Protein AF-A0A1Q6DVB9-F1 (afdb_monomer_lite)

Radius of gyration: 34.38 Å; chains: 1; bounding box: 120×58×90 Å

Foldseek 3Di:
DDDADPLLVLVVVQQQQLLLLLLLLLCQQLLLLALLVLQCLAPVNVPPPPRDDPSLCNLVVCLVPNDPLSVVLSVLLLVLQQVDWHFFPNDTERSSCQRRNPLDDDDDDDDDDDDDDPDNDDDDDPDDDQRYSSVLLNLQLCQFVVLLVLLFSAAHHSVFFWAAALQFATDGAPSVCSSVLSSVLSVLSSCSNPPPDDSVVSSVSNLVSCVVRQVRAAPDRHPLRSNFTSNLSSNSSSQLSSQQSSLCSLDVPDDPVPDDSQQFKKKKKKFWDQLLCQLLFQWLLLLVLSVVLVVVLVVQVQCCDCNSSVFGHWLFDFSGITMTMGTPNDDPVSCVVVSLVSCCVSPLPLMGMDIDMFRTDDAPVVNVLVVVVVSVVPPPDPVVDDPVSCVVRSQVVQVVVQVPPQKDQASRSSRHIDGHPDLRSHDCCSAVRRNQDDDPDLAALGLLLQQFDPPPPGDGFWKKKKKKFFPVSVLVLVSLVQRWFCCLVCLQLLVLLVCCLVPNQDCPLVVCVLVVVPRDLVVNVVSLVVSLVSCVSNVVNVLSVLSVVCSPPSVSNVVSVVVDDSNVVSVVVSLVVCCNGRNDPPVVVLSCLSNPDALQRSCQVGIGRHCGSSSSSSLLVLLLVLVVVLVVVVQVVFDKAKKWKKFKDFPDPVQVVVDDDRASDWFWKWFDADPDIDIATWGDDPGIIIGNSRVCVVVVVVGFGQKIWTPGVSVVDITIIGIDTPDMRMHGSKAWSDGGSGMTIIMHGLLCVLVSLLSSVVSCCSSNLLVALSGAIAMEMEIEGSSPGSSLSSLLSVLSVCLVVVPPPLFQFKWFFADWDDPPPDQWIKTFIFGPVCPPPDDPLQTPTFIRIHGQAHPVRHGNPTGRKFWWDLVQQPDSSQWHWHDGPNDTTTIHHSNSDDGRTMTTGSFHWYAYWYPPDSCRSVCRPDQRAALQFSPFDNDRDGSSCSVLLLVLLQLLLLLQDLVLLVVLLVVLSVVQNVQADNRSHNVPCLVVSLVVSLVSVVVSDDPSSCVSQVVDDPDDHGVSSSSSSCSSRVVSVSSSCSCCPRSVHRSNVSNPSVD

Sequence (1063 aa):
MSEKSPQIKKLKQKKEDILLSEIGALIHDIGKLSEVFVESHSKEEKDSENSWVPHTAIFDFDIKNGEDDISKLAKDAKNALKNKTVEINNKENNLFIECVYGHHEKKLDGEEKSYEKPTPCTLTFPNKDYSNLHEYVGRADNFDSRMDKGNTNECQTKSSTFMASAFGKEESLDIKKLKKFRKTIYEEIIKLSSNSMDLSEVRSNLLDETRNKFSQTLGETKRAANDVSLWEHSYMTMTIVKALINETILNENHSLEKNSLVEDLKILSIGWNYFNFLSMSEKISDITGREIIIDKIKEKIIKKIETESLLGNKIYEDERGVHFLIPASLDEDEIKKDLFEIFNETIEGVILPKIVFSENGSSINQMLHENINNIKNEPKTVCELPSWYIDNLNLINKYKDKDDQNILVCNNCGKSLYKEGNNLEICSICGEKIREVKIDSKETKITDEIAWKDDGKGDYEGIGLFLLNFELEKSREYIKSLFLNKLFSQIDQINQLYKIEDEGLNLGAIKGWLNDKGVPRNKAKEEISEAQDRLEKAGLEKYSKRLSKKRDNKNEMKKFLKENDFKKLAKKQAKSLLEENTGSKGLSKKKEIIKNKSKSKALKELSSKRLSPSRQMRIWKNADSFFKKIKNVLQNDIGTLNRHKFNYKPYSEEESDQENIPFNQAIEVRFISKNQSEKGEVLFSEDSISTITPHVNEFIENNEVRKIKVIDDNLKNEREFSVEKRGTEIFKQFRIISRSPNQFLFLAPAEKTIKIMNSIKEKYEEELGKAYGKIPLNVGIVFGKRKTPMFSLIDSARRFRNVHENKNQNEVKSYEVVEVDGGENGDRVELGIIPESKKDVFDEREVFERSIQIPFTLGNGEVDSYHPYLRVKPETVENEENVLKVEVGGETFSQLHVMDINEGDVVKLDEANFDFEFLDSNIKRFNINKDRDHEVGKKQNSGPYSFEEWQKFVELGEIFGAIGRWKPLRDIGSLAAEKRIEWSDKEGDLGSNRDNYRKLVGSILENKFSKSDKKELKWDRKNNFTHREFLIQSILDGTFFDALKLFNSILDIKIEELKNISR

Structure (mmCIF, N/CA/C/O backbone):
data_AF-A0A1Q6DVB9-F1
#
_entry.id   AF-A0A1Q6DVB9-F1
#
loop_
_atom_site.group_PDB
_atom_site.id
_atom_site.type_symbol
_atom_site.label_atom_id
_atom_site.label_alt_id
_atom_site.label_comp_id
_atom_site.label_asym_id
_atom_site.label_entity_id
_atom_site.label_seq_id
_atom_site.pdbx_PDB_ins_code
_atom_site.Cartn_x
_atom_site.Cartn_y
_atom_site.Cartn_z
_atom_site.occupancy
_atom_site.B_iso_or_equiv
_atom_site.auth_seq_id
_atom_site.auth_comp_id
_atom_site.auth_asym_id
_atom_site.auth_atom_id
_atom_site.pdbx_PDB_model_num
ATOM 1 N N . MET A 1 1 ? -24.070 -14.889 31.676 1.00 31.05 1 MET A N 1
ATOM 2 C CA . MET A 1 1 ? -22.910 -14.258 32.346 1.00 31.05 1 MET A CA 1
ATOM 3 C C . MET A 1 1 ? -21.817 -15.312 32.459 1.00 31.05 1 MET A C 1
ATOM 5 O O . MET A 1 1 ? -21.895 -16.135 33.357 1.00 31.05 1 MET A O 1
ATOM 9 N N . SER A 1 2 ? -20.894 -15.389 31.494 1.00 37.19 2 SER A N 1
ATOM 10 C CA . SER A 1 2 ? -19.804 -16.377 31.528 1.00 37.19 2 SER A CA 1
ATOM 11 C C . SER A 1 2 ? -18.697 -15.918 32.471 1.00 37.19 2 SER A C 1
ATOM 13 O O . SER A 1 2 ? -18.344 -14.738 32.490 1.00 37.19 2 SER A O 1
ATOM 15 N N . GLU A 1 3 ? -18.181 -16.855 33.260 1.00 39.44 3 GLU A N 1
ATOM 16 C CA . GLU A 1 3 ? -16.981 -16.699 34.077 1.00 39.44 3 GLU A CA 1
ATOM 17 C C . GLU A 1 3 ? -15.869 -16.040 33.246 1.00 39.44 3 GLU A C 1
ATOM 19 O O . GLU A 1 3 ? -15.596 -16.441 32.117 1.00 39.44 3 GLU A O 1
ATOM 24 N N . LYS A 1 4 ? -15.283 -14.956 33.768 1.00 52.22 4 LYS A N 1
ATOM 25 C CA . LYS A 1 4 ? -14.198 -14.222 33.098 1.00 52.22 4 LYS A CA 1
ATOM 26 C C . LYS A 1 4 ? -13.041 -15.189 32.827 1.00 52.22 4 LYS A C 1
ATOM 28 O O . LYS A 1 4 ? -12.600 -15.843 33.771 1.00 52.22 4 LYS A O 1
ATOM 33 N N . SER A 1 5 ? -12.552 -15.243 31.587 1.00 67.94 5 SER A N 1
ATOM 34 C CA . SER A 1 5 ? -11.536 -16.221 31.198 1.00 67.94 5 SER A CA 1
ATOM 35 C C . SER A 1 5 ? -10.242 -16.072 32.030 1.00 67.94 5 SER A C 1
ATOM 37 O O . SER A 1 5 ? -9.811 -14.939 32.306 1.00 67.94 5 SER A O 1
ATOM 39 N N . PRO A 1 6 ? -9.651 -17.179 32.521 1.00 83.25 6 PRO A N 1
ATOM 40 C CA . PRO A 1 6 ? -8.521 -17.129 33.446 1.00 83.25 6 PRO A CA 1
ATOM 41 C C . PRO A 1 6 ? -7.280 -16.426 32.883 1.00 83.25 6 PRO A C 1
ATOM 43 O O . PRO A 1 6 ? -6.669 -15.641 33.615 1.00 83.25 6 PRO A O 1
ATOM 46 N N . GLN A 1 7 ? -6.910 -16.653 31.614 1.00 90.25 7 GLN A N 1
ATOM 47 C CA . GLN A 1 7 ? -5.686 -16.079 31.039 1.00 90.25 7 GLN A CA 1
ATOM 48 C C . GLN A 1 7 ? -5.837 -14.579 30.753 1.00 90.25 7 GLN A C 1
ATOM 50 O O . GLN A 1 7 ? -5.009 -13.785 31.206 1.00 90.25 7 GLN A O 1
ATOM 55 N N . ILE A 1 8 ? -6.931 -14.143 30.113 1.00 90.44 8 ILE A N 1
ATOM 56 C CA . ILE A 1 8 ? -7.196 -12.702 29.908 1.00 90.44 8 ILE A CA 1
ATOM 57 C C . ILE A 1 8 ? -7.284 -11.960 31.252 1.00 90.44 8 ILE A C 1
ATOM 59 O O . ILE A 1 8 ? -6.851 -10.809 31.365 1.00 90.44 8 ILE A O 1
ATOM 63 N N . LYS A 1 9 ? -7.814 -12.596 32.306 1.00 91.31 9 LYS A N 1
ATOM 64 C CA . LYS A 1 9 ? -7.824 -12.006 33.652 1.00 91.31 9 LYS A CA 1
ATOM 65 C C . LYS A 1 9 ? -6.406 -11.817 34.208 1.00 91.31 9 LYS A C 1
ATOM 67 O O . LYS A 1 9 ? -6.158 -10.756 34.780 1.00 91.31 9 LYS A O 1
ATOM 72 N N . LYS A 1 10 ? -5.494 -12.784 34.019 1.00 91.81 10 LYS A N 1
ATOM 73 C CA . LYS A 1 10 ? -4.071 -12.649 34.395 1.00 91.81 10 LYS A CA 1
ATOM 74 C C . LYS A 1 10 ? -3.422 -11.458 33.676 1.00 91.81 10 LYS A C 1
ATOM 76 O O . LYS A 1 10 ? -2.822 -10.611 34.331 1.00 91.81 10 LYS A O 1
ATOM 81 N N . LEU A 1 11 ? -3.627 -11.319 32.363 1.00 93.62 11 LEU A N 1
ATOM 82 C CA . LEU A 1 11 ? -3.088 -10.186 31.594 1.00 93.62 11 LEU A CA 1
ATOM 83 C C . LEU A 1 11 ? -3.637 -8.840 32.084 1.00 93.62 11 LEU A C 1
ATOM 85 O O . LEU A 1 11 ? -2.885 -7.892 32.292 1.00 93.62 11 LEU A O 1
ATOM 89 N N . LYS A 1 12 ? -4.945 -8.757 32.354 1.00 93.25 12 LYS A N 1
ATOM 90 C CA . LYS A 1 12 ? -5.579 -7.538 32.886 1.00 93.25 12 LYS A CA 1
ATOM 91 C C . LYS A 1 12 ? -5.036 -7.119 34.253 1.00 93.25 12 LYS A C 1
ATOM 93 O O . LYS A 1 12 ? -4.977 -5.924 34.527 1.00 93.25 12 LYS A O 1
ATOM 98 N N . GLN A 1 13 ? -4.641 -8.069 35.103 1.00 93.50 13 GLN A N 1
ATOM 99 C CA . GLN A 1 13 ? -3.997 -7.769 36.389 1.00 93.50 13 GLN A CA 1
ATOM 100 C C . GLN A 1 13 ? -2.610 -7.136 36.213 1.00 93.50 13 GLN A C 1
ATOM 102 O O . GLN A 1 13 ? -2.168 -6.404 37.090 1.00 93.50 13 GLN A O 1
ATOM 107 N N . LYS A 1 14 ? -1.968 -7.371 35.065 1.00 93.19 14 LYS A N 1
ATOM 108 C CA . LYS A 1 14 ? -0.664 -6.828 34.670 1.00 93.19 14 LYS A CA 1
ATOM 109 C C . LYS A 1 14 ? -0.776 -5.715 33.617 1.00 93.19 14 LYS A C 1
ATOM 111 O O . LYS A 1 14 ? 0.179 -5.439 32.898 1.00 93.19 14 LYS A O 1
ATOM 116 N N . LYS A 1 15 ? -1.940 -5.047 33.522 1.00 93.12 15 LYS A N 1
ATOM 117 C CA . LYS A 1 15 ? -2.215 -4.014 32.502 1.00 93.12 15 LYS A CA 1
ATOM 118 C C . LYS A 1 15 ? -1.154 -2.915 32.461 1.00 93.12 15 LYS A C 1
ATOM 120 O O . LYS A 1 15 ? -0.700 -2.563 31.377 1.00 93.12 15 LYS A O 1
ATOM 125 N N . GLU A 1 16 ? -0.805 -2.354 33.616 1.00 92.38 16 GLU A N 1
ATOM 126 C CA . GLU A 1 16 ? 0.160 -1.253 33.690 1.00 92.38 16 GLU A CA 1
ATOM 127 C C . GLU A 1 16 ? 1.554 -1.706 33.238 1.00 92.38 16 GLU A C 1
ATOM 129 O O . GLU A 1 16 ? 2.133 -1.069 32.360 1.00 92.38 16 GLU A O 1
ATOM 134 N N . ASP A 1 17 ? 2.023 -2.859 33.727 1.00 93.25 17 ASP A N 1
ATOM 135 C CA . ASP A 1 17 ? 3.314 -3.449 33.351 1.00 93.25 17 ASP A CA 1
ATOM 136 C C . ASP A 1 17 ? 3.419 -3.696 31.837 1.00 93.25 17 ASP A C 1
ATOM 138 O O . ASP A 1 17 ? 4.409 -3.316 31.204 1.00 93.25 17 ASP A O 1
ATOM 142 N N . ILE A 1 18 ? 2.380 -4.286 31.233 1.00 95.12 18 ILE A N 1
ATOM 143 C CA . ILE A 1 18 ? 2.340 -4.598 29.795 1.00 95.12 18 ILE A CA 1
ATOM 144 C C . ILE A 1 18 ? 2.370 -3.312 28.961 1.00 95.12 18 ILE A C 1
ATOM 146 O O . ILE A 1 18 ? 3.172 -3.197 28.033 1.00 95.12 18 ILE A O 1
ATOM 150 N N . LEU A 1 19 ? 1.515 -2.334 29.282 1.00 94.62 19 LEU A N 1
ATOM 151 C CA . LEU A 1 19 ? 1.407 -1.094 28.507 1.00 94.62 19 LEU A CA 1
ATOM 152 C C . LEU A 1 19 ? 2.650 -0.207 28.651 1.00 94.62 19 LEU A C 1
ATOM 154 O O . LEU A 1 19 ? 3.087 0.385 27.665 1.00 94.62 19 LEU A O 1
ATOM 158 N N . LEU A 1 20 ? 3.242 -0.121 29.845 1.00 94.19 20 LEU A N 1
ATOM 159 C CA . LEU A 1 20 ? 4.490 0.618 30.046 1.00 94.19 20 LEU A CA 1
ATOM 160 C C . LEU A 1 20 ? 5.650 -0.045 29.302 1.00 94.19 20 LEU A C 1
ATOM 162 O O . LEU A 1 20 ? 6.398 0.657 28.625 1.00 94.19 20 LEU A O 1
ATOM 166 N N . SER A 1 21 ? 5.764 -1.375 29.351 1.00 93.94 21 SER A N 1
ATOM 167 C CA . SER A 1 21 ? 6.793 -2.112 28.602 1.00 93.94 21 SER A CA 1
ATOM 168 C C . SER A 1 21 ? 6.647 -1.925 27.091 1.00 93.94 21 SER A C 1
ATOM 170 O O . SER A 1 21 ? 7.631 -1.712 26.383 1.00 93.94 21 SER A O 1
ATOM 172 N N . GLU A 1 22 ? 5.407 -1.942 26.598 1.00 95.50 22 GLU A N 1
ATOM 173 C CA . GLU A 1 22 ? 5.069 -1.647 25.207 1.00 95.50 22 GLU A CA 1
ATOM 174 C C . GLU A 1 22 ? 5.488 -0.214 24.811 1.00 95.50 22 GLU A C 1
ATOM 176 O O . GLU A 1 22 ? 6.132 -0.024 23.777 1.00 95.50 22 GLU A O 1
ATOM 181 N N . ILE A 1 23 ? 5.179 0.790 25.641 1.00 95.06 23 ILE A N 1
ATOM 182 C CA . ILE A 1 23 ? 5.586 2.188 25.421 1.00 95.06 23 ILE A CA 1
ATOM 183 C C . ILE A 1 23 ? 7.112 2.329 25.427 1.00 95.06 23 ILE A C 1
ATOM 185 O O . ILE A 1 23 ? 7.666 2.979 24.541 1.00 95.06 23 ILE A O 1
ATOM 189 N N . GLY A 1 24 ? 7.799 1.713 26.392 1.00 93.12 24 GLY A N 1
ATOM 190 C CA . GLY A 1 24 ? 9.258 1.730 26.478 1.00 93.12 24 GLY A CA 1
ATOM 191 C C . GLY A 1 24 ? 9.910 1.146 25.228 1.00 93.12 24 GLY A C 1
ATOM 192 O O . GLY A 1 24 ? 10.803 1.763 24.648 1.00 93.12 24 GLY A O 1
ATOM 193 N N . ALA A 1 25 ? 9.406 0.005 24.753 1.00 94.19 25 ALA A N 1
ATOM 194 C CA . ALA A 1 25 ? 9.877 -0.626 23.526 1.00 94.19 25 ALA A CA 1
ATOM 195 C C . ALA A 1 25 ? 9.587 0.211 22.266 1.00 94.19 25 ALA A C 1
ATOM 197 O O . ALA A 1 25 ? 10.396 0.214 21.343 1.00 94.19 25 ALA A O 1
ATOM 198 N N . LEU A 1 26 ? 8.487 0.971 22.209 1.00 95.88 26 LEU A N 1
ATOM 199 C CA . LEU A 1 26 ? 8.206 1.877 21.084 1.00 95.88 26 LEU A CA 1
ATOM 200 C C . LEU A 1 26 ? 9.275 2.978 20.971 1.00 95.88 26 LEU A C 1
ATOM 202 O O . LEU A 1 26 ? 9.731 3.302 19.872 1.00 95.88 26 LEU A O 1
ATOM 206 N N . ILE A 1 27 ? 9.703 3.538 22.104 1.00 93.81 27 ILE A N 1
ATOM 207 C CA . ILE A 1 27 ? 10.634 4.676 22.146 1.00 93.81 27 ILE A CA 1
ATOM 208 C C . ILE A 1 27 ? 12.107 4.280 22.331 1.00 93.81 27 ILE A C 1
ATOM 210 O O . ILE A 1 27 ? 12.946 5.175 22.424 1.00 93.81 27 ILE A O 1
ATOM 214 N N . HIS A 1 28 ? 12.435 2.983 22.373 1.00 90.81 28 HIS A N 1
ATOM 215 C CA . HIS A 1 28 ? 13.784 2.481 22.686 1.00 90.81 28 HIS A CA 1
ATOM 216 C C . HIS A 1 28 ? 14.891 3.146 21.846 1.00 90.81 28 HIS A C 1
ATOM 218 O O . HIS A 1 28 ? 15.942 3.527 22.357 1.00 90.81 28 HIS A O 1
ATOM 224 N N . ASP A 1 29 ? 14.605 3.390 20.566 1.00 90.44 29 ASP A N 1
ATOM 225 C CA . ASP A 1 29 ? 15.534 3.961 19.591 1.00 90.44 29 ASP A CA 1
ATOM 226 C C . ASP A 1 29 ? 15.263 5.444 19.266 1.00 90.44 29 ASP A C 1
ATOM 228 O O . ASP A 1 29 ? 15.703 5.962 18.236 1.00 90.44 29 ASP A O 1
ATOM 232 N N . ILE A 1 30 ? 14.594 6.179 20.164 1.00 91.06 30 ILE A N 1
ATOM 233 C CA . ILE A 1 30 ? 14.303 7.619 20.005 1.00 91.06 30 ILE A CA 1
ATOM 234 C C . ILE A 1 30 ? 15.552 8.461 19.691 1.00 91.06 30 ILE A C 1
ATOM 236 O O . ILE A 1 30 ? 15.457 9.479 19.004 1.00 91.06 30 ILE A O 1
ATOM 240 N N . GLY A 1 31 ? 16.742 8.029 20.119 1.00 87.50 31 GLY A N 1
ATOM 241 C CA . GLY A 1 31 ? 17.999 8.708 19.803 1.00 87.50 31 GLY A CA 1
ATOM 242 C C . GLY A 1 31 ? 18.372 8.736 18.323 1.00 87.50 31 GLY A C 1
ATOM 243 O O . GLY A 1 31 ? 19.150 9.602 17.921 1.00 87.50 31 GLY A O 1
ATOM 244 N N . LYS A 1 32 ? 17.775 7.867 17.497 1.00 89.00 32 LYS A N 1
ATOM 245 C CA . LYS A 1 32 ? 17.916 7.912 16.034 1.00 89.00 32 LYS A CA 1
ATOM 246 C C . LYS A 1 32 ? 17.233 9.134 15.412 1.00 89.00 32 LYS A C 1
ATOM 248 O O . LYS A 1 32 ? 17.593 9.532 14.307 1.00 89.00 32 LYS A O 1
ATOM 253 N N . LEU A 1 33 ? 16.315 9.801 16.123 1.00 89.75 33 LEU A N 1
ATOM 254 C CA . LEU A 1 33 ? 15.787 11.116 15.738 1.00 89.75 33 LEU A CA 1
ATOM 255 C C . LEU A 1 33 ? 16.806 12.241 15.967 1.00 89.75 33 LEU A C 1
ATOM 257 O O . LEU A 1 33 ? 16.442 13.286 16.493 1.00 89.75 33 LEU A O 1
ATOM 261 N N . SER A 1 34 ? 18.075 12.073 15.606 1.00 86.88 34 SER A N 1
ATOM 262 C CA . SER A 1 34 ? 19.117 13.076 15.836 1.00 86.88 34 SER A CA 1
ATOM 263 C C . SER A 1 34 ? 19.994 13.265 14.609 1.00 86.88 34 SER A C 1
ATOM 265 O O . SER A 1 34 ? 20.400 12.298 13.971 1.00 86.88 34 SER A O 1
ATOM 267 N N . GLU A 1 35 ? 20.338 14.519 14.322 1.00 86.38 35 GLU A N 1
ATOM 268 C CA . GLU A 1 35 ? 21.301 14.870 13.273 1.00 86.38 35 GLU A CA 1
ATOM 269 C C . GLU A 1 35 ? 22.652 14.208 13.556 1.00 86.38 35 GLU A C 1
ATOM 271 O O . GLU A 1 35 ? 23.216 13.556 12.686 1.00 86.38 35 GLU A O 1
ATOM 276 N N . VAL A 1 36 ? 23.077 14.228 14.824 1.00 82.75 36 VAL A N 1
ATOM 277 C CA . VAL A 1 36 ? 24.315 13.594 15.300 1.00 82.75 36 VAL A CA 1
ATOM 278 C C . VAL A 1 36 ? 24.329 12.087 15.024 1.00 82.75 36 VAL A C 1
ATOM 280 O O . VAL A 1 36 ? 25.375 11.519 14.711 1.00 82.75 36 VAL A O 1
ATOM 283 N N . PHE A 1 37 ? 23.176 11.413 15.104 1.00 84.50 37 PHE A N 1
ATOM 284 C CA . PHE A 1 37 ? 23.093 9.987 14.783 1.00 84.50 37 PHE A CA 1
ATOM 285 C C . PHE A 1 37 ? 23.349 9.742 13.291 1.00 84.50 37 PHE A C 1
ATOM 287 O O . PHE A 1 37 ? 24.148 8.874 12.942 1.00 84.50 37 PHE A O 1
ATOM 294 N N . VAL A 1 38 ? 22.721 10.528 12.413 1.00 86.06 38 VAL A N 1
ATOM 295 C CA . VAL A 1 38 ? 22.921 10.424 10.960 1.00 86.06 38 VAL A CA 1
ATOM 296 C C . VAL A 1 38 ? 24.363 10.774 10.584 1.00 86.06 38 VAL A C 1
ATOM 298 O O . VAL A 1 38 ? 25.009 10.026 9.850 1.00 86.06 38 VAL A O 1
ATOM 301 N N . GLU A 1 39 ? 24.896 11.863 11.139 1.00 83.50 39 GLU A N 1
ATOM 302 C CA . GLU A 1 39 ? 26.255 12.338 10.880 1.00 83.50 39 GLU A CA 1
ATOM 303 C C . GLU A 1 39 ? 27.319 11.344 11.355 1.00 83.50 39 GLU A C 1
ATOM 305 O O . GLU A 1 39 ? 28.218 11.019 10.586 1.00 83.50 39 GLU A O 1
ATOM 310 N N . SER A 1 40 ? 27.197 10.787 12.563 1.00 80.44 40 SER A N 1
ATOM 311 C CA . SER A 1 40 ? 28.169 9.815 13.101 1.00 80.44 40 SER A CA 1
ATOM 312 C C . SER A 1 40 ? 28.219 8.490 12.329 1.00 80.44 40 SER A C 1
ATOM 314 O O . SER A 1 40 ? 29.210 7.766 12.408 1.00 80.44 40 SER A O 1
ATOM 316 N N . HIS A 1 41 ? 27.180 8.170 11.551 1.00 80.44 41 HIS A N 1
ATOM 317 C CA . HIS A 1 41 ? 27.142 6.988 10.683 1.00 80.44 41 HIS A CA 1
ATOM 318 C C . HIS A 1 41 ? 27.453 7.309 9.212 1.00 80.44 41 HIS A C 1
ATOM 320 O O . HIS A 1 41 ? 27.356 6.423 8.353 1.00 80.44 41 HIS A O 1
ATOM 326 N N . SER A 1 42 ? 27.834 8.555 8.918 1.00 85.06 42 SER A N 1
ATOM 327 C CA . SER A 1 42 ? 28.176 9.011 7.572 1.00 85.06 42 SER A CA 1
ATOM 328 C C . SER A 1 42 ? 29.557 8.534 7.110 1.00 85.06 42 SER A C 1
ATOM 330 O O . SER A 1 42 ? 30.396 8.131 7.917 1.00 85.06 42 SER A O 1
ATOM 332 N N . LYS A 1 43 ? 29.820 8.586 5.798 1.00 82.62 43 LYS A N 1
ATOM 333 C CA . LYS A 1 43 ? 31.138 8.252 5.221 1.00 82.62 43 LYS A CA 1
ATOM 334 C C . LYS A 1 43 ? 32.260 9.115 5.812 1.00 82.62 43 LYS A C 1
ATOM 336 O O . LYS A 1 43 ? 33.380 8.633 5.944 1.00 82.62 43 LYS A O 1
ATOM 341 N N . GLU A 1 44 ? 31.964 10.371 6.135 1.00 82.25 44 GLU A N 1
ATOM 342 C CA . GLU A 1 44 ? 32.931 11.367 6.594 1.00 82.25 44 GLU A CA 1
ATOM 343 C C . GLU A 1 44 ? 33.386 11.144 8.042 1.00 82.25 44 GLU A C 1
ATOM 345 O O . GLU A 1 44 ? 34.536 11.423 8.369 1.00 82.25 44 GLU A O 1
ATOM 350 N N . GLU A 1 45 ? 32.503 10.627 8.897 1.00 75.75 45 GLU A N 1
ATOM 351 C CA . GLU A 1 45 ? 32.726 10.546 10.348 1.00 75.75 45 GLU A CA 1
ATOM 352 C C . GLU A 1 45 ? 32.894 9.111 10.868 1.00 75.75 45 GLU A C 1
ATOM 354 O O . GLU A 1 45 ? 33.241 8.919 12.029 1.00 75.75 45 GLU A O 1
ATOM 359 N N . LYS A 1 46 ? 32.705 8.088 10.022 1.00 63.59 46 LYS A N 1
ATOM 360 C CA . LYS A 1 46 ? 32.767 6.665 10.415 1.00 63.59 46 LYS A CA 1
ATOM 361 C C . LYS A 1 46 ? 34.071 6.260 11.119 1.00 63.59 46 LYS A C 1
ATOM 363 O O . LYS A 1 46 ? 34.056 5.337 11.931 1.00 63.59 46 LYS A O 1
ATOM 368 N N . ASP A 1 47 ? 35.172 6.942 10.801 1.00 57.97 47 ASP A N 1
ATOM 369 C CA . ASP A 1 47 ? 36.512 6.689 11.345 1.00 57.97 47 ASP A CA 1
ATOM 370 C C . ASP A 1 47 ? 36.975 7.774 12.343 1.00 57.97 47 ASP A C 1
ATOM 372 O O . ASP A 1 47 ? 38.123 7.750 12.793 1.00 57.97 47 ASP A O 1
ATOM 376 N N . SER A 1 48 ? 36.118 8.742 12.693 1.00 57.31 48 SER A N 1
ATOM 377 C CA . SER A 1 48 ? 36.475 9.796 13.645 1.00 57.31 48 SER A CA 1
ATOM 378 C C . SER A 1 48 ? 36.234 9.327 15.088 1.00 57.31 48 SER A C 1
ATOM 380 O O . SER A 1 48 ? 35.123 9.010 15.502 1.00 57.31 48 SER A O 1
ATOM 382 N N . GLU A 1 49 ? 37.282 9.315 15.921 1.00 49.38 49 GLU A N 1
ATOM 383 C CA . GLU A 1 49 ? 37.176 8.980 17.358 1.00 49.38 49 GLU A CA 1
ATOM 384 C C . GLU A 1 49 ? 36.379 10.027 18.178 1.00 49.38 49 GLU A C 1
ATOM 386 O O . GLU A 1 49 ? 36.286 9.929 19.408 1.00 49.38 49 GLU A O 1
ATOM 391 N N . ASN A 1 50 ? 35.830 11.061 17.528 1.00 44.81 50 ASN A N 1
ATOM 392 C CA . ASN A 1 50 ? 35.382 12.301 18.163 1.00 44.81 50 ASN A CA 1
ATOM 393 C C . ASN A 1 50 ? 33.890 12.651 17.984 1.00 44.81 50 ASN A C 1
ATOM 395 O O . ASN A 1 50 ? 33.483 13.652 18.567 1.00 44.81 50 ASN A O 1
ATOM 399 N N . SER A 1 51 ? 33.064 11.874 17.265 1.00 45.38 51 SER A N 1
ATOM 400 C CA . SER A 1 51 ? 31.649 12.253 17.023 1.00 45.38 51 SER A CA 1
ATOM 401 C C . SER A 1 51 ? 30.579 11.266 17.518 1.00 45.38 51 SER A C 1
ATOM 403 O O . SER A 1 51 ? 29.385 11.535 17.382 1.00 45.38 51 SER A O 1
ATOM 405 N N . TRP A 1 52 ? 30.955 10.130 18.118 1.00 53.62 52 TRP A N 1
ATOM 406 C CA . TRP A 1 52 ? 29.970 9.097 18.450 1.00 53.62 52 TRP A CA 1
ATOM 407 C C . TRP A 1 52 ? 29.196 9.409 19.738 1.00 53.62 52 TRP A C 1
ATOM 409 O O . TRP A 1 52 ? 29.695 9.218 20.848 1.00 53.62 52 TRP A O 1
ATOM 419 N N . VAL A 1 53 ? 27.946 9.850 19.584 1.00 59.31 53 VAL A N 1
ATOM 420 C CA . VAL A 1 53 ? 26.943 9.815 20.653 1.00 59.31 53 VAL A CA 1
ATOM 421 C C . VAL A 1 53 ? 26.132 8.531 20.470 1.00 59.31 53 VAL A C 1
ATOM 423 O O . VAL A 1 53 ? 25.400 8.432 19.481 1.00 59.31 53 VAL A O 1
ATOM 426 N N . PRO A 1 54 ? 26.232 7.542 21.382 1.00 68.12 54 PRO A N 1
ATOM 427 C CA . PRO A 1 54 ? 25.324 6.405 21.355 1.00 68.12 54 PRO A CA 1
ATOM 428 C C . PRO A 1 54 ? 23.885 6.917 21.375 1.00 68.12 54 PRO A C 1
ATOM 430 O O . PRO A 1 54 ? 23.542 7.767 22.199 1.00 68.12 54 PRO A O 1
ATOM 433 N N . HIS A 1 55 ? 23.020 6.403 20.501 1.00 75.88 55 HIS A N 1
ATOM 434 C CA . HIS A 1 55 ? 21.620 6.838 20.466 1.00 75.88 55 HIS A CA 1
ATOM 435 C C . HIS A 1 55 ? 20.886 6.530 21.782 1.00 75.88 55 HIS A C 1
ATOM 437 O O . HIS A 1 55 ? 19.966 7.255 22.148 1.00 75.88 55 HIS A O 1
ATOM 443 N N . THR A 1 56 ? 21.364 5.554 22.558 1.00 78.38 56 THR A N 1
ATOM 444 C CA . THR A 1 56 ? 20.898 5.263 23.927 1.00 78.38 56 THR A CA 1
ATOM 445 C C . THR A 1 56 ? 21.166 6.400 24.927 1.00 78.38 56 THR A C 1
ATOM 447 O O . THR A 1 56 ? 20.515 6.495 25.965 1.00 78.38 56 THR A O 1
ATOM 450 N N . ALA A 1 57 ? 22.094 7.312 24.616 1.00 80.94 57 ALA A N 1
ATOM 451 C CA . ALA A 1 57 ? 22.496 8.432 25.468 1.00 80.94 57 ALA A CA 1
ATOM 452 C C . ALA A 1 57 ? 21.880 9.784 25.049 1.00 80.94 57 ALA A C 1
ATOM 454 O O . ALA A 1 57 ? 22.280 10.827 25.574 1.00 80.94 57 ALA A O 1
ATOM 455 N N . ILE A 1 58 ? 20.908 9.800 24.124 1.00 86.06 58 ILE A N 1
ATOM 456 C CA . ILE A 1 58 ? 20.377 11.049 23.546 1.00 86.06 58 ILE A CA 1
ATOM 457 C C . ILE A 1 58 ? 19.796 12.013 24.590 1.00 86.06 58 ILE A C 1
ATOM 459 O O . ILE A 1 58 ? 19.987 13.221 24.482 1.00 86.06 58 ILE A O 1
ATOM 463 N N . PHE A 1 59 ? 19.148 11.494 25.638 1.00 86.75 59 PHE A N 1
ATOM 464 C CA . PHE A 1 59 ? 18.597 12.325 26.708 1.00 86.75 59 PHE A CA 1
ATOM 465 C C . PHE A 1 59 ? 19.705 13.083 27.445 1.00 86.75 59 PHE A C 1
ATOM 467 O O . PHE A 1 59 ? 19.582 14.278 27.688 1.00 86.75 59 PHE A O 1
ATOM 474 N N . ASP A 1 60 ? 20.811 12.410 27.773 1.00 85.88 60 ASP A N 1
ATOM 475 C CA . ASP A 1 60 ? 21.949 13.046 28.444 1.00 85.88 60 ASP A CA 1
ATOM 476 C C . ASP A 1 60 ? 22.672 14.036 27.533 1.00 85.88 60 ASP A C 1
ATOM 478 O O . ASP A 1 60 ? 23.151 15.071 28.002 1.00 85.88 60 ASP A O 1
ATOM 482 N N . PHE A 1 61 ? 22.722 13.740 26.234 1.00 84.56 61 PHE A N 1
ATOM 483 C CA . PHE A 1 61 ? 23.245 14.661 25.237 1.00 84.56 61 PHE A CA 1
ATOM 484 C C . PHE A 1 61 ? 22.416 15.950 25.167 1.00 84.56 61 PHE A C 1
ATOM 486 O O . PHE A 1 61 ? 22.995 17.032 25.257 1.00 84.56 61 PHE A O 1
ATOM 493 N N . ASP A 1 62 ? 21.088 15.847 25.065 1.00 88.88 62 ASP A N 1
ATOM 494 C CA . ASP A 1 62 ? 20.189 17.006 24.992 1.00 88.88 62 ASP A CA 1
ATOM 495 C C . ASP A 1 62 ? 20.178 17.816 26.295 1.00 88.88 62 ASP A C 1
ATOM 497 O O . ASP A 1 62 ? 20.136 19.042 26.249 1.00 88.88 62 ASP A O 1
ATOM 501 N N . ILE A 1 63 ? 20.276 17.161 27.457 1.00 88.25 63 ILE A N 1
ATOM 502 C CA . ILE A 1 63 ? 20.364 17.852 28.753 1.00 88.25 63 ILE A CA 1
ATOM 503 C C . ILE A 1 63 ? 21.641 18.700 28.835 1.00 88.25 63 ILE A C 1
ATOM 505 O O . ILE A 1 63 ? 21.599 19.824 29.334 1.00 88.25 63 ILE A O 1
ATOM 509 N N . LYS A 1 64 ? 22.777 18.170 28.362 1.00 85.88 64 LYS A N 1
ATOM 510 C CA . LYS A 1 64 ? 24.087 18.834 28.476 1.00 85.88 64 LYS A CA 1
ATOM 511 C C . LYS A 1 64 ? 24.353 19.869 27.385 1.00 85.88 64 LYS A C 1
ATOM 513 O O . LYS A 1 64 ? 24.974 20.884 27.674 1.00 85.88 64 LYS A O 1
ATOM 518 N N . ASN A 1 65 ? 23.943 19.586 26.149 1.00 80.12 65 ASN A N 1
ATOM 519 C CA . ASN A 1 65 ? 24.321 20.365 24.963 1.00 80.12 65 ASN A CA 1
ATOM 520 C C . ASN A 1 65 ? 23.131 21.053 24.279 1.00 80.12 65 ASN A C 1
ATOM 522 O O . ASN A 1 65 ? 23.318 21.782 23.306 1.00 80.12 65 ASN A O 1
ATOM 526 N N . GLY A 1 66 ? 21.904 20.781 24.723 1.00 73.75 66 GLY A N 1
ATOM 527 C CA . GLY A 1 66 ? 20.707 21.395 24.171 1.00 73.75 66 GLY A CA 1
ATOM 528 C C . GLY A 1 66 ? 20.536 22.852 24.594 1.00 73.75 66 GLY A C 1
ATOM 529 O O . GLY A 1 66 ? 20.997 23.270 25.649 1.00 73.75 66 GLY A O 1
ATOM 530 N N . GLU A 1 67 ? 19.806 23.611 23.775 1.00 79.62 67 GLU A N 1
ATOM 531 C CA . GLU A 1 67 ? 19.212 24.891 24.187 1.00 79.62 67 GLU A CA 1
ATOM 532 C C . GLU A 1 67 ? 18.261 24.684 25.378 1.00 79.62 67 GLU A C 1
ATOM 534 O O . GLU A 1 67 ? 17.714 23.586 25.542 1.00 79.62 67 GLU A O 1
ATOM 539 N N . ASP A 1 68 ? 17.993 25.751 26.137 1.00 75.69 68 ASP A N 1
ATOM 540 C CA . ASP A 1 68 ? 17.180 25.717 27.363 1.00 75.69 68 ASP A CA 1
ATOM 541 C C . ASP A 1 68 ? 15.869 24.923 27.202 1.00 75.69 68 ASP A C 1
ATOM 543 O O . ASP A 1 68 ? 15.550 24.075 28.037 1.00 75.69 68 ASP A O 1
ATOM 547 N N . ASP A 1 69 ? 15.154 25.102 26.085 1.00 87.44 69 ASP A N 1
ATOM 548 C CA . ASP A 1 69 ? 13.882 24.416 25.833 1.00 87.44 69 ASP A CA 1
ATOM 549 C C . ASP A 1 69 ? 14.022 22.892 25.661 1.00 87.44 69 ASP A C 1
ATOM 551 O O . ASP A 1 69 ? 13.272 22.130 26.271 1.00 87.44 69 ASP A O 1
ATOM 555 N N . ILE A 1 70 ? 14.957 22.410 24.823 1.00 89.88 70 ILE A N 1
ATOM 556 C CA . ILE A 1 70 ? 15.107 20.955 24.605 1.00 89.88 70 ILE A CA 1
ATOM 557 C C . ILE A 1 70 ? 15.772 20.281 25.802 1.00 89.88 70 ILE A C 1
ATOM 559 O O . ILE A 1 70 ? 15.404 19.157 26.134 1.00 89.88 70 ILE A O 1
ATOM 563 N N . SER A 1 71 ? 16.709 20.969 26.460 1.00 90.69 71 SER A N 1
ATOM 564 C CA . SER A 1 71 ? 17.373 20.473 27.664 1.00 90.69 71 SER A CA 1
ATOM 565 C C . SER A 1 71 ? 16.354 20.243 28.782 1.00 90.69 71 SER A C 1
ATOM 567 O O . SER A 1 71 ? 16.325 19.168 29.390 1.00 90.69 71 SER A O 1
ATOM 569 N N . LYS A 1 72 ? 15.438 21.203 28.983 1.00 93.44 72 LYS A N 1
ATOM 570 C CA . LYS A 1 72 ? 14.332 21.073 29.937 1.00 93.44 72 LYS A CA 1
ATOM 571 C C . LYS A 1 72 ? 13.403 19.910 29.586 1.00 93.44 72 LYS A C 1
ATOM 573 O O . LYS A 1 72 ? 13.182 19.049 30.434 1.00 93.44 72 LYS A O 1
ATOM 578 N N . LEU A 1 73 ? 12.924 19.833 28.340 1.00 95.06 73 LEU A N 1
ATOM 579 C CA . LEU A 1 73 ? 12.048 18.740 27.895 1.00 95.06 73 LEU A CA 1
ATOM 580 C C . LEU A 1 73 ? 12.707 17.364 28.054 1.00 95.06 73 LEU A C 1
ATOM 582 O O . LEU A 1 73 ? 12.077 16.435 28.550 1.00 95.06 73 LEU A O 1
ATOM 586 N N . ALA A 1 74 ? 13.983 17.230 27.684 1.00 92.38 74 ALA A N 1
ATOM 587 C CA . ALA A 1 74 ? 14.731 15.985 27.837 1.00 92.38 74 ALA A CA 1
ATOM 588 C C . ALA A 1 74 ? 14.870 15.587 29.314 1.00 92.38 74 ALA A C 1
ATOM 590 O O . ALA A 1 74 ? 14.705 14.416 29.656 1.00 92.38 74 ALA A O 1
ATOM 591 N N . LYS A 1 75 ? 15.132 16.550 30.207 1.00 93.19 75 LYS A N 1
ATOM 592 C CA . LYS A 1 75 ? 15.200 16.311 31.654 1.00 93.19 75 LYS A CA 1
ATOM 593 C C . LYS A 1 75 ? 13.859 15.834 32.210 1.00 93.19 75 LYS A C 1
ATOM 595 O O . LYS A 1 75 ? 13.826 14.840 32.936 1.00 93.19 75 LYS A O 1
ATOM 600 N N . ASP A 1 76 ? 12.774 16.508 31.849 1.00 94.62 76 ASP A N 1
ATOM 601 C CA . ASP A 1 76 ? 11.430 16.192 32.331 1.00 94.62 76 ASP A CA 1
ATOM 602 C C . ASP A 1 76 ? 10.957 14.829 31.797 1.00 94.62 76 ASP A C 1
ATOM 604 O O . ASP A 1 76 ? 10.486 13.993 32.568 1.00 94.62 76 ASP A O 1
ATOM 608 N N . ALA A 1 77 ? 11.187 14.540 30.512 1.00 93.81 77 ALA A N 1
ATOM 609 C CA . ALA A 1 77 ? 10.878 13.247 29.903 1.00 93.81 77 ALA A CA 1
ATOM 610 C C . ALA A 1 77 ? 11.720 12.104 30.501 1.00 93.81 77 ALA A C 1
ATOM 612 O O . ALA A 1 77 ? 11.196 11.032 30.807 1.00 93.81 77 ALA A O 1
ATOM 613 N N . LYS A 1 78 ? 13.020 12.333 30.742 1.00 92.50 78 LYS A N 1
ATOM 614 C CA . LYS A 1 78 ? 13.893 11.360 31.420 1.00 92.50 78 LYS A CA 1
ATOM 615 C C . LYS A 1 78 ? 13.403 11.058 32.836 1.00 92.50 78 LYS A C 1
ATOM 617 O O . LYS A 1 78 ? 13.409 9.898 33.242 1.00 92.50 78 LYS A O 1
ATOM 622 N N . ASN A 1 79 ? 12.973 12.075 33.583 1.00 91.50 79 ASN A N 1
ATOM 623 C CA . ASN A 1 79 ? 12.409 11.894 34.921 1.00 91.50 79 ASN A CA 1
ATOM 624 C C . ASN A 1 79 ? 11.084 11.122 34.876 1.00 91.50 79 ASN A C 1
ATOM 626 O O . ASN A 1 79 ? 10.894 10.219 35.688 1.00 91.50 79 ASN A O 1
ATOM 630 N N . ALA A 1 80 ? 10.214 11.419 33.905 1.00 92.06 80 ALA A N 1
ATOM 631 C CA . ALA A 1 80 ? 8.959 10.698 33.702 1.00 92.06 80 ALA A CA 1
ATOM 632 C C . ALA A 1 80 ? 9.190 9.190 33.527 1.00 92.06 80 ALA A C 1
ATOM 634 O O . ALA A 1 80 ? 8.548 8.386 34.196 1.00 92.06 80 ALA A O 1
ATOM 635 N N . LEU A 1 81 ? 10.162 8.807 32.692 1.00 89.31 81 LEU A N 1
ATOM 636 C CA . LEU A 1 81 ? 10.520 7.403 32.468 1.00 89.31 81 LEU A CA 1
ATOM 637 C C . LEU A 1 81 ? 11.198 6.765 33.687 1.00 89.31 81 LEU A C 1
ATOM 639 O O . LEU A 1 81 ? 10.889 5.632 34.039 1.00 89.31 81 LEU A O 1
ATOM 643 N N . LYS A 1 82 ? 12.107 7.484 34.359 1.00 87.75 82 LYS A N 1
ATOM 644 C CA . LYS A 1 82 ? 12.800 6.975 35.554 1.00 87.75 82 LYS A CA 1
ATOM 645 C C . LYS A 1 82 ? 11.866 6.716 36.730 1.00 87.75 82 LYS A C 1
ATOM 647 O O . LYS A 1 82 ? 12.160 5.837 37.529 1.00 87.75 82 LYS A O 1
ATOM 652 N N . ASN A 1 83 ? 10.774 7.463 36.841 1.00 87.69 83 ASN A N 1
ATOM 653 C CA . ASN A 1 83 ? 9.798 7.298 37.915 1.00 87.69 83 ASN A CA 1
ATOM 654 C C . ASN A 1 83 ? 8.792 6.166 37.642 1.00 87.69 83 ASN A C 1
ATOM 656 O O . ASN A 1 83 ? 7.898 5.950 38.458 1.00 87.69 83 ASN A O 1
ATOM 660 N N . LYS A 1 84 ? 8.910 5.460 36.509 1.00 90.25 84 LYS A N 1
ATOM 661 C CA . LYS A 1 84 ? 8.069 4.315 36.159 1.00 90.25 84 LYS A CA 1
ATOM 662 C C . LYS A 1 84 ? 8.867 3.019 36.246 1.00 90.25 84 LYS A C 1
ATOM 664 O O . LYS A 1 84 ? 9.923 2.876 35.622 1.00 90.25 84 LYS A O 1
ATOM 669 N N . THR A 1 85 ? 8.336 2.074 37.010 1.00 87.75 85 THR A N 1
ATOM 670 C CA . THR A 1 85 ? 8.845 0.710 37.112 1.00 87.75 85 THR A CA 1
ATOM 671 C C . THR A 1 85 ? 7.783 -0.275 36.640 1.00 87.75 85 THR A C 1
ATOM 673 O O . THR A 1 85 ? 6.590 0.021 36.701 1.00 87.75 85 THR A O 1
ATOM 676 N N . VAL A 1 86 ? 8.225 -1.410 36.102 1.00 88.62 86 VAL A N 1
ATOM 677 C CA . VAL A 1 86 ? 7.355 -2.512 35.677 1.00 88.62 86 VAL A CA 1
ATOM 678 C C . VAL A 1 86 ? 7.823 -3.813 36.306 1.00 88.62 86 VAL A C 1
ATOM 680 O O . VAL A 1 86 ? 9.024 -4.035 36.461 1.00 88.62 86 VAL A O 1
ATOM 683 N N . GLU A 1 87 ? 6.892 -4.686 36.664 1.00 88.00 87 GLU A N 1
ATOM 684 C CA . GLU A 1 87 ? 7.211 -5.995 37.227 1.00 88.00 87 GLU A CA 1
ATOM 685 C C . GLU A 1 87 ? 7.086 -7.097 36.168 1.00 88.00 87 GLU A C 1
ATOM 687 O O . GLU A 1 87 ? 5.985 -7.453 35.742 1.00 88.00 87 GLU A O 1
ATOM 692 N N . ILE A 1 88 ? 8.217 -7.692 35.785 1.00 81.81 88 ILE A N 1
ATOM 693 C CA . ILE A 1 88 ? 8.277 -8.826 34.855 1.00 81.81 88 ILE A CA 1
ATOM 694 C C . ILE A 1 88 ? 8.981 -9.980 35.558 1.00 81.81 88 ILE A C 1
ATOM 696 O O . ILE A 1 88 ? 10.065 -9.810 36.106 1.00 81.81 88 ILE A O 1
ATOM 700 N N . ASN A 1 89 ? 8.349 -11.157 35.561 1.00 78.06 89 ASN A N 1
ATOM 701 C CA . ASN A 1 89 ? 8.883 -12.375 36.179 1.00 78.06 89 ASN A CA 1
ATOM 702 C C . ASN A 1 89 ? 9.376 -12.167 37.633 1.00 78.06 89 ASN A C 1
ATOM 704 O O . ASN A 1 89 ? 10.463 -12.604 38.010 1.00 78.06 89 ASN A O 1
ATOM 708 N N . ASN A 1 90 ? 8.573 -11.458 38.438 1.00 78.44 90 ASN A N 1
ATOM 709 C CA . ASN A 1 90 ? 8.862 -11.081 39.830 1.00 78.44 90 ASN A CA 1
ATOM 710 C C . ASN A 1 90 ? 10.115 -10.200 40.018 1.00 78.44 90 ASN A C 1
ATOM 712 O O . ASN A 1 90 ? 10.718 -10.201 41.095 1.00 78.44 90 ASN A O 1
ATOM 716 N N . LYS A 1 91 ? 10.526 -9.456 38.983 1.00 80.81 91 LYS A N 1
ATOM 717 C CA . LYS A 1 91 ? 11.580 -8.440 39.066 1.00 80.81 91 LYS A CA 1
ATOM 718 C C . LYS A 1 91 ? 11.075 -7.072 38.661 1.00 80.81 91 LYS A C 1
ATOM 720 O O . LYS A 1 91 ? 10.399 -6.910 37.647 1.00 80.81 91 LYS A O 1
ATOM 725 N N . GLU A 1 92 ? 11.461 -6.083 39.454 1.00 85.12 92 GLU A N 1
ATOM 726 C CA . GLU A 1 92 ? 11.176 -4.684 39.187 1.00 85.12 92 GLU A CA 1
ATOM 727 C C . GLU A 1 92 ? 12.195 -4.116 38.190 1.00 85.12 92 GLU A C 1
ATOM 729 O O . GLU A 1 92 ? 13.406 -4.212 38.382 1.00 85.12 92 GLU A O 1
ATOM 734 N N . ASN A 1 93 ? 11.686 -3.527 37.113 1.00 83.12 93 ASN A N 1
ATOM 735 C CA . ASN A 1 93 ? 12.438 -3.062 35.956 1.00 83.12 93 ASN A CA 1
ATOM 736 C C . ASN A 1 93 ? 12.198 -1.561 35.765 1.00 83.12 93 ASN A C 1
ATOM 738 O O . ASN A 1 93 ? 11.054 -1.126 35.641 1.00 83.12 93 ASN A O 1
ATOM 742 N N . ASN A 1 94 ? 13.257 -0.749 35.723 1.00 86.94 94 ASN A N 1
ATOM 743 C CA . ASN A 1 94 ? 13.126 0.693 35.504 1.00 86.94 94 ASN A CA 1
ATOM 744 C C . ASN A 1 94 ? 12.987 1.015 34.013 1.00 86.94 94 ASN A C 1
ATOM 746 O O . ASN A 1 94 ? 13.900 0.741 33.239 1.00 86.94 94 ASN A O 1
ATOM 750 N N . LEU A 1 95 ? 11.902 1.678 33.612 1.00 83.69 95 LEU A N 1
ATOM 751 C CA . LEU A 1 95 ? 11.574 1.847 32.195 1.00 83.69 95 LEU A CA 1
ATOM 752 C C . LEU A 1 95 ? 12.662 2.588 31.393 1.00 83.69 95 LEU A C 1
ATOM 754 O O . LEU A 1 95 ? 12.977 2.204 30.267 1.00 83.69 95 LEU A O 1
ATOM 758 N N . PHE A 1 96 ? 13.272 3.631 31.970 1.00 80.12 96 PHE A N 1
ATOM 759 C CA . PHE A 1 96 ? 14.352 4.372 31.308 1.00 80.12 96 PHE A CA 1
ATOM 760 C C . PHE A 1 96 ? 15.610 3.514 31.129 1.00 80.12 96 PHE A C 1
ATOM 762 O O . PHE A 1 96 ? 16.202 3.491 30.048 1.00 80.12 96 PHE A O 1
ATOM 769 N N . ILE A 1 97 ? 16.032 2.834 32.198 1.00 74.94 97 ILE A N 1
ATOM 770 C CA . ILE A 1 97 ? 17.250 2.017 32.187 1.00 74.94 97 ILE A CA 1
ATOM 771 C C . ILE A 1 97 ? 17.076 0.851 31.218 1.00 74.94 97 ILE A C 1
ATOM 773 O O . ILE A 1 97 ? 17.932 0.631 30.369 1.00 74.94 97 ILE A O 1
ATOM 777 N N . GLU A 1 98 ? 15.947 0.161 31.301 1.00 76.31 98 GLU A N 1
ATOM 778 C CA . GLU A 1 98 ? 15.732 -1.109 30.620 1.00 76.31 98 GLU A CA 1
ATOM 779 C C . GLU A 1 98 ? 15.411 -0.950 29.129 1.00 76.31 98 GLU A C 1
ATOM 781 O O . GLU A 1 98 ? 15.873 -1.741 28.310 1.00 76.31 98 GLU A O 1
ATOM 786 N N . CYS A 1 99 ? 14.643 0.074 28.743 1.00 77.88 99 CYS A N 1
ATOM 787 C CA . CYS A 1 99 ? 14.226 0.232 27.347 1.00 77.88 99 CYS A CA 1
ATOM 788 C C . CYS A 1 99 ? 15.084 1.203 26.541 1.00 77.88 99 CYS A C 1
ATOM 790 O O . CYS A 1 99 ? 15.183 1.029 25.336 1.00 77.88 99 CYS A O 1
ATOM 792 N N . VAL A 1 100 ? 15.650 2.244 27.158 1.00 76.31 100 VAL A N 1
ATOM 793 C CA . VAL A 1 100 ? 16.330 3.325 26.417 1.00 76.31 100 VAL A CA 1
ATOM 794 C C . VAL A 1 100 ? 17.844 3.269 26.596 1.00 76.31 100 VAL A C 1
ATOM 796 O O . VAL A 1 100 ? 18.587 3.513 25.647 1.00 76.31 100 VAL A O 1
ATOM 799 N N . TYR A 1 101 ? 18.316 2.982 27.812 1.00 73.38 101 TYR A N 1
ATOM 800 C CA . TYR A 1 101 ? 19.744 3.042 28.128 1.00 73.38 101 TYR A CA 1
ATOM 801 C C . TYR A 1 101 ? 20.472 1.701 27.926 1.00 73.38 101 TYR A C 1
ATOM 803 O O . TYR A 1 101 ? 21.561 1.674 27.350 1.00 73.38 101 TYR A O 1
ATOM 811 N N . GLY A 1 102 ? 19.885 0.598 28.401 1.00 62.09 102 GLY A N 1
ATOM 812 C CA . GLY A 1 102 ? 20.527 -0.715 28.546 1.00 62.09 102 GLY A CA 1
ATOM 813 C C . GLY A 1 102 ? 20.345 -1.692 27.379 1.00 62.09 102 GLY A C 1
ATOM 814 O O . GLY A 1 102 ? 20.985 -2.739 27.358 1.00 62.09 102 GLY A O 1
ATOM 815 N N . HIS A 1 103 ? 19.537 -1.388 26.357 1.00 67.50 103 HIS A N 1
ATOM 816 C CA . HIS A 1 103 ? 19.170 -2.382 25.328 1.00 67.50 103 HIS A CA 1
ATOM 817 C C . HIS A 1 103 ? 20.290 -2.763 24.334 1.00 67.50 103 HIS A C 1
ATOM 819 O O . HIS A 1 103 ? 20.100 -3.644 23.493 1.00 67.50 103 HIS A O 1
ATOM 825 N N . HIS A 1 104 ? 21.474 -2.144 24.412 1.00 57.19 104 HIS A N 1
ATOM 826 C CA . HIS A 1 104 ? 22.611 -2.392 23.508 1.00 57.19 104 HIS A CA 1
ATOM 827 C C . HIS A 1 104 ? 23.887 -2.923 24.170 1.00 57.19 104 HIS A C 1
ATOM 829 O O . HIS A 1 104 ? 24.955 -2.871 23.550 1.00 57.19 104 HIS A O 1
ATOM 835 N N . GLU A 1 105 ? 23.810 -3.454 25.391 1.00 53.41 105 GLU A N 1
ATOM 836 C CA . GLU A 1 105 ? 24.994 -3.893 26.133 1.00 53.41 105 GLU A CA 1
ATOM 837 C C . GLU A 1 105 ? 25.990 -4.727 25.306 1.00 53.41 105 GLU A C 1
ATOM 839 O O . GLU A 1 105 ? 25.727 -5.837 24.831 1.00 53.41 105 GLU A O 1
ATOM 844 N N . LYS A 1 106 ? 27.200 -4.178 25.168 1.00 37.69 106 LYS A N 1
ATOM 845 C CA . LYS A 1 106 ? 28.414 -4.939 24.889 1.00 37.69 106 LYS A CA 1
ATOM 846 C C . LYS A 1 106 ? 29.273 -4.886 26.142 1.00 37.69 106 LYS A C 1
ATOM 848 O O . LYS A 1 106 ? 29.622 -3.800 26.592 1.00 37.69 106 LYS A O 1
ATOM 853 N N . LYS A 1 107 ? 29.651 -6.064 26.646 1.00 32.97 107 LYS A N 1
ATOM 854 C CA . LYS A 1 107 ? 30.713 -6.231 27.644 1.00 32.97 107 LYS A CA 1
ATOM 855 C C . LYS A 1 107 ? 31.917 -5.347 27.314 1.00 32.97 107 LYS A C 1
ATOM 857 O O . LYS A 1 107 ? 32.391 -5.381 26.177 1.00 32.97 107 LYS A O 1
ATOM 862 N N . LEU A 1 108 ? 32.472 -4.692 28.326 1.00 27.81 108 LEU A N 1
ATOM 863 C CA . LEU A 1 108 ? 33.881 -4.323 28.360 1.00 27.81 108 LEU A CA 1
ATOM 864 C C . LEU A 1 108 ? 34.425 -4.711 29.737 1.00 27.81 108 LEU A C 1
ATOM 866 O O . LEU A 1 108 ? 33.910 -4.266 30.760 1.00 27.81 108 LEU A O 1
ATOM 870 N N . ASP A 1 109 ? 35.416 -5.604 29.732 1.00 27.59 109 ASP A N 1
ATOM 871 C CA . ASP A 1 109 ? 36.205 -5.954 30.910 1.00 27.59 109 ASP A CA 1
ATOM 872 C C . ASP A 1 109 ? 37.001 -4.730 31.397 1.00 27.59 109 ASP A C 1
ATOM 874 O O . ASP A 1 109 ? 37.324 -3.835 30.615 1.00 27.59 109 ASP A O 1
ATOM 878 N N . GLY A 1 110 ? 37.269 -4.720 32.704 1.00 32.72 110 GLY A N 1
ATOM 879 C CA . GLY A 1 110 ? 37.821 -3.632 33.513 1.00 32.72 110 GLY A CA 1
ATOM 880 C C . GLY A 1 110 ? 38.870 -2.715 32.878 1.00 32.72 110 GLY A C 1
ATOM 881 O O . GLY A 1 110 ? 39.816 -3.162 32.245 1.00 32.72 110 GLY A O 1
ATOM 882 N N . GLU A 1 111 ? 38.725 -1.418 33.140 1.00 29.36 111 GLU A N 1
ATOM 883 C CA . GLU A 1 111 ? 39.669 -0.603 33.921 1.00 29.36 111 GLU A CA 1
ATOM 884 C C . GLU A 1 111 ? 39.125 0.833 34.007 1.00 29.36 111 GLU A C 1
ATOM 886 O O . GLU A 1 111 ? 38.734 1.438 33.007 1.00 29.36 111 GLU A O 1
ATOM 891 N N . GLU A 1 112 ? 39.083 1.381 35.222 1.00 31.94 112 GLU A N 1
ATOM 892 C CA . GLU A 1 112 ? 38.764 2.784 35.485 1.00 31.94 112 GLU A CA 1
ATOM 893 C C . GLU A 1 112 ? 39.754 3.705 34.758 1.00 31.94 112 GLU A C 1
ATOM 895 O O . GLU A 1 112 ? 40.942 3.708 35.085 1.00 31.94 112 GLU A O 1
ATOM 900 N N . LYS A 1 113 ? 39.279 4.556 33.837 1.00 26.14 113 LYS A N 1
ATOM 901 C CA . LYS A 1 113 ? 39.993 5.791 33.475 1.00 26.14 113 LYS A CA 1
ATOM 902 C C . LYS A 1 113 ? 39.064 6.997 33.364 1.00 26.14 113 LYS A C 1
ATOM 904 O O . LYS A 1 113 ? 37.950 6.937 32.853 1.00 26.14 113 LYS A O 1
ATOM 909 N N . SER A 1 114 ? 39.594 8.085 33.906 1.00 26.59 114 SER A N 1
ATOM 910 C CA . SER A 1 114 ? 39.038 9.407 34.169 1.00 26.59 114 SER A CA 1
ATOM 911 C C . SER A 1 114 ? 38.582 10.201 32.936 1.00 26.59 114 SER A C 1
ATOM 913 O O . SER A 1 114 ? 39.280 10.245 31.930 1.00 26.59 114 SER A O 1
ATOM 915 N N . TYR A 1 115 ? 37.439 10.872 33.112 1.00 30.95 115 TYR A N 1
ATOM 916 C CA . TYR A 1 115 ? 36.947 12.138 32.541 1.00 30.95 115 TYR A CA 1
ATOM 917 C C . TYR A 1 115 ? 37.671 12.771 31.335 1.00 30.95 115 TYR A C 1
ATOM 919 O O . TYR A 1 115 ? 38.746 13.332 31.491 1.00 30.95 115 TYR A O 1
ATOM 927 N N . GLU A 1 116 ? 36.988 12.762 30.179 1.00 29.36 116 GLU A N 1
ATOM 928 C CA . GLU A 1 116 ? 36.745 13.883 29.230 1.00 29.36 116 GLU A CA 1
ATOM 929 C C . GLU A 1 116 ? 36.215 13.323 27.892 1.00 29.36 116 GLU A C 1
ATOM 931 O O . GLU A 1 116 ? 36.872 13.330 26.859 1.00 29.36 116 GLU A O 1
ATOM 936 N N . LYS A 1 117 ? 35.024 12.728 27.956 1.00 27.95 117 LYS A N 1
ATOM 937 C CA . LYS A 1 117 ? 34.096 12.303 26.886 1.00 27.95 117 LYS A CA 1
ATOM 938 C C . LYS A 1 117 ? 32.923 11.659 27.647 1.00 27.95 117 LYS A C 1
ATOM 940 O O . LYS A 1 117 ? 33.156 11.171 28.755 1.00 27.95 117 LYS A O 1
ATOM 945 N N . PRO A 1 118 ? 31.668 11.664 27.168 1.00 29.80 118 PRO A N 1
ATOM 946 C CA . PRO A 1 118 ? 30.643 10.834 27.787 1.00 29.80 118 PRO A CA 1
ATOM 947 C C . PRO A 1 118 ? 31.020 9.368 27.527 1.00 29.80 118 PRO A C 1
ATOM 949 O O . PRO A 1 118 ? 30.633 8.784 26.521 1.00 29.80 118 PRO A O 1
ATOM 952 N N . THR A 1 119 ? 31.856 8.790 28.391 1.00 32.25 119 THR A N 1
ATOM 953 C CA . THR A 1 119 ? 32.088 7.349 28.447 1.00 32.25 119 THR A CA 1
ATOM 954 C C . THR A 1 119 ? 30.745 6.667 28.729 1.00 32.25 119 THR A C 1
ATOM 956 O O . THR A 1 119 ? 29.933 7.235 29.469 1.00 32.25 119 THR A O 1
ATOM 959 N N . PRO A 1 120 ? 30.481 5.476 28.156 1.00 34.88 120 PRO A N 1
ATOM 960 C CA . PRO A 1 120 ? 29.333 4.659 28.544 1.00 34.88 120 PRO A CA 1
ATOM 961 C C . PRO A 1 120 ? 29.336 4.550 30.070 1.00 34.88 120 PRO A C 1
ATOM 963 O O . PRO A 1 120 ? 30.362 4.176 30.642 1.00 34.88 120 PRO A O 1
ATOM 966 N N . CYS A 1 121 ? 28.259 4.965 30.743 1.00 34.62 121 CYS A N 1
ATOM 967 C CA . CYS A 1 121 ? 28.235 4.887 32.196 1.00 34.62 121 CYS A CA 1
ATOM 968 C C . CYS A 1 121 ? 28.371 3.422 32.603 1.00 34.62 121 CYS A C 1
ATOM 970 O O . CYS A 1 121 ? 27.707 2.536 32.070 1.00 34.62 121 CYS A O 1
ATOM 972 N N . THR A 1 122 ? 29.252 3.202 33.566 1.00 28.72 122 THR A N 1
ATOM 973 C CA . THR A 1 122 ? 29.501 1.945 34.251 1.00 28.72 122 THR A CA 1
ATOM 974 C C . THR A 1 122 ? 28.276 1.539 35.071 1.00 28.72 122 THR A C 1
ATOM 976 O O . THR A 1 122 ? 28.180 1.821 36.262 1.00 28.72 122 THR A O 1
ATOM 979 N N . LEU A 1 123 ? 27.332 0.853 34.432 1.00 34.25 123 LEU A N 1
ATOM 980 C CA . LEU A 1 123 ? 26.504 -0.152 35.091 1.00 34.25 123 LEU A CA 1
ATOM 981 C C . LEU A 1 123 ? 26.951 -1.508 34.550 1.00 34.25 123 LEU A C 1
ATOM 983 O O . LEU A 1 123 ? 26.780 -1.815 33.376 1.00 34.25 123 LEU A O 1
ATOM 987 N N . THR A 1 124 ? 27.602 -2.297 35.397 1.00 30.72 124 THR A N 1
ATOM 988 C CA . THR A 1 124 ? 27.881 -3.707 35.127 1.00 30.72 124 THR A CA 1
ATOM 989 C C . THR A 1 124 ? 26.681 -4.520 35.583 1.00 30.72 124 THR A C 1
ATOM 991 O O . THR A 1 124 ? 26.502 -4.705 36.788 1.00 30.72 124 THR A O 1
ATOM 994 N N . PHE A 1 125 ? 25.876 -5.018 34.644 1.00 38.25 125 PHE A N 1
ATOM 995 C CA . PHE A 1 125 ? 24.871 -6.033 34.944 1.00 38.25 125 PHE A CA 1
ATOM 996 C C . PHE A 1 125 ? 25.536 -7.422 34.934 1.00 38.25 125 PHE A C 1
ATOM 998 O O . PHE A 1 125 ? 26.207 -7.794 33.964 1.00 38.25 125 PHE A O 1
ATOM 1005 N N . PRO A 1 126 ? 25.456 -8.189 36.034 1.00 33.44 126 PRO A N 1
ATOM 1006 C CA . PRO A 1 126 ? 26.073 -9.503 36.112 1.00 33.44 126 PRO A CA 1
ATOM 1007 C C . PRO A 1 126 ? 25.217 -10.532 35.359 1.00 33.44 126 PRO A C 1
ATOM 1009 O O . PRO A 1 126 ? 24.111 -10.835 35.782 1.00 33.44 126 PRO A O 1
ATOM 1012 N N . ASN A 1 127 ? 25.786 -11.134 34.307 1.00 41.34 127 ASN A N 1
ATOM 1013 C CA . ASN A 1 127 ? 25.200 -12.205 33.481 1.00 41.34 127 ASN A CA 1
ATOM 1014 C C . ASN A 1 127 ? 23.914 -11.836 32.712 1.00 41.34 127 ASN A C 1
ATOM 1016 O O . ASN A 1 127 ? 23.165 -10.949 33.094 1.00 41.34 127 ASN A O 1
ATOM 1020 N N . LYS A 1 128 ? 23.658 -12.549 31.603 1.00 50.06 128 LYS A N 1
ATOM 1021 C CA . LYS A 1 128 ? 22.364 -12.486 30.911 1.00 50.06 128 LYS A CA 1
ATOM 1022 C C . LYS A 1 128 ? 21.279 -12.953 31.868 1.00 50.06 128 LYS A C 1
ATOM 1024 O O . LYS A 1 128 ? 21.199 -14.141 32.181 1.00 50.06 128 LYS A O 1
ATOM 1029 N N . ASP A 1 129 ? 20.480 -12.017 32.337 1.00 58.38 129 ASP A N 1
ATOM 1030 C CA . ASP A 1 129 ? 19.398 -12.271 33.263 1.00 58.38 129 ASP A CA 1
ATOM 1031 C C . ASP A 1 129 ? 18.078 -12.106 32.515 1.00 58.38 129 ASP A C 1
ATOM 1033 O O . ASP A 1 129 ? 17.507 -11.021 32.429 1.00 58.38 129 ASP A O 1
ATOM 1037 N N . TYR A 1 130 ? 17.600 -13.220 31.958 1.00 58.62 130 TYR A N 1
ATOM 1038 C CA . TYR A 1 130 ? 16.401 -13.324 31.118 1.00 58.62 130 TYR A CA 1
ATOM 1039 C C . TYR A 1 130 ? 15.075 -13.016 31.843 1.00 58.62 130 TYR A C 1
ATOM 1041 O O . TYR A 1 130 ? 14.001 -13.383 31.374 1.00 58.62 130 TYR A O 1
ATOM 1049 N N . SER A 1 131 ? 15.132 -12.377 33.006 1.00 64.69 131 SER A N 1
ATOM 1050 C CA . SER A 1 131 ? 13.966 -11.852 33.719 1.00 64.69 131 SER A CA 1
ATOM 1051 C C . SER A 1 131 ? 13.860 -10.324 33.655 1.00 64.69 131 SER A C 1
ATOM 1053 O O . SER A 1 131 ? 12.837 -9.783 34.063 1.00 64.69 131 SER A O 1
ATOM 1055 N N . ASN A 1 132 ? 14.858 -9.640 33.083 1.00 79.56 132 ASN A N 1
ATOM 1056 C CA . ASN A 1 132 ? 14.849 -8.188 32.917 1.00 79.56 132 ASN A CA 1
ATOM 1057 C C . ASN A 1 132 ? 14.243 -7.759 31.573 1.00 79.56 132 ASN A C 1
ATOM 1059 O O . ASN A 1 132 ? 14.354 -8.461 30.565 1.00 79.56 132 ASN A O 1
ATOM 1063 N N . LEU A 1 133 ? 13.627 -6.578 31.541 1.00 82.56 133 LEU A N 1
ATOM 1064 C CA . LEU A 1 133 ? 12.928 -6.042 30.371 1.00 82.56 133 LEU A CA 1
ATOM 1065 C C . LEU A 1 133 ? 13.876 -5.758 29.192 1.00 82.56 133 LEU A C 1
ATOM 1067 O O . LEU A 1 133 ? 13.492 -5.993 28.041 1.00 82.56 133 LEU A O 1
ATOM 1071 N N . HIS A 1 134 ? 15.115 -5.318 29.443 1.00 81.50 134 HIS A N 1
ATOM 1072 C CA . HIS A 1 134 ? 16.085 -5.064 28.370 1.00 81.50 134 HIS A CA 1
ATOM 1073 C C . HIS A 1 134 ? 16.402 -6.313 27.534 1.00 81.50 134 HIS A C 1
ATOM 1075 O O . HIS A 1 134 ? 16.719 -6.180 26.353 1.00 81.50 134 HIS A O 1
ATOM 1081 N N . GLU A 1 135 ? 16.274 -7.525 28.088 1.00 81.06 135 GLU A N 1
ATOM 1082 C CA . GLU A 1 135 ? 16.458 -8.770 27.329 1.00 81.06 135 GLU A CA 1
ATOM 1083 C C . GLU A 1 135 ? 15.301 -9.011 26.348 1.00 81.06 135 GLU A C 1
ATOM 1085 O O . GLU A 1 135 ? 15.540 -9.442 25.220 1.00 81.06 135 GLU A O 1
ATOM 1090 N N . TYR A 1 136 ? 14.056 -8.674 26.709 1.00 87.94 136 TYR A N 1
ATOM 1091 C CA . TYR A 1 136 ? 12.913 -8.749 25.785 1.00 87.94 136 TYR A CA 1
ATOM 1092 C C . TYR A 1 136 ? 13.078 -7.745 24.642 1.00 87.94 136 TYR A C 1
ATOM 1094 O O . TYR A 1 136 ? 12.974 -8.121 23.470 1.00 87.94 136 TYR A O 1
ATOM 1102 N N . VAL A 1 137 ? 13.386 -6.485 24.979 1.00 87.19 137 VAL A N 1
ATOM 1103 C CA . VAL A 1 137 ? 13.625 -5.410 23.999 1.00 87.19 137 VAL A CA 1
ATOM 1104 C C . VAL A 1 137 ? 14.808 -5.766 23.107 1.00 87.19 137 VAL A C 1
ATOM 1106 O O . VAL A 1 137 ? 14.685 -5.762 21.885 1.00 87.19 137 VAL A O 1
ATOM 1109 N N . GLY A 1 138 ? 15.932 -6.159 23.704 1.00 82.69 138 GLY A N 1
ATOM 1110 C CA . GLY A 1 138 ? 17.142 -6.546 22.995 1.00 82.69 138 GLY A CA 1
ATOM 1111 C C . GLY A 1 138 ? 16.922 -7.759 22.097 1.00 82.69 138 GLY A C 1
ATOM 1112 O O . GLY A 1 138 ? 17.443 -7.792 20.984 1.00 82.69 138 GLY A O 1
ATOM 1113 N N . ARG A 1 139 ? 16.138 -8.758 22.514 1.00 84.00 139 ARG A N 1
ATOM 1114 C CA . ARG A 1 139 ? 15.817 -9.927 21.683 1.00 84.00 139 ARG A CA 1
ATOM 1115 C C . ARG A 1 139 ? 14.923 -9.554 20.500 1.00 84.00 139 ARG A C 1
ATOM 1117 O O . ARG A 1 139 ? 15.203 -10.017 19.394 1.00 84.00 139 ARG A O 1
ATOM 1124 N N . ALA A 1 140 ? 13.910 -8.716 20.715 1.00 87.69 140 ALA A N 1
ATOM 1125 C CA . ALA A 1 140 ? 13.027 -8.215 19.664 1.00 87.69 140 ALA A CA 1
ATOM 1126 C C . ALA A 1 140 ? 13.782 -7.340 18.645 1.00 87.69 140 ALA A C 1
ATOM 1128 O O . ALA A 1 140 ? 13.761 -7.650 17.453 1.00 87.69 140 ALA A O 1
ATOM 1129 N N . ASP A 1 141 ? 14.538 -6.338 19.111 1.00 84.75 141 ASP A N 1
ATOM 1130 C CA . ASP A 1 141 ? 15.386 -5.482 18.268 1.00 84.75 141 ASP A CA 1
ATOM 1131 C C . ASP A 1 141 ? 16.421 -6.313 17.495 1.00 84.75 141 ASP A C 1
ATOM 1133 O O . ASP A 1 141 ? 16.582 -6.172 16.283 1.00 84.75 141 ASP A O 1
ATOM 1137 N N . ASN A 1 142 ? 17.107 -7.252 18.157 1.00 79.94 142 ASN A N 1
ATOM 1138 C CA . ASN A 1 142 ? 18.065 -8.119 17.473 1.00 79.94 142 ASN A CA 1
ATOM 1139 C C . ASN A 1 142 ? 17.395 -9.017 16.431 1.00 79.94 142 ASN A C 1
ATOM 1141 O O . ASN A 1 142 ? 18.010 -9.291 15.401 1.00 79.94 142 ASN A O 1
ATOM 1145 N N . PHE A 1 143 ? 16.196 -9.532 16.698 1.00 81.38 143 PHE A N 1
ATOM 1146 C CA . PHE A 1 143 ? 15.475 -10.372 15.748 1.00 81.38 143 PHE A CA 1
ATOM 1147 C C . PHE A 1 143 ? 15.140 -9.588 14.476 1.00 81.38 143 PHE A C 1
ATOM 1149 O O . PHE A 1 143 ? 15.469 -10.044 13.379 1.00 81.38 143 PHE A O 1
ATOM 1156 N N . ASP A 1 144 ? 14.586 -8.387 14.632 1.00 76.62 144 ASP A N 1
ATOM 1157 C CA . ASP A 1 144 ? 14.189 -7.523 13.523 1.00 76.62 144 ASP A CA 1
ATOM 1158 C C . ASP A 1 144 ? 15.411 -6.948 12.778 1.00 76.62 144 ASP A C 1
ATOM 1160 O O . ASP A 1 144 ? 15.621 -7.199 11.586 1.00 76.62 144 ASP A O 1
ATOM 1164 N N . SER A 1 145 ? 16.331 -6.306 13.505 1.00 73.44 145 SER A N 1
ATOM 1165 C CA . SER A 1 145 ? 17.478 -5.609 12.914 1.00 73.44 145 SER A CA 1
ATOM 1166 C C . SER A 1 145 ? 18.510 -6.541 12.268 1.00 73.44 145 SER A C 1
ATOM 1168 O O . SER A 1 145 ? 19.163 -6.158 11.292 1.00 73.44 145 SER A O 1
ATOM 1170 N N . ARG A 1 146 ? 18.680 -7.784 12.754 1.00 68.69 146 ARG A N 1
ATOM 1171 C CA . ARG A 1 146 ? 19.550 -8.778 12.085 1.00 68.69 146 ARG A CA 1
ATOM 1172 C C . ARG A 1 146 ? 19.011 -9.169 10.715 1.00 68.69 146 ARG A C 1
ATOM 1174 O O . ARG A 1 146 ? 19.809 -9.476 9.829 1.00 68.69 146 ARG A O 1
ATOM 1181 N N . MET A 1 147 ? 17.691 -9.193 10.550 1.00 62.75 147 MET A N 1
ATOM 1182 C CA . MET A 1 147 ? 17.059 -9.465 9.262 1.00 62.75 147 MET A CA 1
ATOM 1183 C C . MET A 1 147 ? 17.118 -8.231 8.348 1.00 62.75 147 MET A C 1
ATOM 1185 O O . MET A 1 147 ? 17.367 -8.384 7.149 1.00 62.75 147 MET A O 1
ATOM 1189 N N . ASP A 1 148 ? 16.993 -7.026 8.913 1.00 56.25 148 ASP A N 1
ATOM 1190 C CA . ASP A 1 148 ? 17.023 -5.763 8.165 1.00 56.25 148 ASP A CA 1
ATOM 1191 C C . ASP A 1 148 ? 18.386 -5.384 7.605 1.00 56.25 148 ASP A C 1
ATOM 1193 O O . ASP A 1 148 ? 18.481 -5.025 6.430 1.00 56.25 148 ASP A O 1
ATOM 1197 N N . LYS A 1 149 ? 19.443 -5.505 8.417 1.00 63.72 149 LYS A N 1
ATOM 1198 C CA . LYS A 1 149 ? 20.785 -4.995 8.093 1.00 63.72 149 LYS A CA 1
ATOM 1199 C C . LYS A 1 149 ? 21.457 -5.693 6.909 1.00 63.72 149 LYS A C 1
ATOM 1201 O O . LYS A 1 149 ? 22.449 -5.179 6.406 1.00 63.72 149 LYS A O 1
ATOM 1206 N N . GLY A 1 150 ? 20.969 -6.858 6.467 1.00 55.19 150 GLY A N 1
ATOM 1207 C CA . GLY A 1 150 ? 21.346 -7.466 5.180 1.00 55.19 150 GLY A CA 1
ATOM 1208 C C . GLY A 1 150 ? 22.853 -7.609 4.911 1.00 55.19 150 GLY A C 1
ATOM 1209 O O . GLY A 1 150 ? 23.269 -7.583 3.758 1.00 55.19 150 GLY A O 1
ATOM 1210 N N . ASN A 1 151 ? 23.676 -7.714 5.962 1.00 58.50 151 ASN A N 1
ATOM 1211 C CA . ASN A 1 151 ? 25.142 -7.680 5.915 1.00 58.50 151 ASN A CA 1
ATOM 1212 C C . ASN A 1 151 ? 25.777 -6.420 5.263 1.00 58.50 151 ASN A C 1
ATOM 1214 O O . ASN A 1 151 ? 26.996 -6.340 5.225 1.00 58.50 151 ASN A O 1
ATOM 1218 N N . THR A 1 152 ? 25.034 -5.410 4.806 1.00 63.50 152 THR A N 1
ATOM 1219 C CA . THR A 1 152 ? 25.616 -4.218 4.151 1.00 63.50 152 THR A CA 1
ATOM 1220 C C . THR A 1 152 ? 26.206 -3.227 5.164 1.00 63.50 152 THR A C 1
ATOM 1222 O O . THR A 1 152 ? 25.736 -3.091 6.297 1.00 63.50 152 THR A O 1
ATOM 1225 N N . ASN A 1 153 ? 27.268 -2.531 4.762 1.00 70.00 153 ASN A N 1
ATOM 1226 C CA . ASN A 1 153 ? 27.989 -1.534 5.552 1.00 70.00 153 ASN A CA 1
ATOM 1227 C C . ASN A 1 153 ? 28.221 -0.218 4.786 1.00 70.00 153 ASN A C 1
ATOM 1229 O O . ASN A 1 153 ? 29.048 0.599 5.216 1.00 70.00 153 ASN A O 1
ATOM 1233 N N . GLU A 1 154 ? 27.496 -0.019 3.683 1.00 78.00 154 GLU A N 1
ATOM 1234 C CA . GLU A 1 154 ? 27.603 1.151 2.815 1.00 78.00 154 GLU A CA 1
ATOM 1235 C C . GLU A 1 154 ? 26.950 2.383 3.449 1.00 78.00 154 GLU A C 1
ATOM 1237 O O . GLU A 1 154 ? 25.733 2.566 3.434 1.00 78.00 154 GLU A O 1
ATOM 1242 N N . CYS A 1 155 ? 27.790 3.225 4.044 1.00 81.31 155 CYS A N 1
ATOM 1243 C CA . CYS A 1 155 ? 27.377 4.476 4.665 1.00 81.31 155 CYS A CA 1
ATOM 1244 C C . CYS A 1 155 ? 26.990 5.518 3.610 1.00 81.31 155 CYS A C 1
ATOM 1246 O O . CYS A 1 155 ? 27.546 5.537 2.513 1.00 81.31 155 CYS A O 1
ATOM 1248 N N . GLN A 1 156 ? 26.080 6.419 3.969 1.00 87.81 156 GLN A N 1
ATOM 1249 C CA . GLN A 1 156 ? 25.716 7.585 3.161 1.00 87.81 156 GLN A CA 1
ATOM 1250 C C . GLN A 1 156 ? 26.565 8.802 3.553 1.00 87.81 156 GLN A C 1
ATOM 1252 O O . GLN A 1 156 ? 27.215 8.799 4.596 1.00 87.81 156 GLN A O 1
ATOM 1257 N N . THR A 1 157 ? 26.615 9.831 2.713 1.00 85.00 157 THR A N 1
ATOM 1258 C CA . THR A 1 157 ? 27.289 11.097 3.055 1.00 85.00 157 THR A CA 1
ATOM 1259 C C . THR A 1 157 ? 26.393 11.967 3.925 1.00 85.00 157 THR A C 1
ATOM 1261 O O . THR A 1 157 ? 25.178 12.000 3.709 1.00 85.00 157 THR A O 1
ATOM 1264 N N . LYS A 1 158 ? 26.968 12.749 4.843 1.00 79.62 158 LYS A N 1
ATOM 1265 C CA . LYS A 1 158 ? 26.171 13.628 5.724 1.00 79.62 158 LYS A CA 1
ATOM 1266 C C . LYS A 1 158 ? 25.362 14.695 4.975 1.00 79.62 158 LYS A C 1
ATOM 1268 O O . LYS A 1 158 ? 24.270 15.051 5.398 1.00 79.62 158 LYS A O 1
ATOM 1273 N N . SER A 1 159 ? 25.872 15.188 3.843 1.00 78.69 159 SER A N 1
ATOM 1274 C CA . SER A 1 159 ? 25.208 16.204 3.010 1.00 78.69 159 SER A CA 1
ATOM 1275 C C . SER A 1 159 ? 24.150 15.634 2.059 1.00 78.69 159 SER A C 1
ATOM 1277 O O . SER A 1 159 ? 23.419 16.397 1.430 1.00 78.69 159 SER A O 1
ATOM 1279 N N . SER A 1 160 ? 24.081 14.307 1.927 1.00 84.00 160 SER A N 1
ATOM 1280 C CA . SER A 1 160 ? 23.218 13.616 0.969 1.00 84.00 160 SER A CA 1
ATOM 1281 C C . SER A 1 160 ? 22.818 12.256 1.546 1.00 84.00 160 SER A C 1
ATOM 1283 O O . SER A 1 160 ? 23.437 11.228 1.266 1.00 84.00 160 SER A O 1
ATOM 1285 N N . THR A 1 161 ? 21.840 12.284 2.454 1.00 90.12 161 THR A N 1
ATOM 1286 C CA . THR A 1 161 ? 21.265 11.097 3.099 1.00 90.12 161 THR A CA 1
ATOM 1287 C C . THR A 1 161 ? 19.861 10.865 2.558 1.00 90.12 161 THR A C 1
ATOM 1289 O O . THR A 1 161 ? 19.032 11.773 2.577 1.00 90.12 161 THR A O 1
ATOM 1292 N N . PHE A 1 162 ? 19.590 9.643 2.112 1.00 92.44 162 PHE A N 1
ATOM 1293 C CA . PHE A 1 162 ? 18.333 9.254 1.490 1.00 92.44 162 PHE A CA 1
ATOM 1294 C C . PHE A 1 162 ? 17.633 8.141 2.263 1.00 92.44 162 PHE A C 1
ATOM 1296 O O . PHE A 1 162 ? 18.266 7.245 2.840 1.00 92.44 162 PHE A O 1
ATOM 1303 N N . MET A 1 163 ? 16.306 8.189 2.215 1.00 91.75 163 MET A N 1
ATOM 1304 C CA . MET A 1 163 ? 15.407 7.126 2.637 1.00 91.75 163 MET A CA 1
ATOM 1305 C C . MET A 1 163 ? 14.831 6.441 1.408 1.00 91.75 163 MET A C 1
ATOM 1307 O O . MET A 1 163 ? 14.243 7.094 0.549 1.00 91.75 163 MET A O 1
ATOM 1311 N N . ALA A 1 164 ? 14.983 5.122 1.345 1.00 91.12 164 ALA A N 1
ATOM 1312 C CA . ALA A 1 164 ? 14.396 4.320 0.290 1.00 91.12 164 ALA A CA 1
ATOM 1313 C C . ALA A 1 164 ? 12.960 3.902 0.657 1.00 91.12 164 ALA A C 1
ATOM 1315 O O . ALA A 1 164 ? 12.581 3.737 1.824 1.00 91.12 164 ALA A O 1
ATOM 1316 N N . SER A 1 165 ? 12.133 3.723 -0.363 1.00 91.50 165 SER A N 1
ATOM 1317 C CA . SER A 1 165 ? 10.958 2.859 -0.286 1.00 91.50 165 SER A CA 1
ATOM 1318 C C . SER A 1 165 ? 11.389 1.393 -0.384 1.00 91.50 165 SER A C 1
ATOM 1320 O O . SER A 1 165 ? 12.484 1.085 -0.856 1.00 91.50 165 SER A O 1
ATOM 1322 N N . ALA A 1 166 ? 10.499 0.472 -0.019 1.00 87.56 166 ALA A N 1
ATOM 1323 C CA . ALA A 1 166 ? 10.718 -0.958 -0.228 1.00 87.56 166 ALA A CA 1
ATOM 1324 C C . ALA A 1 166 ? 10.832 -1.350 -1.719 1.00 87.56 166 ALA A C 1
ATOM 1326 O O . ALA A 1 166 ? 11.249 -2.464 -2.025 1.00 87.56 166 ALA A O 1
ATOM 1327 N N . PHE A 1 167 ? 10.475 -0.443 -2.636 1.00 88.50 167 PHE A N 1
ATOM 1328 C CA . PHE A 1 167 ? 10.559 -0.622 -4.088 1.00 88.50 167 PHE A CA 1
ATOM 1329 C C . PHE A 1 167 ? 11.724 0.160 -4.721 1.00 88.50 167 PHE A C 1
ATOM 1331 O O . PHE A 1 167 ? 11.846 0.196 -5.939 1.00 88.50 167 PHE A O 1
ATOM 1338 N N . GLY A 1 168 ? 12.594 0.780 -3.913 1.00 88.56 168 GLY A N 1
ATOM 1339 C CA . GLY A 1 168 ? 13.863 1.364 -4.360 1.00 88.56 168 GLY A CA 1
ATOM 1340 C C . GLY A 1 168 ? 13.846 2.840 -4.756 1.00 88.56 168 GLY A C 1
ATOM 1341 O O . GLY A 1 168 ? 14.908 3.413 -5.013 1.00 88.56 168 GLY A O 1
ATOM 1342 N N . LYS A 1 169 ? 12.683 3.501 -4.784 1.00 91.50 169 LYS A N 1
ATOM 1343 C CA . LYS A 1 169 ? 12.632 4.967 -4.901 1.00 91.50 169 LYS A CA 1
ATOM 1344 C C . LYS A 1 169 ? 13.266 5.611 -3.665 1.00 91.50 169 LYS A C 1
ATOM 1346 O O . LYS A 1 169 ? 12.848 5.290 -2.555 1.00 91.50 169 LYS A O 1
ATOM 1351 N N . GLU A 1 170 ? 14.234 6.506 -3.860 1.00 92.56 170 GLU A N 1
ATOM 1352 C CA . GLU A 1 170 ? 14.906 7.249 -2.787 1.00 92.56 170 GLU A CA 1
ATOM 1353 C C . GLU A 1 170 ? 14.379 8.688 -2.689 1.00 92.56 170 GLU A C 1
ATOM 1355 O O . GLU A 1 170 ? 14.246 9.385 -3.693 1.00 92.56 170 GLU A O 1
ATOM 1360 N N . GLU A 1 171 ? 14.118 9.147 -1.466 1.00 91.44 171 GLU A N 1
ATOM 1361 C CA . GLU A 1 171 ? 13.776 10.534 -1.143 1.00 91.44 171 GLU A CA 1
ATOM 1362 C C . GLU A 1 171 ? 14.821 11.105 -0.169 1.00 91.44 171 GLU A C 1
ATOM 1364 O O . GLU A 1 171 ? 15.296 10.410 0.733 1.00 91.44 171 GLU A O 1
ATOM 1369 N N . SER A 1 172 ? 15.210 12.369 -0.355 1.00 91.88 172 SER A N 1
ATOM 1370 C CA . SER A 1 172 ? 16.199 13.029 0.510 1.00 91.88 172 SER A CA 1
ATOM 1371 C C . SER A 1 172 ? 15.636 13.268 1.914 1.00 91.88 172 SER A C 1
ATOM 1373 O O . SER A 1 172 ? 14.511 13.748 2.072 1.00 91.88 172 SER A O 1
ATOM 1375 N N . LEU A 1 173 ? 16.425 12.947 2.942 1.00 90.38 173 LEU A N 1
ATOM 1376 C CA . LEU A 1 173 ? 16.051 13.128 4.340 1.00 90.38 173 LEU A CA 1
ATOM 1377 C C . LEU A 1 173 ? 16.331 14.564 4.802 1.00 90.38 173 LEU A C 1
ATOM 1379 O O . LEU A 1 173 ? 17.472 15.026 4.807 1.00 90.38 173 LEU A O 1
ATOM 1383 N N . ASP A 1 174 ? 15.299 15.250 5.293 1.00 89.38 174 ASP A N 1
ATOM 1384 C CA . ASP A 1 174 ? 15.443 16.567 5.920 1.00 89.38 174 ASP A CA 1
ATOM 1385 C C . ASP A 1 174 ? 15.898 16.438 7.384 1.00 89.38 174 ASP A C 1
ATOM 1387 O O . ASP A 1 174 ? 15.097 16.452 8.325 1.00 89.38 174 ASP A O 1
ATOM 1391 N N . ILE A 1 175 ? 17.215 16.305 7.563 1.00 87.94 175 ILE A N 1
ATOM 1392 C CA . ILE A 1 175 ? 17.879 16.092 8.859 1.00 87.94 175 ILE A CA 1
ATOM 1393 C C . ILE A 1 175 ? 17.514 17.189 9.883 1.00 87.94 175 ILE A C 1
ATOM 1395 O O . ILE A 1 175 ? 17.321 16.890 11.062 1.00 87.94 175 ILE A O 1
ATOM 1399 N N . LYS A 1 176 ? 17.285 18.432 9.434 1.00 87.50 176 LYS A N 1
ATOM 1400 C CA . LYS A 1 176 ? 16.975 19.587 10.303 1.00 87.50 176 LYS A CA 1
ATOM 1401 C C . LYS A 1 176 ? 15.663 19.443 11.076 1.00 87.50 176 LYS A C 1
ATOM 1403 O O . LYS A 1 176 ? 15.451 20.095 12.102 1.00 87.50 176 LYS A O 1
ATOM 1408 N N . LYS A 1 177 ? 14.743 18.601 10.595 1.00 91.19 177 LYS A N 1
ATOM 1409 C CA . LYS A 1 177 ? 13.456 18.355 11.264 1.00 91.19 177 LYS A CA 1
ATOM 1410 C C . LYS A 1 177 ? 13.572 17.397 12.450 1.00 91.19 177 LYS A C 1
ATOM 1412 O O . LYS A 1 177 ? 12.704 17.430 13.325 1.00 91.19 177 LYS A O 1
ATOM 1417 N N . LEU A 1 178 ? 14.632 16.588 12.530 1.00 91.50 178 LEU A N 1
ATOM 1418 C CA . LEU A 1 178 ? 14.745 15.501 13.510 1.00 91.50 178 LEU A CA 1
ATOM 1419 C C . LEU A 1 178 ? 14.731 16.003 14.963 1.00 91.50 178 LEU A C 1
ATOM 1421 O O . LEU A 1 178 ? 14.017 15.448 15.798 1.00 91.50 178 LEU A O 1
ATOM 1425 N N . LYS A 1 179 ? 15.421 17.115 15.262 1.00 90.56 179 LYS A N 1
ATOM 1426 C CA . LYS A 1 179 ? 15.388 17.749 16.598 1.00 90.56 179 LYS A CA 1
ATOM 1427 C C . LYS A 1 179 ? 13.972 18.190 16.986 1.00 90.56 179 LYS A C 1
ATOM 1429 O O . LYS A 1 179 ? 13.552 17.978 18.122 1.00 90.56 179 LYS A O 1
ATOM 1434 N N . LYS A 1 180 ? 13.216 18.776 16.048 1.00 92.56 180 LYS A N 1
ATOM 1435 C CA . LYS A 1 180 ? 11.821 19.195 16.278 1.00 92.56 180 LYS A CA 1
ATOM 1436 C C . LYS A 1 180 ? 10.921 17.990 16.539 1.00 92.56 180 LYS A C 1
ATOM 1438 O O . LYS A 1 180 ? 10.111 18.030 17.456 1.00 92.56 180 LYS A O 1
ATOM 1443 N N . PHE A 1 181 ? 11.083 16.924 15.762 1.00 94.44 181 PHE A N 1
ATOM 1444 C CA . PHE A 1 181 ? 10.348 15.678 15.966 1.00 94.44 181 PHE A CA 1
ATOM 1445 C C . PHE A 1 181 ? 10.607 15.098 17.353 1.00 94.44 181 PHE A C 1
ATOM 1447 O O . PHE A 1 181 ? 9.659 14.759 18.054 1.00 94.44 181 PHE A O 1
ATOM 1454 N N . ARG A 1 182 ? 11.872 15.064 17.782 1.00 93.44 182 ARG A N 1
ATOM 1455 C CA . ARG A 1 182 ? 12.256 14.570 19.106 1.00 93.44 182 ARG A CA 1
ATOM 1456 C C . ARG A 1 182 ? 11.644 15.390 20.247 1.00 93.44 182 ARG A C 1
ATOM 1458 O O . ARG A 1 182 ? 11.149 14.789 21.193 1.00 93.44 182 ARG A O 1
ATOM 1465 N N . LYS A 1 183 ? 11.595 16.728 20.131 1.00 94.25 183 LYS A N 1
ATOM 1466 C CA . LYS A 1 183 ? 10.904 17.602 21.106 1.00 94.25 183 LYS A CA 1
ATOM 1467 C C . LYS A 1 183 ? 9.444 17.183 21.312 1.00 94.25 183 LYS A C 1
ATOM 1469 O O . LYS A 1 183 ? 9.041 16.986 22.451 1.00 94.25 183 LYS A O 1
ATOM 1474 N N . THR A 1 184 ? 8.698 16.975 20.226 1.00 94.81 184 THR A N 1
ATOM 1475 C CA . THR A 1 184 ? 7.295 16.532 20.298 1.00 94.81 184 THR A CA 1
ATOM 1476 C C . THR A 1 184 ? 7.156 15.187 21.011 1.00 94.81 184 THR A C 1
ATOM 1478 O O . THR A 1 184 ? 6.262 15.010 21.829 1.00 94.81 184 THR A O 1
ATOM 1481 N N . ILE A 1 185 ? 8.070 14.241 20.773 1.00 95.81 185 ILE A N 1
ATOM 1482 C CA . ILE A 1 185 ? 8.023 12.952 21.477 1.00 95.81 185 ILE A CA 1
ATOM 1483 C C . ILE A 1 185 ? 8.355 13.107 22.971 1.00 95.81 185 ILE A C 1
ATOM 1485 O O . ILE A 1 185 ? 7.721 12.454 23.795 1.00 95.81 185 ILE A O 1
ATOM 1489 N N . TYR A 1 186 ? 9.290 13.987 23.353 1.00 96.06 186 TYR A N 1
ATOM 1490 C CA . TYR A 1 186 ? 9.531 14.288 24.771 1.00 96.06 186 TYR A CA 1
ATOM 1491 C C . TYR A 1 186 ? 8.290 14.869 25.456 1.00 96.06 186 TYR A C 1
ATOM 1493 O O . TYR A 1 186 ? 7.971 14.445 26.564 1.00 96.06 186 TYR A O 1
ATOM 1501 N N . GLU A 1 187 ? 7.569 15.783 24.802 1.00 95.12 187 GLU A N 1
ATOM 1502 C CA . GLU A 1 187 ? 6.314 16.352 25.319 1.00 95.12 187 GLU A CA 1
ATOM 1503 C C . GLU A 1 187 ? 5.268 15.264 25.607 1.00 95.12 187 GLU A C 1
ATOM 1505 O O . GLU A 1 187 ? 4.636 15.284 26.663 1.00 95.12 187 GLU A O 1
ATOM 1510 N N . GLU A 1 188 ? 5.134 14.272 24.724 1.00 94.44 188 GLU A N 1
ATOM 1511 C CA . GLU A 1 188 ? 4.242 13.130 24.945 1.00 94.44 188 GLU A CA 1
ATOM 1512 C C . GLU A 1 188 ? 4.734 12.195 26.063 1.00 94.44 188 GLU A C 1
ATOM 1514 O O . GLU A 1 188 ? 3.936 11.758 26.892 1.00 94.44 188 GLU A O 1
ATOM 1519 N N . ILE A 1 189 ? 6.043 11.928 26.157 1.00 94.69 189 ILE A N 1
ATOM 1520 C CA . ILE A 1 189 ? 6.625 11.103 27.233 1.00 94.69 189 ILE A CA 1
ATOM 1521 C C . ILE A 1 189 ? 6.390 11.738 28.610 1.00 94.69 189 ILE A C 1
ATOM 1523 O O . ILE A 1 189 ? 6.091 11.029 29.572 1.00 94.69 189 ILE A O 1
ATOM 1527 N N . ILE A 1 190 ? 6.488 13.066 28.725 1.00 94.75 190 ILE A N 1
ATOM 1528 C CA . ILE A 1 190 ? 6.271 13.789 29.990 1.00 94.75 190 ILE A CA 1
ATOM 1529 C C . ILE A 1 190 ? 4.879 13.499 30.568 1.00 94.75 190 ILE A C 1
ATOM 1531 O O . ILE A 1 190 ? 4.734 13.409 31.792 1.00 94.75 190 ILE A O 1
ATOM 1535 N N . LYS A 1 191 ? 3.873 13.265 29.713 1.00 93.12 191 LYS A N 1
ATOM 1536 C CA . LYS A 1 191 ? 2.500 12.946 30.134 1.00 93.12 191 LYS A CA 1
ATOM 1537 C C . LYS A 1 191 ? 2.403 11.652 30.948 1.00 93.12 191 LYS A C 1
ATOM 1539 O O . LYS A 1 191 ? 1.466 11.526 31.728 1.00 93.12 191 LYS A O 1
ATOM 1544 N N . LEU A 1 192 ? 3.394 10.753 30.883 1.00 89.56 192 LEU A N 1
ATOM 1545 C CA . LEU A 1 192 ? 3.485 9.579 31.769 1.00 89.56 192 LEU A CA 1
ATOM 1546 C C . LEU A 1 192 ? 3.608 9.945 33.258 1.00 89.56 192 LEU A C 1
ATOM 1548 O O . LEU A 1 192 ? 3.297 9.120 34.117 1.00 89.56 192 LEU A O 1
ATOM 1552 N N . SER A 1 193 ? 4.055 11.165 33.574 1.00 86.69 193 SER A N 1
ATOM 1553 C CA . SER A 1 193 ? 4.095 11.678 34.953 1.00 86.69 193 SER A CA 1
ATOM 1554 C C . SER A 1 193 ? 2.734 12.172 35.445 1.00 86.69 193 SER A C 1
ATOM 1556 O O . SER A 1 193 ? 2.580 12.455 36.633 1.00 86.69 193 SER A O 1
ATOM 1558 N N . SER A 1 194 ? 1.757 12.330 34.548 1.00 80.88 194 SER A N 1
ATOM 1559 C CA . SER A 1 194 ? 0.435 12.824 34.902 1.00 80.88 194 SER A CA 1
ATOM 1560 C C . SER A 1 194 ? -0.430 11.696 35.449 1.00 80.88 194 SER A C 1
ATOM 1562 O O . SER A 1 194 ? -0.831 10.796 34.718 1.00 80.88 194 SER A O 1
ATOM 1564 N N . ASN A 1 195 ? -0.798 11.784 36.727 1.00 71.25 195 ASN A N 1
ATOM 1565 C CA . ASN A 1 195 ? -1.740 10.841 37.338 1.00 71.25 195 ASN A CA 1
ATOM 1566 C C . ASN A 1 195 ? -3.194 11.038 36.860 1.00 71.25 195 ASN A C 1
ATOM 1568 O O . ASN A 1 195 ? -4.066 10.268 37.252 1.00 71.25 195 ASN A O 1
ATOM 1572 N N . SER A 1 196 ? -3.480 12.078 36.065 1.00 73.12 196 SER A N 1
ATOM 1573 C CA . SER A 1 196 ? -4.832 12.379 35.577 1.00 73.12 196 SER A CA 1
ATOM 1574 C C . SER A 1 196 ? -5.170 11.772 34.212 1.00 73.12 196 SER A C 1
ATOM 1576 O O . SER A 1 196 ? -6.339 11.806 33.837 1.00 73.12 196 SER A O 1
ATOM 1578 N N . MET A 1 197 ? -4.193 11.244 33.464 1.00 75.88 197 MET A N 1
ATOM 1579 C CA . MET A 1 197 ? -4.418 10.672 32.127 1.00 75.88 197 MET A CA 1
ATOM 1580 C C . MET A 1 197 ? -4.452 9.142 32.177 1.00 75.88 197 MET A C 1
ATOM 1582 O O . MET A 1 197 ? -3.639 8.524 32.864 1.00 75.88 197 MET A O 1
ATOM 1586 N N . ASP A 1 198 ? -5.367 8.523 31.423 1.00 86.00 198 ASP A N 1
ATOM 1587 C CA . ASP A 1 198 ? -5.375 7.065 31.261 1.00 86.00 198 ASP A CA 1
ATOM 1588 C C . ASP A 1 198 ? -4.135 6.625 30.471 1.00 86.00 198 ASP A C 1
ATOM 1590 O O . ASP A 1 198 ? -3.808 7.183 29.423 1.00 86.00 198 ASP A O 1
ATOM 1594 N N . LEU A 1 199 ? -3.453 5.580 30.938 1.00 89.50 199 LEU A N 1
ATOM 1595 C CA . LEU A 1 199 ? -2.256 5.061 30.276 1.00 89.50 199 LEU A CA 1
ATOM 1596 C C . LEU A 1 199 ? -2.549 4.606 28.837 1.00 89.50 199 LEU A C 1
ATOM 1598 O O . LEU A 1 199 ? -1.698 4.737 27.958 1.00 89.50 199 LEU A O 1
ATOM 1602 N N . SER A 1 200 ? -3.766 4.116 28.577 1.00 89.44 200 SER A N 1
ATOM 1603 C CA . SER A 1 200 ? -4.206 3.751 27.224 1.00 89.44 200 SER A CA 1
ATOM 1604 C C . SER A 1 200 ? -4.289 4.976 26.297 1.00 89.44 200 SER A C 1
ATOM 1606 O O . SER A 1 200 ? -3.976 4.864 25.112 1.00 89.44 200 SER A O 1
ATOM 1608 N N . GLU A 1 201 ? -4.661 6.145 26.830 1.00 90.00 201 GLU A N 1
ATOM 1609 C CA . GLU A 1 201 ? -4.698 7.417 26.097 1.00 90.00 201 GLU A CA 1
ATOM 1610 C C . GLU A 1 201 ? -3.281 7.917 25.796 1.00 90.00 201 GLU A C 1
ATOM 1612 O O . GLU A 1 201 ? -2.974 8.252 24.651 1.00 90.00 201 GLU A O 1
ATOM 1617 N N . VAL A 1 202 ? -2.379 7.872 26.786 1.00 91.12 202 VAL A N 1
ATOM 1618 C CA . VAL A 1 202 ? -0.959 8.217 26.588 1.00 91.12 202 VAL A CA 1
ATOM 1619 C C . VAL A 1 202 ? -0.319 7.308 25.534 1.00 91.12 202 VAL A C 1
ATOM 1621 O O . VAL A 1 202 ? 0.370 7.798 24.639 1.00 91.12 202 VAL A O 1
ATOM 1624 N N . ARG A 1 203 ? -0.602 5.995 25.574 1.00 92.94 203 ARG A N 1
ATOM 1625 C CA . ARG A 1 203 ? -0.181 5.041 24.534 1.00 92.94 203 ARG A CA 1
ATOM 1626 C C . ARG A 1 203 ? -0.682 5.456 23.150 1.00 92.94 203 ARG A C 1
ATOM 1628 O O . ARG A 1 203 ? 0.101 5.436 22.205 1.00 92.94 203 ARG A O 1
ATOM 1635 N N . SER A 1 204 ? -1.968 5.789 23.018 1.00 93.31 204 SER A N 1
ATOM 1636 C CA . SER A 1 204 ? -2.560 6.166 21.726 1.00 93.31 204 SER A CA 1
ATOM 1637 C C . SER A 1 204 ? -1.891 7.412 21.146 1.00 93.31 204 SER A C 1
ATOM 1639 O O . SER A 1 204 ? -1.467 7.397 19.993 1.00 93.31 204 SER A O 1
ATOM 1641 N N . ASN A 1 205 ? -1.712 8.448 21.969 1.00 93.50 205 ASN A N 1
ATOM 1642 C CA . ASN A 1 205 ? -1.069 9.694 21.552 1.00 93.50 205 ASN A CA 1
ATOM 1643 C C . ASN A 1 205 ? 0.390 9.465 21.126 1.00 93.50 205 ASN A C 1
ATOM 1645 O O . ASN A 1 205 ? 0.815 9.948 20.076 1.00 93.50 205 ASN A O 1
ATOM 1649 N N . LEU A 1 206 ? 1.145 8.668 21.893 1.00 95.25 206 LEU A N 1
ATOM 1650 C CA . LEU A 1 206 ? 2.515 8.298 21.534 1.00 95.25 206 LEU A CA 1
ATOM 1651 C C . LEU A 1 206 ? 2.574 7.518 20.221 1.00 95.25 206 LEU A C 1
ATOM 1653 O O . LEU A 1 206 ? 3.441 7.806 19.398 1.00 95.25 206 LEU A O 1
ATOM 1657 N N . LEU A 1 207 ? 1.672 6.558 19.997 1.00 95.50 207 LEU A N 1
ATOM 1658 C CA . LEU A 1 207 ? 1.600 5.808 18.740 1.00 95.50 207 LEU A CA 1
ATOM 1659 C C . LEU A 1 207 ? 1.326 6.720 17.544 1.00 95.50 207 LEU A C 1
ATOM 1661 O O . LEU A 1 207 ? 1.961 6.552 16.506 1.00 95.50 207 LEU A O 1
ATOM 1665 N N . ASP A 1 208 ? 0.423 7.689 17.671 1.00 95.81 208 ASP A N 1
ATOM 1666 C CA . ASP A 1 208 ? 0.098 8.599 16.573 1.00 95.81 208 ASP A CA 1
ATOM 1667 C C . ASP A 1 208 ? 1.238 9.586 16.281 1.00 95.81 208 ASP A C 1
ATOM 1669 O O . ASP A 1 208 ? 1.628 9.754 15.117 1.00 95.81 208 ASP A O 1
ATOM 1673 N N . GLU A 1 209 ? 1.849 10.173 17.315 1.00 96.38 209 GLU A N 1
ATOM 1674 C CA . GLU A 1 209 ? 2.987 11.078 17.133 1.00 96.38 209 GLU A CA 1
ATOM 1675 C C . GLU A 1 209 ? 4.219 10.347 16.598 1.00 96.38 209 GLU A C 1
ATOM 1677 O O . GLU A 1 209 ? 4.839 10.804 15.633 1.00 96.38 209 GLU A O 1
ATOM 1682 N N . THR A 1 210 ? 4.558 9.175 17.138 1.00 96.38 210 THR A N 1
ATOM 1683 C CA . THR A 1 210 ? 5.671 8.375 16.604 1.00 96.38 210 THR A CA 1
ATOM 1684 C C . THR A 1 210 ? 5.367 7.863 15.196 1.00 96.38 210 THR A C 1
ATOM 1686 O O . THR A 1 210 ? 6.242 7.966 14.340 1.00 96.38 210 THR A O 1
ATOM 1689 N N . ARG A 1 211 ? 4.138 7.438 14.863 1.00 96.00 211 ARG A N 1
ATOM 1690 C CA . ARG A 1 211 ? 3.762 7.080 13.478 1.00 96.00 211 ARG A CA 1
ATOM 1691 C C . ARG A 1 211 ? 4.007 8.232 12.517 1.00 96.00 211 ARG A C 1
ATOM 1693 O O . ARG A 1 211 ? 4.534 8.020 11.424 1.00 96.00 211 ARG A O 1
ATOM 1700 N N . ASN A 1 212 ? 3.658 9.448 12.917 1.00 94.25 212 ASN A N 1
ATOM 1701 C CA . ASN A 1 212 ? 3.879 10.642 12.115 1.00 94.25 212 ASN A CA 1
ATOM 1702 C C . ASN A 1 212 ? 5.374 10.986 11.993 1.00 94.25 212 ASN A C 1
ATOM 1704 O O . ASN A 1 212 ? 5.869 11.198 10.888 1.00 94.25 212 ASN A O 1
ATOM 1708 N N . LYS A 1 213 ? 6.116 11.030 13.106 1.00 95.31 213 LYS A N 1
ATOM 1709 C CA . LYS A 1 213 ? 7.512 11.500 13.110 1.00 95.31 213 LYS A CA 1
ATOM 1710 C C . LYS A 1 213 ? 8.513 10.432 12.672 1.00 95.31 213 LYS A C 1
ATOM 1712 O O . LYS A 1 213 ? 9.389 10.709 11.859 1.00 95.31 213 LYS A O 1
ATOM 1717 N N . PHE A 1 214 ? 8.401 9.211 13.193 1.00 95.44 214 PHE A N 1
ATOM 1718 C CA . PHE A 1 214 ? 9.343 8.123 12.917 1.00 95.44 214 PHE A CA 1
ATOM 1719 C C . PHE A 1 214 ? 9.191 7.569 11.485 1.00 95.44 214 PHE A C 1
ATOM 1721 O O . PHE A 1 214 ? 10.129 6.976 10.951 1.00 95.44 214 PHE A O 1
ATOM 1728 N N . SER A 1 215 ? 8.046 7.779 10.820 1.00 93.44 215 SER A N 1
ATOM 1729 C CA . SER A 1 215 ? 7.877 7.432 9.394 1.00 93.44 215 SER A CA 1
ATOM 1730 C C . SER A 1 215 ? 8.704 8.308 8.448 1.00 93.44 215 SER A C 1
ATOM 1732 O O . SER A 1 215 ? 8.945 7.915 7.308 1.00 93.44 215 SER A O 1
ATOM 1734 N N . GLN A 1 216 ? 9.170 9.463 8.933 1.00 91.50 216 GLN A N 1
ATOM 1735 C CA . GLN A 1 216 ? 9.951 10.450 8.185 1.00 91.50 216 GLN A CA 1
ATOM 1736 C C . GLN A 1 216 ? 11.460 10.352 8.460 1.00 91.50 216 GLN A C 1
ATOM 1738 O O . GLN A 1 216 ? 12.201 11.262 8.102 1.00 91.50 216 GLN A O 1
ATOM 1743 N N . THR A 1 217 ? 11.926 9.294 9.129 1.00 90.94 217 THR A N 1
ATOM 1744 C CA . THR A 1 217 ? 13.349 9.083 9.430 1.00 90.94 217 THR A CA 1
ATOM 1745 C C . THR A 1 217 ? 13.749 7.612 9.299 1.00 90.94 217 THR A C 1
ATOM 1747 O O . THR A 1 217 ? 12.905 6.716 9.233 1.00 90.94 217 THR A O 1
ATOM 1750 N N . LEU A 1 218 ? 15.054 7.367 9.278 1.00 89.19 218 LEU A N 1
ATOM 1751 C CA . LEU A 1 218 ? 15.679 6.081 9.002 1.00 89.19 218 LEU A CA 1
ATOM 1752 C C . LEU A 1 218 ? 15.747 5.185 10.245 1.00 89.19 218 LEU A C 1
ATOM 1754 O O . LEU A 1 218 ? 16.184 5.625 11.309 1.00 89.19 218 LEU A O 1
ATOM 1758 N N . GLY A 1 219 ? 15.385 3.908 10.091 1.00 86.12 219 GLY A N 1
ATOM 1759 C CA . GLY A 1 219 ? 15.711 2.874 11.080 1.00 86.12 219 GLY A CA 1
ATOM 1760 C C . GLY A 1 219 ? 17.189 2.464 11.015 1.00 86.12 219 GLY A C 1
ATOM 1761 O O . GLY A 1 219 ? 17.805 2.180 12.045 1.00 86.12 219 GLY A O 1
ATOM 1762 N N . GLU A 1 220 ? 17.770 2.499 9.812 1.00 85.38 220 GLU A N 1
ATOM 1763 C CA . GLU A 1 220 ? 19.180 2.241 9.503 1.00 85.38 220 GLU A CA 1
ATOM 1764 C C . GLU A 1 220 ? 19.659 3.233 8.430 1.00 85.38 220 GLU A C 1
ATOM 1766 O O . GLU A 1 220 ? 18.945 3.522 7.470 1.00 85.38 220 GLU A O 1
ATOM 1771 N N . THR A 1 221 ? 20.864 3.782 8.593 1.00 85.75 221 THR A N 1
ATOM 1772 C CA . THR A 1 221 ? 21.392 4.846 7.719 1.00 85.75 221 THR A CA 1
ATOM 1773 C C . THR A 1 221 ? 22.121 4.306 6.496 1.00 85.75 221 THR A C 1
ATOM 1775 O O . THR A 1 221 ? 22.404 5.057 5.562 1.00 85.75 221 THR A O 1
ATOM 1778 N N . LYS A 1 222 ? 22.440 3.012 6.479 1.00 84.25 222 LYS A N 1
ATOM 1779 C CA . LYS A 1 222 ? 23.189 2.375 5.394 1.00 84.25 222 LYS A CA 1
ATOM 1780 C C . LYS A 1 222 ? 22.308 2.062 4.196 1.00 84.25 222 LYS A C 1
ATOM 1782 O O . LYS A 1 222 ? 21.202 1.538 4.340 1.00 84.25 222 LYS A O 1
ATOM 1787 N N . ARG A 1 223 ? 22.850 2.289 2.999 1.00 82.31 223 ARG A N 1
ATOM 1788 C CA . ARG A 1 223 ? 22.192 1.883 1.755 1.00 82.31 223 ARG A CA 1
ATOM 1789 C C . ARG A 1 223 ? 21.976 0.380 1.727 1.00 82.31 223 ARG A C 1
ATOM 1791 O O . ARG A 1 223 ? 22.756 -0.387 2.296 1.00 82.31 223 ARG A O 1
ATOM 1798 N N . ALA A 1 224 ? 20.894 -0.018 1.069 1.00 77.06 224 ALA A N 1
ATOM 1799 C CA . ALA A 1 224 ? 20.322 -1.357 1.084 1.00 77.06 224 ALA A CA 1
ATOM 1800 C C . ALA A 1 224 ? 19.588 -1.753 2.387 1.00 77.06 224 ALA A C 1
ATOM 1802 O O . ALA A 1 224 ? 18.858 -2.739 2.352 1.00 77.06 224 ALA A O 1
ATOM 1803 N N . ALA A 1 225 ? 19.707 -1.016 3.492 1.00 80.88 225 ALA A N 1
ATOM 1804 C CA . ALA A 1 225 ? 18.890 -1.223 4.699 1.00 80.88 225 ALA A CA 1
ATOM 1805 C C . ALA A 1 225 ? 18.076 0.027 5.101 1.00 80.88 225 ALA A C 1
ATOM 1807 O O . ALA A 1 225 ? 17.260 -0.028 6.017 1.00 80.88 225 ALA A O 1
ATOM 1808 N N . ASN A 1 226 ? 18.267 1.137 4.384 1.00 87.31 226 ASN A N 1
ATOM 1809 C CA . ASN A 1 226 ? 17.559 2.411 4.521 1.00 87.31 226 ASN A CA 1
ATOM 1810 C C . ASN A 1 226 ? 16.136 2.398 3.929 1.00 87.31 226 ASN A C 1
ATOM 1812 O O . ASN A 1 226 ? 15.546 3.461 3.734 1.00 87.31 226 ASN A O 1
ATOM 1816 N N . ASP A 1 227 ? 15.602 1.216 3.612 1.00 87.25 227 ASP A N 1
ATOM 1817 C CA . ASP A 1 227 ? 14.241 1.016 3.121 1.00 87.25 227 ASP A CA 1
ATOM 1818 C C . ASP A 1 227 ? 13.217 0.918 4.260 1.00 87.25 227 ASP A C 1
ATOM 1820 O O . ASP A 1 227 ? 12.038 1.191 4.047 1.00 87.25 227 ASP A O 1
ATOM 1824 N N . VAL A 1 228 ? 13.666 0.596 5.478 1.00 89.62 228 VAL A N 1
ATOM 1825 C CA . VAL A 1 228 ? 12.850 0.541 6.699 1.00 89.62 228 VAL A CA 1
ATOM 1826 C C . VAL A 1 228 ? 12.991 1.846 7.488 1.00 89.62 228 VAL A C 1
ATOM 1828 O O . VAL A 1 228 ? 14.098 2.288 7.814 1.00 89.62 228 VAL A O 1
ATOM 1831 N N . SER A 1 229 ? 11.864 2.479 7.818 1.00 93.50 229 SER A N 1
ATOM 1832 C CA . SER A 1 229 ? 11.870 3.683 8.650 1.00 93.50 229 SER A CA 1
ATOM 1833 C C . SER A 1 229 ? 11.963 3.331 10.134 1.00 93.50 229 SER A C 1
ATOM 1835 O O . SER A 1 229 ? 11.700 2.201 10.551 1.00 93.50 229 SER A O 1
ATOM 1837 N N . LEU A 1 230 ? 12.282 4.332 10.958 1.00 94.38 230 LEU A N 1
ATOM 1838 C CA . LEU A 1 230 ? 12.297 4.166 12.410 1.00 94.38 230 LEU A CA 1
ATOM 1839 C C . LEU A 1 230 ? 10.935 3.709 12.957 1.00 94.38 230 LEU A C 1
ATOM 1841 O O . LEU A 1 230 ? 10.891 2.993 13.949 1.00 94.38 230 LEU A O 1
ATOM 1845 N N . TRP A 1 231 ? 9.825 4.092 12.317 1.00 95.94 231 TRP A N 1
ATOM 1846 C CA . TRP A 1 231 ? 8.491 3.712 12.776 1.00 95.94 231 TRP A CA 1
ATOM 1847 C C . TRP A 1 231 ? 8.285 2.215 12.630 1.00 95.94 231 TRP A C 1
ATOM 1849 O O . TRP A 1 231 ? 7.855 1.580 13.584 1.00 95.94 231 TRP A O 1
ATOM 1859 N N . GLU A 1 232 ? 8.544 1.666 11.439 1.00 94.44 232 GLU A N 1
ATOM 1860 C CA . GLU A 1 232 ? 8.312 0.244 11.186 1.00 94.44 232 GLU A CA 1
ATOM 1861 C C . GLU A 1 232 ? 9.144 -0.601 12.156 1.00 94.44 232 GLU A C 1
ATOM 1863 O O . GLU A 1 232 ? 8.596 -1.474 12.823 1.00 94.44 232 GLU A O 1
ATOM 1868 N N . HIS A 1 233 ? 10.416 -0.235 12.326 1.00 93.06 233 HIS A N 1
ATOM 1869 C CA . HIS A 1 233 ? 11.323 -0.876 13.270 1.00 93.06 233 HIS A CA 1
ATOM 1870 C C . HIS A 1 233 ? 10.827 -0.801 14.725 1.00 93.06 233 HIS A C 1
ATOM 1872 O O . HIS A 1 233 ? 10.633 -1.826 15.378 1.00 93.06 233 HIS A O 1
ATOM 1878 N N . SER A 1 234 ? 10.549 0.402 15.237 1.00 95.25 234 SER A N 1
ATOM 1879 C CA . SER A 1 234 ? 10.067 0.590 16.610 1.00 95.25 234 SER A CA 1
ATOM 1880 C C . SER A 1 234 ? 8.717 -0.082 16.869 1.00 95.25 234 SER A C 1
ATOM 1882 O O . SER A 1 234 ? 8.523 -0.686 17.925 1.00 95.25 234 SER A O 1
ATOM 1884 N N . TYR A 1 235 ? 7.787 -0.002 15.913 1.00 96.94 235 TYR A N 1
ATOM 1885 C CA . TYR A 1 235 ? 6.449 -0.577 16.037 1.00 96.94 235 TYR A CA 1
ATOM 1886 C C . TYR A 1 235 ? 6.477 -2.111 16.035 1.00 96.94 235 TYR A C 1
ATOM 1888 O O . TYR A 1 235 ? 5.747 -2.757 16.794 1.00 96.94 235 TYR A O 1
ATOM 1896 N N . MET A 1 236 ? 7.341 -2.723 15.225 1.00 95.00 236 MET A N 1
ATOM 1897 C CA . MET A 1 236 ? 7.513 -4.174 15.258 1.00 95.00 236 MET A CA 1
ATOM 1898 C C . MET A 1 236 ? 8.233 -4.634 16.525 1.00 95.00 236 MET A C 1
ATOM 1900 O O . MET A 1 236 ? 7.787 -5.607 17.136 1.00 95.00 236 MET A O 1
ATOM 1904 N N . THR A 1 237 ? 9.256 -3.908 16.988 1.00 94.25 237 THR A N 1
ATOM 1905 C CA . THR A 1 237 ? 9.932 -4.202 18.262 1.00 94.25 237 THR A CA 1
ATOM 1906 C C . THR A 1 237 ? 8.954 -4.162 19.436 1.00 94.25 237 THR A C 1
ATOM 1908 O O . THR A 1 237 ? 8.864 -5.143 20.173 1.00 94.25 237 THR A O 1
ATOM 1911 N N . MET A 1 238 ? 8.143 -3.104 19.583 1.00 95.62 238 MET A N 1
ATOM 1912 C CA . MET A 1 238 ? 7.138 -3.042 20.660 1.00 95.62 238 MET A CA 1
ATOM 1913 C C . MET A 1 238 ? 6.091 -4.159 20.569 1.00 95.62 238 MET A C 1
ATOM 1915 O O . MET A 1 238 ? 5.653 -4.686 21.590 1.00 95.62 238 MET A O 1
ATOM 1919 N N . THR A 1 239 ? 5.705 -4.544 19.350 1.00 97.44 239 THR A N 1
ATOM 1920 C CA . THR A 1 239 ? 4.694 -5.578 19.106 1.00 97.44 239 THR A CA 1
ATOM 1921 C C . THR A 1 239 ? 5.208 -6.955 19.511 1.00 97.44 239 THR A C 1
ATOM 1923 O O . THR A 1 239 ? 4.498 -7.704 20.181 1.00 97.44 239 THR A O 1
ATOM 1926 N N . ILE A 1 240 ? 6.462 -7.264 19.172 1.00 95.44 240 ILE A N 1
ATOM 1927 C CA . ILE A 1 240 ? 7.132 -8.497 19.595 1.00 95.44 240 ILE A CA 1
ATOM 1928 C C . ILE A 1 240 ? 7.330 -8.500 21.117 1.00 95.44 240 ILE A C 1
ATOM 1930 O O . ILE A 1 240 ? 7.007 -9.497 21.755 1.00 95.44 240 ILE A O 1
ATOM 1934 N N . VAL A 1 241 ? 7.802 -7.396 21.714 1.00 94.62 241 VAL A N 1
ATOM 1935 C CA . VAL A 1 241 ? 8.002 -7.291 23.173 1.00 94.62 241 VAL A CA 1
ATOM 1936 C C . VAL A 1 241 ? 6.705 -7.561 23.930 1.00 94.62 241 VAL A C 1
ATOM 1938 O O . VAL A 1 241 ? 6.699 -8.385 24.840 1.00 94.62 241 VAL A O 1
ATOM 1941 N N . LYS A 1 242 ? 5.597 -6.929 23.526 1.00 96.06 242 LYS A N 1
ATOM 1942 C CA . LYS A 1 242 ? 4.284 -7.150 24.144 1.00 96.06 242 LYS A CA 1
ATOM 1943 C C . LYS A 1 242 ? 3.867 -8.619 24.088 1.00 96.06 242 LYS A C 1
ATOM 1945 O O . LYS A 1 242 ? 3.477 -9.180 25.107 1.00 96.06 242 LYS A O 1
ATOM 1950 N N . ALA A 1 243 ? 3.976 -9.246 22.917 1.00 95.94 243 ALA A N 1
ATOM 1951 C CA . ALA A 1 243 ? 3.608 -10.647 22.749 1.00 95.94 243 ALA A CA 1
ATOM 1952 C C . ALA A 1 243 ? 4.496 -11.586 23.589 1.00 95.94 243 ALA A C 1
ATOM 1954 O O . ALA A 1 243 ? 3.971 -12.501 24.215 1.00 95.94 243 ALA A O 1
ATOM 1955 N N . LEU A 1 244 ? 5.805 -11.323 23.679 1.00 93.19 244 LEU A N 1
ATOM 1956 C CA . LEU A 1 244 ? 6.728 -12.109 24.508 1.00 93.19 244 LEU A CA 1
ATOM 1957 C C . LEU A 1 244 ? 6.461 -11.950 26.010 1.00 93.19 244 LEU A C 1
ATOM 1959 O O . LEU A 1 244 ? 6.475 -12.940 26.733 1.00 93.19 244 LEU A O 1
ATOM 1963 N N . ILE A 1 245 ? 6.193 -10.731 26.486 1.00 92.94 245 ILE A N 1
ATOM 1964 C CA . ILE A 1 245 ? 5.832 -10.497 27.894 1.00 92.94 245 ILE A CA 1
ATOM 1965 C C . ILE A 1 245 ? 4.545 -11.245 28.232 1.00 92.94 245 ILE A C 1
ATOM 1967 O O . ILE A 1 245 ? 4.462 -11.909 29.265 1.00 92.94 245 ILE A O 1
ATOM 1971 N N . ASN A 1 246 ? 3.551 -11.178 27.347 1.00 94.31 246 ASN A N 1
ATOM 1972 C CA . ASN A 1 246 ? 2.313 -11.916 27.535 1.00 94.31 246 ASN A CA 1
ATOM 1973 C C . ASN A 1 246 ? 2.554 -13.428 27.541 1.00 94.31 246 ASN A C 1
ATOM 1975 O O . ASN A 1 246 ? 1.974 -14.109 28.378 1.00 94.31 246 ASN A O 1
ATOM 1979 N N . GLU A 1 247 ? 3.427 -13.952 26.678 1.00 93.38 247 GLU A N 1
ATOM 1980 C CA . GLU A 1 247 ? 3.800 -15.371 26.689 1.00 93.38 247 GLU A CA 1
ATOM 1981 C C . GLU A 1 247 ? 4.372 -15.772 28.053 1.00 93.38 247 GLU A C 1
ATOM 1983 O O . GLU A 1 247 ? 3.913 -16.747 28.644 1.00 93.38 247 GLU A O 1
ATOM 1988 N N . THR A 1 248 ? 5.282 -14.974 28.614 1.00 90.38 248 THR A N 1
ATOM 1989 C CA . THR A 1 248 ? 5.843 -15.218 29.950 1.00 90.38 248 THR A CA 1
ATOM 1990 C C . THR A 1 248 ? 4.788 -15.158 31.060 1.00 90.38 248 THR A C 1
ATOM 1992 O O . THR A 1 248 ? 4.852 -15.934 32.010 1.00 90.38 248 THR A O 1
ATOM 1995 N N . ILE A 1 249 ? 3.794 -14.269 30.963 1.00 91.06 249 ILE A N 1
ATOM 1996 C CA . ILE A 1 249 ? 2.700 -14.187 31.948 1.00 91.06 249 ILE A CA 1
ATOM 1997 C C . ILE A 1 249 ? 1.763 -15.403 31.847 1.00 91.06 249 ILE A C 1
ATOM 1999 O O . ILE A 1 249 ? 1.226 -15.864 32.860 1.00 91.06 249 ILE A O 1
ATOM 2003 N N . LEU A 1 250 ? 1.524 -15.903 30.633 1.00 90.88 250 LEU A N 1
ATOM 2004 C CA . LEU A 1 250 ? 0.587 -17.000 30.380 1.00 90.88 250 LEU A CA 1
ATOM 2005 C C . LEU A 1 250 ? 1.202 -18.384 30.614 1.00 90.88 250 LEU A C 1
ATOM 2007 O O . LEU A 1 250 ? 0.487 -19.300 31.025 1.00 90.88 250 LEU A O 1
ATOM 2011 N N . ASN A 1 251 ? 2.507 -18.529 30.389 1.00 87.88 251 ASN A N 1
ATOM 2012 C CA . ASN A 1 251 ? 3.237 -19.784 30.483 1.00 87.88 251 ASN A CA 1
ATOM 2013 C C . ASN A 1 251 ? 4.255 -19.745 31.632 1.00 87.88 251 ASN A C 1
ATOM 2015 O O . ASN A 1 251 ? 5.374 -19.264 31.491 1.00 87.88 251 ASN A O 1
ATOM 2019 N N . GLU A 1 252 ? 3.878 -20.325 32.772 1.00 76.81 252 GLU A N 1
ATOM 2020 C CA . GLU A 1 252 ? 4.696 -20.339 33.997 1.00 76.81 252 GLU A CA 1
ATOM 2021 C C . GLU A 1 252 ? 6.026 -21.108 33.842 1.00 76.81 252 GLU A C 1
ATOM 2023 O O . GLU A 1 252 ? 6.951 -20.903 34.625 1.00 76.81 252 GLU A O 1
ATOM 2028 N N . ASN A 1 253 ? 6.148 -21.964 32.819 1.00 77.25 253 ASN A N 1
ATOM 2029 C CA . ASN A 1 253 ? 7.375 -22.701 32.494 1.00 77.25 253 ASN A CA 1
ATOM 2030 C C . ASN A 1 253 ? 8.189 -22.043 31.365 1.00 77.25 253 ASN A C 1
ATOM 2032 O O . ASN A 1 253 ? 9.154 -22.639 30.874 1.00 77.25 253 ASN A O 1
ATOM 2036 N N . HIS A 1 254 ? 7.792 -20.850 30.914 1.00 80.69 254 HIS A N 1
ATOM 2037 C CA . HIS A 1 254 ? 8.455 -20.144 29.824 1.00 80.69 254 HIS A CA 1
ATOM 2038 C C . HIS A 1 254 ? 9.904 -19.798 30.176 1.00 80.69 254 HIS A C 1
ATOM 2040 O O . HIS A 1 254 ? 10.232 -19.388 31.290 1.00 80.69 254 HIS A O 1
ATOM 2046 N N . SER A 1 255 ? 10.794 -19.965 29.198 1.00 76.50 255 SER A N 1
ATOM 2047 C CA . SER A 1 255 ? 12.199 -19.597 29.323 1.00 76.50 255 SER A CA 1
ATOM 2048 C C . SER A 1 255 ? 12.676 -18.935 28.040 1.00 76.50 255 SER A C 1
ATOM 2050 O O . SER A 1 255 ? 12.906 -19.601 27.028 1.00 76.50 255 SER A O 1
ATOM 2052 N N . LEU A 1 256 ? 12.916 -17.624 28.117 1.00 72.06 256 LEU A N 1
ATOM 2053 C CA . LEU A 1 256 ? 13.508 -16.847 27.026 1.00 72.06 256 LEU A CA 1
ATOM 2054 C C . LEU A 1 256 ? 14.867 -17.393 26.560 1.00 72.06 256 LEU A C 1
ATOM 2056 O O . LEU A 1 256 ? 15.250 -17.183 25.411 1.00 72.06 256 LEU A O 1
ATOM 2060 N N . GLU A 1 257 ? 15.620 -18.072 27.426 1.00 69.62 257 GLU A N 1
ATOM 2061 C CA . GLU A 1 257 ? 16.922 -18.635 27.061 1.00 69.62 257 GLU A CA 1
ATOM 2062 C C . GLU A 1 257 ? 16.795 -19.835 26.118 1.00 69.62 257 GLU A C 1
ATOM 2064 O O . GLU A 1 257 ? 17.587 -19.971 25.184 1.00 69.62 257 GLU A O 1
ATOM 2069 N N . LYS A 1 258 ? 15.817 -20.710 26.382 1.00 66.19 258 LYS A N 1
ATOM 2070 C CA . LYS A 1 258 ? 15.702 -22.023 25.733 1.00 66.19 258 LYS A CA 1
ATOM 2071 C C . LYS A 1 258 ? 14.842 -21.992 24.478 1.00 66.19 258 LYS A C 1
ATOM 2073 O O . LYS A 1 258 ? 15.178 -22.679 23.517 1.00 66.19 258 LYS A O 1
ATOM 2078 N N . ASN A 1 259 ? 13.765 -21.213 24.487 1.00 62.75 259 ASN A N 1
ATOM 2079 C CA . ASN A 1 259 ? 12.833 -21.167 23.366 1.00 62.75 259 ASN A CA 1
ATOM 2080 C C . ASN A 1 259 ? 13.403 -20.322 22.228 1.00 62.75 259 ASN A C 1
ATOM 2082 O O . ASN A 1 259 ? 14.157 -19.371 22.459 1.00 62.75 259 ASN A O 1
ATOM 2086 N N . SER A 1 260 ? 13.028 -20.626 20.989 1.00 79.81 260 SER A N 1
ATOM 2087 C CA . SER A 1 260 ? 13.190 -19.708 19.861 1.00 79.81 260 SER A CA 1
ATOM 2088 C C . SER A 1 260 ? 12.121 -18.616 19.922 1.00 79.81 260 SER A C 1
ATOM 2090 O O . SER A 1 260 ? 10.985 -18.875 20.293 1.00 79.81 260 SER A O 1
ATOM 2092 N N . LEU A 1 261 ? 12.445 -17.381 19.515 1.00 85.00 261 LEU A N 1
ATOM 2093 C CA . LEU A 1 261 ? 11.494 -16.256 19.567 1.00 85.00 261 LEU A CA 1
ATOM 2094 C C . LEU A 1 261 ? 10.194 -16.558 18.809 1.00 85.00 261 LEU A C 1
ATOM 2096 O O . LEU A 1 261 ? 9.139 -16.093 19.204 1.00 85.00 261 LEU A O 1
ATOM 2100 N N . VAL A 1 262 ? 10.267 -17.328 17.724 1.00 83.19 262 VAL A N 1
ATOM 2101 C CA . VAL A 1 262 ? 9.098 -17.673 16.902 1.00 83.19 262 VAL A CA 1
ATOM 2102 C C . VAL A 1 262 ? 8.229 -18.787 17.492 1.00 83.19 262 VAL A C 1
ATOM 2104 O O . VAL A 1 262 ? 7.090 -18.942 17.069 1.00 83.19 262 VAL A O 1
ATOM 2107 N N . GLU A 1 263 ? 8.737 -19.563 18.451 1.00 87.38 263 GLU A N 1
ATOM 2108 C CA . GLU A 1 263 ? 7.947 -20.585 19.160 1.00 87.38 263 GLU A CA 1
ATOM 2109 C C . GLU A 1 263 ? 7.012 -19.943 20.192 1.00 87.38 263 GLU A C 1
ATOM 2111 O O . GLU A 1 263 ? 5.938 -20.471 20.465 1.00 87.38 263 GLU A O 1
ATOM 2116 N N . ASP A 1 264 ? 7.387 -18.767 20.691 1.00 90.69 264 ASP A N 1
ATOM 2117 C CA . ASP A 1 264 ? 6.643 -17.987 21.681 1.00 90.69 264 ASP A CA 1
ATOM 2118 C C . ASP A 1 264 ? 5.526 -17.123 21.058 1.00 90.69 264 ASP A C 1
ATOM 2120 O O . ASP A 1 264 ? 4.803 -16.424 21.766 1.00 90.69 264 ASP A O 1
ATOM 2124 N N . LEU A 1 265 ? 5.385 -17.134 19.727 1.00 94.44 265 LEU A N 1
ATOM 2125 C CA . LEU A 1 265 ? 4.507 -16.229 18.984 1.00 94.44 265 LEU A CA 1
ATOM 2126 C C . LEU A 1 265 ? 3.532 -16.982 18.076 1.00 94.44 265 LEU A C 1
ATOM 2128 O O . LEU A 1 265 ? 3.879 -17.991 17.465 1.00 94.44 265 LEU A O 1
ATOM 2132 N N . LYS A 1 266 ? 2.331 -16.422 17.922 1.00 95.62 266 LYS A N 1
ATOM 2133 C CA . LYS A 1 266 ? 1.312 -16.833 16.948 1.00 95.62 266 LYS A CA 1
ATOM 2134 C C . LYS A 1 266 ? 0.688 -15.620 16.275 1.00 95.62 266 LYS A C 1
ATOM 2136 O O . LYS A 1 266 ? 0.808 -14.487 16.746 1.00 95.62 266 LYS A O 1
ATOM 2141 N N . ILE A 1 267 ? -0.022 -15.866 15.181 1.00 96.75 267 ILE A N 1
ATOM 2142 C CA . ILE A 1 267 ? -0.836 -14.857 14.515 1.00 96.75 267 ILE A CA 1
ATOM 2143 C C . ILE A 1 267 ? -2.308 -15.190 14.676 1.00 96.75 267 ILE A C 1
ATOM 2145 O O . ILE A 1 267 ? -2.761 -16.266 14.297 1.00 96.75 267 ILE A O 1
ATOM 2149 N N . LEU A 1 268 ? -3.054 -14.219 15.193 1.00 97.44 268 LEU A N 1
ATOM 2150 C CA . LEU A 1 268 ? -4.509 -14.203 15.203 1.00 97.44 268 LEU A CA 1
ATOM 2151 C C . LEU A 1 268 ? -4.984 -13.372 14.017 1.00 97.44 268 LEU A C 1
ATOM 2153 O O . LEU A 1 268 ? -4.565 -12.232 13.833 1.00 97.44 268 LEU A O 1
ATOM 2157 N N . SER A 1 269 ? -5.847 -13.936 13.189 1.00 95.88 269 SER A N 1
ATOM 2158 C CA . SER A 1 269 ? -6.406 -13.261 12.024 1.00 95.88 269 SER A CA 1
ATOM 2159 C C . SER A 1 269 ? -7.925 -13.336 12.044 1.00 95.88 269 SER A C 1
ATOM 2161 O O . SER A 1 269 ? -8.496 -14.411 12.216 1.00 95.88 269 SER A O 1
ATOM 2163 N N . ILE A 1 270 ? -8.571 -12.184 11.872 1.00 95.06 270 ILE A N 1
ATOM 2164 C CA . ILE A 1 270 ? -10.025 -12.051 11.818 1.00 95.06 270 ILE A CA 1
ATOM 2165 C C . ILE A 1 270 ? -10.382 -11.483 10.453 1.00 95.06 270 ILE A C 1
ATOM 2167 O O . ILE A 1 270 ? -9.993 -10.358 10.143 1.00 95.06 270 ILE A O 1
ATOM 2171 N N . GLY A 1 271 ? -11.119 -12.247 9.652 1.00 92.56 271 GLY A N 1
ATOM 2172 C CA . GLY A 1 271 ? -11.534 -11.827 8.319 1.00 92.56 271 GLY A CA 1
ATOM 2173 C C . GLY A 1 271 ? -13.017 -12.011 8.040 1.00 92.56 271 GLY A C 1
ATOM 2174 O O . GLY A 1 271 ? -13.747 -12.601 8.836 1.00 92.56 271 GLY A O 1
ATOM 2175 N N . TRP A 1 272 ? -13.468 -11.481 6.908 1.00 90.62 272 TRP A N 1
ATOM 2176 C CA . TRP A 1 272 ? -14.869 -11.488 6.485 1.00 90.62 272 TRP A CA 1
ATOM 2177 C C . TRP A 1 272 ? -15.002 -11.349 4.962 1.00 90.62 272 TRP A C 1
ATOM 2179 O O . TRP A 1 272 ? -14.070 -10.947 4.265 1.00 90.62 272 TRP A O 1
ATOM 2189 N N . ASN A 1 273 ? -16.193 -11.636 4.425 1.00 88.06 273 ASN A N 1
ATOM 2190 C CA . ASN A 1 273 ? -16.458 -11.456 2.996 1.00 88.06 273 ASN A CA 1
ATOM 2191 C C . ASN A 1 273 ? -16.838 -10.002 2.673 1.00 88.06 273 ASN A C 1
ATOM 2193 O O . ASN A 1 273 ? -18.010 -9.611 2.700 1.00 88.06 273 ASN A O 1
ATOM 2197 N N . TYR A 1 274 ? -15.811 -9.227 2.343 1.00 89.94 274 TYR A N 1
ATOM 2198 C CA . TYR A 1 274 ? -15.898 -7.814 2.001 1.00 89.94 274 TYR A CA 1
ATOM 2199 C C . TYR A 1 274 ? -16.814 -7.522 0.800 1.00 89.94 274 TYR A C 1
ATOM 2201 O O . TYR A 1 274 ? -17.798 -6.790 0.922 1.00 89.94 274 TYR A O 1
ATOM 2209 N N . PHE A 1 275 ? -16.538 -8.129 -0.361 1.00 88.50 275 PHE A N 1
ATOM 2210 C CA . PHE A 1 275 ? -17.292 -7.828 -1.579 1.00 88.50 275 PHE A CA 1
ATOM 2211 C C . PHE A 1 275 ? -18.738 -8.308 -1.517 1.00 88.50 275 PHE A C 1
ATOM 2213 O O . PHE A 1 275 ? -19.604 -7.636 -2.061 1.00 88.50 275 PHE A O 1
ATOM 2220 N N . ASN A 1 276 ? -19.028 -9.435 -0.863 1.00 87.06 276 ASN A N 1
ATOM 2221 C CA . ASN A 1 276 ? -20.409 -9.877 -0.665 1.00 87.06 276 ASN A CA 1
ATOM 2222 C C . ASN A 1 276 ? -21.180 -8.841 0.151 1.00 87.06 276 ASN A C 1
ATOM 2224 O O . ASN A 1 276 ? -22.264 -8.433 -0.256 1.00 87.06 276 ASN A O 1
ATOM 2228 N N . PHE A 1 277 ? -20.584 -8.339 1.236 1.00 89.75 277 PHE A N 1
ATOM 2229 C CA . PHE A 1 277 ? -21.210 -7.304 2.047 1.00 89.75 277 PHE A CA 1
ATOM 2230 C C . PHE A 1 277 ? -21.459 -6.013 1.260 1.00 89.75 277 PHE A C 1
ATOM 2232 O O . PHE A 1 277 ? -22.574 -5.496 1.311 1.00 89.75 277 PHE A O 1
ATOM 2239 N N . LEU A 1 278 ? -20.483 -5.529 0.485 1.00 90.88 278 LEU A N 1
ATOM 2240 C CA . LEU A 1 278 ? -20.676 -4.344 -0.355 1.00 90.88 278 LEU A CA 1
ATOM 2241 C C . LEU A 1 278 ? -21.640 -4.566 -1.523 1.00 90.88 278 LEU A C 1
ATOM 2243 O O . LEU A 1 278 ? -22.408 -3.662 -1.844 1.00 90.88 278 LEU A O 1
ATOM 2247 N N . SER A 1 279 ? -21.642 -5.748 -2.141 1.00 88.31 279 SER A N 1
ATOM 2248 C CA . SER A 1 279 ? -22.535 -6.072 -3.261 1.00 88.31 279 SER A CA 1
ATOM 2249 C C . SER A 1 279 ? -24.009 -6.140 -2.859 1.00 88.31 279 SER A C 1
ATOM 2251 O O . SER A 1 279 ? -24.867 -6.181 -3.720 1.00 88.31 279 SER A O 1
ATOM 2253 N N . MET A 1 280 ? -24.336 -6.076 -1.569 1.00 87.38 280 MET A N 1
ATOM 2254 C CA . MET A 1 280 ? -25.708 -5.871 -1.094 1.00 87.38 280 MET A CA 1
ATOM 2255 C C . MET A 1 280 ? -26.148 -4.394 -1.162 1.00 87.38 280 MET A C 1
ATOM 2257 O O . MET A 1 280 ? -27.055 -3.993 -0.445 1.00 87.38 280 MET A O 1
ATOM 2261 N N . SER A 1 281 ? -25.443 -3.534 -1.896 1.00 87.19 281 SER A N 1
ATOM 2262 C CA . SER A 1 281 ? -25.728 -2.095 -1.953 1.00 87.19 281 SER A CA 1
ATOM 2263 C C . SER A 1 281 ? -26.418 -1.719 -3.252 1.00 87.19 281 SER A C 1
ATOM 2265 O O . SER A 1 281 ? -25.924 -2.037 -4.333 1.00 87.19 281 SER A O 1
ATOM 2267 N N . GLU A 1 282 ? -27.510 -0.968 -3.167 1.00 82.31 282 GLU A N 1
ATOM 2268 C CA . GLU A 1 282 ? -28.191 -0.439 -4.352 1.00 82.31 282 GLU A CA 1
ATOM 2269 C C . GLU A 1 282 ? -27.646 0.937 -4.743 1.00 82.31 282 GLU A C 1
ATOM 2271 O O . GLU A 1 282 ? -27.522 1.241 -5.933 1.00 82.31 282 GLU A O 1
ATOM 2276 N N . LYS A 1 283 ? -27.279 1.749 -3.741 1.00 82.44 283 LYS A N 1
ATOM 2277 C CA . LYS A 1 283 ? -26.837 3.144 -3.889 1.00 82.44 283 LYS A CA 1
ATOM 2278 C C . LYS A 1 283 ? -25.453 3.381 -3.259 1.00 82.44 283 LYS A C 1
ATOM 2280 O O . LYS A 1 283 ? -24.962 2.580 -2.467 1.00 82.44 283 LYS A O 1
ATOM 2285 N N . ILE A 1 284 ? -24.825 4.520 -3.574 1.00 84.69 284 ILE A N 1
ATOM 2286 C CA . ILE A 1 284 ? -23.531 4.934 -2.983 1.00 84.69 284 ILE A CA 1
ATOM 2287 C C . ILE A 1 284 ? -23.634 5.137 -1.460 1.00 84.69 284 ILE A C 1
ATOM 2289 O O . ILE A 1 284 ? -22.689 4.835 -0.726 1.00 84.69 284 ILE A O 1
ATOM 2293 N N . SER A 1 285 ? -24.775 5.623 -0.965 1.00 79.25 285 SER A N 1
ATOM 2294 C CA . SER A 1 285 ? -25.011 5.789 0.473 1.00 79.25 285 SER A CA 1
ATOM 2295 C C . SER A 1 285 ? -24.981 4.453 1.221 1.00 79.25 285 SER A C 1
ATOM 2297 O O . SER A 1 285 ? -24.366 4.380 2.282 1.00 79.25 285 SER A O 1
ATOM 2299 N N . ASP A 1 286 ? -25.532 3.381 0.634 1.00 85.31 286 ASP A N 1
ATOM 2300 C CA . ASP A 1 286 ? -25.462 2.032 1.210 1.00 85.31 286 ASP A CA 1
ATOM 2301 C C . ASP A 1 286 ? -24.005 1.563 1.345 1.00 85.31 286 ASP A C 1
ATOM 2303 O O . ASP A 1 286 ? -23.599 1.087 2.403 1.00 85.31 286 ASP A O 1
ATOM 2307 N N . ILE A 1 287 ? -23.195 1.749 0.296 1.00 88.44 287 ILE A N 1
ATOM 2308 C CA . ILE A 1 287 ? -21.765 1.400 0.314 1.00 88.44 287 ILE A CA 1
ATOM 2309 C C . ILE A 1 287 ? -21.042 2.156 1.427 1.00 88.44 287 ILE A C 1
ATOM 2311 O O . ILE A 1 287 ? -20.293 1.570 2.201 1.00 88.44 287 ILE A O 1
ATOM 2315 N N . THR A 1 288 ? -21.300 3.458 1.528 1.00 85.88 288 THR A N 1
ATOM 2316 C CA . THR A 1 288 ? -20.661 4.325 2.523 1.00 85.88 288 THR A CA 1
ATOM 2317 C C . THR A 1 288 ? -20.988 3.879 3.943 1.00 85.88 288 THR A C 1
ATOM 2319 O O . THR A 1 288 ? -20.090 3.754 4.772 1.00 85.88 288 THR A O 1
ATOM 2322 N N . GLY A 1 289 ? -22.264 3.601 4.224 1.00 87.62 289 GLY A N 1
ATOM 2323 C CA . GLY A 1 289 ? -22.685 3.091 5.525 1.00 87.62 289 GLY A CA 1
ATOM 2324 C C . GLY A 1 289 ? -22.039 1.747 5.856 1.00 87.62 289 GLY A C 1
ATOM 2325 O O . GLY A 1 289 ? -21.628 1.519 6.991 1.00 87.62 289 GLY A O 1
ATOM 2326 N N . ARG A 1 290 ? -21.886 0.868 4.861 1.00 90.31 290 ARG A N 1
ATOM 2327 C CA . ARG A 1 290 ? -21.229 -0.435 5.025 1.00 90.31 290 ARG A CA 1
ATOM 2328 C C . ARG A 1 290 ? -19.733 -0.316 5.313 1.00 90.31 290 ARG A C 1
ATOM 2330 O O . ARG A 1 290 ? -19.274 -0.987 6.234 1.00 90.31 290 ARG A O 1
ATOM 2337 N N . GLU A 1 291 ? -19.002 0.547 4.607 1.00 90.19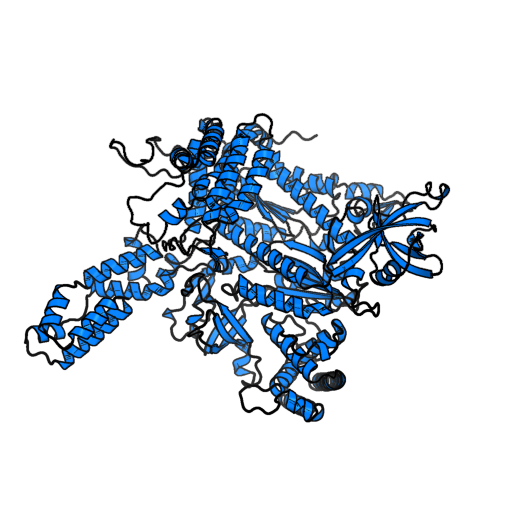 291 GLU A N 1
ATOM 2338 C CA . GLU A 1 291 ? -17.590 0.835 4.916 1.00 90.19 291 GLU A CA 1
ATOM 2339 C C . GLU A 1 291 ? -17.436 1.342 6.353 1.00 90.19 291 GLU A C 1
ATOM 2341 O O . GLU A 1 291 ? -16.646 0.798 7.117 1.00 90.19 291 GLU A O 1
ATOM 2346 N N . ILE A 1 292 ? -18.276 2.296 6.771 1.00 89.25 292 ILE A N 1
ATOM 2347 C CA . ILE A 1 292 ? -18.252 2.832 8.140 1.00 89.25 292 ILE A CA 1
ATOM 2348 C C . ILE A 1 292 ? -18.537 1.737 9.176 1.00 89.25 292 ILE A C 1
ATOM 2350 O O . ILE A 1 292 ? -17.964 1.747 10.265 1.00 89.25 292 ILE A O 1
ATOM 2354 N N . ILE A 1 293 ? -19.420 0.779 8.878 1.00 91.62 293 ILE A N 1
ATOM 2355 C CA . ILE A 1 293 ? -19.643 -0.359 9.776 1.00 91.62 293 ILE A CA 1
ATOM 2356 C C . ILE A 1 293 ? -18.419 -1.278 9.825 1.00 91.62 293 ILE A C 1
ATOM 2358 O O . ILE A 1 293 ? -18.064 -1.723 10.917 1.00 91.62 293 ILE A O 1
ATOM 2362 N N . ILE A 1 294 ? -17.765 -1.554 8.694 1.00 92.38 294 ILE A N 1
ATOM 2363 C CA . ILE A 1 294 ? -16.516 -2.327 8.679 1.00 92.38 294 ILE A CA 1
ATOM 2364 C C . ILE A 1 294 ? -15.455 -1.624 9.531 1.00 92.38 294 ILE A C 1
ATOM 2366 O O . ILE A 1 294 ? -14.840 -2.277 10.374 1.00 92.38 294 ILE A O 1
ATOM 2370 N N . ASP A 1 295 ? -15.293 -0.310 9.390 1.00 92.50 295 ASP A N 1
ATOM 2371 C CA . ASP A 1 295 ? -14.346 0.473 10.189 1.00 92.50 295 ASP A CA 1
ATOM 2372 C C . ASP A 1 295 ? -14.683 0.408 11.684 1.00 92.50 295 ASP A C 1
ATOM 2374 O O . ASP A 1 295 ? -13.813 0.103 12.498 1.00 92.50 295 ASP A O 1
ATOM 2378 N N . LYS A 1 296 ? -15.962 0.543 12.060 1.00 93.50 296 LYS A N 1
ATOM 2379 C CA . LYS A 1 296 ? -16.413 0.355 13.454 1.00 93.50 296 LYS A CA 1
ATOM 2380 C C . LYS A 1 296 ? -16.115 -1.049 13.988 1.00 93.50 296 LYS A C 1
ATOM 2382 O O . LYS A 1 296 ? -15.758 -1.200 15.156 1.00 93.50 296 LYS A O 1
ATOM 2387 N N . ILE A 1 297 ? -16.284 -2.088 13.167 1.00 94.88 297 ILE A N 1
ATOM 2388 C CA . ILE A 1 297 ? -15.937 -3.468 13.539 1.00 94.88 297 ILE A CA 1
ATOM 2389 C C . ILE A 1 297 ? -14.424 -3.576 13.763 1.00 94.88 297 ILE A C 1
ATOM 2391 O O . ILE A 1 297 ? -14.006 -4.090 14.801 1.00 94.88 297 ILE A O 1
ATOM 2395 N N . LYS A 1 298 ? -13.605 -3.050 12.842 1.00 96.06 298 LYS A N 1
ATOM 2396 C CA . LYS A 1 298 ? -12.139 -3.017 12.965 1.00 96.06 298 LYS A CA 1
ATOM 2397 C C . LYS A 1 298 ? -11.700 -2.300 14.239 1.00 96.06 298 LYS A C 1
ATOM 2399 O O . LYS A 1 298 ? -10.921 -2.863 15.003 1.00 96.06 298 LYS A O 1
ATOM 2404 N N . GLU A 1 299 ? -12.234 -1.112 14.508 1.00 96.12 299 GLU A N 1
ATOM 2405 C CA . GLU A 1 299 ? -11.947 -0.330 15.715 1.00 96.12 299 GLU A CA 1
ATOM 2406 C C . GLU A 1 299 ? -12.271 -1.111 16.992 1.00 96.12 299 GLU A C 1
ATOM 2408 O O . GLU A 1 299 ? -11.442 -1.175 17.903 1.00 96.12 299 GLU A O 1
ATOM 2413 N N . LYS A 1 300 ? -13.440 -1.767 17.052 1.00 97.19 300 LYS A N 1
ATOM 2414 C CA . LYS A 1 300 ? -13.822 -2.616 18.191 1.00 97.19 300 LYS A CA 1
ATOM 2415 C C . LYS A 1 300 ? -12.881 -3.809 18.364 1.00 97.19 300 LYS A C 1
ATOM 2417 O O . LYS A 1 300 ? -12.478 -4.083 19.491 1.00 97.19 300 LYS A O 1
ATOM 2422 N N . ILE A 1 301 ? -12.503 -4.495 17.282 1.00 97.56 301 ILE A N 1
ATOM 2423 C CA . ILE A 1 301 ? -11.563 -5.629 17.324 1.00 97.56 301 ILE A CA 1
ATOM 2424 C C . ILE A 1 301 ? -10.184 -5.168 17.812 1.00 97.56 301 ILE A C 1
ATOM 2426 O O . ILE A 1 301 ? -9.624 -5.770 18.727 1.00 97.56 301 ILE A O 1
ATOM 2430 N N . ILE A 1 302 ? -9.652 -4.082 17.241 1.00 97.06 302 ILE A N 1
ATOM 2431 C CA . ILE A 1 302 ? -8.352 -3.513 17.621 1.00 97.06 302 ILE A CA 1
ATOM 2432 C C . ILE A 1 302 ? -8.376 -3.111 19.096 1.00 97.06 302 ILE A C 1
ATOM 2434 O O . ILE A 1 302 ? -7.509 -3.530 19.859 1.00 97.06 302 ILE A O 1
ATOM 2438 N N . LYS A 1 303 ? -9.402 -2.375 19.537 1.00 95.88 303 LYS A N 1
ATOM 2439 C CA . LYS A 1 303 ? -9.557 -1.990 20.945 1.00 95.88 303 LYS A CA 1
ATOM 2440 C C . LYS A 1 303 ? -9.606 -3.218 21.857 1.00 95.88 303 LYS A C 1
ATOM 2442 O O . LYS A 1 303 ? -8.880 -3.266 22.859 1.00 95.88 303 LYS A O 1
ATOM 2447 N N . LYS A 1 304 ? -10.406 -4.222 21.480 1.00 96.50 304 LYS A N 1
ATOM 2448 C CA . LYS A 1 304 ? -10.581 -5.466 22.232 1.00 96.50 304 LYS A CA 1
ATOM 2449 C C . LYS A 1 304 ? -9.263 -6.211 22.424 1.00 96.50 304 LYS A C 1
ATOM 2451 O O . LYS A 1 304 ? -8.980 -6.662 23.535 1.00 96.50 304 LYS A O 1
ATOM 2456 N N . ILE A 1 305 ? -8.467 -6.344 21.367 1.00 96.88 305 ILE A N 1
ATOM 2457 C CA . ILE A 1 305 ? -7.217 -7.111 21.385 1.00 96.88 305 ILE A CA 1
ATOM 2458 C C . ILE A 1 305 ? -6.083 -6.300 22.018 1.00 96.88 305 ILE A C 1
ATOM 2460 O O . ILE A 1 305 ? -5.414 -6.804 22.920 1.00 96.88 305 ILE A O 1
ATOM 2464 N N . GLU A 1 306 ? -5.881 -5.047 21.601 1.00 96.62 306 GLU A N 1
ATOM 2465 C CA . GLU A 1 306 ? -4.697 -4.273 21.988 1.00 96.62 306 GLU A CA 1
ATOM 2466 C C . GLU A 1 306 ? -4.786 -3.674 23.394 1.00 96.62 306 GLU A C 1
ATOM 2468 O O . GLU A 1 306 ? -3.762 -3.591 24.073 1.00 96.62 306 GLU A O 1
ATOM 2473 N N . THR A 1 307 ? -5.977 -3.249 23.838 1.00 92.44 307 THR A N 1
ATOM 2474 C CA . THR A 1 307 ? -6.125 -2.440 25.069 1.00 92.44 307 THR A CA 1
ATOM 2475 C C . THR A 1 307 ? -7.020 -3.069 26.132 1.00 92.44 307 THR A C 1
ATOM 2477 O O . THR A 1 307 ? -6.744 -2.917 27.321 1.00 92.44 307 THR A O 1
ATOM 2480 N N . GLU A 1 308 ? -8.071 -3.796 25.741 1.00 93.12 308 GLU A N 1
ATOM 2481 C CA . GLU A 1 308 ? -8.963 -4.441 26.711 1.00 93.12 308 GLU A CA 1
ATOM 2482 C C . GLU A 1 308 ? -8.429 -5.803 27.156 1.00 93.12 308 GLU A C 1
ATOM 2484 O O . GLU A 1 308 ? -8.418 -6.090 28.350 1.00 93.12 308 GLU A O 1
ATOM 2489 N N . SER A 1 309 ? -7.995 -6.642 26.212 1.00 93.31 309 SER A N 1
ATOM 2490 C CA . SER A 1 309 ? -7.464 -7.990 26.485 1.00 93.31 309 SER A CA 1
ATOM 2491 C C . SER A 1 309 ? -5.938 -8.023 26.530 1.00 93.31 309 SER A C 1
ATOM 2493 O O . SER A 1 309 ? -5.375 -8.974 27.060 1.00 93.31 309 SER A O 1
ATOM 2495 N N . LEU A 1 310 ? -5.292 -6.973 26.006 1.00 95.06 310 LEU A N 1
ATOM 2496 C CA . LEU A 1 310 ? -3.843 -6.748 26.006 1.00 95.06 310 LEU A CA 1
ATOM 2497 C C . LEU A 1 310 ? -3.027 -7.815 25.268 1.00 95.06 310 LEU A C 1
ATOM 2499 O O . LEU A 1 310 ? -1.815 -7.838 25.426 1.00 95.06 310 LEU A O 1
ATOM 2503 N N . LEU A 1 311 ? -3.655 -8.661 24.449 1.00 94.50 311 LEU A N 1
ATOM 2504 C CA . LEU A 1 311 ? -3.054 -9.873 23.879 1.00 94.50 311 LEU A CA 1
ATOM 2505 C C . LEU A 1 311 ? -1.865 -9.591 22.957 1.00 94.50 311 LEU A C 1
ATOM 2507 O O . LEU A 1 311 ? -0.903 -10.352 22.940 1.00 94.50 311 LEU A O 1
ATOM 2511 N N . GLY A 1 312 ? -1.934 -8.515 22.181 1.00 95.94 312 GLY A N 1
ATOM 2512 C CA . GLY A 1 312 ? -0.981 -8.257 21.110 1.00 95.94 312 GLY A CA 1
ATOM 2513 C C . GLY A 1 312 ? -1.266 -6.952 20.385 1.00 95.94 312 GLY A C 1
ATOM 2514 O O . GLY A 1 312 ? -2.074 -6.156 20.862 1.00 95.94 312 GLY A O 1
ATOM 2515 N N . ASN A 1 313 ? -0.614 -6.752 19.239 1.00 97.81 313 ASN A N 1
ATOM 2516 C CA . ASN A 1 313 ? -0.783 -5.571 18.387 1.00 97.81 313 ASN A CA 1
ATOM 2517 C C . ASN A 1 313 ? -1.038 -5.958 16.928 1.00 97.81 313 ASN A C 1
ATOM 2519 O O . ASN A 1 313 ? -0.611 -7.024 16.468 1.00 97.81 313 ASN A O 1
ATOM 2523 N N . LYS A 1 314 ? -1.738 -5.079 16.206 1.00 97.38 314 LYS A N 1
ATOM 2524 C CA . LYS A 1 314 ? -2.052 -5.231 14.784 1.00 97.38 314 LYS A CA 1
ATOM 2525 C C . LYS A 1 314 ? -0.786 -5.150 13.933 1.00 97.38 314 LYS A C 1
ATOM 2527 O O . LYS A 1 314 ? -0.121 -4.125 13.907 1.00 97.38 314 LYS A O 1
ATOM 2532 N N . ILE A 1 315 ? -0.497 -6.186 13.155 1.00 94.69 315 ILE A N 1
ATOM 2533 C CA . ILE A 1 315 ? 0.659 -6.215 12.241 1.00 94.69 315 ILE A CA 1
ATOM 2534 C C . ILE A 1 315 ? 0.274 -5.999 10.775 1.00 94.69 315 ILE A C 1
ATOM 2536 O O . ILE A 1 315 ? 1.111 -5.564 9.986 1.00 94.69 315 ILE A O 1
ATOM 2540 N N . TYR A 1 316 ? -0.982 -6.268 10.406 1.00 92.69 316 TYR A N 1
ATOM 2541 C CA . TYR A 1 316 ? -1.494 -6.061 9.051 1.00 92.69 316 TYR A CA 1
ATOM 2542 C C . TYR A 1 316 ? -3.010 -5.851 9.051 1.00 92.69 316 TYR A C 1
ATOM 2544 O O . TYR A 1 316 ? -3.720 -6.399 9.897 1.00 92.69 316 TYR A O 1
ATOM 2552 N N . GLU A 1 317 ? -3.500 -5.076 8.087 1.00 92.12 317 GLU A N 1
ATOM 2553 C CA . GLU A 1 317 ? -4.920 -4.979 7.765 1.00 92.12 317 GLU A CA 1
ATOM 2554 C C . GLU A 1 317 ? -5.120 -4.684 6.281 1.00 92.12 317 GLU A C 1
ATOM 2556 O O . GLU A 1 317 ? -4.345 -3.944 5.667 1.00 92.12 317 GLU A O 1
ATOM 2561 N N . ASP A 1 318 ? -6.207 -5.216 5.740 1.00 90.19 318 ASP A N 1
ATOM 2562 C CA . ASP A 1 318 ? -6.716 -4.886 4.418 1.00 90.19 318 ASP A CA 1
ATOM 2563 C C . ASP A 1 318 ? -8.262 -4.876 4.430 1.00 90.19 318 ASP A C 1
ATOM 2565 O O . ASP A 1 318 ? -8.910 -4.701 5.471 1.00 90.19 318 ASP A O 1
ATOM 2569 N N . GLU A 1 319 ? -8.893 -4.968 3.264 1.00 88.38 319 GLU A N 1
ATOM 2570 C CA . GLU A 1 319 ? -10.347 -5.097 3.140 1.00 88.38 319 GLU A CA 1
ATOM 2571 C C . GLU A 1 319 ? -10.891 -6.451 3.624 1.00 88.38 319 GLU A C 1
ATOM 2573 O O . GLU A 1 319 ? -12.068 -6.531 3.986 1.00 88.38 319 GLU A O 1
ATOM 2578 N N . ARG A 1 320 ? -10.061 -7.504 3.628 1.00 86.31 320 ARG A N 1
ATOM 2579 C CA . ARG A 1 320 ? -10.435 -8.881 3.975 1.00 86.31 320 ARG A CA 1
ATOM 2580 C C . ARG A 1 320 ? -10.386 -9.124 5.471 1.00 86.31 320 ARG A C 1
ATOM 2582 O O . ARG A 1 320 ? -11.183 -9.924 5.960 1.00 86.31 320 ARG A O 1
ATOM 2589 N N . GLY A 1 321 ? -9.463 -8.485 6.187 1.00 91.75 321 GLY A N 1
ATOM 2590 C CA . GLY A 1 321 ? -9.316 -8.728 7.615 1.00 91.75 321 GLY A CA 1
ATOM 2591 C C . GLY A 1 321 ? -8.272 -7.890 8.343 1.00 91.75 321 GLY A C 1
ATOM 2592 O O . GLY A 1 321 ? -7.645 -6.981 7.798 1.00 91.75 321 GLY A O 1
ATOM 2593 N N . VAL A 1 322 ? -8.122 -8.212 9.628 1.00 95.75 322 VAL A N 1
ATOM 2594 C CA . VAL A 1 322 ? -7.145 -7.624 10.551 1.00 95.75 322 VAL A CA 1
ATOM 2595 C C . VAL A 1 322 ? -6.346 -8.743 11.212 1.00 95.75 322 VAL A C 1
ATOM 2597 O O . VAL A 1 322 ? -6.906 -9.766 11.617 1.00 95.75 322 VAL A O 1
ATOM 2600 N N . HIS A 1 323 ? -5.036 -8.540 11.336 1.00 96.06 323 HIS A N 1
ATOM 2601 C CA . HIS A 1 323 ? -4.089 -9.558 11.777 1.00 96.06 323 HIS A CA 1
ATOM 2602 C C . HIS A 1 323 ? -3.226 -9.040 12.926 1.00 96.06 323 HIS A C 1
ATOM 2604 O O . HIS A 1 323 ? -2.690 -7.932 12.859 1.00 96.06 323 HIS A O 1
ATOM 2610 N N . PHE A 1 324 ? -3.056 -9.860 13.959 1.00 98.06 324 PHE A N 1
ATOM 2611 C CA . PHE A 1 324 ? -2.392 -9.510 15.211 1.00 98.06 324 PHE A CA 1
ATOM 2612 C C . PHE A 1 324 ? -1.294 -10.515 15.541 1.00 98.06 324 PHE A C 1
ATOM 2614 O O . PHE A 1 324 ? -1.492 -11.718 15.374 1.00 98.06 324 PHE A O 1
ATOM 2621 N N . LEU A 1 325 ? -0.165 -10.025 16.053 1.00 97.81 325 LEU A N 1
ATOM 2622 C CA . LEU A 1 325 ? 0.853 -10.870 16.679 1.00 97.81 325 LEU A CA 1
ATOM 2623 C C . LEU A 1 325 ? 0.499 -11.054 18.157 1.00 97.81 325 LEU A C 1
ATOM 2625 O O . LEU A 1 325 ? 0.352 -10.061 18.868 1.00 97.81 325 LEU A O 1
ATOM 2629 N N . ILE A 1 326 ? 0.360 -12.300 18.601 1.00 97.06 326 ILE A N 1
ATOM 2630 C CA . ILE A 1 326 ? -0.100 -12.684 19.945 1.00 97.06 326 ILE A CA 1
ATOM 2631 C C . ILE A 1 326 ? 0.839 -13.741 20.565 1.00 97.06 326 ILE A C 1
ATOM 2633 O O . ILE A 1 326 ? 1.610 -14.361 19.825 1.00 97.06 326 ILE A O 1
ATOM 2637 N N . PRO A 1 327 ? 0.799 -13.969 21.893 1.00 95.50 327 PRO A N 1
ATOM 2638 C CA . PRO A 1 327 ? 1.523 -15.071 22.534 1.00 95.50 327 PRO A CA 1
ATOM 2639 C C . PRO A 1 327 ? 1.042 -16.444 22.045 1.00 95.50 327 PRO A C 1
ATOM 2641 O O . PRO A 1 327 ? -0.141 -16.628 21.738 1.00 95.50 327 PRO A O 1
ATOM 2644 N N . ALA A 1 328 ? 1.947 -17.422 21.996 1.00 94.56 328 ALA A N 1
ATOM 2645 C CA . ALA A 1 328 ? 1.640 -18.772 21.530 1.00 94.56 328 ALA A CA 1
ATOM 2646 C C . ALA A 1 328 ? 0.776 -19.592 22.505 1.00 94.56 328 ALA A C 1
ATOM 2648 O O . ALA A 1 328 ? -0.004 -20.439 22.050 1.00 94.56 328 ALA A O 1
ATOM 2649 N N . SER A 1 329 ? 0.891 -19.325 23.810 1.00 92.88 329 SER A N 1
ATOM 2650 C CA . SER A 1 329 ? 0.207 -20.040 24.902 1.00 92.88 329 SER A CA 1
ATOM 2651 C C . SER A 1 329 ? -1.225 -19.570 25.184 1.00 92.88 329 SER A C 1
ATOM 2653 O O . SER A 1 329 ? -1.856 -20.057 26.125 1.00 92.88 329 SER A O 1
ATOM 2655 N N . LEU A 1 330 ? -1.752 -18.627 24.397 1.00 92.62 330 LEU A N 1
ATOM 2656 C CA . LEU A 1 330 ? -3.154 -18.225 24.490 1.00 92.62 330 LEU A CA 1
ATOM 2657 C C . LEU A 1 330 ? -4.072 -19.402 24.130 1.00 92.62 330 LEU A C 1
ATOM 2659 O O . LEU A 1 330 ? -3.945 -19.983 23.050 1.00 92.62 330 LEU A O 1
ATOM 2663 N N . ASP A 1 331 ? -5.030 -19.697 25.004 1.00 90.00 331 ASP A N 1
ATOM 2664 C CA . ASP A 1 331 ? -6.172 -20.540 24.674 1.00 90.00 331 ASP A CA 1
ATOM 2665 C C . ASP A 1 331 ? -7.084 -19.779 23.702 1.00 90.00 331 ASP A C 1
ATOM 2667 O O . ASP A 1 331 ? -7.647 -18.722 24.004 1.00 90.00 331 ASP A O 1
ATOM 2671 N N . GLU A 1 332 ? -7.190 -20.313 22.489 1.00 89.75 332 GLU A N 1
ATOM 2672 C CA . GLU A 1 332 ? -7.888 -19.680 21.380 1.00 89.75 332 GLU A CA 1
ATOM 2673 C C . GLU A 1 332 ? -9.370 -19.420 21.679 1.00 89.75 332 GLU A C 1
ATOM 2675 O O . GLU A 1 332 ? -9.940 -18.439 21.185 1.00 89.75 332 GLU A O 1
ATOM 2680 N N . ASP A 1 333 ? -10.004 -20.280 22.477 1.00 86.31 333 ASP A N 1
ATOM 2681 C CA . ASP A 1 333 ? -11.434 -20.186 22.764 1.00 86.31 333 ASP A CA 1
ATOM 2682 C C . ASP A 1 333 ? -11.760 -19.004 23.688 1.00 86.31 333 ASP A C 1
ATOM 2684 O O . ASP A 1 333 ? -12.864 -18.453 23.602 1.00 86.31 333 ASP A O 1
ATOM 2688 N N . GLU A 1 334 ? -10.789 -18.534 24.484 1.00 82.56 334 GLU A N 1
ATOM 2689 C CA . GLU A 1 334 ? -10.978 -17.402 25.398 1.00 82.56 334 GLU A CA 1
ATOM 2690 C C . GLU A 1 334 ? -11.352 -16.108 24.665 1.00 82.56 334 GLU A C 1
ATOM 2692 O O . GLU A 1 334 ? -12.188 -15.345 25.152 1.00 82.56 334 GLU A O 1
ATOM 2697 N N . ILE A 1 335 ? -10.755 -15.852 23.495 1.00 90.88 335 ILE A N 1
ATOM 2698 C CA . ILE A 1 335 ? -10.979 -14.610 22.740 1.00 90.88 335 ILE A CA 1
ATOM 2699 C C . ILE A 1 335 ? -11.988 -14.776 21.600 1.00 90.88 335 ILE A C 1
ATOM 2701 O O . ILE A 1 335 ? -12.659 -13.807 21.236 1.00 90.88 335 ILE A O 1
ATOM 2705 N N . LYS A 1 336 ? -12.142 -15.992 21.046 1.00 91.19 336 LYS A N 1
ATOM 2706 C CA . LYS A 1 336 ? -13.075 -16.268 19.935 1.00 91.19 336 LYS A CA 1
ATOM 2707 C C . LYS A 1 336 ? -14.482 -15.777 20.255 1.00 91.19 336 LYS A C 1
ATOM 2709 O O . LYS A 1 336 ? -15.098 -15.125 19.414 1.00 91.19 336 LYS A O 1
ATOM 2714 N N . LYS A 1 337 ? -14.976 -16.053 21.467 1.00 88.94 337 LYS A N 1
ATOM 2715 C CA . LYS A 1 337 ? -16.329 -15.670 21.879 1.00 88.94 337 LYS A CA 1
ATOM 2716 C C . LYS A 1 337 ? -16.556 -14.163 21.798 1.00 88.94 337 LYS A C 1
ATOM 2718 O O . LYS A 1 337 ? -17.487 -13.721 21.128 1.00 88.94 337 LYS A O 1
ATOM 2723 N N . ASP A 1 338 ? -15.665 -13.396 22.413 1.00 90.94 338 ASP A N 1
ATOM 2724 C CA . ASP A 1 338 ? -15.747 -11.938 22.428 1.00 90.94 338 ASP A CA 1
ATOM 2725 C C . ASP A 1 338 ? -15.679 -11.353 21.005 1.00 90.94 338 ASP A C 1
ATOM 2727 O O . ASP A 1 338 ? -16.379 -10.395 20.678 1.00 90.94 338 ASP A O 1
ATOM 2731 N N . LEU A 1 339 ? -14.857 -11.942 20.129 1.00 93.50 339 LEU A N 1
ATOM 2732 C CA . LEU A 1 339 ? -14.741 -11.518 18.732 1.00 93.50 339 LEU A CA 1
ATOM 2733 C C . LEU A 1 339 ? -16.022 -11.796 17.938 1.00 93.50 339 LEU A C 1
ATOM 2735 O O . LEU A 1 339 ? -16.468 -10.937 17.183 1.00 93.50 339 LEU A O 1
ATOM 2739 N N . PHE A 1 340 ? -16.644 -12.959 18.121 1.00 91.88 340 PHE A N 1
ATOM 2740 C CA . PHE A 1 340 ? -17.938 -13.283 17.516 1.00 91.88 340 PHE A CA 1
ATOM 2741 C C . PHE A 1 340 ? -19.062 -12.348 18.001 1.00 91.88 340 PHE A C 1
ATOM 2743 O O . PHE A 1 340 ? -19.904 -11.918 17.200 1.00 91.88 340 PHE A O 1
ATOM 2750 N N . GLU A 1 341 ? -19.061 -11.991 19.289 1.00 91.56 341 GLU A N 1
ATOM 2751 C CA . GLU A 1 341 ? -20.023 -11.058 19.887 1.00 91.56 341 GLU A CA 1
ATOM 2752 C C . GLU A 1 341 ? -19.927 -9.655 19.267 1.00 91.56 341 GLU A C 1
ATOM 2754 O O . GLU A 1 341 ? -20.964 -9.081 18.936 1.00 91.56 341 GLU A O 1
ATOM 2759 N N . ILE A 1 342 ? -18.722 -9.149 18.965 1.00 94.62 342 ILE A N 1
ATOM 2760 C CA . ILE A 1 342 ? -18.541 -7.851 18.279 1.00 94.62 342 ILE A CA 1
ATOM 2761 C C . ILE A 1 342 ? -19.338 -7.788 16.966 1.00 94.62 342 ILE A C 1
ATOM 2763 O O . ILE A 1 342 ? -19.990 -6.774 16.684 1.00 94.62 342 ILE A O 1
ATOM 2767 N N . PHE A 1 343 ? -19.316 -8.858 16.165 1.00 92.56 343 PHE A N 1
ATOM 2768 C CA . PHE A 1 343 ? -20.083 -8.924 14.916 1.00 92.56 343 PHE A CA 1
ATOM 2769 C C . PHE A 1 343 ? -21.587 -8.997 15.194 1.00 92.56 343 PHE A C 1
ATOM 2771 O O . PHE A 1 343 ? -22.365 -8.273 14.570 1.00 92.56 343 PHE A O 1
ATOM 2778 N N . ASN A 1 344 ? -22.010 -9.813 16.160 1.00 90.56 344 ASN A N 1
ATOM 2779 C CA . ASN A 1 344 ? -23.426 -9.966 16.496 1.00 90.56 344 ASN A CA 1
ATOM 2780 C C . ASN A 1 344 ? -24.051 -8.663 17.032 1.00 90.56 344 ASN A C 1
ATOM 2782 O O . ASN A 1 344 ? -25.154 -8.288 16.643 1.00 90.56 344 ASN A O 1
ATOM 2786 N N . GLU A 1 345 ? -23.336 -7.916 17.870 1.00 91.25 345 GLU A N 1
ATOM 2787 C CA . GLU A 1 345 ? -23.807 -6.630 18.398 1.00 91.25 345 GLU A CA 1
ATOM 2788 C C . GLU A 1 345 ? -23.831 -5.533 17.327 1.00 91.25 345 GLU A C 1
ATOM 2790 O O . GLU A 1 345 ? -24.727 -4.684 17.282 1.00 91.25 345 GLU A O 1
ATOM 2795 N N . THR A 1 346 ? -22.827 -5.525 16.448 1.00 90.88 346 THR A N 1
ATOM 2796 C CA . THR A 1 346 ? -22.658 -4.426 15.493 1.00 90.88 346 THR A CA 1
ATOM 2797 C C . THR A 1 346 ? -23.596 -4.577 14.295 1.00 90.88 346 THR A C 1
ATOM 2799 O O . THR A 1 346 ? -24.275 -3.610 13.936 1.00 90.88 346 THR A O 1
ATOM 2802 N N . ILE A 1 347 ? -23.698 -5.781 13.722 1.00 89.56 347 ILE A N 1
ATOM 2803 C CA . ILE A 1 347 ? -24.418 -6.049 12.462 1.00 89.56 347 ILE A CA 1
ATOM 2804 C C . ILE A 1 347 ? -25.274 -7.332 12.509 1.00 89.56 347 ILE A C 1
ATOM 2806 O O . ILE A 1 347 ? -25.697 -7.842 11.473 1.00 89.56 347 ILE A O 1
ATOM 2810 N N . GLU A 1 348 ? -25.539 -7.870 13.702 1.00 87.19 348 GLU A N 1
ATOM 2811 C CA . GLU A 1 348 ? -26.493 -8.968 13.945 1.00 87.19 348 GLU A CA 1
ATOM 2812 C C . GLU A 1 348 ? -26.243 -10.254 13.147 1.00 87.19 348 GLU A C 1
ATOM 2814 O O . GLU A 1 348 ? -27.132 -11.086 13.052 1.00 87.19 348 GLU A O 1
ATOM 2819 N N . GLY A 1 349 ? -25.051 -10.450 12.577 1.00 78.38 349 GLY A N 1
ATOM 2820 C CA . GLY A 1 349 ? -24.736 -11.622 11.752 1.00 78.38 349 GLY A CA 1
ATOM 2821 C C . GLY A 1 349 ? -25.058 -11.481 10.257 1.00 78.38 349 GLY A C 1
ATOM 2822 O O . GLY A 1 349 ? -25.005 -12.471 9.530 1.00 78.38 349 GLY A O 1
ATOM 2823 N N . VAL A 1 350 ? -25.345 -10.271 9.748 1.00 85.06 350 VAL A N 1
ATOM 2824 C CA . VAL A 1 350 ? -25.423 -10.017 8.285 1.00 85.06 350 VAL A CA 1
ATOM 2825 C C . VAL A 1 350 ? -24.091 -10.348 7.592 1.00 85.06 350 VAL A C 1
ATOM 2827 O O . VAL A 1 350 ? -24.077 -10.859 6.464 1.00 85.06 350 VAL A O 1
ATOM 2830 N N . ILE A 1 351 ? -22.978 -10.098 8.284 1.00 86.25 351 ILE A N 1
ATOM 2831 C CA . ILE A 1 351 ? -21.625 -10.532 7.929 1.00 86.25 351 ILE A CA 1
ATOM 2832 C C . ILE A 1 351 ? -21.072 -11.388 9.073 1.00 86.25 351 ILE A C 1
ATOM 2834 O O . ILE A 1 351 ? -21.311 -11.095 10.245 1.00 86.25 351 ILE A O 1
ATOM 2838 N N . LEU A 1 352 ? -20.379 -12.470 8.717 1.00 86.38 352 LEU A N 1
ATOM 2839 C CA . LEU A 1 352 ? -19.874 -13.471 9.653 1.00 86.38 352 LEU A CA 1
ATOM 2840 C C . LEU A 1 352 ? -18.342 -13.426 9.664 1.00 86.38 352 LEU A C 1
ATOM 2842 O O . LEU A 1 352 ? -17.749 -13.379 8.579 1.00 86.38 352 LEU A O 1
ATOM 2846 N N . PRO A 1 353 ? -17.701 -13.441 10.844 1.00 90.75 353 PRO A N 1
ATOM 2847 C CA . PRO A 1 353 ? -16.252 -13.481 10.920 1.00 90.75 353 PRO A CA 1
ATOM 2848 C C . PRO A 1 353 ? -15.714 -14.892 10.693 1.00 90.75 353 PRO A C 1
ATOM 2850 O O . PRO A 1 353 ? -16.308 -15.884 11.117 1.00 90.75 353 PRO A O 1
ATOM 2853 N N . LYS A 1 354 ? -14.525 -14.962 10.101 1.00 91.12 354 LYS A N 1
ATOM 2854 C CA . LYS A 1 354 ? -13.639 -16.123 10.138 1.00 91.12 354 LYS A CA 1
ATOM 2855 C C . LYS A 1 354 ? -12.444 -15.794 11.013 1.00 91.12 354 LYS A C 1
ATOM 2857 O O . LYS A 1 354 ? -11.728 -14.835 10.738 1.00 91.12 354 LYS A O 1
ATOM 2862 N N . ILE A 1 355 ? -12.245 -16.587 12.058 1.00 92.19 355 ILE A N 1
ATOM 2863 C CA . ILE A 1 355 ? -11.169 -16.399 13.029 1.00 92.19 355 ILE A CA 1
ATOM 2864 C C . ILE A 1 355 ? -10.181 -17.549 12.851 1.00 92.19 355 ILE A C 1
ATOM 2866 O O . ILE A 1 355 ? -10.571 -18.712 12.932 1.00 92.19 355 ILE A O 1
ATOM 2870 N N . VAL A 1 356 ? -8.921 -17.221 12.575 1.00 92.81 356 VAL A N 1
ATOM 2871 C CA . VAL A 1 356 ? -7.849 -18.184 12.298 1.00 92.81 356 VAL A CA 1
ATOM 2872 C C . VAL A 1 356 ? -6.654 -17.878 13.191 1.00 92.81 356 VAL A C 1
ATOM 2874 O O . VAL A 1 356 ? -6.263 -16.718 13.333 1.00 92.81 356 VAL A O 1
ATOM 2877 N N . PHE A 1 357 ? -6.066 -18.926 13.756 1.00 94.62 357 PHE A N 1
ATOM 2878 C CA . PHE A 1 357 ? -4.818 -18.882 14.506 1.00 94.62 357 PHE A CA 1
ATOM 2879 C C . PHE A 1 357 ? -3.751 -19.626 13.704 1.00 94.62 357 PHE A C 1
ATOM 2881 O O . PHE A 1 357 ? -4.046 -20.657 13.101 1.00 94.62 357 PHE A O 1
ATOM 2888 N N . SER A 1 358 ? -2.535 -19.087 13.649 1.00 94.69 358 SER A N 1
ATOM 2889 C CA . SER A 1 358 ? -1.421 -19.778 12.998 1.00 94.69 358 SER A CA 1
ATOM 2890 C C . SER A 1 358 ? -0.838 -20.855 13.912 1.00 94.69 358 SER A C 1
ATOM 2892 O O . SER A 1 358 ? -0.879 -20.737 15.141 1.00 94.69 358 SER A O 1
ATOM 2894 N N . GLU A 1 359 ? -0.190 -21.853 13.316 1.00 90.81 359 GLU A N 1
ATOM 2895 C CA . GLU A 1 359 ? 0.815 -22.639 14.036 1.00 90.81 359 GLU A CA 1
ATOM 2896 C C . GLU A 1 359 ? 2.002 -21.732 14.421 1.00 90.81 359 GLU A C 1
ATOM 2898 O O . GLU A 1 359 ? 2.239 -20.704 13.778 1.00 90.81 359 GLU A O 1
ATOM 2903 N N . ASN A 1 360 ? 2.719 -22.073 15.495 1.00 86.44 360 ASN A N 1
ATOM 2904 C CA . ASN A 1 360 ? 3.924 -21.365 15.940 1.00 86.44 360 ASN A CA 1
ATOM 2905 C C . ASN A 1 360 ? 5.201 -22.022 15.384 1.00 86.44 360 ASN A C 1
ATOM 2907 O O . ASN A 1 360 ? 5.175 -23.106 14.807 1.00 86.44 360 ASN A O 1
ATOM 2911 N N . GLY A 1 361 ? 6.346 -21.356 15.551 1.00 81.31 361 GLY A N 1
ATOM 2912 C CA . GLY A 1 361 ? 7.662 -21.905 15.198 1.00 81.31 361 GLY A CA 1
ATOM 2913 C C . GLY A 1 361 ? 8.145 -21.594 13.776 1.00 81.31 361 GLY A C 1
ATOM 2914 O O . GLY A 1 361 ? 9.347 -21.676 13.513 1.00 81.31 361 GLY A O 1
ATOM 2915 N N . SER A 1 362 ? 7.264 -21.158 12.869 1.00 84.06 362 SER A N 1
ATOM 2916 C CA . SER A 1 362 ? 7.665 -20.619 11.562 1.00 84.06 362 SER A CA 1
ATOM 2917 C C . SER A 1 362 ? 7.928 -19.104 11.628 1.00 84.06 362 SER A C 1
ATOM 2919 O O . SER A 1 362 ? 7.696 -18.443 12.639 1.00 84.06 362 SER A O 1
ATOM 2921 N N . SER A 1 363 ? 8.490 -18.510 10.567 1.00 84.69 363 SER A N 1
ATOM 2922 C CA . SER A 1 363 ? 8.752 -17.058 10.570 1.00 84.69 363 SER A CA 1
ATOM 2923 C C . SER A 1 363 ? 7.448 -16.250 10.666 1.00 84.69 363 SER A C 1
ATOM 2925 O O . SER A 1 363 ? 6.458 -16.630 10.049 1.00 84.69 363 SER A O 1
ATOM 2927 N N . ILE A 1 364 ? 7.463 -15.084 11.331 1.00 88.69 364 ILE A N 1
ATOM 2928 C CA . ILE A 1 364 ? 6.282 -14.195 11.456 1.00 88.69 364 ILE A CA 1
ATOM 2929 C C . ILE A 1 364 ? 5.624 -13.925 10.095 1.00 88.69 364 ILE A C 1
ATOM 2931 O O . ILE A 1 364 ? 4.412 -14.038 9.941 1.00 88.69 364 ILE A O 1
ATOM 2935 N N . ASN A 1 365 ? 6.434 -13.650 9.072 1.00 85.06 365 ASN A N 1
ATOM 2936 C CA . ASN A 1 365 ? 5.933 -13.402 7.723 1.00 85.06 365 ASN A CA 1
ATOM 2937 C C . ASN A 1 365 ? 5.250 -14.632 7.103 1.00 85.06 365 ASN A C 1
ATOM 2939 O O . ASN A 1 365 ? 4.357 -14.482 6.274 1.00 85.06 365 ASN A O 1
ATOM 2943 N N . GLN A 1 366 ? 5.701 -15.844 7.444 1.00 84.19 366 GLN A N 1
ATOM 2944 C CA . GLN A 1 366 ? 5.115 -17.091 6.952 1.00 84.19 366 GLN A CA 1
ATOM 2945 C C . GLN A 1 366 ? 3.777 -17.371 7.621 1.00 84.19 366 GLN A C 1
ATOM 2947 O O . GLN A 1 366 ? 2.793 -17.495 6.896 1.00 84.19 366 GLN A O 1
ATOM 2952 N N . MET A 1 367 ? 3.743 -17.337 8.955 1.00 90.50 367 MET A N 1
ATOM 2953 C CA . MET A 1 367 ? 2.510 -17.460 9.735 1.00 90.50 367 MET A CA 1
ATOM 2954 C C . MET A 1 367 ? 1.428 -16.495 9.229 1.00 90.50 367 MET A C 1
ATOM 2956 O O . MET A 1 367 ? 0.266 -16.862 9.079 1.00 90.50 367 MET A O 1
ATOM 2960 N N . LEU A 1 368 ? 1.811 -15.252 8.912 1.00 89.38 368 LEU A N 1
ATOM 2961 C CA . LEU A 1 368 ? 0.847 -14.234 8.507 1.00 89.38 368 LEU A CA 1
ATOM 2962 C C . LEU A 1 368 ? 0.236 -14.554 7.151 1.00 89.38 368 LEU A C 1
ATOM 2964 O O . LEU A 1 368 ? -0.971 -14.460 6.965 1.00 89.38 368 LEU A O 1
ATOM 2968 N N . HIS A 1 369 ? 1.080 -14.934 6.202 1.00 84.19 369 HIS A N 1
ATOM 2969 C CA . HIS A 1 369 ? 0.651 -15.247 4.851 1.00 84.19 369 HIS A CA 1
ATOM 2970 C C . HIS A 1 369 ? -0.243 -16.489 4.802 1.00 84.19 369 HIS A C 1
ATOM 2972 O O . HIS A 1 369 ? -1.270 -16.474 4.127 1.00 84.19 369 HIS A O 1
ATOM 2978 N N . GLU A 1 370 ? 0.122 -17.543 5.536 1.00 85.50 370 GLU A N 1
ATOM 2979 C CA . GLU A 1 370 ? -0.704 -18.745 5.684 1.00 85.50 370 GLU A CA 1
ATOM 2980 C C . GLU A 1 370 ? -2.089 -18.377 6.227 1.00 85.50 370 GLU A C 1
ATOM 2982 O O . GLU A 1 370 ? -3.104 -18.783 5.662 1.00 85.50 370 GLU A O 1
ATOM 2987 N N . ASN A 1 371 ? -2.150 -17.505 7.235 1.00 89.38 371 ASN A N 1
ATOM 2988 C CA . ASN A 1 371 ? -3.420 -17.040 7.781 1.00 89.38 371 ASN A CA 1
ATOM 2989 C C . ASN A 1 371 ? -4.227 -16.151 6.824 1.00 89.38 371 ASN A C 1
ATOM 2991 O O . ASN A 1 371 ? -5.448 -16.307 6.762 1.00 89.38 371 ASN A O 1
ATOM 2995 N N . ILE A 1 372 ? -3.593 -15.241 6.073 1.00 86.31 372 ILE A N 1
ATOM 2996 C CA . ILE A 1 372 ? -4.290 -14.441 5.049 1.00 86.31 372 ILE A CA 1
ATOM 2997 C C . ILE A 1 372 ? -4.906 -15.382 4.000 1.00 86.31 372 ILE A C 1
ATOM 2999 O O . ILE A 1 372 ? -6.098 -15.276 3.704 1.00 86.31 372 ILE A O 1
ATOM 3003 N N . ASN A 1 373 ? -4.149 -16.374 3.516 1.00 82.69 373 ASN A N 1
ATOM 3004 C CA . ASN A 1 373 ? -4.656 -17.392 2.590 1.00 82.69 373 ASN A CA 1
ATOM 3005 C C . ASN A 1 373 ? -5.795 -18.223 3.201 1.00 82.69 373 ASN A C 1
ATOM 3007 O O . ASN A 1 373 ? -6.789 -18.502 2.531 1.00 82.69 373 ASN A O 1
ATOM 3011 N N . ASN A 1 374 ? -5.701 -18.577 4.483 1.00 84.31 374 ASN A N 1
ATOM 3012 C CA . ASN A 1 374 ? -6.766 -19.290 5.183 1.00 84.31 374 ASN A CA 1
ATOM 3013 C C . ASN A 1 374 ? -8.041 -18.444 5.296 1.00 84.31 374 ASN A C 1
ATOM 3015 O O . ASN A 1 374 ? -9.141 -18.994 5.198 1.00 84.31 374 ASN A O 1
ATOM 3019 N N . ILE A 1 375 ? -7.924 -17.123 5.450 1.00 85.12 375 ILE A N 1
ATOM 3020 C CA . ILE A 1 375 ? -9.068 -16.204 5.456 1.00 85.12 375 ILE A CA 1
ATOM 3021 C C . ILE A 1 375 ? -9.722 -16.085 4.076 1.00 85.12 375 ILE A C 1
ATOM 3023 O O . ILE A 1 375 ? -10.951 -16.009 4.023 1.00 85.12 375 ILE A O 1
ATOM 3027 N N . LYS A 1 376 ? -8.955 -16.142 2.974 1.00 73.12 376 LYS A N 1
ATOM 3028 C CA . LYS A 1 376 ? -9.516 -16.118 1.604 1.00 73.12 376 LYS A CA 1
ATOM 3029 C C . LYS A 1 376 ? -10.572 -17.191 1.374 1.00 73.12 376 LYS A C 1
ATOM 3031 O O . LYS A 1 376 ? -11.534 -16.963 0.651 1.00 73.12 376 LYS A O 1
ATOM 3036 N N . ASN A 1 377 ? -10.392 -18.359 1.986 1.00 62.69 377 ASN A N 1
ATOM 3037 C CA . ASN A 1 377 ? -11.331 -19.473 1.913 1.00 62.69 377 ASN A CA 1
ATOM 3038 C C . ASN A 1 377 ? -12.501 -19.251 2.883 1.00 62.69 377 ASN A C 1
ATOM 3040 O O . ASN A 1 377 ? -12.655 -20.014 3.831 1.00 62.69 377 ASN A O 1
ATOM 3044 N N . GLU A 1 378 ? -13.247 -18.165 2.678 1.00 61.94 378 GLU A N 1
ATOM 3045 C CA . GLU A 1 378 ? -14.386 -17.656 3.460 1.00 61.94 378 GLU A CA 1
ATOM 3046 C C . GLU A 1 378 ? -15.234 -18.736 4.161 1.00 61.94 378 GLU A C 1
ATOM 3048 O O . GLU A 1 378 ? -15.388 -19.828 3.610 1.00 61.94 378 GLU A O 1
ATOM 3053 N N . PRO A 1 379 ? -15.873 -18.431 5.311 1.00 56.34 379 PRO A N 1
ATOM 3054 C CA . PRO A 1 379 ? -16.859 -19.333 5.870 1.00 56.34 379 PRO A CA 1
ATOM 3055 C C . PRO A 1 379 ? -18.044 -19.362 4.908 1.00 56.34 379 PRO A C 1
ATOM 3057 O O . PRO A 1 379 ? -18.779 -18.377 4.776 1.00 56.34 379 PRO A O 1
ATOM 3060 N N . LYS A 1 380 ? -18.195 -20.461 4.163 1.00 54.12 380 LYS A N 1
ATOM 3061 C CA . LYS A 1 380 ? -19.164 -20.523 3.058 1.00 54.12 380 LYS A CA 1
ATOM 3062 C C . LYS A 1 380 ? -20.591 -20.527 3.588 1.00 54.12 380 LYS A C 1
ATOM 3064 O O . LYS A 1 380 ? -21.516 -20.156 2.866 1.00 54.12 380 LYS A O 1
ATOM 3069 N N . THR A 1 381 ? -20.776 -20.952 4.839 1.00 63.28 381 THR A N 1
ATOM 3070 C CA . THR A 1 381 ? -22.087 -21.153 5.454 1.00 63.28 381 THR A CA 1
ATOM 3071 C C . THR A 1 381 ? -22.073 -20.926 6.968 1.00 63.28 381 THR A C 1
ATOM 3073 O O . THR A 1 381 ? -21.042 -21.033 7.627 1.00 63.28 381 THR A O 1
ATOM 3076 N N . VAL A 1 382 ? -23.258 -20.668 7.532 1.00 67.31 382 VAL A N 1
ATOM 3077 C CA . VAL A 1 382 ? -23.499 -20.581 8.987 1.00 67.31 382 VAL A CA 1
ATOM 3078 C C . VAL A 1 382 ? -23.095 -21.873 9.712 1.00 67.31 382 VAL A C 1
ATOM 3080 O O . VAL A 1 382 ? -22.717 -21.823 10.875 1.00 67.31 382 VAL A O 1
ATOM 3083 N N . CYS A 1 383 ? -23.128 -23.022 9.030 1.00 65.69 383 CYS A N 1
ATOM 3084 C CA . CYS A 1 383 ? -22.790 -24.331 9.595 1.00 65.69 383 CYS A CA 1
ATOM 3085 C C . CYS A 1 383 ? -21.312 -24.481 9.994 1.00 65.69 383 CYS A C 1
ATOM 3087 O O . CYS A 1 383 ? -20.977 -25.416 10.712 1.00 65.69 383 CYS A O 1
ATOM 3089 N N . GLU A 1 384 ? -20.436 -23.583 9.539 1.00 72.31 384 GLU A N 1
ATOM 3090 C CA . GLU A 1 384 ? -19.011 -23.576 9.898 1.00 72.31 384 GLU A CA 1
ATOM 3091 C C . GLU A 1 384 ? -18.733 -22.835 11.219 1.00 72.31 384 GLU A C 1
ATOM 3093 O O . GLU A 1 384 ? -17.586 -22.735 11.653 1.00 72.31 384 GLU A O 1
ATOM 3098 N N . LEU A 1 385 ? -19.774 -22.299 11.864 1.00 79.56 385 LEU A N 1
ATOM 3099 C CA . LEU A 1 385 ? -19.666 -21.547 13.109 1.00 79.56 385 LEU A CA 1
ATOM 3100 C C . LEU A 1 385 ? -19.864 -22.444 14.342 1.00 79.56 385 LEU A C 1
ATOM 3102 O O . LEU A 1 385 ? -20.580 -23.443 14.273 1.00 79.56 385 LEU A O 1
ATOM 3106 N N . PRO A 1 386 ? -19.299 -22.070 15.506 1.00 84.19 386 PRO A N 1
ATOM 3107 C CA . PRO A 1 386 ? -19.571 -22.769 16.757 1.00 84.19 386 PRO A CA 1
ATOM 3108 C C . PRO A 1 386 ? -21.069 -22.777 17.092 1.00 84.19 386 PRO A C 1
ATOM 3110 O O . PRO A 1 386 ? -21.719 -21.732 17.018 1.00 84.19 386 PRO A O 1
ATOM 3113 N N . SER A 1 387 ? -21.609 -23.916 17.541 1.00 86.25 387 SER A N 1
ATOM 3114 C CA . SER A 1 387 ? -23.046 -24.067 17.835 1.00 86.25 387 SER A CA 1
ATOM 3115 C C . SER A 1 387 ? -23.569 -23.013 18.809 1.00 86.25 387 SER A C 1
ATOM 3117 O O . SER A 1 387 ? -24.605 -22.405 18.564 1.00 86.25 387 SER A O 1
ATOM 3119 N N . TRP A 1 388 ? -22.801 -22.711 19.863 1.00 86.25 388 TRP A N 1
ATOM 3120 C CA . TRP A 1 388 ? -23.177 -21.683 20.834 1.00 86.25 388 TRP A CA 1
ATOM 3121 C C . TRP A 1 388 ? -23.359 -20.307 20.178 1.00 86.25 388 TRP A C 1
ATOM 3123 O O . TRP A 1 388 ? -24.205 -19.530 20.612 1.00 86.25 388 TRP A O 1
ATOM 3133 N N . TYR A 1 389 ? -22.583 -19.986 19.140 1.00 86.19 389 TYR A N 1
ATOM 3134 C CA . TYR A 1 389 ? -22.699 -18.710 18.444 1.00 86.19 389 TYR A CA 1
ATOM 3135 C C . TYR A 1 389 ? -23.934 -18.693 17.549 1.00 86.19 389 TYR A C 1
ATOM 3137 O O . TYR A 1 389 ? -24.672 -17.714 17.555 1.00 86.19 389 TYR A O 1
ATOM 3145 N N . ILE A 1 390 ? -24.198 -19.798 16.846 1.00 84.19 390 ILE A N 1
ATOM 3146 C CA . ILE A 1 390 ? -25.407 -19.991 16.032 1.00 84.19 390 ILE A CA 1
ATOM 3147 C C . ILE A 1 390 ? -26.663 -19.805 16.899 1.00 84.19 390 ILE A C 1
ATOM 3149 O O . ILE A 1 390 ? -27.558 -19.045 16.529 1.00 84.19 390 ILE A O 1
ATOM 3153 N N . ASP A 1 391 ? -26.703 -20.425 18.080 1.00 84.44 391 ASP A N 1
ATOM 3154 C CA . ASP A 1 391 ? -27.848 -20.351 18.997 1.00 84.44 391 ASP A CA 1
ATOM 3155 C C . ASP A 1 391 ? -28.115 -18.931 19.520 1.00 84.44 391 ASP A C 1
ATOM 3157 O O . ASP A 1 391 ? -29.261 -18.579 19.807 1.00 84.44 391 ASP A O 1
ATOM 3161 N N . ASN A 1 392 ? -27.068 -18.108 19.619 1.00 85.81 392 ASN A N 1
ATOM 3162 C CA . ASN A 1 392 ? -27.129 -16.732 20.116 1.00 85.81 392 ASN A CA 1
ATOM 3163 C C . ASN A 1 392 ? -27.088 -15.672 18.997 1.00 85.81 392 ASN A C 1
ATOM 3165 O O . ASN A 1 392 ? -27.076 -14.473 19.288 1.00 85.81 392 ASN A O 1
ATOM 3169 N N . LEU A 1 393 ? -27.058 -16.077 17.723 1.00 85.50 393 LEU A N 1
ATOM 3170 C CA . LEU A 1 393 ? -26.992 -15.145 16.603 1.00 85.50 393 LEU A CA 1
ATOM 3171 C C . LEU A 1 393 ? -28.313 -14.374 16.501 1.00 85.50 393 LEU A C 1
ATOM 3173 O O . LEU A 1 393 ? -29.377 -14.964 16.290 1.00 85.50 393 LEU A O 1
ATOM 3177 N N . ASN A 1 394 ? -28.245 -13.045 16.588 1.00 85.50 394 ASN A N 1
ATOM 3178 C CA . ASN A 1 394 ? -29.426 -12.181 16.559 1.00 85.50 394 ASN A CA 1
ATOM 3179 C C . ASN A 1 394 ? -30.244 -12.389 15.277 1.00 85.50 394 ASN A C 1
ATOM 3181 O O . ASN A 1 394 ? -31.472 -12.449 15.335 1.00 85.50 394 ASN A O 1
ATOM 3185 N N . LEU A 1 395 ? -29.575 -12.573 14.133 1.00 83.00 395 LEU A N 1
ATOM 3186 C CA . LEU A 1 395 ? -30.236 -12.902 12.873 1.00 83.00 395 LEU A CA 1
ATOM 3187 C C . LEU A 1 395 ? -31.051 -14.198 12.966 1.00 83.00 395 LEU A C 1
ATOM 3189 O O . LEU A 1 395 ? -32.202 -14.194 12.552 1.00 83.00 395 LEU A O 1
ATOM 3193 N N . ILE A 1 396 ? -30.511 -15.285 13.526 1.00 82.81 396 ILE A N 1
ATOM 3194 C CA . ILE A 1 396 ? -31.239 -16.565 13.621 1.00 82.81 396 ILE A CA 1
ATOM 3195 C C . ILE A 1 396 ? -32.439 -16.444 14.555 1.00 82.81 396 ILE A C 1
ATOM 3197 O O . ILE A 1 396 ? -33.512 -16.943 14.225 1.00 82.81 396 ILE A O 1
ATOM 3201 N N . ASN A 1 397 ? -32.286 -15.751 15.684 1.00 81.00 397 ASN A N 1
ATOM 3202 C CA . ASN A 1 397 ? -33.394 -15.539 16.611 1.00 81.00 397 ASN A CA 1
ATOM 3203 C C . ASN A 1 397 ? -34.546 -14.774 15.945 1.00 81.00 397 ASN A C 1
ATOM 3205 O O . ASN A 1 397 ? -35.684 -15.214 16.046 1.00 81.00 397 ASN A O 1
ATOM 3209 N N . LYS A 1 398 ? -34.254 -13.753 15.126 1.00 79.56 398 LYS A N 1
ATOM 3210 C CA . LYS A 1 398 ? -35.282 -13.076 14.315 1.00 79.56 398 LYS A CA 1
ATOM 3211 C C . LYS A 1 398 ? -36.018 -14.022 13.358 1.00 79.56 398 LYS A C 1
ATOM 3213 O O . LYS A 1 398 ? -37.207 -13.845 13.131 1.00 79.56 398 LYS A O 1
ATOM 3218 N N . TYR A 1 399 ? -35.334 -15.016 12.788 1.00 80.94 399 TYR A N 1
ATOM 3219 C CA . TYR A 1 399 ? -35.961 -16.002 11.899 1.00 80.94 399 TYR A CA 1
ATOM 3220 C C . TYR A 1 399 ? -36.812 -17.041 12.628 1.00 80.94 399 TYR A C 1
ATOM 3222 O O . TYR A 1 399 ? -37.762 -17.540 12.031 1.00 80.94 399 TYR A O 1
ATOM 3230 N N . LYS A 1 400 ? -36.508 -17.359 13.892 1.00 78.88 400 LYS A N 1
ATOM 3231 C CA . LYS A 1 400 ? -37.380 -18.211 14.721 1.00 78.88 400 LYS A CA 1
ATOM 3232 C C . LYS A 1 400 ? -38.738 -17.546 14.969 1.00 78.88 400 LYS A C 1
ATOM 3234 O O . LYS A 1 400 ? -39.739 -18.243 15.049 1.00 78.88 400 LYS A O 1
ATOM 3239 N N . ASP A 1 401 ? -38.768 -16.217 14.996 1.00 69.50 401 ASP A N 1
ATOM 3240 C CA . ASP A 1 401 ? -39.983 -15.421 15.190 1.00 69.50 401 ASP A CA 1
ATOM 3241 C C . ASP A 1 401 ? -40.745 -15.131 13.874 1.00 69.50 401 ASP A C 1
ATOM 3243 O O . ASP A 1 401 ? -41.750 -14.425 13.882 1.00 69.50 401 ASP A O 1
ATOM 3247 N N . LYS A 1 402 ? -40.285 -15.654 12.722 1.00 68.94 402 LYS A N 1
ATOM 3248 C CA . LYS A 1 402 ? -40.828 -15.328 11.385 1.00 68.94 402 LYS A CA 1
ATOM 3249 C C . LYS A 1 402 ? -42.244 -15.866 11.125 1.00 68.94 402 LYS A C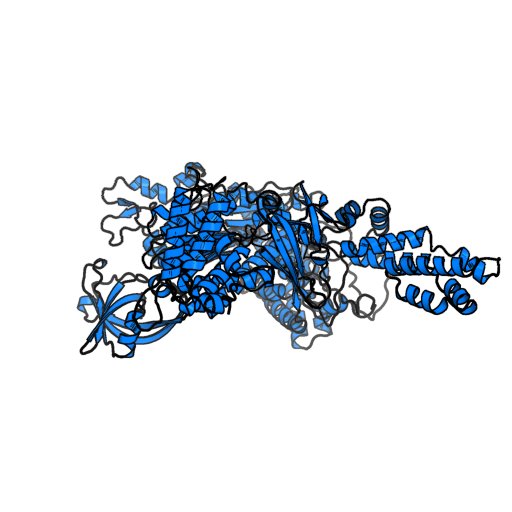 1
ATOM 3251 O O . LYS A 1 402 ? -42.886 -15.397 10.193 1.00 68.94 402 LYS A O 1
ATOM 3256 N N . ASP A 1 403 ? -42.747 -16.811 11.919 1.00 65.12 403 ASP A N 1
ATOM 3257 C CA . ASP A 1 403 ? -44.106 -17.364 11.746 1.00 65.12 403 ASP A CA 1
ATOM 3258 C C . ASP A 1 403 ? -45.230 -16.321 11.965 1.00 65.12 403 ASP A C 1
ATOM 3260 O O . ASP A 1 403 ? -46.406 -16.603 11.730 1.00 65.12 403 ASP A O 1
ATOM 3264 N N . ASP A 1 404 ? -44.876 -15.099 12.369 1.00 65.94 404 ASP A N 1
ATOM 3265 C CA . ASP A 1 404 ? -45.754 -13.933 12.398 1.00 65.94 404 ASP A CA 1
ATOM 3266 C C . ASP A 1 404 ? -46.012 -13.396 10.969 1.00 65.94 404 ASP A C 1
ATOM 3268 O O . ASP A 1 404 ? -45.078 -13.074 10.231 1.00 65.94 404 ASP A O 1
ATOM 3272 N N . GLN A 1 405 ? -47.283 -13.271 10.557 1.00 62.94 405 GLN A N 1
ATOM 3273 C CA . GLN A 1 405 ? -47.674 -12.985 9.156 1.00 62.94 405 GLN A CA 1
ATOM 3274 C C . GLN A 1 405 ? -47.149 -11.648 8.600 1.00 62.94 405 GLN A C 1
ATOM 3276 O O . GLN A 1 405 ? -47.138 -11.465 7.389 1.00 62.94 405 GLN A O 1
ATOM 3281 N N . ASN A 1 406 ? -46.662 -10.753 9.464 1.00 76.69 406 ASN A N 1
ATOM 3282 C CA . ASN A 1 406 ? -46.228 -9.400 9.119 1.00 76.69 406 ASN A CA 1
ATOM 3283 C C . ASN A 1 406 ? -44.693 -9.248 9.056 1.00 76.69 406 ASN A C 1
ATOM 3285 O O . ASN A 1 406 ? -44.188 -8.153 9.313 1.00 76.69 406 ASN A O 1
ATOM 3289 N N . ILE A 1 407 ? -43.913 -10.309 8.811 1.00 80.31 407 ILE A N 1
ATOM 3290 C CA . ILE A 1 407 ? -42.437 -10.242 8.783 1.00 80.31 407 ILE A CA 1
ATOM 3291 C C . ILE A 1 407 ? -41.879 -10.701 7.427 1.00 80.31 407 ILE A C 1
ATOM 3293 O O . ILE A 1 407 ? -42.035 -11.850 7.013 1.00 80.31 407 ILE A O 1
ATOM 3297 N N . LEU A 1 408 ? -41.150 -9.808 6.751 1.00 83.38 408 LEU A N 1
ATOM 3298 C CA . LEU A 1 408 ? -40.611 -9.997 5.399 1.00 83.38 408 LEU A CA 1
ATOM 3299 C C . LEU A 1 408 ? -39.074 -9.892 5.369 1.00 83.38 408 LEU A C 1
ATOM 3301 O O . LEU A 1 408 ? -38.443 -9.411 6.313 1.00 83.38 408 LEU A O 1
ATOM 3305 N N . VAL A 1 409 ? -38.451 -10.368 4.284 1.00 86.56 409 VAL A N 1
ATOM 3306 C CA . VAL A 1 409 ? -36.987 -10.323 4.086 1.00 86.56 409 VAL A CA 1
ATOM 3307 C C . VAL A 1 409 ? -36.585 -8.974 3.501 1.00 86.56 409 VAL A C 1
ATOM 3309 O O . VAL A 1 409 ? -37.135 -8.552 2.497 1.00 86.56 409 VAL A O 1
ATOM 3312 N N . CYS A 1 410 ? -35.595 -8.320 4.108 1.00 87.12 410 CYS A N 1
ATOM 3313 C CA . CYS A 1 410 ? -35.098 -7.006 3.699 1.00 87.12 410 CYS A CA 1
ATOM 3314 C C . CYS A 1 410 ? -34.621 -6.987 2.239 1.00 87.12 410 CYS A C 1
ATOM 3316 O O . CYS A 1 410 ? -33.694 -7.724 1.892 1.00 87.12 410 CYS A O 1
ATOM 3318 N N . ASN A 1 411 ? -35.156 -6.062 1.437 1.00 82.31 411 ASN A N 1
ATOM 3319 C CA . ASN A 1 411 ? -34.812 -5.927 0.017 1.00 82.31 411 ASN A CA 1
ATOM 3320 C C . ASN A 1 411 ? -33.368 -5.454 -0.222 1.00 82.31 411 ASN A C 1
ATOM 3322 O O . ASN A 1 411 ? -32.769 -5.803 -1.231 1.00 82.31 411 ASN A O 1
ATOM 3326 N N . ASN A 1 412 ? -32.770 -4.720 0.725 1.00 84.31 412 ASN A N 1
ATOM 3327 C CA . ASN A 1 412 ? -31.401 -4.205 0.586 1.00 84.31 412 ASN A CA 1
ATOM 3328 C C . ASN A 1 412 ? -30.341 -5.284 0.891 1.00 84.31 412 ASN A C 1
ATOM 3330 O O . ASN A 1 412 ? -29.477 -5.579 0.076 1.00 84.31 412 ASN A O 1
ATOM 3334 N N . CYS A 1 413 ? -30.384 -5.915 2.074 1.00 85.81 413 CYS A N 1
ATOM 3335 C CA . CYS A 1 413 ? -29.378 -6.928 2.435 1.00 85.81 413 CYS A CA 1
ATOM 3336 C C . CYS A 1 413 ? -29.707 -8.356 1.988 1.00 85.81 413 CYS A C 1
ATOM 3338 O O . CYS A 1 413 ? -28.815 -9.202 2.025 1.00 85.81 413 CYS A O 1
ATOM 3340 N N . GLY A 1 414 ? -30.968 -8.660 1.663 1.00 84.94 414 GLY A N 1
ATOM 3341 C CA . GLY A 1 414 ? -31.421 -10.015 1.329 1.00 84.94 414 GLY A CA 1
ATOM 3342 C C . GLY A 1 414 ? -31.241 -11.046 2.451 1.00 84.94 414 GLY A C 1
ATOM 3343 O O . GLY A 1 414 ? -31.319 -12.245 2.197 1.00 84.94 414 GLY A O 1
ATOM 3344 N N . LYS A 1 415 ? -30.943 -10.603 3.682 1.00 84.75 415 LYS A N 1
ATOM 3345 C CA . LYS A 1 415 ? -30.592 -11.472 4.815 1.00 84.75 415 LYS A CA 1
ATOM 3346 C C . LYS A 1 415 ? -31.470 -11.250 6.038 1.00 84.75 415 LYS A C 1
ATOM 3348 O O . LYS A 1 415 ? -32.055 -12.203 6.524 1.00 84.75 415 LYS A O 1
ATOM 3353 N N . SER A 1 416 ? -31.536 -10.032 6.567 1.00 86.38 416 SER A N 1
ATOM 3354 C CA . SER A 1 416 ? -32.294 -9.726 7.791 1.00 86.38 416 SER A CA 1
ATOM 3355 C C . SER A 1 416 ? -33.780 -9.480 7.508 1.00 86.38 416 SER A C 1
ATOM 3357 O O . SER A 1 416 ? -34.194 -9.427 6.350 1.00 86.38 416 SER A O 1
ATOM 3359 N N . LEU A 1 417 ? -34.577 -9.334 8.565 1.00 85.62 417 LEU A N 1
ATOM 3360 C CA . LEU A 1 417 ? -36.035 -9.225 8.505 1.00 85.62 417 LEU A CA 1
ATOM 3361 C C . LEU A 1 417 ? -36.525 -7.809 8.843 1.00 85.62 417 LEU A C 1
ATOM 3363 O O . LEU A 1 417 ? -35.852 -7.064 9.563 1.00 85.62 417 LEU A O 1
ATOM 3367 N N . TYR A 1 418 ? -37.702 -7.450 8.332 1.00 84.88 418 TYR A N 1
ATOM 3368 C CA . TYR A 1 418 ? -38.416 -6.209 8.643 1.00 84.88 418 TYR A CA 1
ATOM 3369 C C . TYR A 1 418 ? -39.923 -6.462 8.788 1.00 84.88 418 TYR A C 1
ATOM 3371 O O . TYR A 1 418 ? -40.421 -7.498 8.350 1.00 84.88 418 TYR A O 1
ATOM 3379 N N . LYS A 1 419 ? -40.644 -5.524 9.416 1.00 81.38 419 LYS A N 1
ATOM 3380 C CA . LYS A 1 419 ? -42.102 -5.611 9.586 1.00 81.38 419 LYS A CA 1
ATOM 3381 C C . LYS A 1 419 ? -42.843 -5.072 8.360 1.00 81.38 419 LYS A C 1
ATOM 3383 O O . LYS A 1 419 ? -42.520 -3.985 7.880 1.00 81.38 419 LYS A O 1
ATOM 3388 N N . GLU A 1 420 ? -43.846 -5.804 7.894 1.00 75.44 420 GLU A N 1
ATOM 3389 C CA . GLU A 1 420 ? -44.755 -5.402 6.822 1.00 75.44 420 GLU A CA 1
ATOM 3390 C C . GLU A 1 420 ? -45.380 -4.028 7.127 1.00 75.44 420 GLU A C 1
ATOM 3392 O O . GLU A 1 420 ? -45.694 -3.710 8.275 1.00 75.44 420 GLU A O 1
ATOM 3397 N N . GLY A 1 421 ? -45.480 -3.172 6.107 1.00 67.38 421 GLY A N 1
ATOM 3398 C CA . GLY A 1 421 ? -45.865 -1.763 6.260 1.00 67.38 421 GLY A CA 1
ATOM 3399 C C . GLY A 1 421 ? -44.700 -0.790 6.498 1.00 67.38 421 GLY A C 1
ATOM 3400 O O . GLY A 1 421 ? -44.926 0.418 6.541 1.00 67.38 421 GLY A O 1
ATOM 3401 N N . ASN A 1 422 ? -43.450 -1.263 6.604 1.00 70.81 422 ASN A N 1
ATOM 3402 C CA . ASN A 1 422 ? -42.278 -0.384 6.533 1.00 70.81 422 ASN A CA 1
ATOM 3403 C C . ASN A 1 422 ? -42.178 0.260 5.138 1.00 70.81 422 ASN A C 1
ATOM 3405 O O . ASN A 1 422 ? -42.021 -0.447 4.146 1.00 70.81 422 ASN A O 1
ATOM 3409 N N . ASN A 1 423 ? -42.201 1.594 5.073 1.00 66.12 423 ASN A N 1
ATOM 3410 C CA . ASN A 1 423 ? -42.208 2.346 3.811 1.00 66.12 423 ASN A CA 1
ATOM 3411 C C . ASN A 1 423 ? -40.993 2.087 2.901 1.00 66.12 423 ASN A C 1
ATOM 3413 O O . ASN A 1 423 ? -41.090 2.304 1.700 1.00 66.12 423 ASN A O 1
ATOM 3417 N N . LEU A 1 424 ? -39.854 1.668 3.458 1.00 69.06 424 LEU A N 1
ATOM 3418 C CA . LEU A 1 4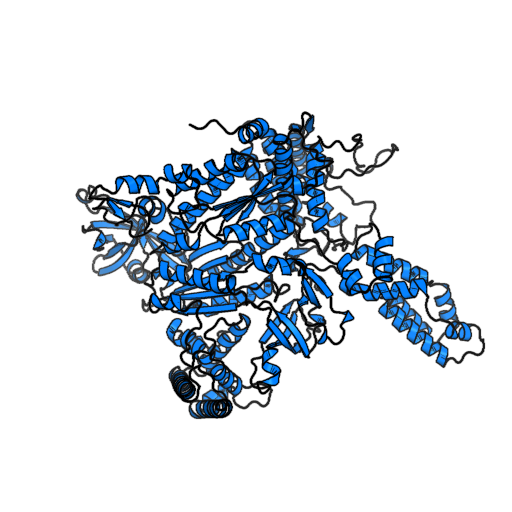24 ? -38.615 1.440 2.711 1.00 69.06 424 LEU A CA 1
ATOM 3419 C C . LEU A 1 424 ? -38.358 -0.045 2.415 1.00 69.06 424 LEU A C 1
ATOM 3421 O O . LEU A 1 424 ? -37.401 -0.341 1.708 1.00 69.06 424 LEU A O 1
ATOM 3425 N N . GLU A 1 425 ? -39.157 -0.963 2.972 1.00 82.81 425 GLU A N 1
ATOM 3426 C CA . GLU A 1 425 ? -39.002 -2.420 2.817 1.00 82.81 425 GLU A CA 1
ATOM 3427 C C . GLU A 1 425 ? -37.601 -2.955 3.196 1.00 82.81 425 GLU A C 1
ATOM 3429 O O . GLU A 1 425 ? -37.053 -3.893 2.606 1.00 82.81 425 GLU A O 1
ATOM 3434 N N . ILE A 1 426 ? -36.987 -2.337 4.210 1.00 83.56 426 ILE A N 1
ATOM 3435 C CA . ILE A 1 426 ? -35.646 -2.679 4.701 1.00 83.56 426 ILE A CA 1
ATOM 3436 C C . ILE A 1 426 ? -35.635 -2.958 6.204 1.00 83.56 426 ILE A C 1
ATOM 3438 O O . ILE A 1 426 ? -36.450 -2.445 6.966 1.00 83.56 426 ILE A O 1
ATOM 3442 N N . CYS A 1 427 ? -34.660 -3.754 6.650 1.00 86.44 427 CYS A N 1
ATOM 3443 C CA . CYS A 1 427 ? -34.411 -3.986 8.073 1.00 86.44 427 CYS A CA 1
ATOM 3444 C C . CYS A 1 427 ? -33.810 -2.749 8.760 1.00 86.44 427 CYS A C 1
ATOM 3446 O O . CYS A 1 427 ? -33.176 -1.913 8.111 1.00 86.44 427 CYS A O 1
ATOM 3448 N N . SER A 1 428 ? -33.920 -2.692 10.091 1.00 83.50 428 SER A N 1
ATOM 3449 C CA . SER A 1 428 ? -33.359 -1.609 10.917 1.00 83.50 428 SER A CA 1
ATOM 3450 C C . SER A 1 428 ? -31.857 -1.410 10.703 1.00 83.50 428 SER A C 1
ATOM 3452 O O . SER A 1 428 ? -31.387 -0.283 10.654 1.00 83.50 428 SER A O 1
ATOM 3454 N N . ILE A 1 429 ? -31.088 -2.479 10.473 1.00 85.69 429 ILE A N 1
ATOM 3455 C CA . ILE A 1 429 ? -29.654 -2.360 10.162 1.00 85.69 429 ILE A CA 1
ATOM 3456 C C . ILE A 1 429 ? -29.437 -1.583 8.857 1.00 85.69 429 ILE A C 1
ATOM 3458 O O . ILE A 1 429 ? -28.602 -0.686 8.796 1.00 85.69 429 ILE A O 1
ATOM 3462 N N . CYS A 1 430 ? -30.181 -1.925 7.806 1.00 85.69 430 CYS A N 1
ATOM 3463 C CA . CYS A 1 430 ? -30.073 -1.251 6.517 1.00 85.69 430 CYS A CA 1
ATOM 3464 C C . CYS A 1 430 ? -30.598 0.189 6.563 1.00 85.69 430 CYS A C 1
ATOM 3466 O O . CYS A 1 430 ? -30.030 1.046 5.893 1.00 85.69 430 CYS A O 1
ATOM 3468 N N . GLY A 1 431 ? -31.649 0.459 7.337 1.00 81.00 431 GLY A N 1
ATOM 3469 C CA . GLY A 1 431 ? -32.169 1.812 7.545 1.00 81.00 431 GLY A CA 1
ATOM 3470 C C . GLY A 1 431 ? -31.256 2.642 8.446 1.00 81.00 431 GLY A C 1
ATOM 3471 O O . GLY A 1 431 ? -30.492 3.476 7.966 1.00 81.00 431 GLY A O 1
ATOM 3472 N N . GLU A 1 432 ? -31.286 2.348 9.740 1.00 78.56 432 GLU A N 1
ATOM 3473 C CA . GLU A 1 432 ? -30.696 3.157 10.814 1.00 78.56 432 GLU A CA 1
ATOM 3474 C C . GLU A 1 432 ? -29.159 3.102 10.824 1.00 78.56 432 GLU A C 1
ATOM 3476 O O . GLU A 1 432 ? -28.483 4.107 11.033 1.00 78.56 432 GLU A O 1
ATOM 3481 N N . LYS A 1 433 ? -28.561 1.921 10.597 1.00 78.25 433 LYS A N 1
ATOM 3482 C CA . LYS A 1 433 ? -27.098 1.750 10.727 1.00 78.25 433 LYS A CA 1
ATOM 3483 C C . LYS A 1 433 ? -26.326 1.979 9.429 1.00 78.25 433 LYS A C 1
ATOM 3485 O O . LYS A 1 433 ? -25.132 2.258 9.507 1.00 78.25 433 LYS A O 1
ATOM 3490 N N . ILE A 1 434 ? -26.966 1.825 8.268 1.00 82.44 434 ILE A N 1
ATOM 3491 C CA . ILE A 1 434 ? -26.326 1.947 6.947 1.00 82.44 434 ILE A CA 1
ATOM 3492 C C . ILE A 1 434 ? -26.756 3.238 6.240 1.00 82.44 434 ILE A C 1
ATOM 3494 O O . ILE A 1 434 ? -25.892 4.028 5.866 1.00 82.44 434 ILE A O 1
ATOM 3498 N N . ARG A 1 435 ? -28.060 3.477 6.050 1.00 76.38 435 ARG A N 1
ATOM 3499 C CA . ARG A 1 435 ? -28.544 4.614 5.242 1.00 76.38 435 ARG A CA 1
ATOM 3500 C C . ARG A 1 435 ? -28.543 5.948 5.992 1.00 76.38 435 ARG A C 1
ATOM 3502 O O . ARG A 1 435 ? -28.274 6.973 5.374 1.00 76.38 435 ARG A O 1
ATOM 3509 N N . GLU A 1 436 ? -28.789 5.949 7.299 1.00 68.62 436 GLU A N 1
ATOM 3510 C CA . GLU A 1 436 ? -28.873 7.183 8.105 1.00 68.62 436 GLU A CA 1
ATOM 3511 C C . GLU A 1 436 ? -27.512 7.718 8.586 1.00 68.62 436 GLU A C 1
ATOM 3513 O O . GLU A 1 436 ? -27.434 8.736 9.277 1.00 68.62 436 GLU A O 1
ATOM 3518 N N . VAL A 1 437 ? -26.404 7.083 8.196 1.00 69.06 437 VAL A N 1
ATOM 3519 C CA . VAL A 1 437 ? -25.067 7.510 8.620 1.00 69.06 437 VAL A CA 1
ATOM 3520 C C . VAL A 1 437 ? -24.721 8.878 8.027 1.00 69.06 437 VAL A C 1
ATOM 3522 O O . VAL A 1 437 ? -24.813 9.092 6.818 1.00 69.06 437 VAL A O 1
ATOM 3525 N N . LYS A 1 438 ? -24.284 9.816 8.880 1.00 65.69 438 LYS A N 1
ATOM 3526 C CA . LYS A 1 438 ? -23.828 11.145 8.448 1.00 65.69 438 LYS A CA 1
ATOM 3527 C C . LYS A 1 438 ? -22.599 11.014 7.542 1.00 65.69 438 LYS A C 1
ATOM 3529 O O . LYS A 1 438 ? -21.558 10.515 7.962 1.00 65.69 438 LYS A O 1
ATOM 3534 N N . ILE A 1 439 ? -22.724 11.495 6.305 1.00 64.25 439 ILE A N 1
ATOM 3535 C CA . ILE A 1 439 ? -21.636 11.532 5.322 1.00 64.25 439 ILE A CA 1
ATOM 3536 C C . ILE A 1 439 ? -20.998 12.925 5.348 1.00 64.25 439 ILE A C 1
ATOM 3538 O O . ILE A 1 439 ? -21.453 13.836 4.647 1.00 64.25 439 ILE A O 1
ATOM 3542 N N . ASP A 1 440 ? -19.939 13.084 6.141 1.00 57.16 440 ASP A N 1
ATOM 3543 C CA . ASP A 1 440 ? -19.078 14.270 6.106 1.00 57.16 440 ASP A CA 1
ATOM 3544 C C . ASP A 1 440 ? -17.974 14.073 5.056 1.00 57.16 440 ASP A C 1
ATOM 3546 O O . ASP A 1 440 ? -16.845 13.684 5.353 1.00 57.16 440 ASP A O 1
ATOM 3550 N N . SER A 1 441 ? -18.327 14.227 3.775 1.00 63.59 441 SER A N 1
ATOM 3551 C CA . SER A 1 441 ? -17.362 14.097 2.681 1.00 63.59 441 SER A CA 1
ATOM 3552 C C . SER A 1 441 ? -17.517 15.198 1.642 1.00 63.59 441 SER A C 1
ATOM 3554 O O . SER A 1 441 ? -18.618 15.428 1.143 1.00 63.59 441 SER A O 1
ATOM 3556 N N . LYS A 1 442 ? -16.384 15.767 1.213 1.00 71.62 442 LYS A N 1
ATOM 3557 C CA . LYS A 1 442 ? -16.262 16.613 0.006 1.00 71.62 442 LYS A CA 1
ATOM 3558 C C . LYS A 1 442 ? -16.303 15.811 -1.313 1.00 71.62 442 LYS A C 1
ATOM 3560 O O . LYS A 1 442 ? -16.032 16.353 -2.382 1.00 71.62 442 LYS A O 1
ATOM 3565 N N . GLU A 1 443 ? -16.577 14.512 -1.222 1.00 76.38 443 GLU A N 1
ATOM 3566 C CA . GLU A 1 443 ? -16.749 13.581 -2.342 1.00 76.38 443 GLU A CA 1
ATOM 3567 C C . GLU A 1 443 ? -18.229 13.500 -2.753 1.00 76.38 443 GLU A C 1
ATOM 3569 O O . GLU A 1 443 ? -19.115 13.915 -1.993 1.00 76.38 443 GLU A O 1
ATOM 3574 N N . THR A 1 444 ? -18.507 12.949 -3.939 1.00 81.81 444 THR A N 1
ATOM 3575 C CA . THR A 1 444 ? -19.889 12.777 -4.412 1.00 81.81 444 THR A CA 1
ATOM 3576 C C . THR A 1 444 ? -20.684 11.860 -3.488 1.00 81.81 444 THR A C 1
ATOM 3578 O O . THR A 1 444 ? -20.160 10.879 -2.950 1.00 81.81 444 THR A O 1
ATOM 3581 N N . LYS A 1 445 ? -21.970 12.158 -3.333 1.00 79.12 445 LYS A N 1
ATOM 3582 C CA . LYS A 1 445 ? -22.915 11.387 -2.519 1.00 79.12 445 LYS A CA 1
ATOM 3583 C C . LYS A 1 445 ? -23.800 10.476 -3.366 1.00 79.12 445 LYS A C 1
ATOM 3585 O O . LYS A 1 445 ? -24.270 9.458 -2.861 1.00 79.12 445 LYS A O 1
ATOM 3590 N N . ILE A 1 446 ? -23.996 10.807 -4.642 1.00 81.25 446 ILE A N 1
ATOM 3591 C CA . ILE A 1 446 ? -24.816 10.030 -5.578 1.00 81.25 446 ILE A CA 1
ATOM 3592 C C . ILE A 1 446 ? -24.121 9.862 -6.933 1.00 81.25 446 ILE A C 1
ATOM 3594 O O . ILE A 1 446 ? -23.178 10.580 -7.253 1.00 81.25 446 ILE A O 1
ATOM 3598 N N . THR A 1 447 ? -24.580 8.900 -7.734 1.00 85.38 447 THR A N 1
ATOM 3599 C CA . THR A 1 447 ? -23.990 8.603 -9.050 1.00 85.38 447 THR A CA 1
ATOM 3600 C C . THR A 1 447 ? -24.211 9.723 -10.064 1.00 85.38 447 THR A C 1
ATOM 3602 O O . THR A 1 447 ? -23.361 9.930 -10.922 1.00 85.38 447 THR A O 1
ATOM 3605 N N . ASP A 1 448 ? -25.312 10.471 -9.956 1.00 84.69 448 ASP A N 1
ATOM 3606 C CA . ASP A 1 448 ? -25.637 11.562 -10.885 1.00 84.69 448 ASP A CA 1
ATOM 3607 C C . ASP A 1 448 ? -24.611 12.698 -10.837 1.00 84.69 448 ASP A C 1
ATOM 3609 O O . ASP A 1 448 ? -24.296 13.282 -11.866 1.00 84.69 448 ASP A O 1
ATOM 3613 N N . GLU A 1 449 ? -24.049 12.968 -9.659 1.00 87.19 449 GLU A N 1
ATOM 3614 C CA . GLU A 1 449 ? -22.981 13.952 -9.469 1.00 87.19 449 GLU A CA 1
ATOM 3615 C C . GLU A 1 449 ? -21.690 13.548 -10.202 1.00 87.19 449 GLU A C 1
ATOM 3617 O O . GLU A 1 449 ? -20.956 14.401 -10.696 1.00 87.19 449 GLU A O 1
ATOM 3622 N N . ILE A 1 450 ? -21.419 12.242 -10.293 1.00 90.06 450 ILE A N 1
ATOM 3623 C CA . ILE A 1 450 ? -20.269 11.698 -11.027 1.00 90.06 450 ILE A CA 1
ATOM 3624 C C . ILE A 1 450 ? -20.537 11.749 -12.531 1.00 90.06 450 ILE A C 1
ATOM 3626 O O . ILE A 1 450 ? -19.664 12.119 -13.298 1.00 90.06 450 ILE A O 1
ATOM 3630 N N . ALA A 1 451 ? -21.751 11.395 -12.947 1.00 90.44 451 ALA A N 1
ATOM 3631 C CA . ALA A 1 451 ? -22.142 11.305 -14.349 1.00 90.44 451 ALA A CA 1
ATOM 3632 C C . ALA A 1 451 ? -22.402 12.665 -15.021 1.00 90.44 451 ALA A C 1
ATOM 3634 O O . ALA A 1 451 ? -22.780 12.691 -16.184 1.00 90.44 451 ALA A O 1
ATOM 3635 N N . TRP A 1 452 ? -22.330 13.785 -14.308 1.00 88.94 452 TRP A N 1
ATOM 3636 C CA . TRP A 1 452 ? -22.719 15.087 -14.850 1.00 88.94 452 TRP A CA 1
ATOM 3637 C C . TRP A 1 452 ? -21.670 15.668 -15.810 1.00 88.94 452 TRP A C 1
ATOM 3639 O O . TRP A 1 452 ? -20.511 15.821 -15.420 1.00 88.94 452 TRP A O 1
ATOM 3649 N N . LYS A 1 453 ? -22.086 16.069 -17.020 1.00 84.75 453 LYS A N 1
ATOM 3650 C CA . LYS A 1 453 ? -21.223 16.790 -17.968 1.00 84.75 453 LYS A CA 1
ATOM 3651 C C . LYS A 1 453 ? -21.272 18.292 -17.694 1.00 84.75 453 LYS A C 1
ATOM 3653 O O . LYS A 1 453 ? -22.329 18.916 -17.767 1.00 84.75 453 LYS A O 1
ATOM 3658 N N . ASP A 1 454 ? -20.117 18.897 -17.440 1.00 71.44 454 ASP A N 1
ATOM 3659 C CA . ASP A 1 454 ? -19.983 20.352 -17.289 1.00 71.44 454 ASP A CA 1
ATOM 3660 C C . ASP A 1 454 ? -19.803 21.049 -18.654 1.00 71.44 454 ASP A C 1
ATOM 3662 O O . ASP A 1 454 ? -18.821 21.741 -18.909 1.00 71.44 454 ASP A O 1
ATOM 3666 N N . ASP A 1 455 ? -20.723 20.789 -19.589 1.00 70.25 455 ASP A N 1
ATOM 3667 C CA . ASP A 1 455 ? -20.679 21.308 -20.966 1.00 70.25 455 ASP A CA 1
ATOM 3668 C C . ASP A 1 455 ? -21.744 22.385 -21.254 1.00 70.25 455 ASP A C 1
ATOM 3670 O O . ASP A 1 455 ? -21.894 22.836 -22.394 1.00 70.25 455 ASP A O 1
ATOM 3674 N N . GLY A 1 456 ? -22.496 22.787 -20.222 1.00 63.38 456 GLY A N 1
ATOM 3675 C CA . GLY A 1 456 ? -23.574 23.775 -20.299 1.00 63.38 456 GLY A CA 1
ATOM 3676 C C . GLY A 1 456 ? -24.846 23.295 -21.009 1.00 63.38 456 GLY A C 1
ATOM 3677 O O . GLY A 1 456 ? -25.756 24.096 -21.209 1.00 63.38 456 GLY A O 1
ATOM 3678 N N . LYS A 1 457 ? -24.939 22.018 -21.410 1.00 64.88 457 LYS A N 1
ATOM 3679 C CA . LYS A 1 457 ? -26.126 21.454 -22.090 1.00 64.88 457 LYS A CA 1
ATOM 3680 C C . LYS A 1 457 ? -27.027 20.635 -21.176 1.00 64.88 457 LYS A C 1
ATOM 3682 O O . LYS A 1 457 ? -28.129 20.266 -21.574 1.00 64.88 457 LYS A O 1
ATOM 3687 N N . GLY A 1 458 ? -26.550 20.354 -19.971 1.00 68.69 458 GLY A N 1
ATOM 3688 C CA . GLY A 1 458 ? -27.274 19.617 -18.952 1.00 68.69 458 GLY A CA 1
ATOM 3689 C C . GLY A 1 458 ? -27.423 18.120 -19.226 1.00 68.69 458 GLY A C 1
ATOM 3690 O O . GLY A 1 458 ? -28.470 17.544 -18.932 1.00 68.69 458 GLY A O 1
ATOM 3691 N N . ASP A 1 459 ? -26.397 17.505 -19.817 1.00 81.50 459 ASP A N 1
ATOM 3692 C CA . ASP A 1 459 ? -26.382 16.086 -20.184 1.00 81.50 459 ASP A CA 1
ATOM 3693 C C . ASP A 1 459 ? -25.575 15.226 -19.188 1.00 81.50 459 ASP A C 1
ATOM 3695 O O . ASP A 1 459 ? -24.767 15.726 -18.400 1.00 81.50 459 ASP A O 1
ATOM 3699 N N . TYR A 1 460 ? -25.797 13.910 -19.224 1.00 87.88 460 TYR A N 1
ATOM 3700 C CA . TYR A 1 460 ? -25.091 12.938 -18.390 1.00 87.88 460 TYR A CA 1
ATOM 3701 C C . TYR A 1 460 ? -24.224 11.991 -19.228 1.00 87.88 460 TYR A C 1
ATOM 3703 O O . TYR A 1 460 ? -24.645 11.483 -20.265 1.00 87.88 460 TYR A O 1
ATOM 3711 N N . GLU A 1 461 ? -23.027 11.689 -18.738 1.00 89.75 461 GLU A N 1
ATOM 3712 C CA . GLU A 1 461 ? -22.133 10.653 -19.254 1.00 89.75 461 GLU A CA 1
ATOM 3713 C C . GLU A 1 461 ? -22.265 9.316 -18.496 1.00 89.75 461 GLU A C 1
ATOM 3715 O O . GLU A 1 461 ? -23.078 9.135 -17.580 1.00 89.75 461 GLU A O 1
ATOM 3720 N N . GLY A 1 462 ? -21.479 8.327 -18.924 1.00 92.69 462 GLY A N 1
ATOM 3721 C CA . GLY A 1 462 ? -21.296 7.080 -18.190 1.00 92.69 462 GLY A CA 1
ATOM 3722 C C . GLY A 1 462 ? -20.457 7.268 -16.924 1.00 92.69 462 GLY A C 1
ATOM 3723 O O . GLY A 1 462 ? -19.784 8.275 -16.726 1.00 92.69 462 GLY A O 1
ATOM 3724 N N . ILE A 1 463 ? -20.459 6.249 -16.072 1.00 94.69 463 ILE A N 1
ATOM 3725 C CA . ILE A 1 463 ? -19.590 6.163 -14.894 1.00 94.69 463 ILE A CA 1
ATOM 3726 C C . ILE A 1 463 ? -18.631 4.984 -15.044 1.00 94.69 463 ILE A C 1
ATOM 3728 O O . ILE A 1 463 ? -18.998 3.951 -15.610 1.00 94.69 463 ILE A O 1
ATOM 3732 N N . GLY A 1 464 ? -17.418 5.126 -14.514 1.00 95.88 464 GLY A N 1
ATOM 3733 C CA . GLY A 1 464 ? -16.432 4.054 -14.405 1.00 95.88 464 GLY A CA 1
ATOM 3734 C C . GLY A 1 464 ? -16.160 3.707 -12.943 1.00 95.88 464 GLY A C 1
ATOM 3735 O O . GLY A 1 464 ? -15.834 4.589 -12.149 1.00 95.88 464 GLY A O 1
ATOM 3736 N N . LEU A 1 465 ? -16.287 2.427 -12.583 1.00 97.06 465 LEU A N 1
ATOM 3737 C CA . LEU A 1 465 ? -15.779 1.865 -11.330 1.00 97.06 465 LEU A CA 1
ATOM 3738 C C . LEU A 1 465 ? -14.401 1.253 -11.590 1.00 97.06 465 LEU A C 1
ATOM 3740 O O . LEU A 1 465 ? -14.292 0.245 -12.286 1.00 97.06 465 LEU A O 1
ATOM 3744 N N . PHE A 1 466 ? -13.370 1.854 -11.009 1.00 97.06 466 PHE A N 1
ATOM 3745 C CA . PHE A 1 466 ? -11.972 1.476 -11.175 1.00 97.06 466 PHE A CA 1
ATOM 3746 C C . PHE A 1 466 ? -11.519 0.638 -9.985 1.00 97.06 466 PHE A C 1
ATOM 3748 O O . PHE A 1 466 ? -11.633 1.084 -8.844 1.00 97.06 466 PHE A O 1
ATOM 3755 N N . LEU A 1 467 ? -10.985 -0.551 -10.252 1.00 96.31 467 LEU A N 1
ATOM 3756 C CA . LEU A 1 467 ? -10.330 -1.430 -9.290 1.00 96.31 467 LEU A CA 1
ATOM 3757 C C . LEU A 1 467 ? -8.838 -1.504 -9.619 1.00 96.31 467 LEU A C 1
ATOM 3759 O O . LEU A 1 467 ? -8.473 -2.061 -10.649 1.00 96.31 467 LEU A O 1
ATOM 3763 N N . LEU A 1 468 ? -7.991 -1.008 -8.722 1.00 95.69 468 LEU A N 1
ATOM 3764 C CA . LEU A 1 468 ? -6.540 -1.199 -8.765 1.00 95.69 468 LEU A CA 1
ATOM 3765 C C . LEU A 1 468 ? -6.137 -2.239 -7.715 1.00 95.69 468 LEU A C 1
ATOM 3767 O O . LEU A 1 468 ? -6.613 -2.143 -6.584 1.00 95.69 468 LEU A O 1
ATOM 3771 N N . ASN A 1 469 ? -5.282 -3.209 -8.050 1.00 91.56 469 ASN A N 1
ATOM 3772 C CA . ASN A 1 469 ? -4.929 -4.312 -7.145 1.00 91.56 469 ASN A CA 1
ATOM 3773 C C . ASN A 1 469 ? -3.485 -4.822 -7.341 1.00 91.56 469 ASN A C 1
ATOM 3775 O O . ASN A 1 469 ? -3.115 -5.196 -8.453 1.00 91.56 469 ASN A O 1
ATOM 3779 N N . PHE A 1 470 ? -2.694 -4.886 -6.261 1.00 85.62 470 PHE A N 1
ATOM 3780 C CA . PHE A 1 470 ? -1.258 -5.237 -6.292 1.00 85.62 470 PHE A CA 1
ATOM 3781 C C . PHE A 1 470 ? -0.932 -6.733 -6.109 1.00 85.62 470 PHE A C 1
ATOM 3783 O O . PHE A 1 470 ? 0.231 -7.121 -6.213 1.00 85.62 470 PHE A O 1
ATOM 3790 N N . GLU A 1 471 ? -1.918 -7.570 -5.767 1.00 78.31 471 GLU A N 1
ATOM 3791 C CA . GLU A 1 471 ? -1.719 -8.994 -5.424 1.00 78.31 471 GLU A CA 1
ATOM 3792 C C . GLU A 1 471 ? -0.533 -9.255 -4.476 1.00 78.31 471 GLU A C 1
ATOM 3794 O O . GLU A 1 471 ? 0.188 -10.246 -4.616 1.00 78.31 471 GLU A O 1
ATOM 3799 N N . LEU A 1 472 ? -0.337 -8.387 -3.472 1.00 78.69 472 LEU A N 1
ATOM 3800 C CA . LEU A 1 472 ? 0.871 -8.368 -2.623 1.00 78.69 472 LEU A CA 1
ATOM 3801 C C . LEU A 1 472 ? 1.168 -9.707 -1.935 1.00 78.69 472 LEU A C 1
ATOM 3803 O O . LEU A 1 472 ? 2.299 -9.978 -1.530 1.00 78.69 472 LEU A O 1
ATOM 3807 N N . GLU A 1 473 ? 0.146 -10.541 -1.797 1.00 67.94 473 GLU A N 1
ATOM 3808 C CA . GLU A 1 473 ? 0.242 -11.884 -1.260 1.00 67.94 473 GLU A CA 1
ATOM 3809 C C . GLU A 1 473 ? 1.063 -12.836 -2.145 1.00 67.94 473 GLU A C 1
ATOM 3811 O O . GLU A 1 473 ? 1.917 -13.546 -1.615 1.00 67.94 473 GLU A O 1
ATOM 3816 N N . LYS A 1 474 ? 0.844 -12.838 -3.469 1.00 62.38 474 LYS A N 1
ATOM 3817 C CA . LYS A 1 474 ? 1.613 -13.659 -4.426 1.00 62.38 474 LYS A CA 1
ATOM 3818 C C . LYS A 1 474 ? 3.004 -13.074 -4.642 1.00 62.38 474 LYS A C 1
ATOM 3820 O O . LYS A 1 474 ? 4.001 -13.793 -4.658 1.00 62.38 474 LYS A O 1
ATOM 3825 N N . SER A 1 475 ? 3.085 -11.747 -4.683 1.00 57.59 475 SER A N 1
ATOM 3826 C CA . SER A 1 475 ? 4.335 -11.024 -4.890 1.00 57.59 475 SER A CA 1
ATOM 3827 C C . SER A 1 475 ? 5.342 -11.208 -3.749 1.00 57.59 475 SER A C 1
ATOM 3829 O O . SER A 1 475 ? 6.502 -10.844 -3.902 1.00 57.59 475 SER A O 1
ATOM 3831 N N . ARG A 1 476 ? 4.954 -11.811 -2.613 1.00 57.47 476 ARG A N 1
ATOM 3832 C CA . ARG A 1 476 ? 5.818 -12.116 -1.457 1.00 57.47 476 ARG A CA 1
ATOM 3833 C C . ARG A 1 476 ? 7.043 -12.956 -1.812 1.00 57.47 476 ARG A C 1
ATOM 3835 O O . ARG A 1 476 ? 8.120 -12.747 -1.243 1.00 57.47 476 ARG A O 1
ATOM 3842 N N . GLU A 1 477 ? 6.880 -13.911 -2.718 1.00 57.31 477 GLU A N 1
ATOM 3843 C CA . GLU A 1 477 ? 7.993 -14.702 -3.227 1.00 57.31 477 GLU A CA 1
ATOM 3844 C C . GLU A 1 477 ? 9.018 -13.779 -3.902 1.00 57.31 477 GLU A C 1
ATOM 3846 O O . GLU A 1 477 ? 10.192 -13.726 -3.522 1.00 57.31 477 GLU A O 1
ATOM 3851 N N . TYR A 1 478 ? 8.546 -12.924 -4.796 1.00 61.09 478 TYR A N 1
ATOM 3852 C CA . TYR A 1 478 ? 9.388 -12.017 -5.567 1.00 61.09 478 TYR A CA 1
ATOM 3853 C C . TYR A 1 478 ? 9.885 -10.809 -4.773 1.00 61.09 478 TYR A C 1
ATOM 3855 O O . TYR A 1 478 ? 10.969 -10.302 -5.063 1.00 61.09 478 TYR A O 1
ATOM 3863 N N . ILE A 1 479 ? 9.188 -10.420 -3.705 1.00 63.41 479 ILE A N 1
ATOM 3864 C CA . ILE A 1 479 ? 9.610 -9.402 -2.743 1.00 63.41 479 ILE A CA 1
ATOM 3865 C C . ILE A 1 479 ? 10.971 -9.768 -2.145 1.00 63.41 479 ILE A C 1
ATOM 3867 O O . ILE A 1 479 ? 11.824 -8.900 -2.008 1.00 63.41 479 ILE A O 1
ATOM 3871 N N . LYS A 1 480 ? 11.245 -11.051 -1.859 1.00 60.62 480 LYS A N 1
ATOM 3872 C CA . LYS A 1 480 ? 12.585 -11.475 -1.399 1.00 60.62 480 LYS A CA 1
ATOM 3873 C C . LYS A 1 480 ? 13.681 -11.165 -2.425 1.00 60.62 480 LYS A C 1
ATOM 3875 O O . LYS A 1 480 ? 14.820 -10.924 -2.039 1.00 60.62 480 LYS A O 1
ATOM 3880 N N . SER A 1 481 ? 13.334 -11.153 -3.710 1.00 59.19 481 SER A N 1
ATOM 3881 C CA . SER A 1 481 ? 14.243 -10.855 -4.820 1.00 59.19 481 SER A CA 1
ATOM 3882 C C . SER A 1 481 ? 14.353 -9.365 -5.173 1.00 59.19 481 SER A C 1
ATOM 3884 O O . SER A 1 481 ? 15.111 -9.006 -6.070 1.00 59.19 481 SER A O 1
ATOM 3886 N N . LEU A 1 482 ? 13.618 -8.479 -4.488 1.00 60.44 482 LEU A N 1
ATOM 3887 C CA . LEU A 1 482 ? 13.795 -7.024 -4.615 1.00 60.44 482 LEU A CA 1
ATOM 3888 C C . LEU A 1 482 ? 15.054 -6.524 -3.904 1.00 60.44 482 LEU A C 1
ATOM 3890 O O . LEU A 1 482 ? 15.470 -5.389 -4.102 1.00 60.44 482 LEU A O 1
ATOM 3894 N N . PHE A 1 483 ? 15.638 -7.349 -3.035 1.00 64.12 483 PHE A N 1
ATOM 3895 C CA . PHE A 1 483 ? 16.624 -6.889 -2.076 1.00 64.12 483 PHE A CA 1
ATOM 3896 C C . PHE A 1 483 ? 17.986 -7.524 -2.314 1.00 64.12 483 PHE A C 1
ATOM 3898 O O . PHE A 1 483 ? 18.365 -8.501 -1.659 1.00 64.12 483 PHE A O 1
ATOM 3905 N N . LEU A 1 484 ? 18.750 -6.911 -3.211 1.00 67.31 484 LEU A N 1
ATOM 3906 C CA . LEU A 1 484 ? 20.134 -7.288 -3.467 1.00 67.31 484 LEU A CA 1
ATOM 3907 C C . LEU A 1 484 ? 21.089 -6.340 -2.748 1.00 67.31 484 LEU A C 1
ATOM 3909 O O . LEU A 1 484 ? 20.726 -5.215 -2.394 1.00 67.31 484 LEU A O 1
ATOM 3913 N N . ASN A 1 485 ? 22.295 -6.820 -2.449 1.00 67.50 485 ASN A N 1
ATOM 3914 C CA . ASN A 1 485 ? 23.388 -5.978 -1.977 1.00 67.50 485 ASN A CA 1
ATOM 3915 C C . ASN A 1 485 ? 24.437 -5.787 -3.082 1.00 67.50 485 ASN A C 1
ATOM 3917 O O . ASN A 1 485 ? 24.520 -6.554 -4.042 1.00 67.50 485 ASN A O 1
ATOM 3921 N N . LYS A 1 486 ? 25.272 -4.761 -2.912 1.00 73.06 486 LYS A N 1
ATOM 3922 C CA . LYS A 1 486 ? 26.277 -4.330 -3.891 1.00 73.06 486 LYS A CA 1
ATOM 3923 C C . LYS A 1 486 ? 27.393 -5.355 -4.138 1.00 73.06 486 LYS A C 1
ATOM 3925 O O . LYS A 1 486 ? 28.113 -5.228 -5.130 1.00 73.06 486 LYS A O 1
ATOM 3930 N N . LEU A 1 487 ? 27.478 -6.426 -3.329 1.00 75.00 487 LEU A N 1
ATOM 3931 C CA . LEU A 1 487 ? 28.456 -7.505 -3.507 1.00 75.00 487 LEU A CA 1
ATOM 3932 C C . LEU A 1 487 ? 28.370 -8.088 -4.911 1.00 75.00 487 LEU A C 1
ATOM 3934 O O . LEU A 1 487 ? 29.396 -8.440 -5.477 1.00 75.00 487 LEU A O 1
ATOM 3938 N N . PHE A 1 488 ? 27.157 -8.168 -5.457 1.00 72.12 488 PHE A N 1
ATOM 3939 C CA . PHE A 1 488 ? 26.909 -8.662 -6.800 1.00 72.12 488 PHE A CA 1
ATOM 3940 C C . PHE A 1 488 ? 27.772 -7.955 -7.852 1.00 72.12 488 PHE A C 1
ATOM 3942 O O . PHE A 1 488 ? 28.569 -8.605 -8.523 1.00 72.12 488 PHE A O 1
ATOM 3949 N N . SER A 1 489 ? 27.703 -6.624 -7.894 1.00 70.81 489 SER A N 1
ATOM 3950 C CA . SER A 1 489 ? 28.474 -5.793 -8.828 1.00 70.81 489 SER A CA 1
ATOM 3951 C C . SER A 1 489 ? 29.993 -5.826 -8.597 1.00 70.81 489 SER A C 1
ATOM 3953 O O . SER A 1 489 ? 30.767 -5.489 -9.486 1.00 70.81 489 SER A O 1
ATOM 3955 N N . GLN A 1 490 ? 30.447 -6.229 -7.405 1.00 80.94 490 GLN A N 1
ATOM 3956 C CA . GLN A 1 490 ? 31.856 -6.141 -7.000 1.00 80.94 490 GLN A CA 1
ATOM 3957 C C . GLN A 1 490 ? 32.539 -7.502 -6.822 1.00 80.94 490 GLN A C 1
ATOM 3959 O O . GLN A 1 490 ? 33.745 -7.556 -6.566 1.00 80.94 490 GLN A O 1
ATOM 3964 N N . ILE A 1 491 ? 31.815 -8.617 -6.939 1.00 82.88 491 ILE A N 1
ATOM 3965 C CA . ILE A 1 491 ? 32.374 -9.940 -6.641 1.00 82.88 491 ILE A CA 1
ATOM 3966 C C . ILE A 1 491 ? 33.503 -10.317 -7.604 1.00 82.88 491 ILE A C 1
ATOM 3968 O O . ILE A 1 491 ? 34.496 -10.897 -7.168 1.00 82.88 491 ILE A O 1
ATOM 3972 N N . ASP A 1 492 ? 33.417 -9.920 -8.874 1.00 82.62 492 ASP A N 1
ATOM 3973 C CA . ASP A 1 492 ? 34.469 -10.189 -9.858 1.00 82.62 492 ASP A CA 1
ATOM 3974 C C . ASP A 1 492 ? 35.725 -9.380 -9.563 1.00 82.62 492 ASP A C 1
ATOM 3976 O O . ASP A 1 492 ? 36.831 -9.923 -9.568 1.00 82.62 492 ASP A O 1
ATOM 3980 N N . GLN A 1 493 ? 35.557 -8.115 -9.178 1.00 88.00 493 GLN A N 1
ATOM 3981 C CA . GLN A 1 493 ? 36.652 -7.286 -8.691 1.00 88.00 493 GLN A CA 1
ATOM 3982 C C . GLN A 1 493 ? 37.327 -7.927 -7.465 1.00 88.00 493 GLN A C 1
ATOM 3984 O O . GLN A 1 493 ? 38.556 -8.023 -7.406 1.00 88.00 493 GLN A O 1
ATOM 3989 N N . ILE A 1 494 ? 36.541 -8.412 -6.497 1.00 88.44 494 ILE A N 1
ATOM 3990 C CA . ILE A 1 494 ? 37.049 -9.101 -5.299 1.00 88.44 494 ILE A CA 1
ATOM 3991 C C . ILE A 1 494 ? 37.790 -10.390 -5.682 1.00 88.44 494 ILE A C 1
ATOM 3993 O O . ILE A 1 494 ? 38.881 -10.642 -5.164 1.00 88.44 494 ILE A O 1
ATOM 3997 N N . ASN A 1 495 ? 37.257 -11.175 -6.619 1.00 87.62 495 ASN A N 1
ATOM 3998 C CA . ASN A 1 495 ? 37.905 -12.379 -7.136 1.00 87.62 495 ASN A CA 1
ATOM 3999 C C . ASN A 1 495 ? 39.256 -12.058 -7.789 1.00 87.62 495 ASN A C 1
ATOM 4001 O O . ASN A 1 495 ? 40.246 -12.745 -7.529 1.00 87.62 495 ASN A O 1
ATOM 4005 N N . GLN A 1 496 ? 39.336 -10.990 -8.588 1.00 88.50 496 GLN A N 1
ATOM 4006 C CA . GLN A 1 496 ? 40.595 -10.538 -9.187 1.00 88.50 496 GLN A CA 1
ATOM 4007 C C . GLN A 1 496 ? 41.603 -10.082 -8.129 1.00 88.50 496 GLN A C 1
ATOM 4009 O O . GLN A 1 496 ? 42.784 -10.433 -8.202 1.00 88.50 496 GLN A O 1
ATOM 4014 N N . LEU A 1 497 ? 41.147 -9.374 -7.094 1.00 92.12 497 LEU A N 1
ATOM 4015 C CA . LEU A 1 497 ? 41.997 -8.993 -5.968 1.00 92.12 497 LEU A CA 1
ATOM 4016 C C . LEU A 1 497 ? 42.524 -10.221 -5.210 1.00 92.12 497 LEU A C 1
ATOM 4018 O O . LEU A 1 497 ? 43.699 -10.245 -4.848 1.00 92.12 497 LEU A O 1
ATOM 4022 N N . TYR A 1 498 ? 41.711 -11.262 -5.013 1.00 91.12 498 TYR A N 1
ATOM 4023 C CA . TYR A 1 498 ? 42.172 -12.512 -4.404 1.00 91.12 498 TYR A CA 1
ATOM 4024 C C . TYR A 1 498 ? 43.180 -13.266 -5.273 1.00 91.12 498 TYR A C 1
ATOM 4026 O O . TYR A 1 498 ? 44.173 -13.754 -4.732 1.00 91.12 498 TYR A O 1
ATOM 4034 N N . LYS A 1 499 ? 43.008 -13.284 -6.601 1.00 89.19 499 LYS A N 1
ATOM 4035 C CA . LYS A 1 499 ? 44.022 -13.825 -7.524 1.00 89.19 499 LYS A CA 1
ATOM 4036 C C . LYS A 1 499 ? 45.352 -13.074 -7.393 1.00 89.19 499 LYS A C 1
ATOM 4038 O O . LYS A 1 499 ? 46.407 -13.696 -7.309 1.00 89.19 499 LYS A O 1
ATOM 4043 N N . ILE A 1 500 ? 45.324 -11.738 -7.320 1.00 90.75 500 ILE A N 1
ATOM 4044 C CA . ILE A 1 500 ? 46.538 -10.926 -7.117 1.00 90.75 500 ILE A CA 1
ATOM 4045 C C . ILE A 1 500 ? 47.141 -11.159 -5.723 1.00 90.75 500 ILE A C 1
ATOM 4047 O O . ILE A 1 500 ? 48.363 -11.201 -5.603 1.00 90.75 500 ILE A O 1
ATOM 4051 N N . GLU A 1 501 ? 46.331 -11.314 -4.674 1.00 91.12 501 GLU A N 1
ATOM 4052 C CA . GLU A 1 501 ? 46.812 -11.626 -3.320 1.00 91.12 501 GLU A CA 1
ATOM 4053 C C . GLU A 1 501 ? 47.569 -12.964 -3.287 1.00 91.12 501 GLU A C 1
ATOM 4055 O O . GLU A 1 501 ? 48.672 -13.029 -2.736 1.00 91.12 501 GLU A O 1
ATOM 4060 N N . ASP A 1 502 ? 47.004 -14.007 -3.898 1.00 88.94 502 ASP A N 1
ATOM 4061 C CA . ASP A 1 502 ? 47.555 -15.362 -3.854 1.00 88.94 502 ASP A CA 1
ATOM 4062 C C . ASP A 1 502 ? 48.777 -15.497 -4.778 1.00 88.94 502 ASP A C 1
ATOM 4064 O O . ASP A 1 502 ? 49.874 -15.857 -4.336 1.00 88.94 502 ASP A O 1
ATOM 4068 N N . GLU A 1 503 ? 48.635 -15.112 -6.046 1.00 88.75 503 GLU A N 1
ATOM 4069 C CA . GLU A 1 503 ? 49.632 -15.352 -7.098 1.00 88.75 503 GLU A CA 1
ATOM 4070 C C . GLU A 1 503 ? 50.597 -14.170 -7.270 1.00 88.75 503 GLU A C 1
ATOM 4072 O O . GLU A 1 503 ? 51.805 -14.353 -7.425 1.00 88.75 503 GLU A O 1
ATOM 4077 N N . GLY A 1 504 ? 50.103 -12.938 -7.131 1.00 86.19 504 GLY A N 1
ATOM 4078 C CA . GLY A 1 504 ? 50.818 -11.716 -7.507 1.00 86.19 504 GLY A CA 1
ATOM 4079 C C . GLY A 1 504 ? 50.669 -11.381 -8.994 1.00 86.19 504 GLY A C 1
ATOM 4080 O O . GLY A 1 504 ? 49.975 -12.063 -9.743 1.00 86.19 504 GLY A O 1
ATOM 4081 N N . LEU A 1 505 ? 51.319 -10.299 -9.430 1.00 86.56 505 LEU A N 1
ATOM 4082 C CA . LEU A 1 505 ? 51.393 -9.948 -10.852 1.00 86.56 505 LEU A CA 1
ATOM 4083 C C . LEU A 1 505 ? 52.523 -10.721 -11.540 1.00 86.56 505 LEU A C 1
ATOM 4085 O O . LEU A 1 505 ? 53.589 -10.928 -10.949 1.00 86.56 505 LEU A O 1
ATOM 4089 N N . ASN A 1 506 ? 52.319 -11.072 -12.810 1.00 84.81 506 ASN A N 1
ATOM 4090 C CA . ASN A 1 506 ? 53.391 -11.583 -13.652 1.00 84.81 506 ASN A CA 1
ATOM 4091 C C . ASN A 1 506 ? 54.369 -10.441 -13.976 1.00 84.81 506 ASN A C 1
ATOM 4093 O O . ASN A 1 506 ? 54.022 -9.483 -14.658 1.00 84.81 506 ASN A O 1
ATOM 4097 N N . LEU A 1 507 ? 55.577 -10.508 -13.410 1.00 83.19 507 LEU A N 1
ATOM 4098 C CA . LEU A 1 507 ? 56.602 -9.461 -13.524 1.00 83.19 507 LEU A CA 1
ATOM 4099 C C . LEU A 1 507 ? 57.950 -10.028 -14.004 1.00 83.19 507 LEU A C 1
ATOM 4101 O O . LEU A 1 507 ? 58.994 -9.412 -13.764 1.00 83.19 507 LEU A O 1
ATOM 4105 N N . GLY A 1 508 ? 57.964 -11.236 -14.572 1.00 82.44 508 GLY A N 1
ATOM 4106 C CA . GLY A 1 508 ? 59.180 -11.980 -14.904 1.00 82.44 508 GLY A CA 1
ATOM 4107 C C . GLY A 1 508 ? 60.029 -11.292 -15.974 1.00 82.44 508 GLY A C 1
ATOM 4108 O O . GLY A 1 508 ? 61.193 -10.954 -15.719 1.00 82.44 508 GLY A O 1
ATOM 4109 N N . ALA A 1 509 ? 59.450 -11.030 -17.146 1.00 82.06 509 ALA A N 1
ATOM 4110 C CA . ALA A 1 509 ? 60.109 -10.314 -18.234 1.00 82.06 509 ALA A CA 1
ATOM 4111 C C . ALA A 1 509 ? 60.399 -8.857 -17.858 1.00 82.06 509 ALA A C 1
ATOM 4113 O O . ALA A 1 509 ? 61.475 -8.349 -18.186 1.00 82.06 509 ALA A O 1
ATOM 4114 N N . ILE A 1 510 ? 59.510 -8.202 -17.102 1.00 83.62 510 ILE A N 1
ATOM 4115 C CA . ILE A 1 510 ? 59.741 -6.838 -16.597 1.00 83.62 510 ILE A CA 1
ATOM 4116 C C . ILE A 1 510 ? 60.994 -6.799 -15.709 1.00 83.62 510 ILE A C 1
ATOM 4118 O O . ILE A 1 510 ? 61.901 -5.998 -15.937 1.00 83.62 510 ILE A O 1
ATOM 4122 N N . LYS A 1 511 ? 61.101 -7.697 -14.720 1.00 83.44 511 LYS A N 1
ATOM 4123 C CA . LYS A 1 511 ? 62.278 -7.795 -13.837 1.00 83.44 511 LYS A CA 1
ATOM 4124 C C . LYS A 1 511 ? 63.541 -8.199 -14.598 1.00 83.44 511 LYS A C 1
ATOM 4126 O O . LYS A 1 511 ? 64.627 -7.748 -14.231 1.00 83.44 511 LYS A O 1
ATOM 4131 N N . GLY A 1 512 ? 63.422 -9.032 -15.632 1.00 82.75 512 GLY A N 1
ATOM 4132 C CA . GLY A 1 512 ? 64.535 -9.398 -16.507 1.00 82.75 512 GLY A CA 1
ATOM 4133 C C . GLY A 1 512 ? 65.057 -8.213 -17.324 1.00 82.75 512 GLY A C 1
ATOM 4134 O O . GLY A 1 512 ? 66.265 -7.990 -17.370 1.00 82.75 512 GLY A O 1
ATOM 4135 N N . TRP A 1 513 ? 64.156 -7.397 -17.878 1.00 83.88 513 TRP A N 1
ATOM 4136 C CA . TRP A 1 513 ? 64.484 -6.171 -18.612 1.00 83.88 513 TRP A CA 1
ATOM 4137 C C . TRP A 1 513 ? 65.098 -5.078 -17.718 1.00 83.88 513 TRP A C 1
ATOM 4139 O O . TRP A 1 513 ? 66.029 -4.390 -18.134 1.00 83.88 513 TRP A O 1
ATOM 4149 N N . LEU A 1 514 ? 64.627 -4.937 -16.473 1.00 83.69 514 LEU A N 1
ATOM 4150 C CA . LEU A 1 514 ? 65.145 -3.962 -15.495 1.00 83.69 514 LEU A CA 1
ATOM 4151 C C . LEU A 1 514 ? 66.527 -4.305 -14.917 1.00 83.69 514 LEU A C 1
ATOM 4153 O O . LEU A 1 514 ? 67.159 -3.446 -14.298 1.00 83.69 514 LEU A O 1
ATOM 4157 N N . ASN A 1 515 ? 66.957 -5.560 -15.051 1.00 83.94 515 ASN A N 1
ATOM 4158 C CA . ASN A 1 515 ? 68.242 -6.059 -14.557 1.00 83.94 515 ASN A CA 1
ATOM 4159 C C . ASN A 1 515 ? 69.161 -6.524 -15.701 1.00 83.94 515 ASN A C 1
ATOM 4161 O O . ASN A 1 515 ? 70.084 -7.292 -15.452 1.00 83.94 515 ASN A O 1
ATOM 4165 N N . ASP A 1 516 ? 68.866 -6.109 -16.939 1.00 80.12 516 ASP A N 1
ATOM 4166 C CA . ASP A 1 516 ? 69.666 -6.368 -18.145 1.00 80.12 516 ASP A CA 1
ATOM 4167 C C . ASP A 1 516 ? 69.974 -7.856 -18.409 1.00 80.12 516 ASP A C 1
ATOM 4169 O O . ASP A 1 516 ? 70.985 -8.212 -19.006 1.00 80.12 516 ASP A O 1
ATOM 4173 N N . LYS A 1 517 ? 69.054 -8.752 -18.026 1.00 79.62 517 LYS A N 1
ATOM 4174 C CA . LYS A 1 517 ? 69.187 -10.215 -18.176 1.00 79.62 517 LYS A CA 1
ATOM 4175 C C . LYS A 1 517 ? 68.822 -10.738 -19.578 1.00 79.62 517 LYS A C 1
ATOM 4177 O O . LYS A 1 517 ? 68.285 -11.833 -19.701 1.00 79.62 517 LYS A O 1
ATOM 4182 N N . GLY A 1 518 ? 69.038 -9.946 -20.630 1.00 76.19 518 GLY A N 1
ATOM 4183 C CA . GLY A 1 518 ? 68.807 -10.369 -22.022 1.00 76.19 518 GLY A CA 1
ATOM 4184 C C . GLY A 1 518 ? 67.339 -10.538 -22.451 1.00 76.19 518 GLY A C 1
ATOM 4185 O O . GLY A 1 518 ? 67.070 -11.189 -23.456 1.00 76.19 518 GLY A O 1
ATOM 4186 N N . VAL A 1 519 ? 66.373 -9.967 -21.722 1.00 80.19 519 VAL A N 1
ATOM 4187 C CA . VAL A 1 519 ? 64.943 -10.049 -22.081 1.00 80.19 519 VAL A CA 1
ATOM 4188 C C . VAL A 1 519 ? 64.566 -8.985 -23.130 1.00 80.19 519 VAL A C 1
ATOM 4190 O O . VAL A 1 519 ? 64.823 -7.799 -22.894 1.00 80.19 519 VAL A O 1
ATOM 4193 N N . PRO A 1 520 ? 63.902 -9.353 -24.250 1.00 80.06 520 PRO A N 1
ATOM 4194 C CA . PRO A 1 520 ? 63.436 -8.393 -25.250 1.00 80.06 520 PRO A CA 1
ATOM 4195 C C . PRO A 1 520 ? 62.439 -7.374 -24.680 1.00 80.06 520 PRO A C 1
ATOM 4197 O O . PRO A 1 520 ? 61.492 -7.735 -23.979 1.00 80.06 520 PRO A O 1
ATOM 4200 N N . ARG A 1 521 ? 62.596 -6.091 -25.045 1.00 78.56 521 ARG A N 1
ATOM 4201 C CA . ARG A 1 521 ? 61.719 -4.993 -24.584 1.00 78.56 521 ARG A CA 1
ATOM 4202 C C . ARG A 1 521 ? 60.245 -5.221 -24.938 1.00 78.56 521 ARG A C 1
ATOM 4204 O O . ARG A 1 521 ? 59.381 -4.824 -24.165 1.00 78.56 521 ARG A O 1
ATOM 4211 N N . ASN A 1 522 ? 59.959 -5.863 -26.069 1.00 82.44 522 ASN A N 1
ATOM 4212 C CA . ASN A 1 522 ? 58.586 -6.145 -26.500 1.00 82.44 522 ASN A CA 1
ATOM 4213 C C . ASN A 1 522 ? 57.875 -7.108 -25.539 1.00 82.44 522 ASN A C 1
ATOM 4215 O O . ASN A 1 522 ? 56.767 -6.818 -25.108 1.00 82.44 522 ASN A O 1
ATOM 4219 N N . LYS A 1 523 ? 58.573 -8.147 -25.069 1.00 84.19 523 LYS A N 1
ATOM 4220 C CA . LYS A 1 523 ? 58.041 -9.098 -24.084 1.00 84.19 523 LYS A CA 1
ATOM 4221 C C . LYS A 1 523 ? 57.749 -8.439 -22.729 1.00 84.19 523 LYS A C 1
ATOM 4223 O O . LYS A 1 523 ? 56.731 -8.706 -22.106 1.00 84.19 523 LYS A O 1
ATOM 4228 N N . ALA A 1 524 ? 58.607 -7.516 -22.288 1.00 82.69 524 ALA A N 1
ATOM 4229 C CA . ALA A 1 524 ? 58.334 -6.716 -21.091 1.00 82.69 524 ALA A CA 1
ATOM 4230 C C . ALA A 1 524 ? 57.144 -5.756 -21.291 1.00 82.69 524 ALA A C 1
ATOM 4232 O O . ALA A 1 524 ? 56.395 -5.498 -20.356 1.00 82.69 524 ALA A O 1
ATOM 4233 N N . LYS A 1 525 ? 56.955 -5.224 -22.505 1.00 84.38 525 LYS A N 1
ATOM 4234 C CA . LYS A 1 525 ? 55.820 -4.357 -22.852 1.00 84.38 525 LYS A CA 1
ATOM 4235 C C . LYS A 1 525 ? 54.483 -5.104 -22.873 1.00 84.38 525 LYS A C 1
ATOM 4237 O O . LYS A 1 525 ? 53.486 -4.475 -22.531 1.00 84.38 525 LYS A O 1
ATOM 4242 N N . GLU A 1 526 ? 54.471 -6.373 -23.270 1.00 85.62 526 GLU A N 1
ATOM 4243 C CA . GLU A 1 526 ? 53.300 -7.261 -23.217 1.00 85.62 526 GLU A CA 1
ATOM 4244 C C . GLU A 1 526 ? 52.903 -7.560 -21.765 1.00 85.62 526 GLU A C 1
ATOM 4246 O O . GLU A 1 526 ? 51.769 -7.284 -21.388 1.00 85.62 526 GLU A O 1
ATOM 4251 N N . GLU A 1 527 ? 53.852 -7.976 -20.913 1.00 88.19 527 GLU A N 1
ATOM 4252 C CA . GLU A 1 527 ? 53.591 -8.192 -19.474 1.00 88.19 527 GLU A CA 1
ATOM 4253 C C . GLU A 1 527 ? 53.116 -6.913 -18.763 1.00 88.19 527 GLU A C 1
ATOM 4255 O O . GLU A 1 527 ? 52.297 -6.973 -17.849 1.00 88.19 527 GLU A O 1
ATOM 4260 N N . ILE A 1 528 ? 53.600 -5.733 -19.175 1.00 86.12 528 ILE A N 1
ATOM 4261 C CA . ILE A 1 528 ? 53.093 -4.454 -18.654 1.00 86.12 528 ILE A CA 1
ATOM 4262 C C . ILE A 1 528 ? 51.615 -4.270 -19.014 1.00 86.12 528 ILE A C 1
ATOM 4264 O O . ILE A 1 528 ? 50.861 -3.799 -18.169 1.00 86.12 528 ILE A O 1
ATOM 4268 N N . SER A 1 529 ? 51.208 -4.628 -20.234 1.00 86.88 529 SER A N 1
ATOM 4269 C CA . SER A 1 529 ? 49.814 -4.526 -20.681 1.00 86.88 529 SER A CA 1
ATOM 4270 C C . SER A 1 529 ? 48.912 -5.512 -19.937 1.00 86.88 529 SER A C 1
ATOM 4272 O O . SER A 1 529 ? 47.826 -5.147 -19.502 1.00 86.88 529 SER A O 1
ATOM 4274 N N . GLU A 1 530 ? 49.383 -6.741 -19.719 1.00 87.62 530 GLU A N 1
ATOM 4275 C CA . GLU A 1 530 ? 48.670 -7.753 -18.930 1.00 87.62 530 GLU A CA 1
ATOM 4276 C C . GLU A 1 530 ? 48.515 -7.315 -17.463 1.00 87.62 530 GLU A C 1
ATOM 4278 O O . GLU A 1 530 ? 47.440 -7.412 -16.870 1.00 87.62 530 GLU A O 1
ATOM 4283 N N . ALA A 1 531 ? 49.580 -6.772 -16.867 1.00 87.19 531 ALA A N 1
ATOM 4284 C CA . ALA A 1 531 ? 49.539 -6.235 -15.513 1.00 87.19 531 ALA A CA 1
ATOM 4285 C C . ALA A 1 531 ? 48.620 -5.007 -15.396 1.00 87.19 531 ALA A C 1
ATOM 4287 O O . ALA A 1 531 ? 47.999 -4.826 -14.350 1.00 87.19 531 ALA A O 1
ATOM 4288 N N . GLN A 1 532 ? 48.523 -4.174 -16.438 1.00 87.81 532 GLN A N 1
ATOM 4289 C CA . GLN A 1 532 ? 47.567 -3.062 -16.502 1.00 87.81 532 GLN A CA 1
ATOM 4290 C C . GLN A 1 532 ? 46.129 -3.571 -16.472 1.00 87.81 532 GLN A C 1
ATOM 4292 O O . GLN A 1 532 ? 45.386 -3.177 -15.578 1.00 87.81 532 GLN A O 1
ATOM 4297 N N . ASP A 1 533 ? 45.785 -4.499 -17.365 1.00 88.00 533 ASP A N 1
ATOM 4298 C CA . ASP A 1 533 ? 44.447 -5.095 -17.446 1.00 88.00 533 ASP A CA 1
ATOM 4299 C C . ASP A 1 533 ? 44.038 -5.753 -16.117 1.00 88.00 533 ASP A C 1
ATOM 4301 O O . ASP A 1 533 ? 42.967 -5.476 -15.577 1.00 88.00 533 ASP A O 1
ATOM 4305 N N . ARG A 1 534 ? 44.932 -6.541 -15.499 1.00 88.06 534 ARG A N 1
ATOM 4306 C CA . ARG A 1 534 ? 44.661 -7.150 -14.182 1.00 88.06 534 ARG A CA 1
ATOM 4307 C C . ARG A 1 534 ? 44.456 -6.111 -13.079 1.00 88.06 534 ARG A C 1
ATOM 4309 O O . ARG A 1 534 ? 43.619 -6.317 -12.202 1.00 88.06 534 ARG A O 1
ATOM 4316 N N . LEU A 1 535 ? 45.220 -5.015 -13.086 1.00 88.81 535 LEU A N 1
ATOM 4317 C CA . LEU A 1 535 ? 45.060 -3.934 -12.109 1.00 88.81 535 LEU A CA 1
ATOM 4318 C C . LEU A 1 535 ? 43.768 -3.144 -12.343 1.00 88.81 535 LEU A C 1
ATOM 4320 O O . LEU A 1 535 ? 43.130 -2.752 -11.371 1.00 88.81 535 LEU A O 1
ATOM 4324 N N . GLU A 1 536 ? 43.365 -2.926 -13.591 1.00 87.31 536 GLU A N 1
ATOM 4325 C CA . GLU A 1 536 ? 42.098 -2.271 -13.934 1.00 87.31 536 GLU A CA 1
ATOM 4326 C C . GLU A 1 536 ? 40.904 -3.119 -13.506 1.00 87.31 536 GLU A C 1
ATOM 4328 O O . GLU A 1 536 ? 40.079 -2.639 -12.732 1.00 87.31 536 GLU A O 1
ATOM 4333 N N . LYS A 1 537 ? 40.889 -4.411 -13.853 1.00 86.06 537 LYS A N 1
ATOM 4334 C CA . LYS A 1 537 ? 39.848 -5.363 -13.422 1.00 86.06 537 LYS A CA 1
ATOM 4335 C C . LYS A 1 537 ? 39.752 -5.522 -11.901 1.00 86.06 537 LYS A C 1
ATOM 4337 O O . LYS A 1 537 ? 38.692 -5.835 -11.373 1.00 86.06 537 LYS A O 1
ATOM 4342 N N . ALA A 1 538 ? 40.846 -5.295 -11.175 1.00 87.50 538 ALA A N 1
ATOM 4343 C CA . ALA A 1 538 ? 40.870 -5.293 -9.711 1.00 87.50 538 ALA A CA 1
ATOM 4344 C C . ALA A 1 538 ? 40.438 -3.946 -9.082 1.00 87.50 538 ALA A C 1
ATOM 4346 O O . ALA A 1 538 ? 40.395 -3.815 -7.855 1.00 87.50 538 ALA A O 1
ATOM 4347 N N . GLY A 1 539 ? 40.133 -2.924 -9.891 1.00 86.19 539 GLY A N 1
ATOM 4348 C CA . GLY A 1 539 ? 39.821 -1.562 -9.445 1.00 86.19 539 GLY A CA 1
ATOM 4349 C C . GLY A 1 539 ? 41.014 -0.839 -8.809 1.00 86.19 539 GLY A C 1
ATOM 4350 O O . GLY A 1 539 ? 40.858 -0.030 -7.894 1.00 86.19 539 GLY A O 1
ATOM 4351 N N . LEU A 1 540 ? 42.227 -1.141 -9.273 1.00 89.25 540 LEU A N 1
ATOM 4352 C CA . LEU A 1 540 ? 43.493 -0.498 -8.907 1.00 89.25 540 LEU A CA 1
ATOM 4353 C C . LEU A 1 540 ? 43.957 0.472 -10.013 1.00 89.25 540 LEU A C 1
ATOM 4355 O O . LEU A 1 540 ? 45.157 0.610 -10.272 1.00 89.25 540 LEU A O 1
ATOM 4359 N N . GLU A 1 541 ? 43.029 1.194 -10.650 1.00 87.75 541 GLU A N 1
ATOM 4360 C CA . GLU A 1 541 ? 43.295 2.073 -11.802 1.00 87.75 541 GLU A CA 1
ATOM 4361 C C . GLU A 1 541 ? 44.416 3.088 -11.567 1.00 87.75 541 GLU A C 1
ATOM 4363 O O . GLU A 1 541 ? 45.239 3.342 -12.446 1.00 87.75 541 GLU A O 1
ATOM 4368 N N . LYS A 1 542 ? 44.489 3.668 -10.361 1.00 90.25 542 LYS A N 1
ATOM 4369 C CA . LYS A 1 542 ? 45.570 4.593 -9.984 1.00 90.25 542 LYS A CA 1
ATOM 4370 C C . LYS A 1 542 ? 46.943 3.956 -10.206 1.00 90.25 542 LYS A C 1
ATOM 4372 O O . LYS A 1 542 ? 47.886 4.639 -10.611 1.00 90.25 542 LYS A O 1
ATOM 4377 N N . TYR A 1 543 ? 47.071 2.663 -9.923 1.00 89.38 543 TYR A N 1
ATOM 4378 C CA . TYR A 1 543 ? 48.303 1.910 -10.113 1.00 89.38 543 TYR A CA 1
ATOM 4379 C C . TYR A 1 543 ? 48.482 1.477 -11.567 1.00 89.38 543 TYR A C 1
ATOM 4381 O O . TYR A 1 543 ? 49.604 1.611 -12.051 1.00 89.38 543 TYR A O 1
ATOM 4389 N N . SER A 1 544 ? 47.413 1.094 -12.278 1.00 87.38 544 SER A N 1
ATOM 4390 C CA . SER A 1 544 ? 47.466 0.854 -13.733 1.00 87.38 544 SER A CA 1
ATOM 4391 C C . SER A 1 544 ? 47.988 2.087 -14.490 1.00 87.38 544 SER A C 1
ATOM 4393 O O . SER A 1 544 ? 49.031 2.040 -15.147 1.00 87.38 544 SER A O 1
ATOM 4395 N N . LYS A 1 545 ? 47.368 3.256 -14.271 1.00 88.75 545 LYS A N 1
ATOM 4396 C CA . LYS A 1 545 ? 47.761 4.548 -14.866 1.00 88.75 545 LYS A CA 1
ATOM 4397 C C . LYS A 1 545 ? 49.190 4.960 -14.482 1.00 88.75 545 LYS A C 1
ATOM 4399 O O . LYS A 1 545 ? 49.897 5.606 -15.253 1.00 88.75 545 LYS A O 1
ATOM 4404 N N . ARG A 1 546 ? 49.658 4.615 -13.276 1.00 88.25 546 ARG A N 1
ATOM 4405 C CA . ARG A 1 546 ? 51.051 4.873 -12.850 1.00 88.25 546 ARG A CA 1
ATOM 4406 C C . ARG A 1 546 ? 52.046 3.897 -13.472 1.00 88.25 546 ARG A C 1
ATOM 4408 O O . ARG A 1 546 ? 53.196 4.305 -13.654 1.00 88.25 546 ARG A O 1
ATOM 4415 N N . LEU A 1 547 ? 51.634 2.660 -13.736 1.00 85.19 547 LEU A N 1
ATOM 4416 C CA . LEU A 1 547 ? 52.426 1.631 -14.403 1.00 85.19 547 LEU A CA 1
ATOM 4417 C C . LEU A 1 547 ? 52.595 1.985 -15.891 1.00 85.19 547 LEU A C 1
ATOM 4419 O O . LEU A 1 547 ? 53.714 1.941 -16.396 1.00 85.19 547 LEU A O 1
ATOM 4423 N N . SER A 1 548 ? 51.530 2.452 -16.557 1.00 83.38 548 SER A N 1
ATOM 4424 C CA . SER A 1 548 ? 51.566 2.898 -17.959 1.00 83.38 548 SER A CA 1
ATOM 4425 C C . SER A 1 548 ? 52.504 4.079 -18.195 1.00 83.38 548 SER A C 1
ATOM 4427 O O . SER A 1 548 ? 53.371 4.006 -19.064 1.00 83.38 548 SER A O 1
ATOM 4429 N N . LYS A 1 549 ? 52.427 5.122 -17.362 1.00 85.62 549 LYS A N 1
ATOM 4430 C CA . LYS A 1 549 ? 53.287 6.316 -17.479 1.00 85.62 549 LYS A CA 1
ATOM 4431 C C . LYS A 1 549 ? 54.785 6.021 -17.362 1.00 85.62 549 LYS A C 1
ATOM 4433 O O . LYS A 1 549 ? 55.593 6.783 -17.873 1.00 85.62 549 LYS A O 1
ATOM 4438 N N . LYS A 1 550 ? 55.163 4.931 -16.689 1.00 84.50 550 LYS A N 1
ATOM 4439 C CA . LYS A 1 550 ? 56.570 4.562 -16.446 1.00 84.50 550 LYS A CA 1
ATOM 4440 C C . LYS A 1 550 ? 57.108 3.537 -17.439 1.00 84.50 550 LYS A C 1
ATOM 4442 O O . LYS A 1 550 ? 58.251 3.106 -17.299 1.00 84.50 550 LYS A O 1
ATOM 4447 N N . ARG A 1 551 ? 56.302 3.131 -18.427 1.00 80.12 551 ARG A N 1
ATOM 4448 C CA . ARG A 1 551 ? 56.613 2.058 -19.387 1.00 80.12 551 ARG A CA 1
ATOM 4449 C C . ARG A 1 551 ? 57.948 2.256 -20.108 1.00 80.12 551 ARG A C 1
ATOM 4451 O O . ARG A 1 551 ? 58.604 1.272 -20.441 1.00 80.12 551 ARG A O 1
ATOM 4458 N N . ASP A 1 552 ? 58.363 3.504 -20.319 1.00 79.06 552 ASP A N 1
ATOM 4459 C CA . ASP A 1 552 ? 59.558 3.837 -21.098 1.00 79.06 552 ASP A CA 1
ATOM 4460 C C . ASP A 1 552 ? 60.790 4.224 -20.262 1.00 79.06 552 ASP A C 1
ATOM 4462 O O . ASP A 1 552 ? 61.872 4.386 -20.826 1.00 79.06 552 ASP A O 1
ATOM 4466 N N . ASN A 1 553 ? 60.683 4.284 -18.927 1.00 83.75 553 ASN A N 1
ATOM 4467 C CA . ASN A 1 553 ? 61.790 4.653 -18.038 1.00 83.75 553 ASN A CA 1
ATOM 4468 C C . ASN A 1 553 ? 62.132 3.519 -17.050 1.00 83.75 553 ASN A C 1
ATOM 4470 O O . ASN A 1 553 ? 61.415 3.277 -16.076 1.00 83.75 553 ASN A O 1
ATOM 4474 N N . LYS A 1 554 ? 63.277 2.846 -17.269 1.00 81.75 554 LYS A N 1
ATOM 4475 C CA . LYS A 1 554 ? 63.761 1.736 -16.419 1.00 81.75 554 LYS A CA 1
ATOM 4476 C C . LYS A 1 554 ? 63.896 2.132 -14.943 1.00 81.75 554 LYS A C 1
ATOM 4478 O O . LYS A 1 554 ? 63.490 1.369 -14.067 1.00 81.75 554 LYS A O 1
ATOM 4483 N N . ASN A 1 555 ? 64.457 3.307 -14.653 1.00 82.19 555 ASN A N 1
ATOM 4484 C CA . ASN A 1 555 ? 64.733 3.738 -13.278 1.00 82.19 555 ASN A CA 1
ATOM 4485 C C . ASN A 1 555 ? 63.438 4.029 -12.515 1.00 82.19 555 ASN A C 1
ATOM 4487 O O . ASN A 1 555 ? 63.265 3.579 -11.379 1.00 82.19 555 ASN A O 1
ATOM 4491 N N . GLU A 1 556 ? 62.497 4.714 -13.160 1.00 84.25 556 GLU A N 1
ATOM 4492 C CA . GLU A 1 556 ? 61.185 4.988 -12.576 1.00 84.25 556 GLU A CA 1
ATOM 4493 C C . GLU A 1 556 ? 60.359 3.714 -12.381 1.00 84.25 556 GLU A C 1
ATOM 4495 O O . GLU A 1 556 ? 59.740 3.546 -11.329 1.00 84.25 556 GLU A O 1
ATOM 4500 N N . MET A 1 557 ? 60.379 2.791 -13.348 1.00 84.62 557 MET A N 1
ATOM 4501 C CA . MET A 1 557 ? 59.691 1.502 -13.237 1.00 84.62 557 MET A CA 1
ATOM 4502 C C . MET A 1 557 ? 60.266 0.654 -12.092 1.00 84.62 557 MET A C 1
ATOM 4504 O O . MET A 1 557 ? 59.518 0.115 -11.274 1.00 84.62 557 MET A O 1
ATOM 4508 N N . LYS A 1 558 ? 61.599 0.591 -11.964 1.00 84.62 558 LYS A N 1
ATOM 4509 C CA . LYS A 1 558 ? 62.280 -0.120 -10.868 1.00 84.62 558 LYS A CA 1
ATOM 4510 C C . LYS A 1 558 ? 61.930 0.463 -9.498 1.00 84.62 558 LYS A C 1
ATOM 4512 O O . LYS A 1 558 ? 61.723 -0.299 -8.554 1.00 84.62 558 LYS A O 1
ATOM 4517 N N . LYS A 1 559 ? 61.841 1.792 -9.387 1.00 86.75 559 LYS A N 1
ATOM 4518 C CA . LYS A 1 559 ? 61.399 2.485 -8.167 1.00 86.75 559 LYS A CA 1
ATOM 4519 C C . LYS A 1 559 ? 59.932 2.172 -7.850 1.00 86.75 559 LYS A C 1
ATOM 4521 O O . LYS A 1 559 ? 59.624 1.757 -6.739 1.00 86.75 559 LYS A O 1
ATOM 4526 N N . PHE A 1 560 ? 59.050 2.264 -8.843 1.00 88.62 560 PHE A N 1
ATOM 4527 C CA . PHE A 1 560 ? 57.624 1.976 -8.689 1.00 88.62 560 PHE A CA 1
ATOM 4528 C C . PHE A 1 560 ? 57.352 0.544 -8.212 1.00 88.62 560 PHE A C 1
ATOM 4530 O O . PHE A 1 560 ? 56.601 0.362 -7.260 1.00 88.62 560 PHE A O 1
ATOM 4537 N N . LEU A 1 561 ? 57.985 -0.471 -8.805 1.00 85.25 561 LEU A N 1
ATOM 4538 C CA . LEU A 1 561 ? 57.777 -1.864 -8.388 1.00 85.25 561 LEU A CA 1
ATOM 4539 C C . LEU A 1 561 ? 58.318 -2.163 -6.980 1.00 85.25 561 LEU A C 1
ATOM 4541 O O . LEU A 1 561 ? 57.813 -3.067 -6.324 1.00 85.25 561 LEU A O 1
ATOM 4545 N N . LYS A 1 562 ? 59.329 -1.421 -6.503 1.00 84.25 562 LYS A N 1
ATOM 4546 C CA . LYS A 1 562 ? 59.826 -1.539 -5.120 1.00 84.25 562 LYS A CA 1
ATOM 4547 C C . LYS A 1 562 ? 58.889 -0.892 -4.100 1.00 84.25 562 LYS A C 1
ATOM 4549 O O . LYS A 1 562 ? 58.754 -1.402 -2.997 1.00 84.25 562 LYS A O 1
ATOM 4554 N N . GLU A 1 563 ? 58.270 0.230 -4.458 1.00 87.06 563 GLU A N 1
ATOM 4555 C CA . GLU A 1 563 ? 57.392 0.998 -3.565 1.00 87.06 563 GLU A CA 1
ATOM 4556 C C . GLU A 1 563 ? 55.990 0.389 -3.408 1.00 87.06 563 GLU A C 1
ATOM 4558 O O . GLU A 1 563 ? 55.269 0.756 -2.482 1.00 87.06 563 GLU A O 1
ATOM 4563 N N . ASN A 1 564 ? 55.573 -0.505 -4.311 1.00 86.88 564 ASN A N 1
ATOM 4564 C CA . ASN A 1 564 ? 54.198 -1.000 -4.373 1.00 86.88 564 ASN A CA 1
ATOM 4565 C C . ASN A 1 564 ? 54.160 -2.530 -4.286 1.00 86.88 564 ASN A C 1
ATOM 4567 O O . ASN A 1 564 ? 54.380 -3.233 -5.270 1.00 86.88 564 ASN A O 1
ATOM 4571 N N . ASP A 1 565 ? 53.835 -3.043 -3.099 1.00 89.44 565 ASP A N 1
ATOM 4572 C CA . ASP A 1 565 ? 53.529 -4.459 -2.894 1.00 89.44 565 ASP A CA 1
ATOM 4573 C C . ASP A 1 565 ? 52.078 -4.740 -3.307 1.00 89.44 565 ASP A C 1
ATOM 4575 O O . ASP A 1 565 ? 51.132 -4.517 -2.546 1.00 89.44 565 ASP A O 1
ATOM 4579 N N . PHE A 1 566 ? 51.905 -5.226 -4.536 1.00 89.44 566 PHE A N 1
ATOM 4580 C CA . PHE A 1 566 ? 50.589 -5.506 -5.106 1.00 89.44 566 PHE A CA 1
ATOM 4581 C C . PHE A 1 566 ? 49.809 -6.585 -4.349 1.00 89.44 566 PHE A C 1
ATOM 4583 O O . PHE A 1 566 ? 48.587 -6.476 -4.284 1.00 89.44 566 PHE A O 1
ATOM 4590 N N . LYS A 1 567 ? 50.473 -7.561 -3.707 1.00 90.56 567 LYS A N 1
ATOM 4591 C CA . LYS A 1 567 ? 49.777 -8.567 -2.883 1.00 90.56 567 LYS A CA 1
ATOM 4592 C C . LYS A 1 567 ? 49.164 -7.910 -1.652 1.00 90.56 567 LYS A C 1
ATOM 4594 O O . LYS A 1 567 ? 47.992 -8.120 -1.340 1.00 90.56 567 LYS A O 1
ATOM 4599 N N . LYS A 1 568 ? 49.940 -7.060 -0.972 1.00 90.69 568 LYS A N 1
ATOM 4600 C CA . LYS A 1 568 ? 49.477 -6.315 0.208 1.00 90.69 568 LYS A CA 1
ATOM 4601 C C . LYS A 1 568 ? 48.381 -5.305 -0.141 1.00 90.69 568 LYS A C 1
ATOM 4603 O O . LYS A 1 568 ? 47.421 -5.172 0.620 1.00 90.69 568 LYS A O 1
ATOM 4608 N N . LEU A 1 569 ? 48.509 -4.616 -1.276 1.00 89.81 569 LEU A N 1
ATOM 4609 C CA . LEU A 1 569 ? 47.488 -3.695 -1.785 1.00 89.81 569 LEU A CA 1
ATOM 4610 C C . LEU A 1 569 ? 46.184 -4.434 -2.101 1.00 89.81 569 LEU A C 1
ATOM 4612 O O . LEU A 1 569 ? 45.133 -4.031 -1.603 1.00 89.81 569 LEU A O 1
ATOM 4616 N N . ALA A 1 570 ? 46.264 -5.545 -2.839 1.00 90.12 570 ALA A N 1
ATOM 4617 C CA . ALA A 1 570 ? 45.100 -6.343 -3.201 1.00 90.12 570 ALA A CA 1
ATOM 4618 C C . ALA A 1 570 ? 44.394 -6.917 -1.966 1.00 90.12 570 ALA A C 1
ATOM 4620 O O . ALA A 1 570 ? 43.183 -6.770 -1.827 1.00 90.12 570 ALA A O 1
ATOM 4621 N N . LYS A 1 571 ? 45.152 -7.453 -0.998 1.00 92.00 571 LYS A N 1
ATOM 4622 C CA . LYS A 1 571 ? 44.615 -7.912 0.293 1.00 92.00 571 LYS A CA 1
ATOM 4623 C C . LYS A 1 571 ? 43.867 -6.808 1.041 1.00 92.00 571 LYS A C 1
ATOM 4625 O O . LYS A 1 571 ? 42.792 -7.056 1.586 1.00 92.00 571 LYS A O 1
ATOM 4630 N N . LYS A 1 572 ? 44.435 -5.596 1.098 1.00 90.56 572 LYS A N 1
ATOM 4631 C CA . LYS A 1 572 ? 43.815 -4.452 1.785 1.00 90.56 572 LYS A CA 1
ATOM 4632 C C . LYS A 1 572 ? 42.510 -4.042 1.099 1.00 90.56 572 LYS A C 1
ATOM 4634 O O . LYS A 1 572 ? 41.512 -3.857 1.787 1.00 90.56 572 LYS A O 1
ATOM 4639 N N . GLN A 1 573 ? 42.511 -3.934 -0.229 1.00 90.06 573 GLN A N 1
ATOM 4640 C CA . GLN A 1 573 ? 41.325 -3.534 -0.985 1.00 90.06 573 GLN A CA 1
ATOM 4641 C C . GLN A 1 573 ? 40.240 -4.616 -0.978 1.00 90.06 573 GLN A C 1
ATOM 4643 O O . GLN A 1 573 ? 39.087 -4.292 -0.725 1.00 90.06 573 GLN A O 1
ATOM 4648 N N . ALA A 1 574 ? 40.594 -5.896 -1.140 1.00 89.06 574 ALA A N 1
ATOM 4649 C CA . ALA A 1 574 ? 39.633 -6.998 -1.054 1.00 89.06 574 ALA A CA 1
ATOM 4650 C C . ALA A 1 574 ? 38.974 -7.067 0.324 1.00 89.06 574 ALA A C 1
ATOM 4652 O O . ALA A 1 574 ? 37.767 -7.260 0.424 1.00 89.06 574 ALA A O 1
ATOM 4653 N N . LYS A 1 575 ? 39.760 -6.882 1.396 1.00 88.50 575 LYS A N 1
ATOM 4654 C CA . LYS A 1 575 ? 39.225 -6.793 2.758 1.00 88.50 575 LYS A CA 1
ATOM 4655 C C . LYS A 1 575 ? 38.247 -5.622 2.884 1.00 88.50 575 LYS A C 1
ATOM 4657 O O . LYS A 1 575 ? 37.153 -5.835 3.386 1.00 88.50 575 LYS A O 1
ATOM 4662 N N . SER A 1 576 ? 38.622 -4.439 2.395 1.00 86.56 576 SER A N 1
ATOM 4663 C CA . SER A 1 576 ? 37.781 -3.235 2.434 1.00 86.56 576 SER A CA 1
ATOM 4664 C C . SER A 1 576 ? 36.449 -3.433 1.705 1.00 86.56 576 SER A C 1
ATOM 4666 O O . SER A 1 576 ? 35.400 -3.192 2.289 1.00 86.56 576 SER A O 1
ATOM 4668 N N . LEU A 1 577 ? 36.479 -3.922 0.459 1.00 85.50 577 LEU A N 1
ATOM 4669 C CA . LEU A 1 577 ? 35.269 -4.168 -0.334 1.00 85.50 577 LEU A CA 1
ATOM 4670 C C . LEU A 1 577 ? 34.400 -5.256 0.299 1.00 85.50 577 LEU A C 1
ATOM 4672 O O . LEU A 1 577 ? 33.183 -5.118 0.387 1.00 85.50 577 LEU A O 1
ATOM 4676 N N . LEU A 1 578 ? 35.005 -6.338 0.795 1.00 84.19 578 LEU A N 1
ATOM 4677 C CA . LEU A 1 578 ? 34.246 -7.386 1.469 1.00 84.19 578 LEU A CA 1
ATOM 4678 C C . LEU A 1 578 ? 33.587 -6.867 2.759 1.00 84.19 578 LEU A C 1
ATOM 4680 O O . LEU A 1 578 ? 32.440 -7.215 3.040 1.00 84.19 578 LEU A O 1
ATOM 4684 N N . GLU A 1 579 ? 34.284 -6.031 3.532 1.00 81.81 579 GLU A N 1
ATOM 4685 C CA . GLU A 1 579 ? 33.758 -5.380 4.739 1.00 81.81 579 GLU A CA 1
ATOM 4686 C C . GLU A 1 579 ? 32.623 -4.398 4.442 1.00 81.81 579 GLU A C 1
ATOM 4688 O O . GLU A 1 579 ? 31.670 -4.335 5.221 1.00 81.81 579 GLU A O 1
ATOM 4693 N N . GLU A 1 580 ? 32.708 -3.657 3.338 1.00 78.62 580 GLU A N 1
ATOM 4694 C CA . GLU A 1 580 ? 31.673 -2.730 2.867 1.00 78.62 580 GLU A CA 1
ATOM 4695 C C . GLU A 1 580 ? 30.393 -3.472 2.465 1.00 78.62 580 GLU A C 1
ATOM 4697 O O . GLU A 1 580 ? 29.302 -3.091 2.881 1.00 78.62 580 GLU A O 1
ATOM 4702 N N . ASN A 1 581 ? 30.525 -4.581 1.736 1.00 76.06 581 ASN A N 1
ATOM 4703 C CA . ASN A 1 581 ? 29.379 -5.322 1.210 1.00 76.06 581 ASN A CA 1
ATOM 4704 C C . ASN A 1 581 ? 28.750 -6.307 2.196 1.00 76.06 581 ASN A C 1
ATOM 4706 O O . ASN A 1 581 ? 27.555 -6.584 2.112 1.00 76.06 581 ASN A O 1
ATOM 4710 N N . THR A 1 582 ? 29.561 -6.901 3.078 1.00 73.38 582 THR A N 1
ATOM 4711 C CA . THR A 1 582 ? 29.121 -8.019 3.932 1.00 73.38 582 THR A CA 1
ATOM 4712 C C . THR A 1 582 ? 29.282 -7.761 5.428 1.00 73.38 582 THR A C 1
ATOM 4714 O O . THR A 1 582 ? 28.850 -8.570 6.255 1.00 73.38 582 THR A O 1
ATOM 4717 N N . GLY A 1 583 ? 29.899 -6.649 5.815 1.00 74.00 583 GLY A N 1
ATOM 4718 C CA . GLY A 1 583 ? 30.150 -6.324 7.207 1.00 74.00 583 GLY A CA 1
ATOM 4719 C C . GLY A 1 583 ? 31.365 -7.044 7.790 1.00 74.00 583 GLY A C 1
ATOM 4720 O O . GLY A 1 583 ? 31.837 -8.063 7.283 1.00 74.00 583 GLY A O 1
ATOM 4721 N N . SER A 1 584 ? 31.865 -6.528 8.914 1.00 72.25 584 SER A N 1
ATOM 4722 C CA . SER A 1 584 ? 33.153 -6.928 9.502 1.00 72.25 584 SER A CA 1
ATOM 4723 C C . SER A 1 584 ? 33.149 -8.272 10.241 1.00 72.25 584 SER A C 1
ATOM 4725 O O . SER A 1 584 ? 34.204 -8.871 10.458 1.00 72.25 584 SER A O 1
ATOM 4727 N N . LYS A 1 585 ? 31.979 -8.796 10.629 1.00 71.38 585 LYS A N 1
ATOM 4728 C CA . LYS A 1 585 ? 31.889 -10.084 11.337 1.00 71.38 585 LYS A CA 1
ATOM 4729 C C . LYS A 1 585 ? 32.173 -11.254 10.391 1.00 71.38 585 LYS A C 1
ATOM 4731 O O . LYS A 1 585 ? 31.544 -11.368 9.342 1.00 71.38 585 LYS A O 1
ATOM 4736 N N . GLY A 1 586 ? 33.075 -12.155 10.790 1.00 77.31 586 GLY A N 1
ATOM 4737 C CA . GLY A 1 586 ? 33.306 -13.433 10.102 1.00 77.31 586 GLY A CA 1
ATOM 4738 C C . GLY A 1 586 ? 33.963 -13.334 8.719 1.00 77.31 586 GLY A C 1
ATOM 4739 O O . GLY A 1 586 ? 33.742 -14.209 7.886 1.00 77.31 586 GLY A O 1
ATOM 4740 N N . LEU A 1 587 ? 34.759 -12.292 8.454 1.00 83.12 587 LEU A N 1
ATOM 4741 C CA . LEU A 1 587 ? 35.382 -12.052 7.140 1.00 83.12 587 LEU A CA 1
ATOM 4742 C C . LEU A 1 587 ? 36.231 -13.212 6.617 1.00 83.12 587 LEU A C 1
ATOM 4744 O O . LEU A 1 587 ? 36.258 -13.429 5.412 1.00 83.12 587 LEU A O 1
ATOM 4748 N N . SER A 1 588 ? 36.908 -13.960 7.491 1.00 84.38 588 SER A N 1
ATOM 4749 C CA . SER A 1 588 ? 37.693 -15.135 7.091 1.00 84.38 588 SER A CA 1
ATOM 4750 C C . SER A 1 588 ? 36.817 -16.184 6.406 1.00 84.38 588 SER A C 1
ATOM 4752 O O . SER A 1 588 ? 37.091 -16.566 5.272 1.00 84.38 588 SER A O 1
ATOM 4754 N N . LYS A 1 589 ? 35.702 -16.560 7.042 1.00 86.00 589 LYS A N 1
ATOM 4755 C CA . LYS A 1 589 ? 34.723 -17.507 6.494 1.00 86.00 589 LYS A CA 1
ATOM 4756 C C . LYS A 1 589 ? 34.106 -16.998 5.189 1.00 86.00 589 LYS A C 1
ATOM 4758 O O . LYS A 1 589 ? 33.902 -17.763 4.256 1.00 86.00 589 LYS A O 1
ATOM 4763 N N . LYS A 1 590 ? 33.823 -15.697 5.098 1.00 86.12 590 LYS A N 1
ATOM 4764 C CA . LYS A 1 590 ? 33.268 -15.081 3.880 1.00 86.12 590 LYS A CA 1
ATOM 4765 C C . LYS A 1 590 ? 34.269 -15.062 2.726 1.00 86.12 590 LYS A C 1
ATOM 4767 O O . LYS A 1 590 ? 33.900 -15.355 1.594 1.00 86.12 590 LYS A O 1
ATOM 4772 N N . LYS A 1 591 ? 35.541 -14.782 3.019 1.00 87.44 591 LYS A N 1
ATOM 4773 C CA . LYS A 1 591 ? 36.641 -14.899 2.058 1.00 87.44 591 LYS A CA 1
ATOM 4774 C C . LYS A 1 591 ? 36.750 -16.328 1.525 1.00 87.44 591 LYS A C 1
ATOM 4776 O O . LYS A 1 591 ? 36.877 -16.507 0.321 1.00 87.44 591 LYS A O 1
ATOM 4781 N N . GLU A 1 592 ? 36.666 -17.333 2.396 1.00 86.69 592 GLU A N 1
ATOM 4782 C CA . GLU A 1 592 ? 36.650 -18.743 1.980 1.00 86.69 592 GLU A CA 1
ATOM 4783 C C . GLU A 1 592 ? 35.444 -19.078 1.099 1.00 86.69 592 GLU A C 1
ATOM 4785 O O . GLU A 1 592 ? 35.599 -19.785 0.109 1.00 86.69 592 GLU A O 1
ATOM 4790 N N . ILE A 1 593 ? 34.258 -18.544 1.413 1.00 85.44 593 ILE A N 1
ATOM 4791 C CA . ILE A 1 593 ? 33.057 -18.708 0.582 1.00 85.44 593 ILE A CA 1
ATOM 4792 C C . ILE A 1 593 ? 33.299 -18.177 -0.836 1.00 85.44 593 ILE A C 1
ATOM 4794 O O . ILE A 1 593 ? 33.024 -18.898 -1.789 1.00 85.44 593 ILE A O 1
ATOM 4798 N N . ILE A 1 594 ? 33.844 -16.965 -0.976 1.00 85.38 594 ILE A N 1
ATOM 4799 C CA . ILE A 1 594 ? 34.112 -16.358 -2.289 1.00 85.38 594 ILE A CA 1
ATOM 4800 C C . ILE A 1 594 ? 35.197 -17.130 -3.052 1.00 85.38 594 ILE A C 1
ATOM 4802 O O . ILE A 1 594 ? 35.054 -17.356 -4.247 1.00 85.38 594 ILE A O 1
ATOM 4806 N N . LYS A 1 595 ? 36.261 -17.574 -2.372 1.00 84.75 595 LYS A N 1
ATOM 4807 C CA . LYS A 1 595 ? 37.361 -18.310 -3.014 1.00 84.75 595 LYS A CA 1
ATOM 4808 C C . LYS A 1 595 ? 36.983 -19.722 -3.463 1.00 84.75 595 LYS A C 1
ATOM 4810 O O . LYS A 1 595 ? 37.465 -20.174 -4.495 1.00 84.75 595 LYS A O 1
ATOM 4815 N N . ASN A 1 596 ? 36.179 -20.430 -2.668 1.00 83.81 596 ASN A N 1
ATOM 4816 C CA . ASN A 1 596 ? 35.996 -21.878 -2.814 1.00 83.81 596 ASN A CA 1
ATOM 4817 C C . ASN A 1 596 ? 34.646 -22.272 -3.431 1.00 83.81 596 ASN A C 1
ATOM 4819 O O . ASN A 1 596 ? 34.431 -23.451 -3.713 1.00 83.81 596 ASN A O 1
ATOM 4823 N N . LYS A 1 597 ? 33.706 -21.333 -3.590 1.00 81.00 597 LYS A N 1
ATOM 4824 C CA . LYS A 1 597 ? 32.386 -21.592 -4.183 1.00 81.00 597 LYS A CA 1
ATOM 4825 C C . LYS A 1 597 ? 32.249 -20.859 -5.513 1.00 81.00 597 LYS A C 1
ATOM 4827 O O . LYS A 1 597 ? 32.934 -19.875 -5.762 1.00 81.00 597 LYS A O 1
ATOM 4832 N N . SER A 1 598 ? 31.334 -21.327 -6.362 1.00 75.69 598 SER A N 1
ATOM 4833 C CA . SER A 1 598 ? 30.957 -20.585 -7.568 1.00 75.69 598 SER A CA 1
ATOM 4834 C C . SER A 1 598 ? 30.439 -19.190 -7.201 1.00 75.69 598 SER A C 1
ATOM 4836 O O . SER A 1 598 ? 29.834 -19.021 -6.137 1.00 75.69 598 SER A O 1
ATOM 4838 N N . LYS A 1 599 ? 30.610 -18.212 -8.105 1.00 74.81 599 LYS A N 1
ATOM 4839 C CA . LYS A 1 599 ? 30.077 -16.840 -7.975 1.00 74.81 599 LYS A CA 1
ATOM 4840 C C . LYS A 1 599 ? 28.616 -16.858 -7.511 1.00 74.81 599 LYS A C 1
ATOM 4842 O O . LYS A 1 599 ? 28.289 -16.288 -6.475 1.00 74.81 599 LYS A O 1
ATOM 4847 N N . SER A 1 600 ? 27.773 -17.634 -8.192 1.00 65.69 600 SER A N 1
ATOM 4848 C CA . SER A 1 600 ? 26.353 -17.817 -7.858 1.00 65.69 600 SER A CA 1
ATOM 4849 C C . SER A 1 600 ? 26.100 -18.313 -6.428 1.00 65.69 600 SER A C 1
ATOM 4851 O O . SER A 1 600 ? 25.240 -17.780 -5.730 1.00 65.69 600 SER A O 1
ATOM 4853 N N . LYS A 1 601 ? 26.864 -19.301 -5.948 1.00 71.44 601 LYS A N 1
ATOM 4854 C CA . LYS A 1 601 ? 26.691 -19.870 -4.603 1.00 71.44 601 LYS A CA 1
ATOM 4855 C C . LYS A 1 601 ? 27.250 -18.952 -3.513 1.00 71.44 601 LYS A C 1
ATOM 4857 O O . LYS A 1 601 ? 26.668 -18.867 -2.434 1.00 71.44 601 LYS A O 1
ATOM 4862 N N . ALA A 1 602 ? 28.352 -18.258 -3.793 1.00 74.69 602 ALA A N 1
ATOM 4863 C CA . ALA A 1 602 ? 28.909 -17.249 -2.899 1.00 74.69 602 ALA A CA 1
ATOM 4864 C C . ALA A 1 602 ? 27.946 -16.068 -2.729 1.00 74.69 602 ALA A C 1
ATOM 4866 O O . ALA A 1 602 ? 27.691 -15.649 -1.602 1.00 74.69 602 ALA A O 1
ATOM 4867 N N . LEU A 1 603 ? 27.354 -15.590 -3.826 1.00 71.75 603 LEU A N 1
ATOM 4868 C CA . LEU A 1 603 ? 26.326 -14.553 -3.802 1.00 71.75 603 LEU A CA 1
ATOM 4869 C C . LEU A 1 603 ? 25.106 -15.016 -3.015 1.00 71.75 603 LEU A C 1
ATOM 4871 O O . LEU A 1 603 ? 24.760 -14.376 -2.035 1.00 71.75 603 LEU A O 1
ATOM 4875 N N . LYS A 1 604 ? 24.539 -16.186 -3.316 1.00 70.12 604 LYS A N 1
ATOM 4876 C CA . LYS A 1 604 ? 23.399 -16.730 -2.561 1.00 70.12 604 LYS A CA 1
ATOM 4877 C C . LYS A 1 604 ? 23.598 -16.691 -1.037 1.00 70.12 604 LYS A C 1
ATOM 4879 O O . LYS A 1 604 ? 22.674 -16.368 -0.300 1.00 70.12 604 LYS A O 1
ATOM 4884 N N . GLU A 1 605 ? 24.795 -17.015 -0.553 1.00 73.50 605 GLU A N 1
ATOM 4885 C CA . GLU A 1 605 ? 25.085 -17.041 0.886 1.00 73.50 605 GLU A CA 1
ATOM 4886 C C . GLU A 1 605 ? 25.406 -15.665 1.493 1.00 73.50 605 GLU A C 1
ATOM 4888 O O . GLU A 1 605 ? 25.286 -15.497 2.710 1.00 73.50 605 GLU A O 1
ATOM 4893 N N . LEU A 1 606 ? 25.832 -14.692 0.681 1.00 72.50 606 LEU A N 1
ATOM 4894 C CA . LEU A 1 606 ? 26.379 -13.413 1.147 1.00 72.50 606 LEU A CA 1
ATOM 4895 C C . LEU A 1 606 ? 25.575 -12.174 0.708 1.00 72.50 606 LEU A C 1
ATOM 4897 O O . LEU A 1 606 ? 25.768 -11.116 1.313 1.00 72.50 606 LEU A O 1
ATOM 4901 N N . SER A 1 607 ? 24.705 -12.280 -0.304 1.00 61.44 607 SER A N 1
ATOM 4902 C CA . SER A 1 607 ? 24.043 -11.150 -0.974 1.00 61.44 607 SER A CA 1
ATOM 4903 C C . SER A 1 607 ? 22.535 -11.014 -0.754 1.00 61.44 607 SER A C 1
ATOM 4905 O O . SER A 1 607 ? 21.990 -9.940 -1.004 1.00 61.44 607 SER A O 1
ATOM 4907 N N . SER A 1 608 ? 21.848 -12.043 -0.247 1.00 58.69 608 SER A N 1
ATOM 4908 C CA . SER A 1 608 ? 20.395 -11.986 -0.038 1.00 58.69 608 SER A CA 1
ATOM 4909 C C . SER A 1 608 ? 20.035 -11.225 1.243 1.00 58.69 608 SER A C 1
ATOM 4911 O O . SER A 1 608 ? 20.392 -11.670 2.345 1.00 58.69 608 SER A O 1
ATOM 4913 N N . LYS A 1 609 ? 19.269 -10.131 1.141 1.00 65.38 609 LYS A N 1
ATOM 4914 C CA . LYS A 1 609 ? 18.607 -9.565 2.329 1.00 65.38 609 LYS A CA 1
ATOM 4915 C C . LYS A 1 609 ? 17.426 -10.448 2.725 1.00 65.38 609 LYS A C 1
ATOM 4917 O O . LYS A 1 609 ? 16.812 -11.115 1.894 1.00 65.38 609 LYS A O 1
ATOM 4922 N N . ARG A 1 610 ? 17.102 -10.468 4.017 1.00 67.81 610 ARG A N 1
ATOM 4923 C CA . ARG A 1 610 ? 15.950 -11.219 4.527 1.00 67.81 610 ARG A CA 1
ATOM 4924 C C . ARG A 1 610 ? 14.732 -10.305 4.596 1.00 67.81 610 ARG A C 1
ATOM 4926 O O . ARG A 1 610 ? 14.840 -9.124 4.910 1.00 67.81 610 ARG A O 1
ATOM 4933 N N . LEU A 1 611 ? 13.563 -10.872 4.330 1.00 76.75 611 LEU A N 1
ATOM 4934 C CA . LEU A 1 611 ? 12.287 -10.203 4.547 1.00 76.75 611 LEU A CA 1
ATOM 4935 C C . LEU A 1 611 ? 11.971 -10.252 6.049 1.00 76.75 611 LEU A C 1
ATOM 4937 O O . LEU A 1 611 ? 11.536 -11.293 6.544 1.00 76.75 611 LEU A O 1
ATOM 4941 N N . SER A 1 612 ? 12.283 -9.174 6.769 1.00 81.50 612 SER A N 1
ATOM 4942 C CA . SER A 1 612 ? 11.943 -8.980 8.186 1.00 81.50 612 SER A CA 1
ATOM 4943 C C . SER A 1 612 ? 10.458 -8.623 8.353 1.00 81.50 612 SER A C 1
ATOM 4945 O O . SER A 1 612 ? 9.794 -8.285 7.365 1.00 81.50 612 SER A O 1
ATOM 4947 N N . PRO A 1 613 ? 9.909 -8.691 9.577 1.00 85.44 613 PRO A N 1
ATOM 4948 C CA . PRO A 1 613 ? 8.585 -8.146 9.870 1.00 85.44 613 PRO A CA 1
ATOM 4949 C C . PRO A 1 613 ? 8.472 -6.645 9.545 1.00 85.44 613 PRO A C 1
ATOM 4951 O O . PRO A 1 613 ? 7.509 -6.238 8.896 1.00 85.44 613 PRO A O 1
ATOM 4954 N N . SER A 1 614 ? 9.474 -5.832 9.900 1.00 89.69 614 SER A N 1
ATOM 4955 C CA . SER A 1 614 ? 9.473 -4.385 9.624 1.00 89.69 614 SER A CA 1
ATOM 4956 C C . SER A 1 614 ? 9.468 -4.053 8.136 1.00 89.69 614 SER A C 1
ATOM 4958 O O . SER A 1 614 ? 8.704 -3.199 7.679 1.00 89.69 614 SER A O 1
ATOM 4960 N N . ARG A 1 615 ? 10.259 -4.776 7.340 1.00 87.06 615 ARG A N 1
ATOM 4961 C CA . ARG A 1 615 ? 10.291 -4.624 5.880 1.00 87.06 615 ARG A CA 1
ATOM 4962 C C . ARG A 1 615 ? 8.986 -5.075 5.233 1.00 87.06 615 ARG A C 1
ATOM 4964 O O . ARG A 1 615 ? 8.508 -4.424 4.309 1.00 87.06 615 ARG A O 1
ATOM 4971 N N . GLN A 1 616 ? 8.368 -6.140 5.739 1.00 86.62 616 GLN A N 1
ATOM 4972 C CA . GLN A 1 616 ? 7.041 -6.551 5.284 1.00 86.62 616 GLN A CA 1
ATOM 4973 C C . GLN A 1 616 ? 5.994 -5.456 5.562 1.00 86.62 616 GLN A C 1
ATOM 4975 O O . GLN A 1 616 ? 5.234 -5.090 4.665 1.00 86.62 616 GLN A O 1
ATOM 4980 N N . MET A 1 617 ? 6.002 -4.876 6.767 1.00 89.69 617 MET A N 1
ATOM 4981 C CA . MET A 1 617 ? 5.131 -3.752 7.123 1.00 89.69 617 MET A CA 1
ATOM 4982 C C . MET A 1 617 ? 5.364 -2.542 6.205 1.00 89.69 617 MET A C 1
ATOM 4984 O O . MET A 1 617 ? 4.411 -1.896 5.758 1.00 89.69 617 MET A O 1
ATOM 4988 N N . ARG A 1 618 ? 6.631 -2.252 5.886 1.00 90.12 618 ARG A N 1
ATOM 4989 C CA . ARG A 1 618 ? 7.021 -1.169 4.979 1.00 90.12 618 ARG A CA 1
ATOM 4990 C C . ARG A 1 618 ? 6.427 -1.337 3.585 1.00 90.12 618 ARG A C 1
ATOM 4992 O O . ARG A 1 618 ? 5.912 -0.363 3.043 1.00 90.12 618 ARG A O 1
ATOM 4999 N N . ILE A 1 619 ? 6.468 -2.544 3.023 1.00 89.38 619 ILE A N 1
ATOM 5000 C CA . ILE A 1 619 ? 5.917 -2.842 1.692 1.00 89.38 619 ILE A CA 1
ATOM 5001 C C . ILE A 1 619 ? 4.434 -2.488 1.636 1.00 89.38 619 ILE A C 1
ATOM 5003 O O . ILE A 1 619 ? 4.015 -1.733 0.761 1.00 89.38 619 ILE A O 1
ATOM 5007 N N . TRP A 1 620 ? 3.647 -2.962 2.604 1.00 90.00 620 TRP A N 1
ATOM 5008 C CA . TRP A 1 620 ? 2.215 -2.663 2.647 1.00 90.00 620 TRP A CA 1
ATOM 5009 C C . TRP A 1 620 ? 1.939 -1.176 2.822 1.00 90.00 620 TRP A C 1
ATOM 5011 O O . TRP A 1 620 ? 1.068 -0.619 2.160 1.00 90.00 620 TRP A O 1
ATOM 5021 N N . LYS A 1 621 ? 2.711 -0.496 3.668 1.00 91.56 621 LYS A N 1
ATOM 5022 C CA . LYS A 1 621 ? 2.580 0.952 3.836 1.00 91.56 621 LYS A CA 1
ATOM 5023 C C . LYS A 1 621 ? 2.967 1.736 2.591 1.00 91.56 621 LYS A C 1
ATOM 5025 O O . LYS A 1 621 ? 2.356 2.762 2.312 1.00 91.56 621 LYS A O 1
ATOM 5030 N N . ASN A 1 622 ? 3.992 1.304 1.861 1.00 92.94 622 ASN A N 1
ATOM 5031 C CA . ASN A 1 622 ? 4.379 1.933 0.603 1.00 92.94 622 ASN A CA 1
ATOM 5032 C C . ASN A 1 622 ? 3.303 1.710 -0.470 1.00 92.94 622 ASN A C 1
ATOM 5034 O O . ASN A 1 622 ? 2.996 2.658 -1.186 1.00 92.94 622 ASN A O 1
ATOM 5038 N N . ALA A 1 623 ? 2.654 0.542 -0.504 1.00 92.81 623 ALA A N 1
ATOM 5039 C CA . ALA A 1 623 ? 1.498 0.292 -1.367 1.00 92.81 623 ALA A CA 1
ATOM 5040 C C . ALA A 1 623 ? 0.269 1.152 -0.987 1.00 92.81 623 ALA A C 1
ATOM 5042 O O . ALA A 1 623 ? -0.326 1.803 -1.845 1.00 92.81 623 ALA A O 1
ATOM 5043 N N . ASP A 1 624 ? -0.062 1.270 0.304 1.00 93.25 624 ASP A N 1
ATOM 5044 C CA . ASP A 1 624 ? -1.141 2.161 0.768 1.00 93.25 624 ASP A CA 1
ATOM 5045 C C . ASP A 1 624 ? -0.841 3.643 0.467 1.00 93.25 624 ASP A C 1
ATOM 5047 O O . ASP A 1 624 ? -1.712 4.404 0.029 1.00 93.25 624 ASP A O 1
ATOM 5051 N N . SER A 1 625 ? 0.420 4.047 0.660 1.00 93.69 625 SER A N 1
ATOM 5052 C CA . SER A 1 625 ? 0.922 5.383 0.330 1.00 93.69 625 SER A CA 1
ATOM 5053 C C . SER A 1 625 ? 0.834 5.661 -1.169 1.00 93.69 625 SER A C 1
ATOM 5055 O O . SER A 1 625 ? 0.414 6.753 -1.553 1.00 93.69 625 SER A O 1
ATOM 5057 N N . PHE A 1 626 ? 1.148 4.678 -2.018 1.00 95.62 626 PHE A N 1
ATOM 5058 C CA . PHE A 1 626 ? 0.958 4.776 -3.462 1.00 95.62 626 PHE A CA 1
ATOM 5059 C C . PHE A 1 626 ? -0.501 5.105 -3.799 1.00 95.62 626 PHE A C 1
ATOM 5061 O O . PHE A 1 626 ? -0.759 6.122 -4.443 1.00 95.62 626 PHE A O 1
ATOM 5068 N N . PHE A 1 627 ? -1.475 4.353 -3.275 1.00 95.81 627 PHE A N 1
ATOM 5069 C CA . PHE A 1 627 ? -2.890 4.651 -3.527 1.00 95.81 627 PHE A CA 1
ATOM 5070 C C . PHE A 1 627 ? -3.337 5.995 -2.947 1.00 95.81 627 PHE A C 1
ATOM 5072 O O . PHE A 1 627 ? -4.163 6.685 -3.544 1.00 95.81 627 PHE A O 1
ATOM 5079 N N . LYS A 1 628 ? -2.767 6.428 -1.816 1.00 94.81 628 LYS A N 1
ATOM 5080 C CA . LYS A 1 628 ? -3.002 7.776 -1.277 1.00 94.81 628 LYS A CA 1
ATOM 5081 C C . LYS A 1 628 ? -2.460 8.867 -2.207 1.00 94.81 628 LYS A C 1
ATOM 5083 O O . LYS A 1 628 ? -3.116 9.895 -2.379 1.00 94.81 628 LYS A O 1
ATOM 5088 N N . LYS A 1 629 ? -1.290 8.657 -2.818 1.00 94.38 629 LYS A N 1
ATOM 5089 C CA . LYS A 1 629 ? -0.719 9.565 -3.825 1.00 94.38 629 LYS A CA 1
ATOM 5090 C C . LYS A 1 629 ? -1.609 9.604 -5.075 1.00 94.38 629 LYS A C 1
ATOM 5092 O O . LYS A 1 629 ? -1.969 10.702 -5.488 1.00 94.38 629 LYS A O 1
ATOM 5097 N N . ILE A 1 630 ? -2.050 8.450 -5.591 1.00 93.75 630 ILE A N 1
ATOM 5098 C CA . ILE A 1 630 ? -3.008 8.363 -6.712 1.00 93.75 630 ILE A CA 1
ATOM 5099 C C . ILE A 1 630 ? -4.289 9.128 -6.390 1.00 93.75 630 ILE A C 1
ATOM 5101 O O . ILE A 1 630 ? -4.684 9.994 -7.160 1.00 93.75 630 ILE A O 1
ATOM 5105 N N . LYS A 1 631 ? -4.903 8.881 -5.224 1.00 92.50 631 LYS A N 1
ATOM 5106 C CA . LYS A 1 631 ? -6.089 9.620 -4.767 1.00 92.50 631 LYS A CA 1
ATOM 5107 C C . LYS A 1 631 ? -5.892 11.129 -4.911 1.00 92.50 631 LYS A C 1
ATOM 5109 O O . LYS A 1 631 ? -6.768 11.800 -5.442 1.00 92.50 631 LYS A O 1
ATOM 5114 N N . ASN A 1 632 ? -4.771 11.661 -4.429 1.00 90.38 632 ASN A N 1
ATOM 5115 C CA . ASN A 1 632 ? -4.517 13.101 -4.458 1.00 90.38 632 ASN A CA 1
ATOM 5116 C C . ASN A 1 632 ? -4.351 13.635 -5.888 1.00 90.38 632 ASN A C 1
ATOM 5118 O O . ASN A 1 632 ? -4.882 14.703 -6.183 1.00 90.38 632 ASN A O 1
ATOM 5122 N N . VAL A 1 633 ? -3.650 12.896 -6.756 1.00 89.00 633 VAL A N 1
ATOM 5123 C CA . VAL A 1 633 ? -3.486 13.240 -8.180 1.00 89.00 633 VAL A CA 1
ATOM 5124 C C . VAL A 1 633 ? -4.853 13.275 -8.862 1.00 89.00 633 VAL A C 1
ATOM 5126 O O . VAL A 1 633 ? -5.285 14.329 -9.318 1.00 89.00 633 VAL A O 1
ATOM 5129 N N . LEU A 1 634 ? -5.608 12.175 -8.784 1.00 86.31 634 LEU A N 1
ATOM 5130 C CA . LEU A 1 634 ? -6.926 12.061 -9.413 1.00 86.31 634 LEU A CA 1
ATOM 5131 C C . LEU A 1 634 ? -7.910 13.111 -8.892 1.00 86.31 634 LEU A C 1
ATOM 5133 O O . LEU A 1 634 ? -8.663 13.704 -9.657 1.00 86.31 634 LEU A O 1
ATOM 5137 N N . GLN A 1 635 ? -7.886 13.395 -7.590 1.00 82.31 635 GLN A N 1
ATOM 5138 C CA . GLN A 1 635 ? -8.730 14.433 -7.017 1.00 82.31 635 GLN A CA 1
ATOM 5139 C C . GLN A 1 635 ? -8.383 15.833 -7.544 1.00 82.31 635 GLN A C 1
ATOM 5141 O O . GLN A 1 635 ? -9.260 16.691 -7.549 1.00 82.31 635 GLN A O 1
ATOM 5146 N N . ASN A 1 636 ? -7.141 16.126 -7.919 1.00 81.38 636 ASN A N 1
ATOM 5147 C CA . ASN A 1 636 ? -6.793 17.424 -8.513 1.00 81.38 636 ASN A CA 1
ATOM 5148 C C . ASN A 1 636 ? -7.164 17.497 -9.997 1.00 81.38 636 ASN A C 1
ATOM 5150 O O . ASN A 1 636 ? -7.392 18.583 -10.519 1.00 81.38 636 ASN A O 1
ATOM 5154 N N . ASP A 1 637 ? -7.243 16.339 -10.641 1.00 78.62 637 ASP A N 1
ATOM 5155 C CA . ASP A 1 637 ? -7.419 16.209 -12.077 1.00 78.62 637 ASP A CA 1
ATOM 5156 C C . ASP A 1 637 ? -8.866 16.070 -12.545 1.00 78.62 637 ASP A C 1
ATOM 5158 O O . ASP A 1 637 ? -9.134 16.273 -13.734 1.00 78.62 637 ASP A O 1
ATOM 5162 N N . ILE A 1 638 ? -9.770 15.722 -11.631 1.00 82.94 638 ILE A N 1
ATOM 5163 C CA . ILE A 1 638 ? -11.204 15.567 -11.873 1.00 82.94 638 ILE A CA 1
ATOM 5164 C C . ILE A 1 638 ? -11.935 16.885 -11.587 1.00 82.94 638 ILE A C 1
ATOM 5166 O O . ILE A 1 638 ? -11.587 17.620 -10.661 1.00 82.94 638 ILE A O 1
ATOM 5170 N N . GLY A 1 639 ? -12.973 17.158 -12.384 1.00 77.62 639 GLY A N 1
ATOM 5171 C CA . GLY A 1 639 ? -13.819 18.343 -12.267 1.00 77.62 639 GLY A CA 1
ATOM 5172 C C . GLY A 1 639 ? -14.487 18.496 -10.896 1.00 77.62 639 GLY A C 1
ATOM 5173 O O . GLY A 1 639 ? -14.670 17.539 -10.130 1.00 77.62 639 GLY A O 1
ATOM 5174 N N . THR A 1 640 ? -14.853 19.737 -10.586 1.00 85.94 640 THR A N 1
ATOM 5175 C CA . THR A 1 640 ? -15.593 20.097 -9.374 1.00 85.94 640 THR A CA 1
ATOM 5176 C C . THR A 1 640 ? -16.964 20.636 -9.726 1.00 85.94 640 THR A C 1
ATOM 5178 O O . THR A 1 640 ? -17.096 21.372 -10.696 1.00 85.94 640 THR A O 1
ATOM 5181 N N . LEU A 1 641 ? -17.954 20.344 -8.890 1.00 86.00 641 LEU A N 1
ATOM 5182 C CA . LEU A 1 641 ? -19.316 20.837 -9.037 1.00 86.00 641 LEU A CA 1
ATOM 5183 C C . LEU A 1 641 ? -19.793 21.528 -7.763 1.00 86.00 641 LEU A C 1
ATOM 5185 O O . LEU A 1 641 ? -19.240 21.347 -6.673 1.00 86.00 641 LEU A O 1
ATOM 5189 N N . ASN A 1 642 ? -20.853 22.313 -7.928 1.00 86.94 642 ASN A N 1
ATOM 5190 C CA . ASN A 1 642 ? -21.488 23.064 -6.860 1.00 86.94 642 ASN A CA 1
ATOM 5191 C C . ASN A 1 642 ? -22.688 22.307 -6.288 1.00 86.94 642 ASN A C 1
ATOM 5193 O O . ASN A 1 642 ? -23.497 21.734 -7.016 1.00 86.94 642 ASN A O 1
ATOM 5197 N N . ARG A 1 643 ? -22.823 22.371 -4.966 1.00 87.31 643 ARG A N 1
ATOM 5198 C CA . ARG A 1 643 ? -23.994 21.957 -4.200 1.00 87.31 643 ARG A CA 1
ATOM 5199 C C . ARG A 1 643 ? -24.495 23.153 -3.402 1.00 87.31 643 ARG A C 1
ATOM 5201 O O . ARG A 1 643 ? -23.868 23.582 -2.435 1.00 87.31 643 ARG A O 1
ATOM 5208 N N . HIS A 1 644 ? -25.637 23.707 -3.780 1.00 90.44 644 HIS A N 1
ATOM 5209 C CA . HIS A 1 644 ? -26.294 24.749 -2.996 1.00 90.44 644 HIS A CA 1
ATOM 5210 C C . HIS A 1 644 ? -26.964 24.162 -1.753 1.00 90.44 644 HIS A C 1
ATOM 5212 O O . HIS A 1 644 ? -27.644 23.133 -1.839 1.00 90.44 644 HIS A O 1
ATOM 5218 N N . LYS A 1 645 ? -26.770 24.840 -0.617 1.00 91.25 645 LYS A N 1
ATOM 5219 C CA . LYS A 1 645 ? -27.349 24.513 0.688 1.00 91.25 645 LYS A CA 1
ATOM 5220 C C . LYS A 1 645 ? -28.386 25.553 1.086 1.00 91.25 645 LYS A C 1
ATOM 5222 O O . LYS A 1 645 ? -28.153 26.755 0.943 1.00 91.25 645 LYS A O 1
ATOM 5227 N N . PHE A 1 646 ? -29.485 25.085 1.654 1.00 92.38 646 PHE A N 1
ATOM 5228 C CA . PHE A 1 646 ? -30.596 25.899 2.120 1.00 92.38 646 PHE A CA 1
ATOM 5229 C C . PHE A 1 646 ? -30.890 25.609 3.588 1.00 92.38 646 PHE A C 1
ATOM 5231 O O . PHE A 1 646 ? -30.908 24.450 3.997 1.00 92.38 646 PHE A O 1
ATOM 5238 N N . ASN A 1 647 ? -31.164 26.657 4.359 1.00 91.50 647 ASN A N 1
ATOM 5239 C CA . ASN A 1 647 ? -31.928 26.525 5.594 1.00 91.50 647 ASN A CA 1
ATOM 5240 C C . ASN A 1 647 ? -33.388 26.275 5.215 1.00 91.50 647 ASN A C 1
ATOM 5242 O O . ASN A 1 647 ? -33.859 26.833 4.220 1.00 91.50 647 ASN A O 1
ATOM 5246 N N . TYR A 1 648 ? -34.101 25.470 5.996 1.00 89.25 648 TYR A N 1
ATOM 5247 C CA . TYR A 1 648 ? -35.497 25.157 5.722 1.00 89.25 648 TYR A CA 1
ATOM 5248 C C . TYR A 1 648 ? -36.344 25.188 6.991 1.00 89.25 648 TYR A C 1
ATOM 5250 O O . TYR A 1 648 ? -35.849 24.948 8.091 1.00 89.25 648 TYR A O 1
ATOM 5258 N N . LYS A 1 649 ? -37.627 25.505 6.819 1.00 86.38 649 LYS A N 1
ATOM 5259 C CA . LYS A 1 649 ? -38.683 25.353 7.826 1.00 86.38 649 LYS A CA 1
ATOM 5260 C C . LYS A 1 649 ? -39.946 24.830 7.133 1.00 86.38 649 LYS A C 1
ATOM 5262 O O . LYS A 1 649 ? -40.135 25.169 5.957 1.00 86.38 649 LYS A O 1
ATOM 5267 N N . PRO A 1 650 ? -40.794 24.034 7.814 1.00 80.19 650 PRO A N 1
ATOM 5268 C CA . PRO A 1 650 ? -42.119 23.688 7.299 1.00 80.19 650 PRO A CA 1
ATOM 5269 C C . PRO A 1 650 ? -42.864 24.950 6.855 1.00 80.19 650 PRO A C 1
ATOM 5271 O O . PRO A 1 650 ? -42.723 26.004 7.484 1.00 80.19 650 PRO A O 1
ATOM 5274 N N . TYR A 1 651 ? -43.587 24.877 5.738 1.00 73.31 651 TYR A N 1
ATOM 5275 C CA . TYR A 1 651 ? -44.274 26.047 5.191 1.00 73.31 651 TYR A CA 1
ATOM 5276 C C . TYR A 1 651 ? -45.489 26.451 6.045 1.00 73.31 651 TYR A C 1
ATOM 5278 O O . TYR A 1 651 ? -45.805 27.640 6.124 1.00 73.31 651 TYR A O 1
ATOM 5286 N N . SER A 1 652 ? -46.118 25.493 6.732 1.00 72.56 652 SER A N 1
ATOM 5287 C CA . SER A 1 652 ? -47.220 25.716 7.678 1.00 72.56 652 SER A CA 1
ATOM 5288 C C . SER A 1 652 ? -47.071 24.908 8.979 1.00 72.56 652 SER A C 1
ATOM 5290 O O . SER A 1 652 ? -46.395 23.882 9.006 1.00 72.56 652 SER A O 1
ATOM 5292 N N . GLU A 1 653 ? -47.707 25.369 10.067 1.00 59.22 653 GLU A N 1
ATOM 5293 C CA . GLU A 1 653 ? -47.714 24.672 11.371 1.00 59.22 653 GLU A CA 1
ATOM 5294 C C . GLU A 1 653 ? -48.470 23.328 11.322 1.00 59.22 653 GLU A C 1
ATOM 5296 O O . GLU A 1 653 ? -48.137 22.416 12.062 1.00 59.22 653 GLU A O 1
ATOM 5301 N N . GLU A 1 654 ? -49.428 23.141 10.407 1.00 59.53 654 GLU A N 1
ATOM 5302 C CA . GLU A 1 654 ? -50.113 21.845 10.223 1.00 59.53 654 GLU A CA 1
ATOM 5303 C C . GLU A 1 654 ? -49.205 20.778 9.571 1.00 59.53 654 GLU A C 1
ATOM 5305 O O . GLU A 1 654 ? -49.429 19.578 9.732 1.00 59.53 654 GLU A O 1
ATOM 5310 N N . GLU A 1 655 ? -48.149 21.194 8.859 1.00 55.78 655 GLU A N 1
ATOM 5311 C CA . GLU A 1 655 ? -47.160 20.296 8.245 1.00 55.78 655 GLU A CA 1
ATOM 5312 C C . GLU A 1 655 ? -46.052 19.853 9.222 1.00 55.78 655 GLU A C 1
ATOM 5314 O O . GLU A 1 655 ? -45.320 18.912 8.901 1.00 55.78 655 GLU A O 1
ATOM 5319 N N . SER A 1 656 ? -45.920 20.471 10.409 1.00 53.75 656 SER A N 1
ATOM 5320 C CA . SER A 1 656 ? -44.916 20.062 11.411 1.00 53.75 656 SER A CA 1
ATOM 5321 C C . SER A 1 656 ? -45.272 18.764 12.136 1.00 53.75 656 SER A C 1
ATOM 5323 O O . SER A 1 656 ? -44.379 18.040 12.556 1.00 53.75 656 SER A O 1
ATOM 5325 N N . ASP A 1 657 ? -46.558 18.416 12.228 1.00 46.88 657 ASP A N 1
ATOM 5326 C CA . ASP A 1 657 ? -47.023 17.208 12.928 1.00 46.88 657 ASP A CA 1
ATOM 5327 C C . ASP A 1 657 ? -46.859 15.910 12.094 1.00 46.88 657 ASP A C 1
ATOM 5329 O O . ASP A 1 657 ? -47.163 14.815 12.569 1.00 46.88 657 ASP A O 1
ATOM 5333 N N . GLN A 1 658 ? -46.354 16.000 10.851 1.00 51.56 658 GLN A N 1
ATOM 5334 C CA . GLN A 1 658 ? -46.145 14.870 9.921 1.00 51.56 658 GLN A CA 1
ATOM 5335 C C . GLN A 1 658 ? -44.660 14.482 9.724 1.00 51.56 658 GLN A C 1
ATOM 5337 O O . GLN A 1 658 ? -44.265 13.998 8.654 1.00 51.56 658 GLN A O 1
ATOM 5342 N N . GLU A 1 659 ? -43.817 14.708 10.734 1.00 57.91 659 GLU A N 1
ATOM 5343 C CA . GLU A 1 659 ? -42.367 14.480 10.691 1.00 57.91 659 GLU A CA 1
ATOM 5344 C C . GLU A 1 659 ? -41.986 13.014 10.416 1.00 57.91 659 GLU A C 1
ATOM 5346 O O . GLU A 1 659 ? -42.063 12.146 11.279 1.00 57.91 659 GLU A O 1
ATOM 5351 N N . ASN A 1 660 ? -41.543 12.747 9.186 1.00 60.53 660 ASN A N 1
ATOM 5352 C CA . ASN A 1 660 ? -40.497 11.767 8.873 1.00 60.53 660 ASN A CA 1
ATOM 5353 C C . ASN A 1 660 ? -40.094 11.945 7.403 1.00 60.53 660 ASN A C 1
ATOM 5355 O O . ASN A 1 660 ? -40.741 11.412 6.498 1.00 60.53 660 ASN A O 1
ATOM 5359 N N . ILE A 1 661 ? -39.082 12.775 7.139 1.00 69.06 661 ILE A N 1
ATOM 5360 C CA . ILE A 1 661 ? -38.396 12.832 5.839 1.00 69.06 661 ILE A CA 1
ATOM 5361 C C . ILE A 1 661 ? -37.121 12.006 5.987 1.00 69.06 661 ILE A C 1
ATOM 5363 O O . ILE A 1 661 ? -36.366 12.260 6.926 1.00 69.06 661 ILE A O 1
ATOM 5367 N N . PRO A 1 662 ? -36.845 11.040 5.099 1.00 66.38 662 PRO A N 1
ATOM 5368 C CA . PRO A 1 662 ? -35.625 10.262 5.212 1.00 66.38 662 PRO A CA 1
ATOM 5369 C C . PRO A 1 662 ? -34.397 11.153 4.984 1.00 66.38 662 PRO A C 1
ATOM 5371 O O . PRO A 1 662 ? -34.240 11.774 3.930 1.00 66.38 662 PRO A O 1
ATOM 5374 N N . PHE A 1 663 ? -33.503 11.200 5.973 1.00 69.50 663 PHE A N 1
ATOM 5375 C CA . PHE A 1 663 ? -32.229 11.901 5.847 1.00 69.50 663 PHE A CA 1
ATOM 5376 C C . PHE A 1 663 ? -31.269 11.156 4.919 1.00 69.50 663 PHE A C 1
ATOM 5378 O O . PHE A 1 663 ? -31.303 9.930 4.809 1.00 69.50 663 PHE A O 1
ATOM 5385 N N . ASN A 1 664 ? -30.388 11.911 4.255 1.00 64.06 664 ASN A N 1
ATOM 5386 C CA . ASN A 1 664 ? -29.343 11.384 3.365 1.00 64.06 664 ASN A CA 1
ATOM 5387 C C . ASN A 1 664 ? -29.849 10.487 2.214 1.00 64.06 664 ASN A C 1
ATOM 5389 O O . ASN A 1 664 ? -29.068 9.745 1.612 1.00 64.06 664 ASN A O 1
ATOM 5393 N N . GLN A 1 665 ? -31.132 10.586 1.863 1.00 71.31 665 GLN A N 1
ATOM 5394 C CA . GLN A 1 665 ? -31.706 9.975 0.669 1.00 71.31 665 GLN A CA 1
ATOM 5395 C C . GLN A 1 665 ? -32.020 11.052 -0.362 1.00 71.31 665 GLN A C 1
ATOM 5397 O O . GLN A 1 665 ? -32.485 12.135 -0.011 1.00 71.31 665 GLN A O 1
ATOM 5402 N N . ALA A 1 666 ? -31.717 10.756 -1.625 1.00 78.44 666 ALA A N 1
ATOM 5403 C CA . ALA A 1 666 ? -32.113 11.592 -2.746 1.00 78.44 666 ALA A CA 1
ATOM 5404 C C . ALA A 1 666 ? -33.641 11.646 -2.806 1.00 78.44 666 ALA A C 1
ATOM 5406 O O . ALA A 1 666 ? -34.266 10.592 -2.915 1.00 78.44 666 ALA A O 1
ATOM 5407 N N . ILE A 1 667 ? -34.202 12.849 -2.698 1.00 82.69 667 ILE A N 1
ATOM 5408 C CA . ILE A 1 667 ? -35.645 13.102 -2.743 1.00 82.69 667 ILE A CA 1
ATOM 5409 C C . ILE A 1 667 ? -35.937 14.045 -3.903 1.00 82.69 667 ILE A C 1
ATOM 5411 O O . ILE A 1 667 ? -35.318 15.111 -3.997 1.00 82.69 667 ILE A O 1
ATOM 5415 N N . GLU A 1 668 ? -36.895 13.674 -4.753 1.00 88.19 668 GLU A N 1
ATOM 5416 C CA . GLU A 1 668 ? -37.350 14.529 -5.853 1.00 88.19 668 GLU A CA 1
ATOM 5417 C C . GLU A 1 668 ? -38.164 15.718 -5.317 1.00 88.19 668 GLU A C 1
ATOM 5419 O O . GLU A 1 668 ? -39.125 15.582 -4.549 1.00 88.19 668 GLU A O 1
ATOM 5424 N N . VAL A 1 669 ? -37.774 16.918 -5.738 1.00 91.38 669 VAL A N 1
ATOM 5425 C CA . VAL A 1 669 ? -38.388 18.179 -5.334 1.00 91.38 669 VAL A CA 1
ATOM 5426 C C . VAL A 1 669 ? -38.571 19.130 -6.515 1.00 91.38 669 VAL A C 1
ATOM 5428 O O . VAL A 1 669 ? -37.927 19.034 -7.561 1.00 91.38 669 VAL A O 1
ATOM 5431 N N . ARG A 1 670 ? -39.447 20.113 -6.325 1.00 93.38 670 ARG A N 1
ATOM 5432 C CA . ARG A 1 670 ? -39.615 21.271 -7.198 1.00 93.38 670 ARG A CA 1
ATOM 5433 C C . ARG A 1 670 ? -39.131 22.525 -6.480 1.00 93.38 670 ARG A C 1
ATOM 5435 O O . ARG A 1 670 ? -39.690 22.901 -5.448 1.00 93.38 670 ARG A O 1
ATOM 5442 N N . PHE A 1 671 ? -38.124 23.178 -7.045 1.00 93.31 671 PHE A N 1
ATOM 5443 C CA . PHE A 1 671 ? -37.631 24.481 -6.609 1.00 93.31 671 PHE A CA 1
ATOM 5444 C C . PHE A 1 671 ? -38.536 25.560 -7.193 1.00 93.31 671 PHE A C 1
ATOM 5446 O O . PHE A 1 671 ? -38.788 25.565 -8.395 1.00 93.31 671 PHE A O 1
ATOM 5453 N N . ILE A 1 672 ? -39.048 26.460 -6.357 1.00 92.94 672 ILE A N 1
ATOM 5454 C CA . ILE A 1 672 ? -40.033 27.467 -6.757 1.00 92.94 672 ILE A CA 1
ATOM 5455 C C . ILE A 1 672 ? -39.473 28.866 -6.474 1.00 92.94 672 ILE A C 1
ATOM 5457 O O . ILE A 1 672 ? -39.121 29.210 -5.338 1.00 92.94 672 ILE A O 1
ATOM 5461 N N . SER A 1 673 ? -39.423 29.681 -7.529 1.00 90.81 673 SER A N 1
ATOM 5462 C CA . SER A 1 673 ? -39.225 31.132 -7.468 1.00 90.81 673 SER A CA 1
ATOM 5463 C C . SER A 1 673 ? -40.521 31.857 -7.864 1.00 90.81 673 SER A C 1
ATOM 5465 O O . SER A 1 673 ? -41.537 31.218 -8.128 1.00 90.81 673 SER A O 1
ATOM 5467 N N . LYS A 1 674 ? -40.526 33.198 -7.893 1.00 83.94 674 LYS A N 1
ATOM 5468 C CA . LYS A 1 674 ? -41.752 34.004 -8.084 1.00 83.94 674 LYS A CA 1
ATOM 5469 C C . LYS A 1 674 ? -42.547 33.637 -9.344 1.00 83.94 674 LYS A C 1
ATOM 5471 O O . LYS A 1 674 ? -43.767 33.581 -9.268 1.00 83.94 674 LYS A O 1
ATOM 5476 N N . ASN A 1 675 ? -41.868 33.392 -10.469 1.00 83.56 675 ASN A N 1
ATOM 5477 C CA . ASN A 1 675 ? -42.506 33.177 -11.778 1.00 83.56 675 ASN A CA 1
ATOM 5478 C C . ASN A 1 675 ? -42.053 31.888 -12.487 1.00 83.56 675 ASN A C 1
ATOM 5480 O O . ASN A 1 675 ? -42.453 31.646 -13.623 1.00 83.56 675 ASN A O 1
ATOM 5484 N N . GLN A 1 676 ? -41.175 31.099 -11.868 1.00 92.25 676 GLN A N 1
ATOM 5485 C CA . GLN A 1 676 ? -40.547 29.937 -12.493 1.00 92.25 676 GLN A CA 1
ATOM 5486 C C . GLN A 1 676 ? -40.353 28.828 -11.464 1.00 92.25 676 GLN A C 1
ATOM 5488 O O . GLN A 1 676 ? -40.238 29.087 -10.262 1.00 92.25 676 GLN A O 1
ATOM 5493 N N . SER A 1 677 ? -40.291 27.592 -11.945 1.00 91.94 677 SER A N 1
ATOM 5494 C CA . SER A 1 677 ? -39.974 26.437 -11.119 1.00 91.94 677 SER A CA 1
ATOM 5495 C C . SER A 1 677 ? -39.145 25.432 -11.894 1.00 91.94 677 SER A C 1
ATOM 5497 O O . SER A 1 677 ? -39.420 25.227 -13.073 1.00 91.94 677 SER A O 1
ATOM 5499 N N . GLU A 1 678 ? -38.238 24.752 -11.206 1.00 93.31 678 GLU A N 1
ATOM 5500 C CA . GLU A 1 678 ? -37.373 23.724 -11.783 1.00 93.31 678 GLU A CA 1
ATOM 5501 C C . GLU A 1 678 ? -37.462 22.440 -10.956 1.00 93.31 678 GLU A C 1
ATOM 5503 O O . GLU A 1 678 ? -37.637 22.492 -9.732 1.00 93.31 678 GLU A O 1
ATOM 5508 N N . LYS A 1 679 ? -37.382 21.278 -11.608 1.00 92.25 679 LYS A N 1
ATOM 5509 C CA . LYS A 1 679 ? -37.350 19.987 -10.904 1.00 92.25 679 LYS A CA 1
ATOM 5510 C C . LYS A 1 679 ? -35.913 19.599 -10.586 1.00 92.25 679 LYS A C 1
ATOM 5512 O O . LYS A 1 679 ? -35.023 19.809 -11.399 1.00 92.25 679 LYS A O 1
ATOM 5517 N N . GLY A 1 680 ? -35.693 18.949 -9.453 1.00 89.12 680 GLY A N 1
ATOM 5518 C CA . GLY A 1 680 ? -34.401 18.357 -9.130 1.00 89.12 680 GLY A CA 1
ATOM 5519 C C . GLY A 1 680 ? -34.468 17.447 -7.920 1.00 89.12 680 GLY A C 1
ATOM 5520 O O . GLY A 1 680 ? -35.546 17.165 -7.411 1.00 89.12 680 GLY A O 1
ATOM 5521 N N . GLU A 1 681 ? -33.310 17.012 -7.443 1.00 88.50 681 GLU A N 1
ATOM 5522 C CA . GLU A 1 681 ? -33.201 16.187 -6.246 1.00 88.50 681 GLU A CA 1
ATOM 5523 C C . GLU A 1 681 ? -32.409 16.914 -5.158 1.00 88.50 681 GLU A C 1
ATOM 5525 O O . GLU A 1 681 ? -31.479 17.694 -5.420 1.00 88.50 681 GLU A O 1
ATOM 5530 N N . VAL A 1 682 ? -32.768 16.627 -3.909 1.00 87.62 682 VAL A N 1
ATOM 5531 C CA . VAL A 1 682 ? -32.083 17.139 -2.723 1.00 87.62 682 VAL A CA 1
ATOM 5532 C C . VAL A 1 682 ? -31.817 16.037 -1.706 1.00 87.62 682 VAL A C 1
ATOM 5534 O O . VAL A 1 682 ? -32.492 15.013 -1.678 1.00 87.62 682 VAL A O 1
ATOM 5537 N N . LEU A 1 683 ? -30.843 16.286 -0.835 1.00 85.25 683 LEU A N 1
ATOM 5538 C CA . LEU A 1 683 ? -30.631 15.562 0.411 1.00 85.25 683 LEU A CA 1
ATOM 5539 C C . LEU A 1 683 ? -31.096 16.429 1.575 1.00 85.25 683 LEU A C 1
ATOM 5541 O O . LEU A 1 683 ? -30.619 17.557 1.739 1.00 85.25 683 LEU A O 1
ATOM 5545 N N . PHE A 1 684 ? -31.963 15.871 2.412 1.00 81.94 684 PHE A N 1
ATOM 5546 C CA . PHE A 1 684 ? -32.303 16.463 3.699 1.00 81.94 684 PHE A CA 1
ATOM 5547 C C . PHE A 1 684 ? -31.266 16.064 4.752 1.00 81.94 684 PHE A C 1
ATOM 5549 O O . PHE A 1 684 ? -30.804 14.920 4.811 1.00 81.94 684 PHE A O 1
ATOM 5556 N N . SER A 1 685 ? -30.890 17.035 5.573 1.00 77.38 685 SER A N 1
ATOM 5557 C CA . SER A 1 685 ? -30.076 16.901 6.780 1.00 77.38 685 SER A CA 1
ATOM 5558 C C . SER A 1 685 ? -30.809 17.567 7.951 1.00 77.38 685 SER A C 1
ATOM 5560 O O . SER A 1 685 ? -31.791 18.281 7.742 1.00 77.38 685 SER A O 1
ATOM 5562 N N . GLU A 1 686 ? -30.321 17.356 9.176 1.00 74.62 686 GLU A N 1
ATOM 5563 C CA . GLU A 1 686 ? -30.937 17.898 10.402 1.00 74.62 686 GLU A CA 1
ATOM 5564 C C . GLU A 1 686 ? -31.195 19.413 10.326 1.00 74.62 686 GLU A C 1
ATOM 5566 O O . GLU A 1 686 ? -32.234 19.879 10.775 1.00 74.62 686 GLU A O 1
ATOM 5571 N N . ASP A 1 687 ? -30.280 20.181 9.729 1.00 80.75 687 ASP A N 1
ATOM 5572 C CA . ASP A 1 687 ? -30.322 21.649 9.713 1.00 80.75 687 ASP A CA 1
ATOM 5573 C C . ASP A 1 687 ? -30.338 22.266 8.303 1.00 80.75 687 ASP A C 1
ATOM 5575 O O . ASP A 1 687 ? -30.316 23.490 8.157 1.00 80.75 687 ASP A O 1
ATOM 5579 N N . SER A 1 688 ? -30.315 21.447 7.247 1.00 87.19 688 SER A N 1
ATOM 5580 C CA . SER A 1 688 ? -30.188 21.948 5.876 1.00 87.19 688 SER A CA 1
ATOM 5581 C C . SER A 1 688 ? -30.737 21.016 4.794 1.00 87.19 688 SER A C 1
ATOM 5583 O O .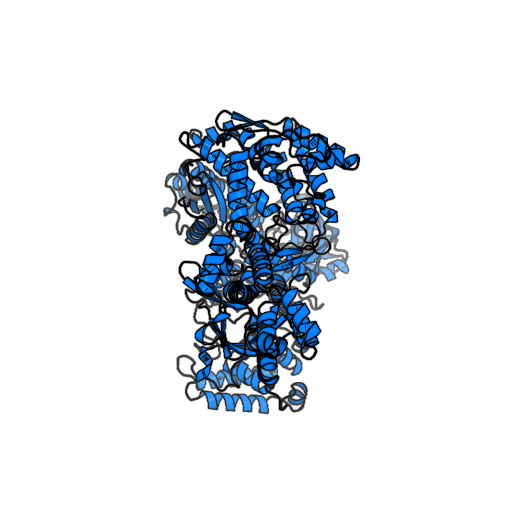 SER A 1 688 ? -30.801 19.800 4.957 1.00 87.19 688 SER A O 1
ATOM 5585 N N . ILE A 1 689 ? -31.093 21.608 3.652 1.00 88.81 689 ILE A N 1
ATOM 5586 C CA . ILE A 1 689 ? -31.381 20.917 2.389 1.00 88.81 689 ILE A CA 1
ATOM 5587 C C . ILE A 1 689 ? -30.221 21.186 1.438 1.00 88.81 689 ILE A C 1
ATOM 5589 O O . ILE A 1 689 ? -29.840 22.340 1.241 1.00 88.81 689 ILE A O 1
ATOM 5593 N N . SER A 1 690 ? -29.662 20.142 0.832 1.00 88.81 690 SER A N 1
ATOM 5594 C CA . SER A 1 690 ? -28.571 20.283 -0.135 1.00 88.81 690 SER A CA 1
ATOM 5595 C C . SER A 1 690 ? -28.956 19.713 -1.497 1.00 88.81 690 SER A C 1
ATOM 5597 O O . SER A 1 690 ? -29.454 18.598 -1.578 1.00 88.81 690 SER A O 1
ATOM 5599 N N . THR A 1 691 ? -28.699 20.457 -2.568 1.00 89.31 691 THR A N 1
ATOM 5600 C CA . THR A 1 691 ? -28.905 19.999 -3.958 1.00 89.31 691 THR A CA 1
ATOM 5601 C C . THR A 1 691 ? -27.948 18.868 -4.335 1.00 89.31 691 THR A C 1
ATOM 5603 O O . THR A 1 691 ? -26.800 18.851 -3.902 1.00 89.31 691 THR A O 1
ATOM 5606 N N . ILE A 1 692 ? -28.403 17.909 -5.136 1.00 83.44 692 ILE A N 1
ATOM 5607 C CA . ILE A 1 692 ? -27.536 16.817 -5.629 1.00 83.44 692 ILE A CA 1
ATOM 5608 C C . ILE A 1 692 ? -27.645 16.589 -7.133 1.00 83.44 692 ILE A C 1
ATOM 5610 O O . ILE A 1 692 ? -26.853 15.852 -7.708 1.00 83.44 692 ILE A O 1
ATOM 5614 N N . THR A 1 693 ? -28.593 17.252 -7.787 1.00 85.69 693 THR A N 1
ATOM 5615 C CA . THR A 1 693 ? -28.714 17.282 -9.241 1.00 85.69 693 THR A CA 1
ATOM 5616 C C . THR A 1 693 ? -28.106 18.574 -9.788 1.00 85.69 693 THR A C 1
ATOM 5618 O O . THR A 1 693 ? -28.700 19.640 -9.592 1.00 85.69 693 THR A O 1
ATOM 5621 N N . PRO A 1 694 ? -26.947 18.521 -10.469 1.00 84.38 694 PRO A N 1
ATOM 5622 C CA . PRO A 1 694 ? -26.235 19.737 -10.859 1.00 84.38 694 PRO A CA 1
ATOM 5623 C C . PRO A 1 694 ? -26.964 20.594 -11.906 1.00 84.38 694 PRO A C 1
ATOM 5625 O O . PRO A 1 694 ? -26.725 21.797 -11.951 1.00 84.38 694 PRO A O 1
ATOM 5628 N N . HIS A 1 695 ? -27.905 20.033 -12.684 1.00 85.00 695 HIS A N 1
ATOM 5629 C CA . HIS A 1 695 ? -28.700 20.793 -13.668 1.00 85.00 695 HIS A CA 1
ATOM 5630 C C . HIS A 1 695 ? -29.504 21.942 -13.057 1.00 85.00 695 HIS A C 1
ATOM 5632 O O . HIS A 1 695 ? -29.826 22.906 -13.741 1.00 85.00 695 HIS A O 1
ATOM 5638 N N . VAL A 1 696 ? -29.824 21.862 -11.764 1.00 87.94 696 VAL A N 1
ATOM 5639 C CA . VAL A 1 696 ? -30.623 22.879 -11.067 1.00 87.94 696 VAL A CA 1
ATOM 5640 C C . VAL A 1 696 ? -29.772 24.072 -10.621 1.00 87.94 696 VAL A C 1
ATOM 5642 O O . VAL A 1 696 ? -30.314 25.103 -10.222 1.00 87.94 696 VAL A O 1
ATOM 5645 N N . ASN A 1 697 ? -28.442 23.957 -10.658 1.00 87.81 697 ASN A N 1
ATOM 5646 C CA . ASN A 1 697 ? -27.552 24.999 -10.149 1.00 87.81 697 ASN A CA 1
ATOM 5647 C C . ASN A 1 697 ? -27.744 26.320 -10.899 1.00 87.81 697 ASN A C 1
ATOM 5649 O O . ASN A 1 697 ? -27.926 27.352 -10.259 1.00 87.81 697 ASN A O 1
ATOM 5653 N N . GLU A 1 698 ? -27.831 26.282 -12.232 1.00 86.62 698 GLU A N 1
ATOM 5654 C CA . GLU A 1 698 ? -28.074 27.479 -13.047 1.00 86.62 698 GLU A CA 1
ATOM 5655 C C . GLU A 1 698 ? -29.406 28.157 -12.678 1.00 86.62 698 GLU A C 1
ATOM 5657 O O . GLU A 1 698 ? -29.472 29.378 -12.518 1.00 86.62 698 GLU A O 1
ATOM 5662 N N . PHE A 1 699 ? -30.467 27.372 -12.454 1.00 89.31 699 PHE A N 1
ATOM 5663 C CA . PHE A 1 699 ? -31.754 27.900 -12.001 1.00 89.31 699 PHE A CA 1
ATOM 5664 C C . PHE A 1 699 ? -31.633 28.609 -10.644 1.00 89.31 699 PHE A C 1
ATOM 5666 O O . PHE A 1 699 ? -32.171 29.704 -10.479 1.00 89.31 699 PHE A O 1
ATOM 5673 N N . ILE A 1 700 ? -30.917 28.013 -9.687 1.00 90.38 700 ILE A N 1
ATOM 5674 C CA . ILE A 1 700 ? -30.724 28.543 -8.326 1.00 90.38 700 ILE A CA 1
ATOM 5675 C C . ILE A 1 700 ? -29.800 29.768 -8.303 1.00 90.38 700 ILE A C 1
ATOM 5677 O O . ILE A 1 700 ? -29.909 30.614 -7.413 1.00 90.38 700 ILE A O 1
ATOM 5681 N N . GLU A 1 701 ? -28.852 29.857 -9.229 1.00 88.69 701 GLU A N 1
ATOM 5682 C CA . GLU A 1 701 ? -27.945 30.999 -9.355 1.00 88.69 701 GLU A CA 1
ATOM 5683 C C . GLU A 1 701 ? -28.639 32.200 -10.004 1.00 88.69 701 GLU A C 1
ATOM 5685 O O . GLU A 1 701 ? -28.431 33.332 -9.565 1.00 88.69 701 GLU A O 1
ATOM 5690 N N . ASN A 1 702 ? -29.527 31.952 -10.968 1.00 88.88 702 ASN A N 1
ATOM 5691 C CA . ASN A 1 702 ? -30.262 32.995 -11.682 1.00 88.88 702 ASN A CA 1
ATOM 5692 C C . ASN A 1 702 ? -31.570 33.425 -10.992 1.00 88.88 702 ASN A C 1
ATOM 5694 O O . ASN A 1 702 ? -32.104 34.489 -11.312 1.00 88.88 702 ASN A O 1
ATOM 5698 N N . ASN A 1 703 ? -32.100 32.633 -10.051 1.00 89.88 703 ASN A N 1
ATOM 5699 C CA . ASN A 1 703 ? -33.384 32.895 -9.397 1.00 89.88 703 ASN A CA 1
ATOM 5700 C C . ASN A 1 703 ? -33.307 32.837 -7.866 1.00 89.88 703 ASN A C 1
ATOM 5702 O O . ASN A 1 703 ? -32.669 31.973 -7.271 1.00 89.88 703 ASN A O 1
ATOM 5706 N N . GLU A 1 704 ? -34.074 33.706 -7.203 1.00 90.50 704 GLU A N 1
ATOM 5707 C CA . GLU A 1 704 ? -34.268 33.645 -5.753 1.00 90.50 704 GLU A CA 1
ATOM 5708 C C . GLU A 1 704 ? -35.278 32.535 -5.415 1.00 90.50 704 GLU A C 1
ATOM 5710 O O . GLU A 1 704 ? -36.497 32.728 -5.508 1.00 90.50 704 GLU A O 1
ATOM 5715 N N . VAL A 1 705 ? -34.777 31.348 -5.068 1.00 91.94 705 VAL A N 1
ATOM 5716 C CA . VAL A 1 705 ? -35.610 30.227 -4.613 1.00 91.94 705 VAL A CA 1
ATOM 5717 C C . VAL A 1 705 ? -36.077 30.488 -3.187 1.00 91.94 705 VAL A C 1
ATOM 5719 O O . VAL A 1 705 ? -35.260 30.630 -2.281 1.00 91.94 705 VAL A O 1
ATOM 5722 N N . ARG A 1 706 ? -37.397 30.518 -2.991 1.00 90.25 706 ARG A N 1
ATOM 5723 C CA . ARG A 1 706 ? -38.024 30.773 -1.680 1.00 90.25 706 ARG A CA 1
ATOM 5724 C C . ARG A 1 706 ? -38.761 29.564 -1.123 1.00 90.25 706 ARG A C 1
ATOM 5726 O O . ARG A 1 706 ? -39.050 29.514 0.070 1.00 90.25 706 ARG A O 1
ATOM 5733 N N . LYS A 1 707 ? -39.095 28.602 -1.986 1.00 92.12 707 LYS A N 1
ATOM 5734 C CA . LYS A 1 707 ? -39.905 27.439 -1.631 1.00 92.12 707 LYS A CA 1
ATOM 5735 C C . LYS A 1 707 ? -39.403 26.182 -2.335 1.00 92.12 707 LYS A C 1
ATOM 5737 O O . LYS A 1 707 ? -39.041 26.235 -3.511 1.00 92.12 707 LYS A O 1
ATOM 5742 N N . ILE A 1 708 ? -39.411 25.060 -1.620 1.00 91.88 708 ILE A N 1
ATOM 5743 C CA . ILE A 1 708 ? -39.151 23.721 -2.160 1.00 91.88 708 ILE A CA 1
ATOM 5744 C C . ILE A 1 708 ? -40.368 22.844 -1.860 1.00 91.88 708 ILE A C 1
ATOM 5746 O O . ILE A 1 708 ? -40.794 22.756 -0.711 1.00 91.88 708 ILE A O 1
ATOM 5750 N N . LYS A 1 709 ? -40.927 22.205 -2.891 1.00 90.62 709 LYS A N 1
ATOM 5751 C CA . LYS A 1 709 ? -42.044 21.255 -2.771 1.00 90.62 709 LYS A CA 1
ATOM 5752 C C . LYS A 1 709 ? -41.556 19.833 -3.037 1.00 90.62 709 LYS A C 1
ATOM 5754 O O . LYS A 1 709 ? -40.970 19.597 -4.088 1.00 90.62 709 LYS A O 1
ATOM 5759 N N . VAL A 1 710 ? -41.816 18.897 -2.130 1.00 88.56 710 VAL A N 1
ATOM 5760 C CA . VAL A 1 710 ? -41.537 17.465 -2.331 1.00 88.56 710 VAL A CA 1
ATOM 5761 C C . VAL A 1 710 ? -42.532 16.891 -3.332 1.00 88.56 710 VAL A C 1
ATOM 5763 O O . VAL A 1 710 ? -43.737 17.096 -3.191 1.00 88.56 710 VAL A O 1
ATOM 5766 N N . ILE A 1 711 ? -42.011 16.205 -4.349 1.00 88.12 711 ILE A N 1
ATOM 5767 C CA . ILE A 1 711 ? -42.795 15.562 -5.416 1.00 88.12 711 ILE A CA 1
ATOM 5768 C C . ILE A 1 711 ? -42.425 14.080 -5.596 1.00 88.12 711 ILE A C 1
ATOM 5770 O O . ILE A 1 711 ? -42.790 13.488 -6.601 1.00 88.12 711 ILE A O 1
ATOM 5774 N N . ASP A 1 712 ? -41.681 13.504 -4.648 1.00 79.75 712 ASP A N 1
ATOM 5775 C CA . ASP A 1 712 ? -41.264 12.101 -4.665 1.00 79.75 712 ASP A CA 1
ATOM 5776 C C . ASP A 1 712 ? -42.437 11.172 -4.318 1.00 79.75 712 ASP A C 1
ATOM 5778 O O . ASP A 1 712 ? -42.946 11.181 -3.191 1.00 79.75 712 ASP A O 1
ATOM 5782 N N . ASP A 1 713 ? -42.838 10.343 -5.282 1.00 71.44 713 ASP A N 1
ATOM 5783 C CA . ASP A 1 713 ? -43.965 9.412 -5.159 1.00 71.44 713 ASP A CA 1
ATOM 5784 C C . ASP A 1 713 ? -43.789 8.407 -4.001 1.00 71.44 713 ASP A C 1
ATOM 5786 O O . ASP A 1 713 ? -44.776 7.918 -3.442 1.00 71.44 713 ASP A O 1
ATOM 5790 N N . ASN A 1 714 ? -42.547 8.126 -3.577 1.00 67.44 714 ASN A N 1
ATOM 5791 C CA . ASN A 1 714 ? -42.272 7.196 -2.477 1.00 67.44 714 ASN A CA 1
ATOM 5792 C C . ASN A 1 714 ? -42.694 7.745 -1.105 1.00 67.44 714 ASN A C 1
ATOM 5794 O O . ASN A 1 714 ? -42.844 6.976 -0.153 1.00 67.44 714 ASN A O 1
ATOM 5798 N N . LEU A 1 715 ? -42.888 9.062 -0.976 1.00 69.88 715 LEU A N 1
ATOM 5799 C CA . LEU A 1 715 ? -43.173 9.713 0.305 1.00 69.88 715 LEU A CA 1
ATOM 5800 C C . LEU A 1 715 ? -44.670 9.905 0.593 1.00 69.88 715 LEU A C 1
ATOM 5802 O O . LEU A 1 715 ? -45.001 10.411 1.665 1.00 69.88 715 LEU A O 1
ATOM 5806 N N . LYS A 1 716 ? -45.562 9.440 -0.300 1.00 56.84 716 LYS A N 1
ATOM 5807 C CA . LYS A 1 716 ? -47.044 9.389 -0.203 1.00 56.84 716 LYS A CA 1
ATOM 5808 C C . LYS A 1 716 ? -47.786 10.713 0.087 1.00 56.84 716 LYS A C 1
ATOM 5810 O O . LYS A 1 716 ? -48.966 10.792 -0.242 1.00 56.84 716 LYS A O 1
ATOM 5815 N N . ASN A 1 717 ? -47.126 11.750 0.610 1.00 62.91 717 ASN A N 1
ATOM 5816 C CA . ASN A 1 717 ? -47.690 13.064 0.929 1.00 62.91 717 ASN A CA 1
ATOM 5817 C C . ASN A 1 717 ? -46.873 14.180 0.254 1.00 62.91 717 ASN A C 1
ATOM 5819 O O . ASN A 1 717 ? -45.647 14.219 0.383 1.00 62.91 717 ASN A O 1
ATOM 5823 N N . GLU A 1 718 ? -47.548 15.126 -0.406 1.00 64.94 718 GLU A N 1
ATOM 5824 C CA . GLU A 1 718 ? -46.920 16.377 -0.850 1.00 64.94 718 GLU A CA 1
ATOM 5825 C C . GLU A 1 718 ? -46.570 17.236 0.377 1.00 64.94 718 GLU A C 1
ATOM 5827 O O . GLU A 1 718 ? -47.417 17.445 1.242 1.00 64.94 718 GLU A O 1
ATOM 5832 N N . ARG A 1 719 ? -45.324 17.720 0.464 1.00 80.44 719 ARG A N 1
ATOM 5833 C CA . ARG A 1 719 ? -44.834 18.561 1.573 1.00 80.44 719 ARG A CA 1
ATOM 5834 C C . ARG A 1 719 ? -44.155 19.811 1.041 1.00 80.44 719 ARG A C 1
ATOM 5836 O O . ARG A 1 719 ? -43.455 19.739 0.023 1.00 80.44 719 ARG A O 1
ATOM 5843 N N . GLU A 1 720 ? -44.303 20.933 1.735 1.00 87.69 720 GLU A N 1
ATOM 5844 C CA . GLU A 1 720 ? -43.718 22.203 1.316 1.00 87.69 720 GLU A CA 1
ATOM 5845 C C . GLU A 1 720 ? -42.811 22.824 2.387 1.00 87.69 720 GLU A C 1
ATOM 5847 O O . GLU A 1 720 ? -43.105 22.832 3.579 1.00 87.69 720 GLU A O 1
ATOM 5852 N N . PHE A 1 721 ? -41.682 23.383 1.943 1.00 88.75 721 PHE A N 1
ATOM 5853 C CA . PHE A 1 721 ? -40.696 24.028 2.808 1.00 88.75 721 PHE A CA 1
ATOM 5854 C C . PHE A 1 721 ? -40.424 25.454 2.351 1.00 88.75 721 PHE A C 1
ATOM 5856 O O . PHE A 1 721 ? -40.156 25.697 1.169 1.00 88.75 721 PHE A O 1
ATOM 5863 N N . SER A 1 722 ? -40.426 26.389 3.302 1.00 90.06 722 SER A N 1
ATOM 5864 C CA . SER A 1 722 ? -39.836 27.713 3.102 1.00 90.06 722 SER A CA 1
ATOM 5865 C C . SER A 1 722 ? -38.322 27.589 3.217 1.00 90.06 722 SER A C 1
ATOM 5867 O O . SER A 1 722 ? -37.829 27.027 4.198 1.00 90.06 722 SER A O 1
ATOM 5869 N N . VAL A 1 723 ? -37.585 28.117 2.237 1.00 91.94 723 VAL A N 1
ATOM 5870 C CA . VAL A 1 723 ? -36.127 27.957 2.166 1.00 91.94 723 VAL A CA 1
ATOM 5871 C C . VAL A 1 723 ? -35.381 29.273 2.004 1.00 91.94 723 VAL A C 1
ATOM 5873 O O . VAL A 1 723 ? -35.857 30.200 1.352 1.00 91.94 723 VAL A O 1
ATOM 5876 N N . GLU A 1 724 ? -34.176 29.323 2.568 1.00 91.62 724 GLU A N 1
ATOM 5877 C CA . GLU A 1 724 ? -33.230 30.429 2.411 1.00 91.62 724 GLU A CA 1
ATOM 5878 C C . GLU A 1 724 ? -31.843 29.871 2.077 1.00 91.62 724 GLU A C 1
ATOM 5880 O O . GLU A 1 724 ? -31.339 28.986 2.772 1.00 91.62 724 GLU A O 1
ATOM 5885 N N . LYS A 1 725 ? -31.214 30.365 1.002 1.00 92.00 725 LYS A N 1
ATOM 5886 C CA . LYS A 1 725 ? -29.889 29.895 0.570 1.00 92.00 725 LYS A CA 1
ATOM 5887 C C . LYS A 1 725 ? -28.841 30.255 1.628 1.00 92.00 725 LYS A C 1
ATOM 5889 O O . LYS A 1 725 ? -28.551 31.423 1.855 1.00 92.00 725 LYS A O 1
ATOM 5894 N N . ARG A 1 726 ? -28.240 29.232 2.236 1.00 91.44 726 ARG A N 1
ATOM 5895 C CA . ARG A 1 726 ? -27.197 29.344 3.269 1.00 91.44 726 ARG A CA 1
ATOM 5896 C C . ARG A 1 726 ? -25.798 29.474 2.666 1.00 91.44 726 ARG A C 1
ATOM 5898 O O . ARG A 1 726 ? -24.928 30.106 3.255 1.00 91.44 726 ARG A O 1
ATOM 5905 N N . GLY A 1 727 ? -25.559 28.845 1.516 1.00 89.75 727 GLY A N 1
ATOM 5906 C CA . GLY A 1 727 ? -24.256 28.865 0.852 1.00 89.75 727 GLY A CA 1
ATOM 5907 C C . GLY A 1 727 ? -24.127 27.836 -0.266 1.00 89.75 727 GLY A C 1
ATOM 5908 O O . GLY A 1 727 ? -25.093 27.163 -0.629 1.00 89.75 727 GLY A O 1
ATOM 5909 N N . THR A 1 728 ? -22.913 27.711 -0.795 1.00 89.25 728 THR A N 1
ATOM 5910 C CA . THR A 1 728 ? -22.554 26.729 -1.824 1.00 89.25 728 THR A CA 1
ATOM 5911 C C . THR A 1 728 ? -21.360 25.915 -1.342 1.00 89.25 728 THR A C 1
ATOM 5913 O O . THR A 1 728 ? -20.374 26.463 -0.856 1.00 89.25 728 THR A O 1
ATOM 5916 N N . GLU A 1 729 ? -21.464 24.600 -1.460 1.00 86.94 729 GLU A N 1
ATOM 5917 C CA . GLU A 1 729 ? -20.402 23.637 -1.203 1.00 86.94 729 GLU A CA 1
ATOM 5918 C C . GLU A 1 729 ? -19.820 23.163 -2.534 1.00 86.94 729 GLU A C 1
ATOM 5920 O O . GLU A 1 729 ? -20.569 22.819 -3.442 1.00 86.94 729 GLU A O 1
ATOM 5925 N N . ILE A 1 730 ? -18.493 23.128 -2.644 1.00 85.94 730 ILE A N 1
ATOM 5926 C CA . ILE A 1 730 ? -17.801 22.586 -3.817 1.00 85.94 730 ILE A CA 1
ATOM 5927 C C . ILE A 1 730 ? -17.417 21.138 -3.518 1.00 85.94 730 ILE A C 1
ATOM 5929 O O . ILE A 1 730 ? -16.810 20.860 -2.477 1.00 85.94 730 ILE A O 1
ATOM 5933 N N . PHE A 1 731 ? -17.737 20.227 -4.431 1.00 84.50 731 PHE A N 1
ATOM 5934 C CA . PHE A 1 731 ? -17.379 18.814 -4.334 1.00 84.50 731 PHE A CA 1
ATOM 5935 C C . PHE A 1 731 ? -16.685 18.328 -5.608 1.00 84.50 731 PHE A C 1
ATOM 5937 O O . PHE A 1 731 ? -16.804 18.937 -6.668 1.00 84.50 731 PHE A O 1
ATOM 5944 N N . LYS A 1 732 ? -15.935 17.230 -5.499 1.00 86.25 732 LYS A N 1
ATOM 5945 C CA . LYS A 1 732 ? -15.234 16.602 -6.632 1.00 86.25 732 LYS A CA 1
ATOM 5946 C C . LYS A 1 732 ? -16.098 15.497 -7.225 1.00 86.25 732 LYS A C 1
ATOM 5948 O O . LYS A 1 732 ? -16.693 14.757 -6.443 1.00 86.25 732 LYS A O 1
ATOM 5953 N N . GLN A 1 733 ? -16.119 15.341 -8.551 1.00 88.75 733 GLN A N 1
ATOM 5954 C CA . GLN A 1 733 ? -16.845 14.268 -9.259 1.00 88.75 733 GLN A CA 1
ATOM 5955 C C . GLN A 1 733 ? -16.164 12.894 -9.099 1.00 88.75 733 GLN A C 1
ATOM 5957 O O . GLN A 1 733 ? -15.844 12.208 -10.060 1.00 88.75 733 GLN A O 1
ATOM 5962 N N . PHE A 1 734 ? -15.867 12.510 -7.864 1.00 89.94 734 PHE A N 1
ATOM 5963 C CA . PHE A 1 734 ? -15.074 11.344 -7.512 1.00 89.94 734 PHE A CA 1
ATOM 5964 C C . PHE A 1 734 ? -15.601 10.746 -6.211 1.00 89.94 734 PHE A C 1
ATOM 5966 O O . PHE A 1 734 ? -15.896 11.488 -5.265 1.00 89.94 734 PHE A O 1
ATOM 5973 N N . ARG A 1 735 ? -15.660 9.411 -6.138 1.00 89.94 735 ARG A N 1
ATOM 5974 C CA . ARG A 1 735 ? -16.035 8.695 -4.914 1.00 89.94 735 ARG A CA 1
ATOM 5975 C C . ARG A 1 735 ? -15.099 7.544 -4.630 1.00 89.94 735 ARG A C 1
ATOM 5977 O O . ARG A 1 735 ? -15.011 6.608 -5.418 1.00 89.94 735 ARG A O 1
ATOM 5984 N N . ILE A 1 736 ? -14.496 7.547 -3.450 1.00 91.62 736 ILE A N 1
ATOM 5985 C CA . ILE A 1 736 ? -13.805 6.360 -2.957 1.00 91.62 736 ILE A CA 1
ATOM 5986 C C . ILE A 1 736 ? -14.848 5.364 -2.471 1.00 91.62 736 ILE A C 1
ATOM 5988 O O . ILE A 1 736 ? -15.722 5.701 -1.671 1.00 91.62 736 ILE A O 1
ATOM 5992 N N . ILE A 1 737 ? -14.740 4.136 -2.967 1.00 91.44 737 ILE A N 1
ATOM 5993 C CA . ILE A 1 737 ? -15.461 2.995 -2.416 1.00 91.44 737 ILE A CA 1
ATOM 5994 C C . ILE A 1 737 ? -14.618 2.357 -1.318 1.00 91.44 737 ILE A C 1
ATOM 5996 O O . ILE A 1 737 ? -15.129 2.122 -0.236 1.00 91.44 737 ILE A O 1
ATOM 6000 N N . SER A 1 738 ? -13.333 2.100 -1.587 1.00 91.25 738 SER A N 1
ATOM 6001 C CA . SER A 1 738 ? -12.421 1.475 -0.628 1.00 91.25 738 SER A CA 1
ATOM 6002 C C . SER A 1 738 ? -10.966 1.675 -0.988 1.00 91.25 738 SER A C 1
ATOM 6004 O O . SER A 1 738 ? -10.617 1.803 -2.160 1.00 91.25 738 SER A O 1
ATOM 6006 N N . ARG A 1 739 ? -10.106 1.691 0.030 1.00 93.06 739 ARG A N 1
ATOM 6007 C CA . ARG A 1 739 ? -8.654 1.764 -0.116 1.00 93.06 739 ARG A CA 1
ATOM 6008 C C . ARG A 1 739 ? -7.993 0.957 0.994 1.00 93.06 739 ARG A C 1
ATOM 6010 O O . ARG A 1 739 ? -8.269 1.183 2.169 1.00 93.06 739 ARG A O 1
ATOM 6017 N N . SER A 1 740 ? -7.096 0.068 0.609 1.00 92.12 740 SER A N 1
ATOM 6018 C CA . SER A 1 740 ? -6.253 -0.727 1.495 1.00 92.12 740 SER A CA 1
ATOM 6019 C C . SER A 1 740 ? -4.851 -0.841 0.882 1.00 92.12 740 SER A C 1
ATOM 6021 O O . SER A 1 740 ? -4.659 -0.446 -0.269 1.00 92.12 740 SER A O 1
ATOM 6023 N N . PRO A 1 741 ? -3.864 -1.425 1.583 1.00 90.69 741 PRO A N 1
ATOM 6024 C CA . PRO A 1 741 ? -2.569 -1.728 0.979 1.00 90.69 741 PRO A CA 1
ATOM 6025 C C . PRO A 1 741 ? -2.649 -2.561 -0.307 1.00 90.69 741 PRO A C 1
ATOM 6027 O O . PRO A 1 741 ? -1.774 -2.436 -1.157 1.00 90.69 741 PRO A O 1
ATOM 6030 N N . ASN A 1 742 ? -3.661 -3.422 -0.452 1.00 88.81 742 ASN A N 1
ATOM 6031 C CA . ASN A 1 742 ? -3.753 -4.356 -1.573 1.00 88.81 742 ASN A CA 1
ATOM 6032 C C . ASN A 1 742 ? -4.658 -3.849 -2.706 1.00 88.81 742 ASN A C 1
ATOM 6034 O O . ASN A 1 742 ? -4.415 -4.212 -3.855 1.00 88.81 742 ASN A O 1
ATOM 6038 N N . GLN A 1 743 ? -5.651 -2.996 -2.410 1.00 92.06 743 GLN A N 1
ATOM 6039 C CA . GLN A 1 743 ? -6.609 -2.508 -3.405 1.00 92.06 743 GLN A CA 1
ATOM 6040 C C . GLN A 1 743 ? -6.936 -1.010 -3.296 1.00 92.06 743 GLN A C 1
ATOM 6042 O O . GLN A 1 743 ? -6.972 -0.431 -2.209 1.00 92.06 743 GLN A O 1
ATOM 6047 N N . PHE A 1 744 ? -7.324 -0.413 -4.423 1.00 96.00 744 PHE A N 1
ATOM 6048 C CA . PHE A 1 744 ? -8.006 0.878 -4.470 1.00 96.00 744 PHE A CA 1
ATOM 6049 C C . PHE A 1 744 ? -9.211 0.809 -5.412 1.00 96.00 744 PHE A C 1
ATOM 6051 O O . PHE A 1 744 ? -9.057 0.560 -6.604 1.00 96.00 744 PHE A O 1
ATOM 6058 N N . LEU A 1 745 ? -10.410 1.010 -4.861 1.00 95.81 745 LEU A N 1
ATOM 6059 C CA . LEU A 1 745 ? -11.691 0.935 -5.559 1.00 95.81 745 LEU A CA 1
ATOM 6060 C C . LEU A 1 745 ? -12.383 2.302 -5.511 1.00 95.81 745 LEU A C 1
ATOM 6062 O O . LEU A 1 745 ? -12.662 2.819 -4.423 1.00 95.81 745 LEU A O 1
ATOM 6066 N N . PHE A 1 746 ? -12.673 2.897 -6.666 1.00 95.25 746 PHE A N 1
ATOM 6067 C CA . PHE A 1 746 ? -13.280 4.230 -6.742 1.00 95.25 746 PHE A CA 1
ATOM 6068 C C . PHE A 1 746 ? -14.149 4.421 -7.991 1.00 95.25 746 PHE A C 1
ATOM 6070 O O . PHE A 1 746 ? -13.975 3.738 -8.996 1.00 95.25 746 PHE A O 1
ATOM 6077 N N . LEU A 1 747 ? -15.087 5.367 -7.920 1.00 94.50 747 LEU A N 1
ATOM 6078 C CA . LEU A 1 747 ? -15.912 5.818 -9.037 1.00 94.50 747 LEU A CA 1
ATOM 6079 C C . LEU A 1 747 ? -15.427 7.171 -9.564 1.00 94.50 747 LEU A C 1
ATOM 6081 O O . LEU A 1 747 ? -15.108 8.071 -8.780 1.00 94.50 747 LEU A O 1
ATOM 6085 N N . ALA A 1 748 ? -15.453 7.315 -10.884 1.00 93.94 748 ALA A N 1
ATOM 6086 C CA . ALA A 1 748 ? -15.174 8.555 -11.600 1.00 93.94 748 ALA A CA 1
ATOM 6087 C C . ALA A 1 748 ? -16.009 8.627 -12.900 1.00 93.94 748 ALA A C 1
ATOM 6089 O O . ALA A 1 748 ? -16.594 7.610 -13.299 1.00 93.94 748 ALA A O 1
ATOM 6090 N N . PRO A 1 749 ? -16.093 9.796 -13.562 1.00 92.81 749 PRO A N 1
ATOM 6091 C CA . PRO A 1 749 ? -16.781 9.924 -14.842 1.00 92.81 749 PRO A CA 1
ATOM 6092 C C . PRO A 1 749 ? -16.060 9.086 -15.903 1.00 92.81 749 PRO A C 1
ATOM 6094 O O . PRO A 1 749 ? -14.826 9.003 -15.898 1.00 92.81 749 PRO A O 1
ATOM 6097 N N . ALA A 1 750 ? -16.816 8.427 -16.783 1.00 93.69 750 ALA A N 1
ATOM 6098 C CA . ALA A 1 750 ? -16.243 7.514 -17.768 1.00 93.69 750 ALA A CA 1
ATOM 6099 C C . ALA A 1 750 ? -15.288 8.248 -18.723 1.00 93.69 750 ALA A C 1
ATOM 6101 O O . ALA A 1 750 ? -14.186 7.756 -18.969 1.00 93.69 750 ALA A O 1
ATOM 6102 N N . GLU A 1 751 ? -15.642 9.448 -19.185 1.00 90.50 751 GLU A N 1
ATOM 6103 C CA . GLU A 1 751 ? -14.839 10.271 -20.100 1.00 90.50 751 GLU A CA 1
ATOM 6104 C C . GLU A 1 751 ? -13.415 10.519 -19.563 1.00 90.50 751 GLU A C 1
ATOM 6106 O O . GLU A 1 751 ? -12.449 10.576 -20.323 1.00 90.50 751 GLU A O 1
ATOM 6111 N N . LYS A 1 752 ? -13.239 10.577 -18.233 1.00 90.56 752 LYS A N 1
ATOM 6112 C CA . LYS A 1 752 ? -11.932 10.815 -17.590 1.00 90.56 752 LYS A CA 1
ATOM 6113 C C . LYS A 1 752 ? -11.020 9.589 -17.536 1.00 90.56 752 LYS A C 1
ATOM 6115 O O . LYS A 1 752 ? -9.897 9.705 -17.043 1.00 90.56 752 LYS A O 1
ATOM 6120 N N . THR A 1 753 ? -11.449 8.444 -18.069 1.00 92.88 753 THR A N 1
ATOM 6121 C CA . THR A 1 753 ? -10.682 7.185 -18.057 1.00 92.88 753 THR A CA 1
ATOM 6122 C C . THR A 1 753 ? -9.259 7.364 -18.557 1.00 92.88 753 THR A C 1
ATOM 6124 O O . THR A 1 753 ? -8.337 6.889 -17.903 1.00 92.88 753 THR A O 1
ATOM 6127 N N . ILE A 1 754 ? -9.056 8.058 -19.681 1.00 91.38 754 ILE A N 1
ATOM 6128 C CA . ILE A 1 754 ? -7.722 8.124 -20.291 1.00 91.38 754 ILE A CA 1
ATOM 6129 C C . ILE A 1 754 ? -6.745 8.879 -19.396 1.00 91.38 754 ILE A C 1
ATOM 6131 O O . ILE A 1 754 ? -5.661 8.379 -19.100 1.00 91.38 754 ILE A O 1
ATOM 6135 N N . LYS A 1 755 ? -7.184 10.026 -18.871 1.00 90.12 755 LYS A N 1
ATOM 6136 C CA . LYS A 1 755 ? -6.416 10.810 -17.904 1.00 90.12 755 LYS A CA 1
ATOM 6137 C C . LYS A 1 755 ? -6.095 9.989 -16.652 1.00 90.12 755 LYS A C 1
ATOM 6139 O O . LYS A 1 755 ? -4.943 9.931 -16.242 1.00 90.12 755 LYS A O 1
ATOM 6144 N N . ILE A 1 756 ? -7.097 9.309 -16.086 1.00 93.62 756 ILE A N 1
ATOM 6145 C CA . ILE A 1 756 ? -6.938 8.466 -14.891 1.00 93.62 756 ILE A CA 1
ATOM 6146 C C . ILE A 1 756 ? -5.906 7.356 -15.134 1.00 93.62 756 ILE A C 1
ATOM 6148 O O . ILE A 1 756 ? -5.009 7.167 -14.315 1.00 93.62 756 ILE A O 1
ATOM 6152 N N . MET A 1 757 ? -6.012 6.639 -16.255 1.00 93.81 757 MET A N 1
ATOM 6153 C CA . MET A 1 757 ? -5.119 5.531 -16.599 1.00 93.81 757 MET A CA 1
ATOM 6154 C C . MET A 1 757 ? -3.678 5.993 -16.818 1.00 93.81 757 MET A C 1
ATOM 6156 O O . MET A 1 757 ? -2.759 5.361 -16.294 1.00 93.81 757 MET A O 1
ATOM 6160 N N . ASN A 1 758 ? -3.478 7.123 -17.504 1.00 91.62 758 ASN A N 1
ATOM 6161 C CA . ASN A 1 758 ? -2.154 7.721 -17.686 1.00 91.62 758 ASN A CA 1
ATOM 6162 C C . ASN A 1 758 ? -1.537 8.107 -16.335 1.00 91.62 758 ASN A C 1
ATOM 6164 O O . ASN A 1 758 ? -0.429 7.673 -16.027 1.00 91.62 758 ASN A O 1
ATOM 6168 N N . SER A 1 759 ? -2.286 8.801 -15.469 1.00 92.62 759 SER A N 1
ATOM 6169 C CA . SER A 1 759 ? -1.808 9.167 -14.128 1.00 92.62 759 SER A CA 1
ATOM 6170 C C . SER A 1 759 ? -1.466 7.950 -13.260 1.00 92.62 759 SER A C 1
ATOM 6172 O O . SER A 1 759 ? -0.518 7.996 -12.475 1.00 92.62 759 SER A O 1
ATOM 6174 N N . ILE A 1 760 ? -2.223 6.851 -13.376 1.00 94.31 760 ILE A N 1
ATOM 6175 C CA . ILE A 1 760 ? -1.919 5.598 -12.669 1.00 94.31 760 ILE A CA 1
ATOM 6176 C C . ILE A 1 760 ? -0.613 4.995 -13.185 1.00 94.31 760 ILE A C 1
ATOM 6178 O O . ILE A 1 760 ? 0.236 4.625 -12.371 1.00 94.31 760 ILE A O 1
ATOM 6182 N N . LYS A 1 761 ? -0.446 4.909 -14.509 1.00 91.56 761 LYS A N 1
ATOM 6183 C CA . LYS A 1 761 ? 0.746 4.339 -15.147 1.00 91.56 761 LYS A CA 1
ATOM 6184 C C . LYS A 1 761 ? 2.001 5.136 -14.797 1.00 91.56 761 LYS A C 1
ATOM 6186 O O . LYS A 1 761 ? 2.942 4.563 -14.255 1.00 91.56 761 LYS A O 1
ATOM 6191 N N . GLU A 1 762 ? 1.973 6.451 -14.997 1.00 90.88 762 GLU A N 1
ATOM 6192 C CA . GLU A 1 762 ? 3.085 7.353 -14.672 1.00 90.88 762 GLU A CA 1
ATOM 6193 C C . GLU A 1 762 ? 3.507 7.212 -13.211 1.00 90.88 762 GLU A C 1
ATOM 6195 O O . GLU A 1 762 ? 4.689 7.067 -12.892 1.00 90.88 762 GLU A O 1
ATOM 6200 N N . LYS A 1 763 ? 2.531 7.197 -12.296 1.00 93.38 763 LYS A N 1
ATOM 6201 C CA . LYS A 1 763 ? 2.831 7.100 -10.872 1.00 93.38 763 LYS A CA 1
ATOM 6202 C C . LYS A 1 763 ? 3.358 5.723 -10.482 1.00 93.38 763 LYS A C 1
ATOM 6204 O O . LYS A 1 763 ? 4.186 5.629 -9.572 1.00 93.38 763 LYS A O 1
ATOM 6209 N N . TYR A 1 764 ? 2.875 4.662 -11.129 1.00 92.69 764 TYR A N 1
ATOM 6210 C CA . TYR A 1 764 ? 3.379 3.304 -10.932 1.00 92.69 764 TYR A CA 1
ATOM 6211 C C . TYR A 1 764 ? 4.842 3.205 -11.377 1.00 92.69 764 TYR A C 1
ATOM 6213 O O . TYR A 1 764 ? 5.678 2.732 -10.611 1.00 92.69 764 TYR A O 1
ATOM 6221 N N . GLU A 1 765 ? 5.177 3.738 -12.549 1.00 90.06 765 GLU A N 1
ATOM 6222 C CA . GLU A 1 765 ? 6.549 3.772 -13.067 1.00 90.06 765 GLU A CA 1
ATOM 6223 C C . GLU A 1 765 ? 7.474 4.648 -12.202 1.00 90.06 765 GLU A C 1
ATOM 6225 O O . GLU A 1 765 ? 8.631 4.298 -11.973 1.00 90.06 765 GLU A O 1
ATOM 6230 N N . GLU A 1 766 ? 6.975 5.760 -11.657 1.00 90.50 766 GLU A N 1
ATOM 6231 C CA . GLU A 1 766 ? 7.731 6.639 -10.756 1.00 90.50 766 GLU A CA 1
ATOM 6232 C C . GLU A 1 766 ? 8.049 5.978 -9.401 1.00 90.50 766 GLU A C 1
ATOM 6234 O O . GLU A 1 766 ? 9.154 6.127 -8.878 1.00 90.50 766 GLU A O 1
ATOM 6239 N N . GLU A 1 767 ? 7.078 5.298 -8.784 1.00 91.75 767 GLU A N 1
ATOM 6240 C CA . GLU A 1 767 ? 7.192 4.792 -7.406 1.00 91.75 767 GLU A CA 1
ATOM 6241 C C . GLU A 1 767 ? 7.645 3.326 -7.336 1.00 91.75 767 GLU A C 1
ATOM 6243 O O . GLU A 1 767 ? 8.333 2.949 -6.386 1.00 91.75 767 GLU A O 1
ATOM 6248 N N . LEU A 1 768 ? 7.270 2.507 -8.324 1.00 90.75 768 LEU A N 1
ATOM 6249 C CA . LEU A 1 768 ? 7.530 1.065 -8.381 1.00 90.75 768 LEU A CA 1
ATOM 6250 C C . LEU A 1 768 ? 8.345 0.644 -9.615 1.00 90.75 768 LEU A C 1
ATOM 6252 O O . LEU A 1 768 ? 8.609 -0.547 -9.765 1.00 90.75 768 LEU A O 1
ATOM 6256 N N . GLY A 1 769 ? 8.802 1.572 -10.465 1.00 90.31 769 GLY A N 1
ATOM 6257 C CA . GLY A 1 769 ? 9.515 1.243 -11.707 1.00 90.31 769 GLY A CA 1
ATOM 6258 C C . GLY A 1 769 ? 10.753 0.359 -11.517 1.00 90.31 769 GLY A C 1
ATOM 6259 O O . GLY A 1 769 ? 11.013 -0.515 -12.333 1.00 90.31 769 GLY A O 1
ATOM 6260 N N . LYS A 1 770 ? 11.484 0.486 -10.402 1.00 89.81 770 LYS A N 1
ATOM 6261 C CA . LYS A 1 770 ? 12.631 -0.404 -10.110 1.00 89.81 770 LYS A CA 1
ATOM 6262 C C . LYS A 1 770 ? 12.218 -1.826 -9.709 1.00 89.81 770 LYS A C 1
ATOM 6264 O O . LYS A 1 770 ? 13.034 -2.739 -9.751 1.00 89.81 770 LYS A O 1
ATOM 6269 N N . ALA A 1 771 ? 10.965 -2.011 -9.299 1.00 87.94 771 ALA A N 1
ATOM 6270 C CA . ALA A 1 771 ? 10.351 -3.293 -8.961 1.00 87.94 771 ALA A CA 1
ATOM 6271 C C . ALA A 1 771 ? 9.492 -3.852 -10.115 1.00 87.94 771 ALA A C 1
ATOM 6273 O O . ALA A 1 771 ? 8.686 -4.767 -9.902 1.00 87.94 771 ALA A O 1
ATOM 6274 N N . TYR A 1 772 ? 9.647 -3.303 -11.325 1.00 87.81 772 TYR A N 1
ATOM 6275 C CA . TYR A 1 772 ? 8.892 -3.699 -12.508 1.00 87.81 772 TYR A CA 1
ATOM 6276 C C . TYR A 1 772 ? 9.016 -5.207 -12.794 1.00 87.81 772 TYR A C 1
ATOM 6278 O O . TYR A 1 772 ? 10.060 -5.826 -12.575 1.00 87.81 772 TYR A O 1
ATOM 6286 N N . GLY A 1 773 ? 7.910 -5.827 -13.216 1.00 81.81 773 GLY A N 1
ATOM 6287 C CA . GLY A 1 773 ? 7.824 -7.271 -13.469 1.00 81.81 773 GLY A CA 1
ATOM 6288 C C . GLY A 1 773 ? 7.840 -8.169 -12.220 1.00 81.81 773 GLY A C 1
ATOM 6289 O O . GLY A 1 773 ? 7.913 -9.396 -12.368 1.00 81.81 773 GLY A O 1
ATOM 6290 N N . LYS A 1 774 ? 7.801 -7.585 -11.007 1.00 81.19 774 LYS A N 1
ATOM 6291 C CA . LYS A 1 774 ? 7.743 -8.292 -9.706 1.00 81.19 774 LYS A CA 1
ATOM 6292 C C . LYS A 1 774 ? 6.553 -7.880 -8.824 1.00 81.19 774 LYS A C 1
ATOM 6294 O O . LYS A 1 774 ? 6.167 -8.652 -7.951 1.00 81.19 774 LYS A O 1
ATOM 6299 N N . ILE A 1 775 ? 6.020 -6.666 -8.999 1.00 84.88 775 ILE A N 1
ATOM 6300 C CA . ILE A 1 775 ? 4.873 -6.122 -8.247 1.00 84.88 775 ILE A CA 1
ATOM 6301 C C . ILE A 1 775 ? 3.833 -5.604 -9.255 1.00 84.88 775 ILE A C 1
ATOM 6303 O O . ILE A 1 775 ? 3.784 -4.396 -9.501 1.00 84.88 775 ILE A O 1
ATOM 6307 N N . PRO A 1 776 ? 3.049 -6.479 -9.910 1.00 85.88 776 PRO A N 1
ATOM 6308 C CA . PRO A 1 776 ? 2.092 -6.055 -10.931 1.00 85.88 776 PRO A CA 1
ATOM 6309 C C . PRO A 1 776 ? 0.947 -5.232 -10.321 1.00 85.88 776 PRO A C 1
ATOM 6311 O O . PRO A 1 776 ? 0.402 -5.587 -9.276 1.00 85.88 776 PRO A O 1
ATOM 6314 N N . LEU A 1 777 ? 0.561 -4.138 -10.982 1.00 91.00 777 LEU A N 1
ATOM 6315 C CA . LEU A 1 777 ? -0.636 -3.364 -10.646 1.00 91.00 777 LEU A CA 1
ATOM 6316 C C . LEU A 1 777 ? -1.752 -3.702 -11.635 1.00 91.00 777 LEU A C 1
ATOM 6318 O O . LEU A 1 777 ? -1.783 -3.178 -12.744 1.00 91.00 777 LEU A O 1
ATOM 6322 N N . ASN A 1 778 ? -2.672 -4.572 -11.232 1.00 91.19 778 ASN A N 1
ATOM 6323 C CA . ASN A 1 778 ? -3.801 -4.952 -12.071 1.00 91.19 778 ASN A CA 1
ATOM 6324 C C . ASN A 1 778 ? -4.911 -3.896 -12.008 1.00 91.19 778 ASN A C 1
ATOM 6326 O O . ASN A 1 778 ? -5.250 -3.424 -10.919 1.00 91.19 778 ASN A O 1
ATOM 6330 N N . VAL A 1 779 ? -5.496 -3.560 -13.159 1.00 94.25 779 VAL A N 1
ATOM 6331 C CA . VAL A 1 779 ? -6.524 -2.527 -13.317 1.00 94.25 779 VAL A CA 1
ATOM 6332 C C . VAL A 1 779 ? -7.771 -3.109 -13.981 1.00 94.25 779 VAL A C 1
ATOM 6334 O O . VAL A 1 779 ? -7.746 -3.494 -15.143 1.00 94.25 779 VAL A O 1
ATOM 6337 N N . GLY A 1 780 ? -8.885 -3.151 -13.256 1.00 94.69 780 GLY A N 1
ATOM 6338 C CA . GLY A 1 780 ? -10.196 -3.504 -13.802 1.00 94.69 780 GLY A CA 1
ATOM 6339 C C . GLY A 1 780 ? -11.111 -2.287 -13.849 1.00 94.69 780 GLY A C 1
ATOM 6340 O O . GLY A 1 780 ? -11.272 -1.616 -12.828 1.00 94.69 780 GLY A O 1
ATOM 6341 N N . ILE A 1 781 ? -11.742 -2.012 -14.992 1.00 96.19 781 ILE A N 1
ATOM 6342 C CA . ILE A 1 781 ? -12.704 -0.909 -15.130 1.00 96.19 781 ILE A CA 1
ATOM 6343 C C . ILE A 1 781 ? -14.084 -1.452 -15.488 1.00 96.19 781 ILE A C 1
ATOM 6345 O O . ILE A 1 781 ? -14.282 -2.086 -16.522 1.00 96.19 781 ILE A O 1
ATOM 6349 N N . VAL A 1 782 ? -15.070 -1.180 -14.640 1.00 96.38 782 VAL A N 1
ATOM 6350 C CA . VAL A 1 782 ? -16.469 -1.506 -14.923 1.00 96.38 782 VAL A CA 1
ATOM 6351 C C . VAL A 1 782 ? -17.187 -0.229 -15.322 1.00 96.38 782 VAL A C 1
ATOM 6353 O O . VAL A 1 782 ? -17.413 0.651 -14.491 1.00 96.38 782 VAL A O 1
ATOM 6356 N N . PHE A 1 783 ? -17.574 -0.140 -16.586 1.00 96.62 783 PHE A N 1
ATOM 6357 C CA . PHE A 1 783 ? -18.375 0.962 -17.088 1.00 96.62 783 PHE A CA 1
ATOM 6358 C C . PHE A 1 783 ? -19.861 0.675 -16.920 1.00 96.62 783 PHE A C 1
ATOM 6360 O O . PHE A 1 783 ? -20.334 -0.442 -17.141 1.00 96.62 783 PHE A O 1
ATOM 6367 N N . GLY A 1 784 ? -20.618 1.709 -16.582 1.00 94.62 784 GLY A N 1
ATOM 6368 C CA . GLY A 1 784 ? -22.068 1.649 -16.509 1.00 94.62 784 GLY A CA 1
ATOM 6369 C C . GLY A 1 784 ? -22.698 2.962 -16.942 1.00 94.62 784 GLY A C 1
ATOM 6370 O O . GLY A 1 784 ? -22.085 4.026 -16.898 1.00 94.62 784 GLY A O 1
ATOM 6371 N N . LYS A 1 785 ? -23.969 2.900 -17.329 1.00 91.88 785 LYS A N 1
ATOM 6372 C CA . LYS A 1 785 ? -24.799 4.104 -17.453 1.00 91.88 785 LYS A CA 1
ATOM 6373 C C . LYS A 1 785 ? -25.023 4.722 -16.068 1.00 91.88 785 LYS A C 1
ATOM 6375 O O . LYS A 1 785 ? -24.995 4.004 -15.068 1.00 91.88 785 LYS A O 1
ATOM 6380 N N . ARG A 1 786 ? -25.361 6.012 -16.009 1.00 87.38 786 ARG A N 1
ATOM 6381 C CA . ARG A 1 786 ? -25.657 6.768 -14.771 1.00 87.38 786 ARG A CA 1
ATOM 6382 C C . ARG A 1 786 ? -26.513 6.034 -13.724 1.00 87.38 786 ARG A C 1
ATOM 6384 O O . ARG A 1 786 ? -26.259 6.149 -12.528 1.00 87.38 786 ARG A O 1
ATOM 6391 N N . LYS A 1 787 ? -27.537 5.294 -14.165 1.00 87.25 787 LYS A N 1
ATOM 6392 C CA . LYS A 1 787 ? -28.484 4.564 -13.298 1.00 87.25 787 LYS A CA 1
ATOM 6393 C C . LYS A 1 787 ? -28.176 3.063 -13.170 1.00 87.25 787 LYS A C 1
ATOM 6395 O O . LYS A 1 787 ? -29.054 2.282 -12.816 1.00 87.25 787 LYS A O 1
ATOM 6400 N N . THR A 1 788 ? -26.949 2.642 -13.476 1.00 90.56 788 THR A N 1
ATOM 6401 C CA . THR A 1 788 ? -26.525 1.247 -13.272 1.00 90.56 788 THR A CA 1
ATOM 6402 C C . THR A 1 788 ? -26.531 0.927 -11.774 1.00 90.56 788 THR A C 1
ATOM 6404 O O . THR A 1 788 ? -25.927 1.678 -11.008 1.00 90.56 788 THR A O 1
ATOM 6407 N N . PRO A 1 789 ? -27.178 -0.167 -11.330 1.00 88.62 789 PRO A N 1
ATOM 6408 C CA . PRO A 1 789 ? -27.221 -0.516 -9.914 1.00 88.62 789 PRO A CA 1
ATOM 6409 C C . PRO A 1 789 ? -25.833 -0.798 -9.327 1.00 88.62 789 PRO A C 1
ATOM 6411 O O . PRO A 1 789 ? -25.043 -1.547 -9.916 1.00 88.62 789 PRO A O 1
ATOM 6414 N N . MET A 1 790 ? -25.562 -0.269 -8.128 1.00 90.38 790 MET A N 1
ATOM 6415 C CA . MET A 1 790 ? -24.246 -0.402 -7.492 1.00 90.38 790 MET A CA 1
ATOM 6416 C C . MET A 1 790 ? -23.849 -1.858 -7.240 1.00 90.38 790 MET A C 1
ATOM 6418 O O . MET A 1 790 ? -22.694 -2.211 -7.470 1.00 90.38 790 MET A O 1
ATOM 6422 N N . PHE A 1 791 ? -24.788 -2.728 -6.855 1.00 89.88 791 PHE A N 1
ATOM 6423 C CA . PHE A 1 791 ? -24.502 -4.147 -6.639 1.00 89.88 791 PHE A CA 1
ATOM 6424 C C . PHE A 1 791 ? -23.880 -4.814 -7.869 1.00 89.88 791 PHE A C 1
ATOM 6426 O O . PHE A 1 791 ? -22.994 -5.656 -7.735 1.00 89.88 791 PHE A O 1
ATOM 6433 N N . SER A 1 792 ? -24.317 -4.428 -9.074 1.00 92.06 792 SER A N 1
ATOM 6434 C CA . SER A 1 792 ? -23.824 -5.014 -10.319 1.00 92.06 792 SER A CA 1
ATOM 6435 C C . SER A 1 792 ? -22.418 -4.514 -10.645 1.00 92.06 792 SER A C 1
ATOM 6437 O O . SER A 1 792 ? -21.586 -5.298 -11.103 1.00 92.06 792 SER A O 1
ATOM 6439 N N . LEU A 1 793 ? -22.125 -3.240 -10.359 1.00 94.12 793 LEU A N 1
ATOM 6440 C CA . LEU A 1 793 ? -20.779 -2.677 -10.491 1.00 94.12 793 LEU A CA 1
ATOM 6441 C C . LEU A 1 793 ? -19.805 -3.346 -9.504 1.00 94.12 793 LEU A C 1
ATOM 6443 O O . LEU A 1 793 ? -18.747 -3.824 -9.909 1.00 94.12 793 LEU A O 1
ATOM 6447 N N . ILE A 1 794 ? -20.188 -3.467 -8.229 1.00 93.94 794 ILE A N 1
A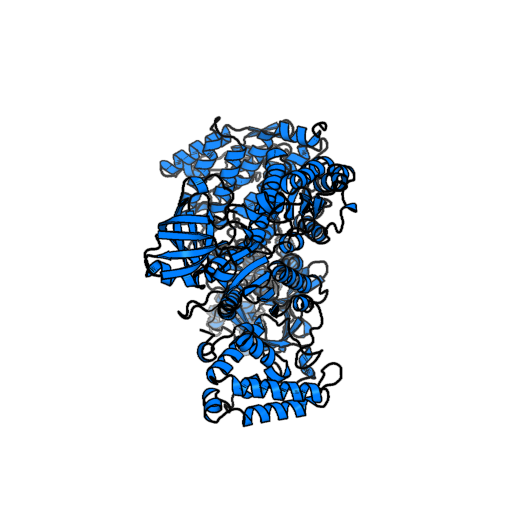TOM 6448 C CA . ILE A 1 794 ? -19.355 -4.079 -7.182 1.00 93.94 794 ILE A CA 1
ATOM 6449 C C . ILE A 1 794 ? -19.140 -5.581 -7.425 1.00 93.94 794 ILE A C 1
ATOM 6451 O O . ILE A 1 794 ? -18.017 -6.063 -7.268 1.00 93.94 794 ILE A O 1
ATOM 6455 N N . ASP A 1 795 ? -20.168 -6.329 -7.851 1.00 92.06 795 ASP A N 1
ATOM 6456 C CA . ASP A 1 795 ? -19.999 -7.741 -8.237 1.00 92.06 795 ASP A CA 1
ATOM 6457 C C . ASP A 1 795 ? -19.026 -7.891 -9.414 1.00 92.06 795 ASP A C 1
ATOM 6459 O O . ASP A 1 795 ? -18.214 -8.813 -9.439 1.00 92.06 795 ASP A O 1
ATOM 6463 N N . SER A 1 796 ? -19.070 -6.966 -10.373 1.00 92.88 796 SER A N 1
ATOM 6464 C CA . SER A 1 796 ? -18.152 -6.959 -11.516 1.00 92.88 796 SER A CA 1
ATOM 6465 C C . SER A 1 796 ? -16.708 -6.695 -11.080 1.00 92.88 796 SER A C 1
ATOM 6467 O O . SER A 1 796 ? -15.806 -7.428 -11.482 1.00 92.88 796 SER A O 1
ATOM 6469 N N . ALA A 1 797 ? -16.484 -5.735 -10.175 1.00 92.38 797 ALA A N 1
ATOM 6470 C CA . ALA A 1 797 ? -15.166 -5.498 -9.581 1.00 92.38 797 ALA A CA 1
ATOM 6471 C C . ALA A 1 797 ? -14.651 -6.731 -8.813 1.00 92.38 797 ALA A C 1
ATOM 6473 O O . ALA A 1 797 ? -13.503 -7.140 -8.995 1.00 92.38 797 ALA A O 1
ATOM 6474 N N . ARG A 1 798 ? -15.514 -7.398 -8.028 1.00 90.62 798 ARG A N 1
ATOM 6475 C CA . ARG A 1 798 ? -15.182 -8.679 -7.377 1.00 90.62 798 ARG A CA 1
ATOM 6476 C C . ARG A 1 798 ? -14.714 -9.721 -8.396 1.00 90.62 798 ARG A C 1
ATOM 6478 O O . ARG A 1 798 ? -13.748 -10.436 -8.146 1.00 90.62 798 ARG A O 1
ATOM 6485 N N . ARG A 1 799 ? -15.394 -9.828 -9.540 1.00 89.12 799 ARG A N 1
ATOM 6486 C CA . ARG A 1 799 ? -15.028 -10.784 -10.595 1.00 89.12 799 ARG A CA 1
ATOM 6487 C C . ARG A 1 799 ? -13.686 -10.451 -11.222 1.00 89.12 799 ARG A C 1
ATOM 6489 O O . ARG A 1 799 ? -12.898 -11.375 -11.382 1.00 89.12 799 ARG A O 1
ATOM 6496 N N . PHE A 1 800 ? -13.397 -9.179 -11.501 1.00 88.44 800 PHE A N 1
ATOM 6497 C CA . PHE A 1 800 ? -12.070 -8.779 -11.969 1.00 88.44 800 PHE A CA 1
ATOM 6498 C C . PHE A 1 800 ? -10.997 -9.212 -10.982 1.00 88.44 800 PHE A C 1
ATOM 6500 O O . PHE A 1 800 ? -10.056 -9.893 -11.375 1.00 88.44 800 PHE A O 1
ATOM 6507 N N . ARG A 1 801 ? -11.164 -8.922 -9.690 1.00 85.81 801 ARG A N 1
ATOM 6508 C CA . ARG A 1 801 ? -10.224 -9.394 -8.668 1.00 85.81 801 ARG A CA 1
ATOM 6509 C C . ARG A 1 801 ? -10.037 -10.913 -8.710 1.00 85.81 801 ARG A C 1
ATOM 6511 O O . ARG A 1 801 ? -8.911 -11.391 -8.747 1.00 85.81 801 ARG A O 1
ATOM 6518 N N . ASN A 1 802 ? -11.134 -11.663 -8.771 1.00 81.81 802 ASN A N 1
ATOM 6519 C CA . ASN A 1 802 ? -11.098 -13.123 -8.804 1.00 81.81 802 ASN A CA 1
ATOM 6520 C C . ASN A 1 802 ? -10.426 -13.691 -10.064 1.00 81.81 802 ASN A C 1
ATOM 6522 O O . ASN A 1 802 ? -9.883 -14.788 -9.984 1.00 81.81 802 ASN A O 1
ATOM 6526 N N . VAL A 1 803 ? -10.474 -13.001 -11.212 1.00 77.62 803 VAL A N 1
ATOM 6527 C CA . VAL A 1 803 ? -9.751 -13.411 -12.432 1.00 77.62 803 VAL A CA 1
ATOM 6528 C C . VAL A 1 803 ? -8.249 -13.398 -12.183 1.00 77.62 803 VAL A C 1
ATOM 6530 O O . VAL A 1 803 ? -7.569 -14.367 -12.511 1.00 77.62 803 VAL A O 1
ATOM 6533 N N . HIS A 1 804 ? -7.749 -12.326 -11.574 1.00 70.00 804 HIS A N 1
ATOM 6534 C CA . HIS A 1 804 ? -6.331 -12.199 -11.258 1.00 70.00 804 HIS A CA 1
ATOM 6535 C C . HIS A 1 804 ? -5.927 -13.211 -10.168 1.00 70.00 804 HIS A C 1
ATOM 6537 O O . HIS A 1 804 ? -4.910 -13.893 -10.290 1.00 70.00 804 HIS A O 1
ATOM 6543 N N . GLU A 1 805 ? -6.786 -13.433 -9.164 1.00 69.06 805 GLU A N 1
ATOM 6544 C CA . GLU A 1 805 ? -6.488 -14.347 -8.058 1.00 69.06 805 GLU A CA 1
ATOM 6545 C C . GLU A 1 805 ? -6.553 -15.840 -8.436 1.00 69.06 805 GLU A C 1
ATOM 6547 O O . GLU A 1 805 ? -5.633 -16.574 -8.079 1.00 69.06 805 GLU A O 1
ATOM 6552 N N . ASN A 1 806 ? -7.604 -16.289 -9.144 1.00 56.84 806 ASN A N 1
ATOM 6553 C CA . ASN A 1 806 ? -7.910 -17.712 -9.400 1.00 56.84 806 ASN A CA 1
ATOM 6554 C C . ASN A 1 806 ? -7.273 -18.294 -10.658 1.00 56.84 806 ASN A C 1
ATOM 6556 O O . ASN A 1 806 ? -7.285 -19.517 -10.830 1.00 56.84 806 ASN A O 1
ATOM 6560 N N . LYS A 1 807 ? -6.742 -17.469 -11.564 1.00 53.22 807 LYS A N 1
ATOM 6561 C CA . LYS A 1 807 ? -5.885 -18.020 -12.603 1.00 53.22 807 LYS A CA 1
ATOM 6562 C C . LYS A 1 807 ? -4.665 -18.620 -11.900 1.00 53.22 807 LYS A C 1
ATOM 6564 O O . LYS A 1 807 ? -3.729 -17.908 -11.552 1.00 53.22 807 LYS A O 1
ATOM 6569 N N . ASN A 1 808 ? -4.618 -19.953 -11.827 1.00 40.94 808 ASN A N 1
ATOM 6570 C CA . ASN A 1 808 ? -3.390 -20.763 -11.726 1.00 40.94 808 ASN A CA 1
ATOM 6571 C C . ASN A 1 808 ? -2.437 -20.519 -12.936 1.00 40.94 808 ASN A C 1
ATOM 6573 O O . ASN A 1 808 ? -1.620 -21.365 -13.271 1.00 40.94 808 ASN A O 1
ATOM 6577 N N . GLN A 1 809 ? -2.607 -19.388 -13.631 1.00 42.22 809 GLN A N 1
ATOM 6578 C CA . GLN A 1 809 ? -2.120 -18.991 -14.945 1.00 42.22 809 GLN A CA 1
ATOM 6579 C C . GLN A 1 809 ? -2.067 -17.449 -15.043 1.00 42.22 809 GLN A C 1
ATOM 6581 O O . GLN A 1 809 ? -2.534 -16.859 -16.013 1.00 42.22 809 GLN A O 1
ATOM 6586 N N . ASN A 1 810 ? -1.492 -16.776 -14.048 1.00 49.25 810 ASN A N 1
ATOM 6587 C CA . ASN A 1 810 ? -0.594 -15.670 -14.389 1.00 49.25 810 ASN A CA 1
ATOM 6588 C C . ASN A 1 810 ? 0.799 -16.296 -14.474 1.00 49.25 810 ASN A C 1
ATOM 6590 O O . ASN A 1 810 ? 1.636 -16.151 -13.589 1.00 49.25 810 ASN A O 1
ATOM 6594 N N . GLU A 1 811 ? 0.967 -17.137 -15.498 1.00 59.31 811 GLU A N 1
ATOM 6595 C CA . GLU A 1 811 ? 2.261 -17.686 -15.872 1.00 59.31 811 GLU A CA 1
ATOM 6596 C C . GLU A 1 811 ? 3.191 -16.500 -16.082 1.00 59.31 811 GLU A C 1
ATOM 6598 O O . GLU A 1 811 ? 2.855 -15.568 -16.811 1.00 59.31 811 GLU A O 1
ATOM 6603 N N . VAL A 1 812 ? 4.341 -16.522 -15.419 1.00 71.56 812 VAL A N 1
ATOM 6604 C CA . VAL A 1 812 ? 5.406 -15.565 -15.687 1.00 71.56 812 VAL A CA 1
ATOM 6605 C C . VAL A 1 812 ? 5.706 -15.638 -17.181 1.00 71.56 812 VAL A C 1
ATOM 6607 O O . VAL A 1 812 ? 6.230 -16.646 -17.666 1.00 71.56 812 VAL A O 1
ATOM 6610 N N . LYS A 1 813 ? 5.332 -14.594 -17.918 1.00 82.06 813 LYS A N 1
ATOM 6611 C CA . LYS A 1 813 ? 5.436 -14.597 -19.373 1.00 82.06 813 LYS A CA 1
ATOM 6612 C C . LYS A 1 813 ? 6.867 -14.289 -19.773 1.00 82.06 813 LYS A C 1
ATOM 6614 O O . LYS A 1 813 ? 7.549 -13.489 -19.131 1.00 82.06 813 LYS A O 1
ATOM 6619 N N . SER A 1 814 ? 7.319 -14.975 -20.814 1.00 88.50 814 SER A N 1
ATOM 6620 C CA . SER A 1 814 ? 8.661 -14.809 -21.358 1.00 88.50 814 SER A CA 1
ATOM 6621 C C . SER A 1 814 ? 8.613 -13.877 -22.564 1.00 88.50 814 SER A C 1
ATOM 6623 O O . SER A 1 814 ? 7.761 -14.036 -23.444 1.00 88.50 814 SER A O 1
ATOM 6625 N N . TYR A 1 815 ? 9.524 -12.914 -22.581 1.00 89.31 815 TYR A N 1
ATOM 6626 C CA . TYR A 1 815 ? 9.650 -11.897 -23.610 1.00 89.31 815 TYR A CA 1
ATOM 6627 C C . TYR A 1 815 ? 11.079 -11.846 -24.111 1.00 89.31 815 TYR A C 1
ATOM 6629 O O . TYR A 1 815 ? 11.990 -11.771 -23.296 1.00 89.31 815 TYR A O 1
ATOM 6637 N N . GLU A 1 816 ? 11.264 -11.866 -25.422 1.00 91.06 816 GLU A N 1
ATOM 6638 C CA . GLU A 1 816 ? 12.553 -11.574 -26.039 1.00 91.06 816 GLU A CA 1
ATOM 6639 C C . GLU A 1 816 ? 12.732 -10.059 -26.132 1.00 91.06 816 GLU A C 1
ATOM 6641 O O . GLU A 1 816 ? 11.801 -9.337 -26.501 1.00 91.06 816 GLU A O 1
ATOM 6646 N N . VAL A 1 817 ? 13.917 -9.592 -25.760 1.00 90.56 817 VAL A N 1
ATOM 6647 C CA . VAL A 1 817 ? 14.339 -8.202 -25.904 1.00 90.56 817 VAL A CA 1
ATOM 6648 C C . VAL A 1 817 ? 14.807 -8.001 -27.340 1.00 90.56 817 VAL A C 1
ATOM 6650 O O . VAL A 1 817 ? 15.706 -8.701 -27.799 1.00 90.56 817 VAL A O 1
ATOM 6653 N N . VAL A 1 818 ? 14.185 -7.070 -28.054 1.00 88.62 818 VAL A N 1
ATOM 6654 C CA . VAL A 1 818 ? 14.476 -6.781 -29.470 1.00 88.62 818 VAL A CA 1
ATOM 6655 C C . VAL A 1 818 ? 15.161 -5.441 -29.675 1.00 88.62 818 VAL A C 1
ATOM 6657 O O . VAL A 1 818 ? 15.847 -5.271 -30.675 1.00 88.62 818 VAL A O 1
ATOM 6660 N N . GLU A 1 819 ? 15.008 -4.528 -28.720 1.00 86.00 819 GLU A N 1
ATOM 6661 C CA . GLU A 1 819 ? 15.668 -3.230 -28.720 1.00 86.00 819 GLU A CA 1
ATOM 6662 C C . GLU A 1 819 ? 16.091 -2.888 -27.290 1.00 86.00 819 GLU A C 1
ATOM 6664 O O . GLU A 1 819 ? 15.358 -3.132 -26.323 1.00 86.00 819 GLU A O 1
ATOM 6669 N N . VAL A 1 820 ? 17.288 -2.323 -27.155 1.00 87.00 820 VAL A N 1
ATOM 6670 C CA . VAL A 1 820 ? 17.782 -1.750 -25.903 1.00 87.00 820 VAL A CA 1
ATOM 6671 C C . VAL A 1 820 ? 18.303 -0.354 -26.202 1.00 87.00 820 VAL A C 1
ATOM 6673 O O . VAL A 1 820 ? 19.353 -0.208 -26.828 1.00 87.00 820 VAL A O 1
ATOM 6676 N N . ASP A 1 821 ? 17.605 0.675 -25.719 1.00 83.12 821 ASP A N 1
ATOM 6677 C CA . ASP A 1 821 ? 18.137 2.037 -25.744 1.00 83.12 821 ASP A CA 1
ATOM 6678 C C . ASP A 1 821 ? 18.797 2.344 -24.394 1.00 83.12 821 ASP A C 1
ATOM 6680 O O . ASP A 1 821 ? 18.164 2.474 -23.334 1.00 83.12 821 ASP A O 1
ATOM 6684 N N . GLY A 1 822 ? 20.129 2.359 -24.439 1.00 63.97 822 GLY A N 1
ATOM 6685 C CA . GLY A 1 822 ? 20.992 2.549 -23.289 1.00 63.97 822 GLY A CA 1
ATOM 6686 C C . GLY A 1 822 ? 21.089 4.023 -22.925 1.00 63.97 822 GLY A C 1
ATOM 6687 O O . GLY A 1 822 ? 21.635 4.827 -23.677 1.00 63.97 822 GLY A O 1
ATOM 6688 N N . GLY A 1 823 ? 20.636 4.368 -21.720 1.00 56.72 823 GLY A N 1
ATOM 6689 C CA . GLY A 1 823 ? 20.779 5.689 -21.115 1.00 56.72 823 GLY A CA 1
ATOM 6690 C C . GLY A 1 823 ? 22.232 6.103 -20.842 1.00 56.72 823 GLY A C 1
ATOM 6691 O O . GLY A 1 823 ? 22.566 6.401 -19.699 1.00 56.72 823 GLY A O 1
ATOM 6692 N N . GLU A 1 824 ? 23.087 6.213 -21.867 1.00 50.94 824 GLU A N 1
ATOM 6693 C CA . GLU A 1 824 ? 24.472 6.703 -21.755 1.00 50.94 824 GLU A CA 1
ATOM 6694 C C . GLU A 1 824 ? 24.544 8.113 -21.125 1.00 50.94 824 GLU A C 1
ATOM 6696 O O . GLU A 1 824 ? 25.597 8.512 -20.634 1.00 50.94 824 GLU A O 1
ATOM 6701 N N . ASN A 1 825 ? 23.414 8.839 -21.062 1.00 51.66 825 ASN A N 1
ATOM 6702 C CA . ASN A 1 825 ? 23.216 10.071 -20.282 1.00 51.66 825 ASN A CA 1
ATOM 6703 C C . ASN A 1 825 ? 21.861 10.135 -19.523 1.00 51.66 825 ASN A C 1
ATOM 6705 O O . ASN A 1 825 ? 21.447 11.222 -19.114 1.00 51.66 825 ASN A O 1
ATOM 6709 N N . GLY A 1 826 ? 21.145 9.013 -19.375 1.00 69.12 826 GLY A N 1
ATOM 6710 C CA . GLY A 1 826 ? 19.792 8.948 -18.797 1.00 69.12 826 GLY A CA 1
ATOM 6711 C C . GLY A 1 826 ? 19.748 8.326 -17.397 1.00 69.12 826 GLY A C 1
ATOM 6712 O O . GLY A 1 826 ? 20.745 7.813 -16.902 1.00 69.12 826 GLY A O 1
ATOM 6713 N N . ASP A 1 827 ? 18.585 8.358 -16.746 1.00 84.94 827 ASP A N 1
ATOM 6714 C CA . ASP A 1 827 ? 18.317 7.691 -15.461 1.00 84.94 827 ASP A CA 1
ATOM 6715 C C . ASP A 1 827 ? 17.447 6.426 -15.603 1.00 84.94 827 ASP A C 1
ATOM 6717 O O . ASP A 1 827 ? 17.077 5.804 -14.599 1.00 84.94 827 ASP A O 1
ATOM 6721 N N . ARG A 1 828 ? 17.142 6.038 -16.851 1.00 89.62 828 ARG A N 1
ATOM 6722 C CA . ARG A 1 828 ? 16.276 4.922 -17.251 1.00 89.62 828 ARG A CA 1
ATOM 6723 C C . ARG A 1 828 ? 16.888 4.100 -18.389 1.00 89.62 828 ARG A C 1
ATOM 6725 O O . ARG A 1 828 ? 17.585 4.652 -19.236 1.00 89.62 828 ARG A O 1
ATOM 6732 N N . VAL A 1 829 ? 16.605 2.799 -18.387 1.00 90.31 829 VAL A N 1
ATOM 6733 C CA . VAL A 1 829 ? 16.814 1.892 -19.526 1.00 90.31 829 VAL A CA 1
ATOM 6734 C C . VAL A 1 829 ? 15.467 1.686 -20.206 1.00 90.31 829 VAL A C 1
ATOM 6736 O O . VAL A 1 829 ? 14.479 1.409 -19.517 1.00 90.31 829 VAL A O 1
ATOM 6739 N N . GLU A 1 830 ? 15.432 1.828 -21.527 1.00 90.00 830 GLU A N 1
ATOM 6740 C CA . GLU A 1 830 ? 14.265 1.509 -22.345 1.00 90.00 830 GLU A CA 1
ATOM 6741 C C . GLU A 1 830 ? 14.490 0.164 -23.041 1.00 90.00 830 GLU A C 1
ATOM 6743 O O . GLU A 1 830 ? 15.517 -0.043 -23.685 1.00 90.00 830 GLU A O 1
ATOM 6748 N N . LEU A 1 831 ? 13.555 -0.769 -22.850 1.00 89.75 831 LEU A N 1
ATOM 6749 C CA . LEU A 1 831 ? 13.606 -2.097 -23.456 1.00 89.75 831 LEU A CA 1
ATOM 6750 C C . LEU A 1 831 ? 12.393 -2.284 -24.361 1.00 89.75 831 LEU A C 1
ATOM 6752 O O . LEU A 1 831 ? 11.253 -2.221 -23.889 1.00 89.75 831 LEU A O 1
ATOM 6756 N N . GLY A 1 832 ? 12.654 -2.569 -25.630 1.00 88.44 832 GLY A N 1
ATOM 6757 C CA . GLY A 1 832 ? 11.686 -3.084 -26.581 1.00 88.44 832 GLY A CA 1
ATOM 6758 C C . GLY A 1 832 ? 11.548 -4.591 -26.416 1.00 88.44 832 GLY A C 1
ATOM 6759 O O . GLY A 1 832 ? 12.533 -5.325 -26.522 1.00 88.44 832 GLY A O 1
ATOM 6760 N N . ILE A 1 833 ? 10.344 -5.076 -26.107 1.00 87.06 833 ILE A N 1
ATOM 6761 C CA . ILE A 1 833 ? 10.103 -6.494 -25.820 1.00 87.06 833 ILE A CA 1
ATOM 6762 C C . ILE A 1 833 ? 8.960 -7.084 -26.649 1.00 87.06 833 ILE A C 1
ATOM 6764 O O . ILE A 1 833 ? 7.923 -6.447 -26.869 1.00 87.06 833 ILE A O 1
ATOM 6768 N N . ILE A 1 834 ? 9.114 -8.352 -27.041 1.00 85.00 834 ILE A N 1
ATOM 6769 C CA . ILE A 1 834 ? 8.102 -9.132 -27.766 1.00 85.00 834 ILE A CA 1
ATOM 6770 C C . ILE A 1 834 ? 7.837 -10.488 -27.091 1.00 85.00 834 ILE A C 1
ATOM 6772 O O . ILE A 1 834 ? 8.759 -11.086 -26.541 1.00 85.00 834 ILE A O 1
ATOM 6776 N N . PRO A 1 835 ? 6.595 -11.016 -27.092 1.00 83.94 835 PRO A N 1
ATOM 6777 C CA . PRO A 1 835 ? 6.318 -12.327 -26.504 1.00 83.94 835 PRO A CA 1
ATOM 6778 C C . PRO A 1 835 ? 7.140 -13.443 -27.168 1.00 83.94 835 PRO A C 1
ATOM 6780 O O . PRO A 1 835 ? 7.033 -13.646 -28.376 1.00 83.94 835 PRO A O 1
ATOM 6783 N N . GLU A 1 836 ? 7.864 -14.242 -26.381 1.00 79.81 836 GLU A N 1
ATOM 6784 C CA . GLU A 1 836 ? 8.761 -15.298 -26.891 1.00 79.81 836 GLU A CA 1
ATOM 6785 C C . GLU A 1 836 ? 8.018 -16.343 -27.748 1.00 79.81 836 GLU A C 1
ATOM 6787 O O . GLU A 1 836 ? 8.505 -16.790 -28.783 1.00 79.81 836 GLU A O 1
ATOM 6792 N N . SER A 1 837 ? 6.780 -16.682 -27.369 1.00 69.25 837 SER A N 1
ATOM 6793 C CA . SER A 1 837 ? 5.910 -17.621 -28.105 1.00 69.25 837 SER A CA 1
ATOM 6794 C C . SER A 1 837 ? 5.596 -17.223 -29.557 1.00 69.25 837 SER A C 1
ATOM 6796 O O . SER A 1 837 ? 5.066 -18.038 -30.312 1.00 69.25 837 SER A O 1
ATOM 6798 N N . LYS A 1 838 ? 5.875 -15.976 -29.953 1.00 63.72 838 LYS A N 1
ATOM 6799 C CA . LYS A 1 838 ? 5.543 -15.430 -31.275 1.00 63.72 838 LYS A CA 1
ATOM 6800 C C . LYS A 1 838 ? 6.703 -15.471 -32.278 1.00 63.72 838 LYS A C 1
ATOM 6802 O O . LYS A 1 838 ? 6.471 -15.125 -33.432 1.00 63.72 838 LYS A O 1
ATOM 6807 N N . LYS A 1 839 ? 7.888 -15.949 -31.871 1.00 54.69 839 LYS A N 1
ATOM 6808 C CA . LYS A 1 839 ? 9.128 -15.975 -32.670 1.00 54.69 839 LYS A CA 1
ATOM 6809 C C . LYS A 1 839 ? 9.030 -16.772 -33.979 1.00 54.69 839 LYS A C 1
ATOM 6811 O O . LYS A 1 839 ? 9.532 -16.326 -35.000 1.00 54.69 839 LYS A O 1
ATOM 6816 N N . ASP A 1 840 ? 8.337 -17.912 -33.960 1.00 46.97 840 ASP A N 1
ATOM 6817 C CA . ASP A 1 840 ? 8.265 -18.836 -35.109 1.00 46.97 840 ASP A CA 1
ATOM 6818 C C . ASP A 1 840 ? 6.935 -18.769 -35.886 1.00 46.97 840 ASP A C 1
ATOM 6820 O O . ASP A 1 840 ? 6.751 -19.474 -36.880 1.00 46.97 840 ASP A O 1
ATOM 6824 N N . VAL A 1 841 ? 5.972 -17.966 -35.417 1.00 47.56 841 VAL A N 1
ATOM 6825 C CA . VAL A 1 841 ? 4.578 -17.993 -35.906 1.00 47.56 841 VAL A CA 1
ATOM 6826 C C . VAL A 1 841 ? 4.216 -16.738 -36.704 1.00 47.56 841 VAL A C 1
ATOM 6828 O O . VAL A 1 841 ? 3.284 -16.776 -37.508 1.00 47.56 841 VAL A O 1
ATOM 6831 N N . PHE A 1 842 ? 4.947 -15.637 -36.518 1.00 47.44 842 PHE A N 1
ATOM 6832 C CA . PHE A 1 842 ? 4.626 -14.340 -37.107 1.00 47.44 842 PHE A CA 1
ATOM 6833 C C . PHE A 1 842 ? 5.839 -13.704 -37.794 1.00 47.44 842 PHE A C 1
ATOM 6835 O O . PHE A 1 842 ? 6.956 -13.816 -37.304 1.00 47.44 842 PHE A O 1
ATOM 6842 N N . ASP A 1 843 ? 5.615 -13.042 -38.935 1.00 51.12 843 ASP A N 1
ATOM 6843 C CA . ASP A 1 843 ? 6.616 -12.174 -39.579 1.00 51.12 843 ASP A CA 1
ATOM 6844 C C . ASP A 1 843 ? 7.008 -11.067 -38.575 1.00 51.12 843 ASP A C 1
ATOM 6846 O O . ASP A 1 843 ? 6.139 -10.560 -37.862 1.00 51.12 843 ASP A O 1
ATOM 6850 N N . GLU A 1 844 ? 8.290 -10.689 -38.486 1.00 47.41 844 GLU A N 1
ATOM 6851 C CA . GLU A 1 844 ? 8.827 -9.708 -37.512 1.00 47.41 844 GLU A CA 1
ATOM 6852 C C . GLU A 1 844 ? 8.038 -8.381 -37.519 1.00 47.41 844 GLU A C 1
ATOM 6854 O O . GLU A 1 844 ? 7.961 -7.672 -36.520 1.00 47.41 844 GLU A O 1
ATOM 6859 N N . ARG A 1 845 ? 7.355 -8.077 -38.630 1.00 49.50 845 ARG A N 1
ATOM 6860 C CA . ARG A 1 845 ? 6.471 -6.910 -38.813 1.00 49.50 845 ARG A CA 1
ATOM 6861 C C . ARG A 1 845 ? 5.074 -7.049 -38.182 1.00 49.50 845 ARG A C 1
ATOM 6863 O O . ARG A 1 845 ? 4.233 -6.170 -38.383 1.00 49.50 845 ARG A O 1
ATOM 6870 N N . GLU A 1 846 ? 4.775 -8.155 -37.498 1.00 49.66 846 GLU A N 1
ATOM 6871 C CA . GLU A 1 846 ? 3.459 -8.447 -36.902 1.00 49.66 846 GLU A CA 1
ATOM 6872 C C . GLU A 1 846 ? 3.454 -8.525 -35.370 1.00 49.66 846 GLU A C 1
ATOM 6874 O O . GLU A 1 846 ? 2.437 -8.903 -34.778 1.00 49.66 846 GLU A O 1
ATOM 6879 N N . VAL A 1 847 ? 4.557 -8.228 -34.688 1.00 57.38 847 VAL A N 1
ATOM 6880 C CA . VAL A 1 847 ? 4.570 -8.257 -33.223 1.00 57.38 847 VAL A CA 1
ATOM 6881 C C . VAL A 1 847 ? 4.595 -6.829 -32.709 1.00 57.38 847 VAL A C 1
ATOM 6883 O O . VAL A 1 847 ? 5.479 -6.057 -33.054 1.00 57.38 847 VAL A O 1
ATOM 6886 N N . PHE A 1 848 ? 3.572 -6.457 -31.929 1.00 64.25 848 PHE A N 1
ATOM 6887 C CA . PHE A 1 848 ? 3.573 -5.174 -31.235 1.00 64.25 848 PHE A CA 1
ATOM 6888 C C . PHE A 1 848 ? 4.699 -5.204 -30.207 1.00 64.25 848 PHE A C 1
ATOM 6890 O O . PHE A 1 848 ? 4.613 -5.919 -29.205 1.00 64.25 848 PHE A O 1
ATOM 6897 N N . GLU A 1 849 ? 5.753 -4.466 -30.514 1.00 71.38 849 GLU A N 1
ATOM 6898 C CA . GLU A 1 849 ? 6.848 -4.195 -29.608 1.00 71.38 849 GLU A CA 1
ATOM 6899 C C . GLU A 1 849 ? 6.340 -3.344 -28.449 1.00 71.38 849 GLU A C 1
ATOM 6901 O O . GLU A 1 849 ? 5.691 -2.313 -28.640 1.00 71.38 849 GLU A O 1
ATOM 6906 N N . ARG A 1 850 ? 6.590 -3.815 -27.229 1.00 78.62 850 ARG A N 1
ATOM 6907 C CA . ARG A 1 850 ? 6.246 -3.081 -26.015 1.00 78.62 850 ARG A CA 1
ATOM 6908 C C . ARG A 1 850 ? 7.500 -2.383 -25.524 1.00 78.62 850 ARG A C 1
ATOM 6910 O O . ARG A 1 850 ? 8.502 -3.053 -25.310 1.00 78.62 850 ARG A O 1
ATOM 6917 N N . SER A 1 851 ? 7.416 -1.079 -25.293 1.00 81.81 851 SER A N 1
ATOM 6918 C CA . SER A 1 851 ? 8.477 -0.334 -24.623 1.00 81.81 851 SER A CA 1
ATOM 6919 C C . SER A 1 851 ? 8.237 -0.330 -23.113 1.00 81.81 851 SER A C 1
ATOM 6921 O O . SER A 1 851 ? 7.155 0.034 -22.636 1.00 81.81 851 SER A O 1
ATOM 6923 N N . ILE A 1 852 ? 9.245 -0.756 -22.352 1.00 86.88 852 ILE A N 1
ATOM 6924 C CA . ILE A 1 852 ? 9.267 -0.649 -20.892 1.00 86.88 852 ILE A CA 1
ATOM 6925 C C . ILE A 1 852 ? 10.418 0.254 -20.460 1.00 86.88 852 ILE A C 1
ATOM 6927 O O . ILE A 1 852 ? 11.554 0.087 -20.896 1.00 86.88 852 ILE A O 1
ATOM 6931 N N . GLN A 1 853 ? 10.127 1.200 -19.567 1.00 87.50 853 GLN A N 1
ATOM 6932 C CA . GLN A 1 853 ? 11.117 2.137 -19.041 1.00 87.50 853 GLN A CA 1
ATOM 6933 C C . GLN A 1 853 ? 11.414 1.846 -17.575 1.00 87.50 853 GLN A C 1
ATOM 6935 O O . GLN A 1 853 ? 10.543 1.991 -16.712 1.00 87.50 853 GLN A O 1
ATOM 6940 N N . ILE A 1 854 ? 12.658 1.473 -17.279 1.00 91.19 854 ILE A N 1
ATOM 6941 C CA . ILE A 1 854 ? 13.065 1.059 -15.935 1.00 91.19 854 ILE A CA 1
ATOM 6942 C C . ILE A 1 854 ? 14.129 2.015 -15.386 1.00 91.19 854 ILE A C 1
ATOM 6944 O O . ILE A 1 854 ? 15.223 2.096 -15.948 1.00 91.19 854 ILE A O 1
ATOM 6948 N N . PRO A 1 855 ? 13.860 2.725 -14.274 1.00 92.31 855 PRO A N 1
ATOM 6949 C CA . PRO A 1 855 ? 14.859 3.570 -13.632 1.00 92.31 855 PRO A CA 1
ATOM 6950 C C . PRO A 1 855 ? 15.996 2.740 -13.030 1.00 92.31 855 PRO A C 1
ATOM 6952 O O . PRO A 1 855 ? 15.750 1.715 -12.392 1.00 92.31 855 PRO A O 1
ATOM 6955 N N . PHE A 1 856 ? 17.237 3.213 -13.167 1.00 90.75 856 PHE A N 1
ATOM 6956 C CA . PHE A 1 856 ? 18.426 2.499 -12.680 1.00 90.75 856 PHE A CA 1
ATOM 6957 C C . PHE A 1 856 ? 19.336 3.327 -11.763 1.00 90.75 856 PHE A C 1
ATOM 6959 O O . PHE A 1 856 ? 20.408 2.859 -11.392 1.00 90.75 856 PHE A O 1
ATOM 6966 N N . THR A 1 857 ? 18.937 4.538 -11.361 1.00 90.88 857 THR A N 1
ATOM 6967 C CA . THR A 1 857 ? 19.759 5.429 -10.522 1.00 90.88 857 THR A CA 1
ATOM 6968 C C . THR A 1 857 ? 19.235 5.567 -9.090 1.00 90.88 857 THR A C 1
ATOM 6970 O O . THR A 1 857 ? 18.041 5.447 -8.804 1.00 90.88 857 THR A O 1
ATOM 6973 N N . LEU A 1 858 ? 20.146 5.805 -8.150 1.00 89.69 858 LEU A N 1
ATOM 6974 C CA . LEU A 1 858 ? 19.879 6.170 -6.758 1.00 89.69 858 LEU A CA 1
ATOM 6975 C C . LEU A 1 858 ? 19.553 7.666 -6.646 1.00 89.69 858 LEU A C 1
ATOM 6977 O O . LEU A 1 858 ? 19.775 8.434 -7.579 1.00 89.69 858 LEU A O 1
ATOM 6981 N N . GLY A 1 859 ? 19.096 8.119 -5.475 1.00 87.62 859 GLY A N 1
ATOM 6982 C CA . GLY A 1 859 ? 18.734 9.526 -5.253 1.00 87.62 859 GLY A CA 1
ATOM 6983 C C . GLY A 1 859 ? 19.903 10.511 -5.407 1.00 87.62 859 GLY A C 1
ATOM 6984 O O . GLY A 1 859 ? 19.686 11.703 -5.607 1.00 87.62 859 GLY A O 1
ATOM 6985 N N . ASN A 1 860 ? 21.146 10.020 -5.352 1.00 87.88 860 ASN A N 1
ATOM 6986 C CA . ASN A 1 860 ? 22.360 10.796 -5.618 1.00 87.88 860 ASN A CA 1
ATOM 6987 C C . ASN A 1 860 ? 22.876 10.681 -7.067 1.00 87.88 860 ASN A C 1
ATOM 6989 O O . ASN A 1 860 ? 23.964 11.180 -7.347 1.00 87.88 860 ASN A O 1
ATOM 6993 N N . GLY A 1 861 ? 22.149 10.004 -7.962 1.00 88.31 861 GLY A N 1
ATOM 6994 C CA . GLY A 1 861 ? 22.513 9.813 -9.370 1.00 88.31 861 GLY A CA 1
ATOM 6995 C C . GLY A 1 861 ? 23.495 8.670 -9.655 1.00 88.31 861 GLY A C 1
ATOM 6996 O O . GLY A 1 861 ? 23.786 8.406 -10.815 1.00 88.31 861 GLY A O 1
ATOM 6997 N N . GLU A 1 862 ? 24.006 7.971 -8.636 1.00 87.06 862 GLU A N 1
ATOM 6998 C CA . GLU A 1 862 ? 24.814 6.759 -8.846 1.00 87.06 862 GLU A CA 1
ATOM 6999 C C . GLU A 1 862 ? 23.942 5.594 -9.338 1.00 87.06 862 GLU A C 1
ATOM 7001 O O . GLU A 1 862 ? 22.746 5.553 -9.057 1.00 87.06 862 GLU A O 1
ATOM 7006 N N . VAL A 1 863 ? 24.538 4.612 -10.021 1.00 87.62 863 VAL A N 1
ATOM 7007 C CA . VAL A 1 863 ? 23.834 3.387 -10.440 1.00 87.62 863 VAL A CA 1
ATOM 7008 C C . VAL A 1 863 ? 23.312 2.620 -9.216 1.00 87.62 863 VAL A C 1
ATOM 7010 O O . VAL A 1 863 ? 24.049 2.351 -8.264 1.00 87.62 863 VAL A O 1
ATOM 7013 N N . ASP A 1 864 ? 22.035 2.251 -9.248 1.00 87.44 864 ASP A N 1
ATOM 7014 C CA . ASP A 1 864 ? 21.346 1.473 -8.224 1.00 87.44 864 ASP A CA 1
ATOM 7015 C C . ASP A 1 864 ? 21.615 -0.017 -8.405 1.00 87.44 864 ASP A C 1
ATOM 7017 O O . ASP A 1 864 ? 20.915 -0.712 -9.126 1.00 87.44 864 ASP A O 1
ATOM 7021 N N . SER A 1 865 ? 22.602 -0.539 -7.684 1.00 82.44 865 SER A N 1
ATOM 7022 C CA . SER A 1 865 ? 22.921 -1.969 -7.720 1.00 82.44 865 SER A CA 1
ATOM 7023 C C . SER A 1 865 ? 21.980 -2.853 -6.882 1.00 82.44 865 SER A C 1
ATOM 7025 O O . SER A 1 865 ? 22.282 -4.036 -6.712 1.00 82.44 865 SER A O 1
ATOM 7027 N N . TYR A 1 866 ? 20.888 -2.335 -6.305 1.00 80.94 866 TYR A N 1
ATOM 7028 C CA . TYR A 1 866 ? 20.076 -3.070 -5.321 1.00 80.94 866 TYR A CA 1
ATOM 7029 C C . TYR A 1 866 ? 18.695 -3.500 -5.820 1.00 80.94 866 TYR A C 1
ATOM 7031 O O . TYR A 1 866 ? 18.240 -4.568 -5.408 1.00 80.94 866 TYR A O 1
ATOM 7039 N N . HIS A 1 867 ? 18.033 -2.687 -6.649 1.00 84.94 867 HIS A N 1
ATOM 7040 C CA . HIS A 1 867 ? 16.611 -2.860 -6.987 1.00 84.94 867 HIS A CA 1
ATOM 7041 C C . HIS A 1 867 ? 16.311 -3.256 -8.447 1.00 84.94 867 HIS A C 1
ATOM 7043 O O . HIS A 1 867 ? 15.548 -4.211 -8.631 1.00 84.94 867 HIS A O 1
ATOM 7049 N N . PRO A 1 868 ? 16.884 -2.596 -9.477 1.00 89.69 868 PRO A N 1
ATOM 7050 C CA . PRO A 1 868 ? 16.421 -2.710 -10.860 1.00 89.69 868 PRO A CA 1
ATOM 7051 C C . PRO A 1 868 ? 16.976 -3.971 -11.542 1.00 89.69 868 PRO A C 1
ATOM 7053 O O . PRO A 1 868 ? 17.937 -3.940 -12.309 1.00 89.69 868 PRO A O 1
ATOM 7056 N N . TYR A 1 869 ? 16.358 -5.110 -11.234 1.00 87.69 869 TYR A N 1
ATOM 7057 C CA . TYR A 1 869 ? 16.704 -6.419 -11.786 1.00 87.69 869 TYR A CA 1
ATOM 7058 C C . TYR A 1 869 ? 15.466 -7.084 -12.375 1.00 87.69 869 TYR A C 1
ATOM 7060 O O . TYR A 1 869 ? 14.452 -7.206 -11.680 1.00 87.69 869 TYR A O 1
ATOM 7068 N N . LEU A 1 870 ? 15.573 -7.596 -13.600 1.00 89.25 870 LEU A N 1
ATOM 7069 C CA . LEU A 1 870 ? 14.535 -8.410 -14.234 1.00 89.25 870 LEU A CA 1
ATOM 7070 C C . LEU A 1 870 ? 14.872 -9.894 -14.116 1.00 89.25 870 LEU A C 1
ATOM 7072 O O . LEU A 1 870 ? 16.037 -10.279 -14.026 1.00 89.25 870 LEU A O 1
ATOM 7076 N N . ARG A 1 871 ? 13.846 -10.750 -14.099 1.00 88.31 871 ARG A N 1
ATOM 7077 C CA . ARG A 1 871 ? 14.063 -12.197 -14.223 1.00 88.31 871 ARG A CA 1
ATOM 7078 C C . ARG A 1 871 ? 14.416 -12.520 -15.667 1.00 88.31 871 ARG A C 1
ATOM 7080 O O . ARG A 1 871 ? 13.844 -11.918 -16.566 1.00 88.31 871 ARG A O 1
ATOM 7087 N N . VAL A 1 872 ? 15.297 -13.490 -15.871 1.00 90.19 872 VAL A N 1
ATOM 7088 C CA . VAL A 1 872 ? 15.787 -13.887 -17.198 1.00 90.19 872 VAL A CA 1
ATOM 7089 C C . VAL A 1 872 ? 15.821 -15.405 -17.358 1.00 90.19 872 VAL A C 1
ATOM 7091 O O . VAL A 1 872 ? 15.823 -16.144 -16.364 1.00 90.19 872 VAL A O 1
ATOM 7094 N N . LYS A 1 873 ? 15.856 -15.875 -18.606 1.00 90.38 873 LYS A N 1
ATOM 7095 C CA . LYS A 1 873 ? 16.312 -17.224 -18.955 1.00 90.38 873 LYS A CA 1
ATOM 7096 C C . LYS A 1 873 ? 17.842 -17.218 -19.042 1.00 90.38 873 LYS A C 1
ATOM 7098 O O . LYS A 1 873 ? 18.375 -16.550 -19.915 1.00 90.38 873 LYS A O 1
ATOM 7103 N N . PRO A 1 874 ? 18.566 -17.903 -18.138 1.00 85.50 874 PRO A N 1
ATOM 7104 C CA . PRO A 1 874 ? 20.031 -17.884 -18.138 1.00 85.50 874 PRO A CA 1
ATOM 7105 C C . PRO A 1 874 ? 20.646 -18.236 -19.489 1.00 85.50 874 PRO A C 1
ATOM 7107 O O . PRO A 1 874 ? 21.583 -17.579 -19.912 1.00 85.50 874 PRO A O 1
ATOM 7110 N N . GLU A 1 875 ? 20.073 -19.230 -20.166 1.00 88.56 875 G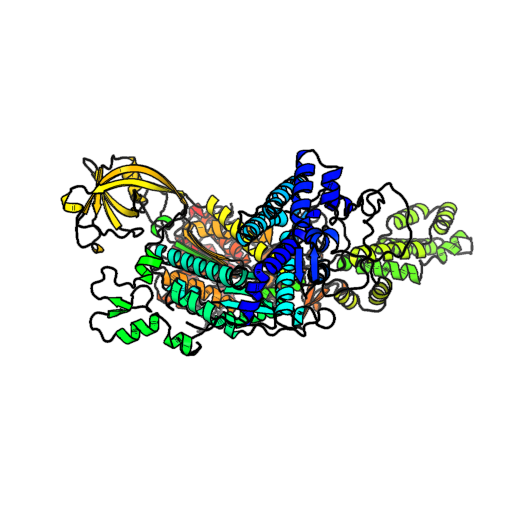LU A N 1
ATOM 7111 C CA . GLU A 1 875 ? 20.562 -19.774 -21.430 1.00 88.56 875 GLU A CA 1
ATOM 7112 C C . GLU A 1 875 ? 20.533 -18.783 -22.604 1.00 88.56 875 GLU A C 1
ATOM 7114 O O . GLU A 1 875 ? 21.161 -19.045 -23.627 1.00 88.56 875 GLU A O 1
ATOM 7119 N N . THR A 1 876 ? 19.803 -17.670 -22.481 1.00 88.50 876 THR A N 1
ATOM 7120 C CA . THR A 1 876 ? 19.752 -16.623 -23.512 1.00 88.50 876 THR A CA 1
ATOM 7121 C C . THR A 1 876 ? 20.740 -15.494 -23.250 1.00 88.50 876 THR A C 1
ATOM 7123 O O . THR A 1 876 ? 20.959 -14.687 -24.139 1.00 88.50 876 THR A O 1
ATOM 7126 N N . VAL A 1 877 ? 21.323 -15.431 -22.048 1.00 86.81 877 VAL A N 1
ATOM 7127 C CA . VAL A 1 877 ? 22.212 -14.343 -21.634 1.00 86.81 877 VAL A CA 1
ATOM 7128 C C . VAL A 1 877 ? 23.633 -14.632 -22.101 1.00 86.81 877 VAL A C 1
ATOM 7130 O O . VAL A 1 877 ? 24.223 -15.635 -21.699 1.00 86.81 877 VAL A O 1
ATOM 7133 N N . GLU A 1 878 ? 24.213 -13.726 -22.896 1.00 80.31 878 GLU A N 1
ATOM 7134 C CA . GLU A 1 878 ? 25.570 -13.883 -23.456 1.00 80.31 878 GLU A CA 1
ATOM 7135 C C . GLU A 1 878 ? 26.615 -14.168 -22.363 1.00 80.31 878 GLU A C 1
ATOM 7137 O O . GLU A 1 878 ? 27.488 -15.026 -22.519 1.00 80.31 878 GLU A O 1
ATOM 7142 N N . ASN A 1 879 ? 26.500 -13.478 -21.224 1.00 77.06 879 ASN A N 1
ATOM 7143 C CA . ASN A 1 879 ? 27.364 -13.672 -20.068 1.00 77.06 879 ASN A CA 1
ATOM 7144 C C . ASN A 1 879 ? 26.592 -14.226 -18.861 1.00 77.06 879 ASN A C 1
ATOM 7146 O O . ASN A 1 879 ? 26.225 -13.491 -17.940 1.00 77.06 879 ASN A O 1
ATOM 7150 N N . GLU A 1 880 ? 26.406 -15.548 -18.826 1.00 73.81 880 GLU A N 1
ATOM 7151 C CA . GLU A 1 880 ? 25.765 -16.254 -17.707 1.00 73.81 880 GLU A CA 1
ATOM 7152 C C . GLU A 1 880 ? 26.402 -15.961 -16.332 1.00 73.81 880 GLU A C 1
ATOM 7154 O O . GLU A 1 880 ? 25.741 -16.112 -15.299 1.00 73.81 880 GLU A O 1
ATOM 7159 N N . GLU A 1 881 ? 27.667 -15.520 -16.264 1.00 69.12 881 GLU A N 1
ATOM 7160 C CA . GLU A 1 881 ? 28.298 -15.153 -14.989 1.00 69.12 881 GLU A CA 1
ATOM 7161 C C . GLU A 1 881 ? 27.641 -13.923 -14.342 1.00 69.12 881 GLU A C 1
ATOM 7163 O O . GLU A 1 881 ? 27.747 -13.750 -13.123 1.00 69.12 881 GLU A O 1
ATOM 7168 N N . ASN A 1 882 ? 26.945 -13.090 -15.120 1.00 72.62 882 ASN A N 1
ATOM 7169 C CA . ASN A 1 882 ? 26.168 -11.943 -14.642 1.00 72.62 882 ASN A CA 1
ATOM 7170 C C . ASN A 1 882 ? 24.743 -12.327 -14.217 1.00 72.62 882 ASN A C 1
ATOM 7172 O O . ASN A 1 882 ? 23.981 -11.485 -13.751 1.00 72.62 882 ASN A O 1
ATOM 7176 N N . VAL A 1 883 ? 24.365 -13.600 -14.309 1.00 78.44 883 VAL A N 1
ATOM 7177 C CA . VAL A 1 883 ? 23.040 -14.044 -13.884 1.00 78.44 883 VAL A CA 1
ATOM 7178 C C . VAL A 1 883 ? 23.048 -14.390 -12.396 1.00 78.44 883 VAL A C 1
ATOM 7180 O O . VAL A 1 883 ? 23.722 -15.316 -11.927 1.00 78.44 883 VAL A O 1
ATOM 7183 N N . LEU A 1 884 ? 22.243 -13.665 -11.623 1.00 76.06 884 LEU A N 1
ATOM 7184 C CA . LEU A 1 884 ? 22.038 -13.932 -10.208 1.00 76.06 884 LEU A CA 1
ATOM 7185 C C . LEU A 1 884 ? 20.955 -14.991 -10.000 1.00 76.06 884 LEU A C 1
ATOM 7187 O O . LEU A 1 884 ? 19.819 -14.824 -10.430 1.00 76.06 884 LEU A O 1
ATOM 7191 N N . LYS A 1 885 ? 21.276 -16.036 -9.231 1.00 76.12 885 LYS A N 1
ATOM 7192 C CA . LYS A 1 885 ? 20.313 -17.062 -8.811 1.00 76.12 885 LYS A CA 1
ATOM 7193 C C . LYS A 1 885 ? 19.799 -16.782 -7.398 1.00 76.12 885 LYS A C 1
ATOM 7195 O O . LYS A 1 885 ? 20.579 -16.792 -6.445 1.00 76.12 885 LYS A O 1
ATOM 7200 N N . VAL A 1 886 ? 18.495 -16.553 -7.261 1.00 70.31 886 VAL A N 1
ATOM 7201 C CA . VAL A 1 886 ? 17.808 -16.252 -5.997 1.00 70.31 886 VAL A CA 1
ATOM 7202 C C . VAL A 1 886 ? 16.840 -17.382 -5.668 1.00 70.31 886 VAL A C 1
ATOM 7204 O O . VAL A 1 886 ? 15.986 -17.718 -6.480 1.00 70.31 886 VAL A O 1
ATOM 7207 N N . GLU A 1 887 ? 16.955 -17.958 -4.471 1.00 65.12 887 GLU A N 1
ATOM 7208 C CA . GLU A 1 887 ? 16.019 -18.979 -3.993 1.00 65.12 887 GLU A CA 1
ATOM 7209 C C . GLU A 1 887 ? 14.862 -18.374 -3.207 1.00 65.12 887 GLU A C 1
ATOM 7211 O O . GLU A 1 887 ? 15.049 -17.591 -2.270 1.00 65.12 887 GLU A O 1
ATOM 7216 N N . VAL A 1 888 ? 13.656 -18.788 -3.565 1.00 59.47 888 VAL A N 1
ATOM 7217 C CA . VAL A 1 888 ? 12.406 -18.270 -3.034 1.00 59.47 888 VAL A CA 1
ATOM 7218 C C . VAL A 1 888 ? 11.382 -19.401 -3.065 1.00 59.47 888 VAL A C 1
ATOM 7220 O O . VAL A 1 888 ? 11.190 -20.021 -4.096 1.00 59.47 888 VAL A O 1
ATOM 7223 N N . GLY A 1 889 ? 10.747 -19.707 -1.931 1.00 55.06 889 GLY A N 1
ATOM 7224 C CA . GLY A 1 889 ? 9.676 -20.718 -1.887 1.00 55.06 889 GLY A CA 1
ATOM 7225 C C . GLY A 1 889 ? 10.116 -22.160 -2.192 1.00 55.06 889 GLY A C 1
ATOM 7226 O O . GLY A 1 889 ? 9.274 -23.039 -2.275 1.00 55.06 889 GLY A O 1
ATOM 7227 N N . GLY A 1 890 ? 11.423 -22.422 -2.326 1.00 59.38 890 GLY A N 1
ATOM 7228 C CA . GLY A 1 890 ? 11.954 -23.701 -2.821 1.00 59.38 890 GLY A CA 1
ATOM 7229 C C . GLY A 1 890 ? 12.272 -23.695 -4.322 1.00 59.38 890 GLY A C 1
ATOM 7230 O O . GLY A 1 890 ? 12.910 -24.626 -4.806 1.00 59.38 890 GLY A O 1
ATOM 7231 N N . GLU A 1 891 ? 11.918 -22.626 -5.037 1.00 63.00 891 GLU A N 1
ATOM 7232 C CA . GLU A 1 891 ? 12.264 -22.390 -6.439 1.00 63.00 891 GLU A CA 1
ATOM 7233 C C . GLU A 1 891 ? 13.505 -21.498 -6.566 1.00 63.00 891 GLU A C 1
ATOM 7235 O O . GLU A 1 891 ? 13.801 -20.679 -5.694 1.00 63.00 891 GLU A O 1
ATOM 7240 N N . THR A 1 892 ? 14.261 -21.654 -7.656 1.00 73.00 892 THR A N 1
ATOM 7241 C CA . THR A 1 892 ? 15.417 -20.802 -7.972 1.00 73.00 892 THR A CA 1
ATOM 7242 C C . THR A 1 892 ? 15.107 -19.940 -9.186 1.00 73.00 892 THR A C 1
ATOM 7244 O O . THR A 1 892 ? 14.945 -20.450 -10.292 1.00 73.00 892 THR A O 1
ATOM 7247 N N . PHE A 1 893 ? 15.090 -18.626 -8.991 1.00 75.94 893 PHE A N 1
ATOM 7248 C CA . PHE A 1 893 ? 14.909 -17.642 -10.051 1.00 75.94 893 PHE A CA 1
ATOM 7249 C C . PHE A 1 893 ? 16.251 -17.088 -10.503 1.00 75.94 893 PHE A C 1
ATOM 7251 O O . PHE A 1 893 ? 17.146 -16.878 -9.688 1.00 75.94 893 PHE A O 1
ATOM 7258 N N . SER A 1 894 ? 16.369 -16.814 -11.795 1.00 83.44 894 SER A N 1
ATOM 7259 C CA . SER A 1 894 ? 17.541 -16.174 -12.385 1.00 83.44 894 SER A CA 1
ATOM 7260 C C . SER A 1 894 ? 17.210 -14.728 -12.727 1.00 83.44 894 SER A C 1
ATOM 7262 O O . SER A 1 894 ? 16.139 -14.474 -13.277 1.00 83.44 894 SER A O 1
ATOM 7264 N N . GLN A 1 895 ? 18.073 -13.789 -12.349 1.00 85.31 895 GLN A N 1
ATOM 7265 C CA . GLN A 1 895 ? 17.857 -12.353 -12.513 1.00 85.31 895 GLN A CA 1
ATOM 7266 C C . GLN A 1 895 ? 19.109 -11.658 -13.036 1.00 85.31 895 GLN A C 1
ATOM 7268 O O . GLN A 1 895 ? 20.220 -12.056 -12.690 1.00 85.31 895 GLN A O 1
ATOM 7273 N N . LEU A 1 896 ? 18.912 -10.609 -13.826 1.00 86.50 896 LEU A N 1
ATOM 7274 C CA . LEU A 1 896 ? 19.962 -9.788 -14.418 1.00 86.50 896 LEU A CA 1
ATOM 7275 C C . LEU A 1 896 ? 19.668 -8.317 -14.114 1.00 86.50 896 LEU A C 1
ATOM 7277 O O . LEU A 1 896 ? 18.502 -7.917 -14.037 1.00 86.50 896 LEU A O 1
ATOM 7281 N N . HIS A 1 897 ? 20.714 -7.532 -13.863 1.00 87.88 897 HIS A N 1
ATOM 7282 C CA . HIS A 1 897 ? 20.562 -6.094 -13.669 1.00 87.88 897 HIS A CA 1
ATOM 7283 C C . HIS A 1 897 ? 20.121 -5.458 -14.990 1.00 87.88 897 HIS A C 1
ATOM 7285 O O . HIS A 1 897 ? 20.591 -5.867 -16.045 1.00 87.88 897 HIS A O 1
ATOM 7291 N N . VAL A 1 898 ? 19.241 -4.455 -14.953 1.00 89.44 898 VAL A N 1
ATOM 7292 C CA . VAL A 1 898 ? 18.624 -3.908 -16.181 1.00 89.44 898 VAL A CA 1
ATOM 7293 C C . VAL A 1 898 ? 19.629 -3.325 -17.175 1.00 89.44 898 VAL A C 1
ATOM 7295 O O . VAL A 1 898 ? 19.382 -3.359 -18.369 1.00 89.44 898 VAL A O 1
ATOM 7298 N N . MET A 1 899 ? 20.772 -2.830 -16.691 1.00 87.50 899 MET A N 1
ATOM 7299 C CA . MET A 1 899 ? 21.855 -2.320 -17.546 1.00 87.50 899 MET A CA 1
ATOM 7300 C C . MET A 1 899 ? 22.682 -3.416 -18.228 1.00 87.50 899 MET A C 1
ATOM 7302 O O . MET A 1 899 ? 23.446 -3.106 -19.133 1.00 87.50 899 MET A O 1
ATOM 7306 N N . ASP A 1 900 ? 22.581 -4.661 -17.763 1.00 87.25 900 ASP A N 1
ATOM 7307 C CA . ASP A 1 900 ? 23.312 -5.794 -18.335 1.00 87.25 900 ASP A CA 1
ATOM 7308 C C . ASP A 1 900 ? 22.447 -6.582 -19.337 1.00 87.25 900 ASP A C 1
ATOM 7310 O O . ASP A 1 900 ? 22.914 -7.588 -19.868 1.00 87.25 900 ASP A O 1
ATOM 7314 N N . ILE A 1 901 ? 21.198 -6.155 -19.566 1.00 90.44 901 ILE A N 1
ATOM 7315 C CA . ILE A 1 901 ? 20.266 -6.767 -20.520 1.00 90.44 901 ILE A CA 1
ATOM 7316 C C . ILE A 1 901 ? 20.628 -6.319 -21.935 1.00 90.44 901 ILE A C 1
ATOM 7318 O O . ILE A 1 901 ? 20.786 -5.125 -22.182 1.00 90.44 901 ILE A O 1
ATOM 7322 N N . ASN A 1 902 ? 20.713 -7.274 -22.857 1.00 91.12 902 ASN A N 1
ATOM 7323 C CA . ASN A 1 902 ? 21.031 -7.046 -24.264 1.00 91.12 902 ASN A CA 1
ATOM 7324 C C . ASN A 1 902 ? 19.909 -7.554 -25.179 1.00 91.12 902 ASN A C 1
ATOM 7326 O O . ASN A 1 902 ? 19.051 -8.342 -24.775 1.00 91.12 902 ASN A O 1
ATOM 7330 N N . GLU A 1 903 ? 19.938 -7.121 -26.439 1.00 90.81 903 GLU A N 1
ATOM 7331 C CA . GLU A 1 903 ? 19.095 -7.691 -27.492 1.00 90.81 903 GLU A CA 1
ATOM 7332 C C . GLU A 1 903 ? 19.302 -9.214 -27.592 1.00 90.81 903 GLU A C 1
ATOM 7334 O O . GLU A 1 903 ? 20.427 -9.714 -27.539 1.00 90.81 903 GLU A O 1
ATOM 7339 N N . GLY A 1 904 ? 18.205 -9.958 -27.729 1.00 89.31 904 GLY A N 1
ATOM 7340 C CA . GLY A 1 904 ? 18.168 -11.422 -27.737 1.00 89.31 904 GLY A CA 1
ATOM 7341 C C . GLY A 1 904 ? 17.989 -12.070 -26.359 1.00 89.31 904 GLY A C 1
ATOM 7342 O O . GLY A 1 904 ? 17.626 -13.250 -26.292 1.00 89.31 904 GLY A O 1
ATOM 7343 N N . ASP A 1 905 ? 18.170 -11.329 -25.259 1.00 92.62 905 ASP A N 1
ATOM 7344 C CA . ASP A 1 905 ? 17.885 -11.843 -23.918 1.00 92.62 905 ASP A CA 1
ATOM 7345 C C . ASP A 1 905 ? 16.384 -12.117 -23.750 1.00 92.62 905 ASP A C 1
ATOM 7347 O O . ASP A 1 905 ? 15.533 -11.351 -24.205 1.00 92.62 905 ASP A O 1
ATOM 7351 N N . VAL A 1 906 ? 16.033 -13.186 -23.030 1.00 93.12 906 VAL A N 1
ATOM 7352 C CA . VAL A 1 906 ? 14.641 -13.482 -22.683 1.00 93.12 906 VAL A CA 1
ATOM 7353 C C . VAL A 1 906 ? 14.363 -13.122 -21.228 1.00 93.12 906 VAL A C 1
ATOM 7355 O O . VAL A 1 906 ? 14.822 -13.796 -20.298 1.00 93.12 906 VAL A O 1
ATOM 7358 N N . VAL A 1 907 ? 13.552 -12.083 -21.027 1.00 91.88 907 VAL A N 1
ATOM 7359 C CA . VAL A 1 907 ? 13.077 -11.622 -19.719 1.00 91.88 907 VAL A CA 1
ATOM 7360 C C . VAL A 1 907 ? 11.759 -12.289 -19.324 1.00 91.88 907 VAL A C 1
ATOM 7362 O O . VAL A 1 907 ? 10.944 -12.682 -20.154 1.00 91.88 907 VAL A O 1
ATOM 7365 N N . LYS A 1 908 ? 11.543 -12.424 -18.018 1.00 88.62 908 LYS A N 1
ATOM 7366 C CA . LYS A 1 908 ? 10.402 -13.104 -17.399 1.00 88.62 908 LYS A CA 1
ATOM 7367 C C . LYS A 1 908 ? 9.618 -12.134 -16.518 1.00 88.62 908 LYS A C 1
ATOM 7369 O O . LYS A 1 908 ? 10.083 -11.753 -15.438 1.00 88.62 908 LYS A O 1
ATOM 7374 N N . LEU A 1 909 ? 8.422 -11.754 -16.954 1.00 86.00 909 LEU A N 1
ATOM 7375 C CA . LEU A 1 909 ? 7.626 -10.703 -16.318 1.00 86.00 909 LEU A CA 1
ATOM 7376 C C . LEU A 1 909 ? 6.352 -11.274 -15.688 1.00 86.00 909 LEU A C 1
ATOM 7378 O O . LEU A 1 909 ? 5.659 -12.094 -16.289 1.00 86.00 909 LEU A O 1
ATOM 7382 N N . ASP A 1 910 ? 6.060 -10.834 -14.463 1.00 81.56 910 ASP A N 1
ATOM 7383 C CA . ASP A 1 910 ? 4.715 -10.921 -13.896 1.00 81.56 910 ASP A CA 1
ATOM 7384 C C . ASP A 1 910 ? 4.002 -9.636 -14.303 1.00 81.56 910 ASP A C 1
ATOM 7386 O O . ASP A 1 910 ? 4.375 -8.543 -13.865 1.00 81.56 910 ASP A O 1
ATOM 7390 N N . GLU A 1 911 ? 3.093 -9.761 -15.262 1.00 77.00 911 GLU A N 1
ATOM 7391 C CA . GLU A 1 911 ? 2.521 -8.614 -15.949 1.00 77.00 911 GLU A CA 1
ATOM 7392 C C . GLU A 1 911 ? 1.445 -7.938 -15.114 1.00 77.00 911 GLU A C 1
ATOM 7394 O O . GLU A 1 911 ? 0.506 -8.576 -14.633 1.00 77.00 911 GLU A O 1
ATOM 7399 N N . ALA A 1 912 ? 1.536 -6.613 -15.027 1.00 85.62 912 ALA A N 1
ATOM 7400 C CA . ALA A 1 912 ? 0.377 -5.799 -14.717 1.00 85.62 912 ALA A CA 1
ATOM 7401 C C . ALA A 1 912 ? -0.639 -5.973 -15.852 1.00 85.62 912 ALA A C 1
ATOM 7403 O O . ALA A 1 912 ? -0.279 -5.849 -17.021 1.00 85.62 912 ALA A O 1
ATOM 7404 N N . ASN A 1 913 ? -1.896 -6.265 -15.523 1.00 87.12 913 ASN A N 1
ATOM 7405 C CA . ASN A 1 913 ? -2.953 -6.406 -16.518 1.00 87.12 913 ASN A CA 1
ATOM 7406 C C . ASN A 1 913 ? -3.955 -5.260 -16.416 1.00 87.12 913 ASN A C 1
ATOM 7408 O O . ASN A 1 913 ? -4.252 -4.780 -15.324 1.00 87.12 913 ASN A O 1
ATOM 7412 N N . PHE A 1 914 ? -4.523 -4.866 -17.548 1.00 90.31 914 PHE A N 1
ATOM 7413 C CA . PHE A 1 914 ? -5.667 -3.976 -17.623 1.00 90.31 914 PHE A CA 1
ATOM 7414 C C . PHE A 1 914 ? -6.814 -4.649 -18.380 1.00 90.31 914 PHE A C 1
ATOM 7416 O O . PHE A 1 914 ? -6.622 -5.306 -19.404 1.00 90.31 914 PHE A O 1
ATOM 7423 N N . ASP A 1 915 ? -8.026 -4.469 -17.870 1.00 90.88 915 ASP A N 1
ATOM 7424 C CA . ASP A 1 915 ? -9.238 -5.007 -18.460 1.00 90.88 915 ASP A CA 1
ATOM 7425 C C . ASP A 1 915 ? -10.440 -4.094 -18.192 1.00 90.88 915 ASP A C 1
ATOM 7427 O O . ASP A 1 915 ? -10.482 -3.370 -17.190 1.00 90.88 915 ASP A O 1
ATOM 7431 N N . PHE A 1 916 ? -11.441 -4.139 -19.069 1.00 92.62 916 PHE A N 1
ATOM 7432 C CA . PHE A 1 916 ? -12.675 -3.386 -18.896 1.00 92.62 916 PHE A CA 1
ATOM 7433 C C . PHE A 1 916 ? -13.914 -4.149 -19.368 1.00 92.62 916 PHE A C 1
ATOM 7435 O O . PHE A 1 916 ? -13.856 -4.991 -20.258 1.00 92.62 916 PHE A O 1
ATOM 7442 N N . GLU A 1 917 ? -15.062 -3.832 -18.770 1.00 92.00 917 GLU A N 1
ATOM 7443 C CA . GLU A 1 917 ? -16.365 -4.360 -19.182 1.00 92.00 917 GLU A CA 1
ATOM 7444 C C . GLU A 1 917 ? -17.421 -3.255 -19.095 1.00 92.00 917 GLU A C 1
ATOM 7446 O O . GLU A 1 917 ? -17.463 -2.496 -18.126 1.00 92.00 917 GLU A O 1
ATOM 7451 N N . PHE A 1 918 ? -18.305 -3.181 -20.093 1.00 92.62 918 PHE A N 1
ATOM 7452 C CA . PHE A 1 918 ? -19.442 -2.263 -20.090 1.00 92.62 918 PHE A CA 1
ATOM 7453 C C . PHE A 1 918 ? -20.744 -2.994 -19.767 1.00 92.62 918 PHE A C 1
ATOM 7455 O O . PHE A 1 918 ? -21.177 -3.892 -20.491 1.00 92.62 918 PHE A O 1
ATOM 7462 N N . LEU A 1 919 ? -21.402 -2.572 -18.689 1.00 92.56 919 LEU A N 1
ATOM 7463 C CA . LEU A 1 919 ? -22.672 -3.127 -18.241 1.00 92.56 919 LEU A CA 1
ATOM 7464 C C . LEU A 1 919 ? -23.850 -2.428 -18.930 1.00 92.56 919 LEU A C 1
ATOM 7466 O O . LEU A 1 919 ? -24.553 -1.612 -18.334 1.00 92.56 919 LEU A O 1
ATOM 7470 N N . ASP A 1 920 ? -24.103 -2.789 -20.189 1.00 84.19 920 ASP A N 1
ATOM 7471 C CA . ASP A 1 920 ? -25.364 -2.450 -20.869 1.00 84.19 920 ASP A CA 1
ATOM 7472 C C . ASP A 1 920 ? -26.578 -3.197 -20.279 1.00 84.19 920 ASP A C 1
ATOM 7474 O O . ASP A 1 920 ? -27.725 -2.776 -20.438 1.00 84.19 920 ASP A O 1
ATOM 7478 N N . SER A 1 921 ? -26.307 -4.296 -19.573 1.00 85.75 921 SER A N 1
ATOM 7479 C CA . SER A 1 921 ? -27.258 -5.171 -18.907 1.00 85.75 921 SER A CA 1
ATOM 7480 C C . SER A 1 921 ? -26.588 -5.899 -17.741 1.00 85.75 921 SER A C 1
ATOM 7482 O O . SER A 1 921 ? -25.381 -6.148 -17.728 1.00 85.75 921 SER A O 1
ATOM 7484 N N . ASN A 1 922 ? -27.392 -6.321 -16.764 1.00 83.00 922 ASN A N 1
ATOM 7485 C CA . ASN A 1 922 ? -26.915 -7.050 -15.586 1.00 83.00 922 ASN A CA 1
ATOM 7486 C C . ASN A 1 922 ? -26.254 -8.402 -15.915 1.00 83.00 922 ASN A C 1
ATOM 7488 O O . ASN A 1 922 ? -25.539 -8.945 -15.078 1.00 83.00 922 ASN A O 1
ATOM 7492 N N . ILE A 1 923 ? -26.495 -8.962 -17.104 1.00 85.69 923 ILE A N 1
ATOM 7493 C CA . ILE A 1 923 ? -25.939 -10.254 -17.526 1.00 85.69 923 ILE A CA 1
ATOM 7494 C C . ILE A 1 923 ? -24.459 -10.112 -17.919 1.00 85.69 923 ILE A C 1
ATOM 7496 O O . ILE A 1 923 ? -23.681 -11.034 -17.673 1.00 85.69 923 ILE A O 1
ATOM 7500 N N . LYS A 1 924 ? -24.036 -8.949 -18.441 1.00 84.62 924 LYS A N 1
ATOM 7501 C CA . LYS A 1 924 ? -22.653 -8.715 -18.898 1.00 84.62 924 LYS A CA 1
ATOM 7502 C C . LYS A 1 924 ? -21.602 -8.914 -17.812 1.00 84.62 924 LYS A C 1
ATOM 7504 O O . LYS A 1 924 ? -20.509 -9.369 -18.113 1.00 84.62 924 LYS A O 1
ATOM 7509 N N . ARG A 1 925 ? -21.934 -8.708 -16.533 1.00 85.75 925 ARG A N 1
ATOM 7510 C CA . ARG A 1 925 ? -20.992 -8.973 -15.427 1.00 85.75 925 ARG A CA 1
ATOM 7511 C C . ARG A 1 925 ? -20.463 -10.409 -15.411 1.00 85.75 925 ARG A C 1
ATOM 7513 O O . ARG A 1 925 ? -19.372 -10.649 -14.916 1.00 85.75 925 ARG A O 1
ATOM 7520 N N . PHE A 1 926 ? -21.224 -11.373 -15.938 1.00 84.88 926 PHE A N 1
ATOM 7521 C CA . PHE A 1 926 ? -20.815 -12.777 -16.013 1.00 84.88 926 PHE A CA 1
ATOM 7522 C C . PHE A 1 926 ? -19.864 -13.084 -17.182 1.00 84.88 926 PHE A C 1
ATOM 7524 O O . PHE A 1 926 ? -19.386 -14.216 -17.264 1.00 84.88 926 PHE A O 1
ATOM 7531 N N . ASN A 1 927 ? -19.600 -12.111 -18.060 1.00 79.81 927 ASN A N 1
ATOM 7532 C CA . ASN A 1 927 ? -18.553 -12.185 -19.081 1.00 79.81 927 ASN A CA 1
ATOM 7533 C C . ASN A 1 927 ? -17.163 -12.071 -18.452 1.00 79.81 927 ASN A C 1
ATOM 7535 O O . ASN A 1 927 ? -16.211 -12.686 -18.922 1.00 79.81 927 ASN A O 1
ATOM 7539 N N . ILE A 1 928 ? -17.059 -11.330 -17.346 1.00 79.81 928 ILE A N 1
ATOM 7540 C CA . ILE A 1 928 ? -15.840 -11.249 -16.550 1.00 79.81 928 ILE A CA 1
ATOM 7541 C C . ILE A 1 928 ? -15.588 -12.645 -15.969 1.00 79.81 928 ILE A C 1
ATOM 7543 O O . ILE A 1 928 ? -16.440 -13.164 -15.237 1.00 79.81 928 ILE A O 1
ATOM 7547 N N . ASN A 1 929 ? -14.420 -13.229 -16.274 1.00 63.88 929 ASN A N 1
ATOM 7548 C CA . ASN A 1 929 ? -13.996 -14.591 -15.899 1.00 63.88 929 ASN A CA 1
ATOM 7549 C C . ASN A 1 929 ? -14.473 -15.745 -16.810 1.00 63.88 929 ASN A C 1
ATOM 7551 O O . ASN A 1 929 ? -14.466 -16.901 -16.386 1.00 63.88 929 ASN A O 1
ATOM 7555 N N . LYS A 1 930 ? -14.890 -15.465 -18.048 1.00 60.66 930 LYS A N 1
ATOM 7556 C CA . LYS A 1 930 ? -15.073 -16.481 -19.099 1.00 60.66 930 LYS A CA 1
ATOM 7557 C C . LYS A 1 930 ? -14.221 -16.122 -20.313 1.00 60.66 930 LYS A C 1
ATOM 7559 O O . LYS A 1 930 ? -13.865 -14.955 -20.461 1.00 60.66 930 LYS A O 1
ATOM 7564 N N . ASP A 1 931 ? -13.942 -17.098 -21.179 1.00 59.12 931 ASP A N 1
ATOM 7565 C CA . ASP A 1 931 ? -13.541 -16.801 -22.557 1.00 59.12 931 ASP A CA 1
ATOM 7566 C C . ASP A 1 931 ? -14.648 -15.927 -23.150 1.00 59.12 931 ASP A C 1
ATOM 7568 O O . ASP A 1 931 ? -15.793 -16.361 -23.321 1.00 59.12 931 ASP A O 1
ATOM 7572 N N . ARG A 1 932 ? -14.350 -14.636 -23.289 1.00 63.75 932 ARG A N 1
ATOM 7573 C CA . ARG A 1 932 ? -15.304 -13.648 -23.769 1.00 63.75 932 ARG A CA 1
ATOM 7574 C C . ARG A 1 932 ? -15.385 -13.807 -25.275 1.00 63.75 932 ARG A C 1
ATOM 7576 O O . ARG A 1 932 ? -14.382 -13.681 -25.968 1.00 63.75 932 ARG A O 1
ATOM 7583 N N . ASP A 1 933 ? -16.588 -14.065 -25.774 1.00 59.62 933 ASP A N 1
ATOM 7584 C CA . ASP A 1 933 ? -16.842 -14.017 -27.207 1.00 59.62 933 ASP A CA 1
ATOM 7585 C C . ASP A 1 933 ? -16.572 -12.578 -27.684 1.00 59.62 933 ASP A C 1
ATOM 7587 O O . ASP A 1 933 ? -17.348 -11.659 -27.401 1.00 59.62 933 ASP A O 1
ATOM 7591 N N . HIS A 1 934 ? -15.455 -12.365 -28.382 1.00 67.88 934 HIS A N 1
ATOM 7592 C CA . HIS A 1 934 ? -15.178 -11.095 -29.038 1.00 67.88 934 HIS A CA 1
ATOM 7593 C C . HIS A 1 934 ? -16.062 -10.984 -30.286 1.00 67.88 934 HIS A C 1
ATOM 7595 O O . HIS A 1 934 ? -16.316 -11.971 -30.981 1.00 67.88 934 HIS A O 1
ATOM 7601 N N . GLU A 1 935 ? -16.450 -9.760 -30.653 1.00 59.22 935 GLU A N 1
ATOM 7602 C CA . GLU A 1 935 ? -17.194 -9.433 -31.885 1.00 59.22 935 GLU A CA 1
ATOM 7603 C C . GLU A 1 935 ? -16.493 -9.894 -33.184 1.00 59.22 935 GLU A C 1
ATOM 7605 O O . GLU A 1 935 ? -17.042 -9.735 -34.266 1.00 59.22 935 GLU A O 1
ATOM 7610 N N . VAL A 1 936 ? -15.288 -10.472 -33.093 1.00 63.53 936 VAL A N 1
ATOM 7611 C CA . VAL A 1 936 ? -14.482 -10.941 -34.227 1.00 63.53 936 VAL A CA 1
ATOM 7612 C C . VAL A 1 936 ? -13.949 -12.374 -34.050 1.00 63.53 936 VAL A C 1
ATOM 7614 O O . VAL A 1 936 ? -13.071 -12.789 -34.804 1.00 63.53 936 VAL A O 1
ATOM 7617 N N . GLY A 1 937 ? -14.480 -13.136 -33.079 1.00 60.47 937 GLY A N 1
ATOM 7618 C CA . GLY A 1 937 ? -14.188 -14.565 -32.871 1.00 60.47 937 GLY A CA 1
ATOM 7619 C C . GLY A 1 937 ? -13.923 -14.958 -31.408 1.00 60.47 937 GLY A C 1
ATOM 7620 O O . GLY A 1 937 ? -13.543 -14.123 -30.594 1.00 60.47 937 GLY A O 1
ATOM 7621 N N . LYS A 1 938 ? -14.086 -16.247 -31.068 1.00 55.91 938 LYS A N 1
ATOM 7622 C CA . LYS A 1 938 ? -13.960 -16.765 -29.685 1.00 55.91 938 LYS A CA 1
ATOM 7623 C C . LYS A 1 938 ? -12.530 -16.784 -29.132 1.00 55.91 938 LYS A C 1
ATOM 7625 O O . LYS A 1 938 ? -12.342 -16.627 -27.934 1.00 55.91 938 LYS A O 1
ATOM 7630 N N . LYS A 1 939 ? -11.522 -16.962 -29.993 1.00 53.31 939 LYS A N 1
ATOM 7631 C CA . LYS A 1 939 ? -10.088 -16.956 -29.631 1.00 53.31 939 LYS A CA 1
ATOM 7632 C C . LYS A 1 939 ? -9.415 -15.578 -29.689 1.00 53.31 939 LYS A C 1
ATOM 7634 O O . LYS A 1 939 ? -8.193 -15.486 -29.587 1.00 53.31 939 LYS A O 1
ATOM 7639 N N . GLN A 1 940 ? -10.167 -14.503 -29.910 1.00 54.56 940 GLN A N 1
ATOM 7640 C CA . GLN A 1 940 ? -9.619 -13.147 -29.912 1.00 54.56 940 GLN A CA 1
ATOM 7641 C C . GLN A 1 940 ? -9.672 -12.554 -28.504 1.00 54.56 940 GLN A C 1
ATOM 7643 O O . GLN A 1 940 ? -10.716 -12.578 -27.859 1.00 54.56 940 GLN A O 1
ATOM 7648 N N . ASN A 1 941 ? -8.534 -12.038 -28.029 1.00 54.50 941 ASN A N 1
ATOM 7649 C CA . ASN A 1 941 ? -8.405 -11.472 -26.689 1.00 54.50 941 ASN A CA 1
ATOM 7650 C C . ASN A 1 941 ? -9.243 -10.192 -26.568 1.00 54.50 941 ASN A C 1
ATOM 7652 O O . ASN A 1 941 ? -8.754 -9.113 -26.886 1.00 54.50 941 ASN A O 1
ATOM 7656 N N . SER A 1 942 ? -10.453 -10.274 -26.018 1.00 62.16 942 SER A N 1
ATOM 7657 C CA . SER A 1 942 ? -11.166 -9.092 -25.513 1.00 62.16 942 SER A CA 1
ATOM 7658 C C . SER A 1 942 ? -10.669 -8.714 -24.103 1.00 62.16 942 SER A C 1
ATOM 7660 O O . SER A 1 942 ? -11.465 -8.526 -23.184 1.00 62.16 942 SER A O 1
ATOM 7662 N N . GLY A 1 943 ? -9.350 -8.724 -23.897 1.00 68.69 943 GLY A N 1
ATOM 7663 C CA . GLY A 1 943 ? -8.697 -8.621 -22.591 1.00 68.69 943 GLY A CA 1
ATOM 7664 C C . GLY A 1 943 ? -8.687 -9.929 -21.766 1.00 68.69 943 GLY A C 1
ATOM 7665 O O . GLY A 1 943 ? -9.429 -10.872 -22.069 1.00 68.69 943 GLY A O 1
ATOM 7666 N N . PRO A 1 944 ? -7.888 -10.010 -20.685 1.00 78.94 944 PRO A N 1
ATOM 7667 C CA . PRO A 1 944 ? -7.072 -8.925 -20.140 1.00 78.94 944 PRO A CA 1
ATOM 7668 C C . PRO A 1 944 ? -5.871 -8.595 -21.039 1.00 78.94 944 PRO A C 1
ATOM 7670 O O . PRO A 1 944 ? -5.224 -9.498 -21.572 1.00 78.94 944 PRO A O 1
ATOM 7673 N N . TYR A 1 945 ? -5.608 -7.301 -21.212 1.00 84.25 945 TYR A N 1
ATOM 7674 C CA . TYR A 1 945 ? -4.413 -6.770 -21.874 1.00 84.25 945 TYR A CA 1
ATOM 7675 C C . TYR A 1 945 ? -3.306 -6.591 -20.841 1.00 84.25 945 TYR A C 1
ATOM 7677 O O . TYR A 1 945 ? -3.596 -6.444 -19.651 1.00 84.25 945 TYR A O 1
ATOM 7685 N N . SER A 1 946 ? -2.048 -6.548 -21.269 1.00 84.38 946 SER A N 1
ATOM 7686 C CA . SER A 1 946 ? -0.995 -6.051 -20.382 1.00 84.38 946 SER A CA 1
ATOM 7687 C C . SER A 1 946 ? -1.180 -4.542 -20.168 1.00 84.38 946 SER A C 1
ATOM 7689 O O . SER A 1 946 ? -1.731 -3.834 -21.014 1.00 84.38 946 SER A O 1
ATOM 7691 N N . PHE A 1 947 ? -0.749 -4.012 -19.029 1.00 84.88 947 PHE A N 1
ATOM 7692 C CA . PHE A 1 947 ? -0.910 -2.590 -18.729 1.00 84.88 947 PHE A CA 1
ATOM 7693 C C . PHE A 1 947 ? -0.020 -1.705 -19.625 1.00 84.88 947 PHE A C 1
ATOM 7695 O O . PHE A 1 947 ? -0.285 -0.521 -19.812 1.00 84.88 947 PHE A O 1
ATOM 7702 N N . GLU A 1 948 ? 1.009 -2.277 -20.247 1.00 83.56 948 GLU A N 1
ATOM 7703 C CA . GLU A 1 948 ? 1.837 -1.656 -21.286 1.00 83.56 948 GLU A CA 1
ATOM 7704 C C . GLU A 1 948 ? 1.045 -1.462 -22.580 1.00 83.56 948 GLU A C 1
ATOM 7706 O O . GLU A 1 948 ? 1.164 -0.420 -23.222 1.00 83.56 948 GLU A O 1
ATOM 7711 N N . GLU A 1 949 ? 0.152 -2.396 -22.917 1.00 84.38 949 GLU A N 1
ATOM 7712 C CA . GLU A 1 949 ? -0.729 -2.283 -24.085 1.00 84.38 949 GLU A CA 1
ATOM 7713 C C . GLU A 1 949 ? -1.728 -1.122 -23.958 1.00 84.38 949 GLU A C 1
ATOM 7715 O O . GLU A 1 949 ? -2.308 -0.711 -24.960 1.00 84.38 949 GLU A O 1
ATOM 7720 N N . TRP A 1 950 ? -1.879 -0.505 -22.779 1.00 89.94 950 TRP A N 1
ATOM 7721 C CA . TRP A 1 950 ? -2.608 0.759 -22.640 1.00 89.94 950 TRP A CA 1
ATOM 7722 C C . TRP A 1 950 ? -2.053 1.863 -23.560 1.00 89.94 950 TRP A C 1
ATOM 7724 O O . TRP A 1 950 ? -2.829 2.622 -24.141 1.00 89.94 950 TRP A O 1
ATOM 7734 N N . GLN A 1 951 ? -0.732 1.920 -23.780 1.00 86.31 951 GLN A N 1
ATOM 7735 C CA . GLN A 1 951 ? -0.135 2.878 -24.724 1.00 86.31 951 GLN A CA 1
ATOM 7736 C C . GLN A 1 951 ? -0.638 2.659 -26.153 1.00 86.31 951 GLN A C 1
ATOM 7738 O O . GLN A 1 951 ? -0.870 3.622 -26.880 1.00 86.31 951 GLN A O 1
ATOM 7743 N N . LYS A 1 952 ? -0.914 1.407 -26.527 1.00 87.81 952 LYS A N 1
ATOM 7744 C CA . LYS A 1 952 ? -1.516 1.069 -27.818 1.00 87.81 952 LYS A CA 1
ATOM 7745 C C . LYS A 1 952 ? -2.928 1.645 -27.954 1.00 87.81 952 LYS A C 1
ATOM 7747 O O . LYS A 1 952 ? -3.293 2.126 -29.023 1.00 87.81 952 LYS A O 1
ATOM 7752 N N . PHE A 1 953 ? -3.725 1.627 -26.880 1.00 91.50 953 PHE A N 1
ATOM 7753 C CA . PHE A 1 953 ? -5.039 2.281 -26.861 1.00 91.50 953 PHE A CA 1
ATOM 7754 C C . PHE A 1 953 ? -4.901 3.800 -27.009 1.00 91.50 953 PHE A C 1
ATOM 7756 O O . PHE A 1 953 ? -5.651 4.397 -27.779 1.00 91.50 953 PHE A O 1
ATOM 7763 N N . VAL A 1 954 ? -3.934 4.417 -26.323 1.00 91.12 954 VAL A N 1
ATOM 7764 C CA . VAL A 1 954 ? -3.639 5.855 -26.450 1.00 91.12 954 VAL A CA 1
ATOM 7765 C C . VAL A 1 954 ? -3.258 6.207 -27.892 1.00 91.12 954 VAL A C 1
ATOM 7767 O O . VAL A 1 954 ? -3.875 7.099 -28.471 1.00 91.12 954 VAL A O 1
ATOM 7770 N N . GLU A 1 955 ? -2.334 5.466 -28.511 1.00 89.50 955 GLU A N 1
ATOM 7771 C CA . GLU A 1 955 ? -1.908 5.683 -29.902 1.00 89.50 955 GLU A CA 1
ATOM 7772 C C . GLU A 1 955 ? -3.063 5.485 -30.899 1.00 89.50 955 GLU A C 1
ATOM 7774 O O . GLU A 1 955 ? -3.267 6.311 -31.791 1.00 89.50 955 GLU A O 1
ATOM 7779 N N . LEU A 1 956 ? -3.894 4.448 -30.717 1.00 92.31 956 LEU A N 1
ATOM 7780 C CA . LEU A 1 956 ? -5.121 4.272 -31.505 1.00 92.31 956 LEU A CA 1
ATOM 7781 C C . LEU A 1 956 ? -6.060 5.474 -31.359 1.00 92.31 956 LEU A C 1
ATOM 7783 O O . LEU A 1 956 ? -6.593 5.953 -32.361 1.00 92.31 956 LEU A O 1
ATOM 7787 N N . GLY A 1 957 ? -6.232 5.986 -30.139 1.00 92.88 957 GLY A N 1
ATOM 7788 C CA . GLY A 1 957 ? -7.004 7.195 -29.865 1.00 92.88 957 GLY A CA 1
ATOM 7789 C C . GLY A 1 957 ? -6.474 8.402 -30.638 1.00 92.88 957 GLY A C 1
ATOM 7790 O O . GLY A 1 957 ? -7.240 9.062 -31.341 1.00 92.88 957 GLY A O 1
ATOM 7791 N N . GLU A 1 958 ? -5.164 8.651 -30.600 1.00 90.81 958 GLU A N 1
ATOM 7792 C CA . GLU A 1 958 ? -4.539 9.755 -31.336 1.00 90.81 958 GLU A CA 1
ATOM 7793 C C . GLU A 1 958 ? -4.704 9.625 -32.850 1.00 90.81 958 GLU A C 1
ATOM 7795 O O . GLU A 1 958 ? -5.012 10.613 -33.522 1.00 90.81 958 GLU A O 1
ATOM 7800 N N . ILE A 1 959 ? -4.563 8.412 -33.392 1.00 90.62 959 ILE A N 1
ATOM 7801 C CA . ILE A 1 959 ? -4.815 8.130 -34.809 1.00 90.62 959 ILE A CA 1
ATOM 7802 C C . ILE A 1 959 ? -6.281 8.415 -35.153 1.00 90.62 959 ILE A C 1
ATOM 7804 O O . ILE A 1 959 ? -6.563 9.050 -36.174 1.00 90.62 959 ILE A O 1
ATOM 7808 N N . PHE A 1 960 ? -7.226 7.989 -34.309 1.00 92.88 960 PHE A N 1
ATOM 7809 C CA . PHE A 1 960 ? -8.648 8.265 -34.515 1.00 92.88 960 PHE A CA 1
ATOM 7810 C C . PHE A 1 960 ? -8.916 9.774 -34.502 1.00 92.88 960 PHE A C 1
ATOM 7812 O O . PHE A 1 960 ? -9.579 10.283 -35.410 1.00 92.88 960 PHE A O 1
ATOM 7819 N N . GLY A 1 961 ? -8.339 10.500 -33.543 1.00 90.50 961 GLY A N 1
ATOM 7820 C CA . GLY A 1 961 ? -8.447 11.954 -33.448 1.00 90.50 961 GLY A CA 1
ATOM 7821 C C . GLY A 1 961 ? -7.796 12.701 -34.612 1.00 90.50 961 GLY A C 1
ATOM 7822 O O . GLY A 1 961 ? -8.349 13.691 -35.092 1.00 90.50 961 GLY A O 1
ATOM 7823 N N . ALA A 1 962 ? -6.673 12.203 -35.134 1.00 87.50 962 ALA A N 1
ATOM 7824 C CA . ALA A 1 962 ? -6.030 12.737 -36.333 1.00 87.50 962 ALA A CA 1
ATOM 7825 C C . ALA A 1 962 ? -6.917 12.575 -37.579 1.00 87.50 962 ALA A C 1
ATOM 7827 O O . ALA A 1 962 ? -7.025 13.497 -38.381 1.00 87.50 962 ALA A O 1
ATOM 7828 N N . ILE A 1 963 ? -7.614 11.443 -37.721 1.00 88.44 963 ILE A N 1
ATOM 7829 C CA . ILE A 1 963 ? -8.594 11.227 -38.804 1.00 88.44 963 ILE A CA 1
ATOM 7830 C C . ILE A 1 963 ? -9.819 12.147 -38.641 1.00 88.44 963 ILE A C 1
ATOM 7832 O O . ILE A 1 963 ? -10.449 12.544 -39.630 1.00 88.44 963 ILE A O 1
ATOM 7836 N N . GLY A 1 964 ? -10.193 12.451 -37.393 1.00 88.19 964 GLY A N 1
ATOM 7837 C CA . GLY A 1 964 ? -11.230 13.423 -37.037 1.00 88.19 964 GLY A CA 1
ATOM 7838 C C . GLY A 1 964 ? -12.655 13.016 -37.425 1.00 88.19 964 GLY A C 1
ATOM 7839 O O . GLY A 1 964 ? -13.561 13.845 -37.408 1.00 88.19 964 GLY A O 1
ATOM 7840 N N . ARG A 1 965 ? -12.886 11.762 -37.844 1.00 91.25 965 ARG A N 1
ATOM 7841 C CA . ARG A 1 965 ? -14.199 11.271 -38.304 1.00 91.25 965 ARG A CA 1
ATOM 7842 C C . ARG A 1 965 ? -14.449 9.826 -37.874 1.00 91.25 965 ARG A C 1
ATOM 7844 O O . ARG A 1 965 ? -13.726 8.921 -38.282 1.00 91.25 965 ARG A O 1
ATOM 7851 N N . TRP A 1 966 ? -15.545 9.590 -37.145 1.00 92.69 966 TRP A N 1
ATOM 7852 C CA . TRP A 1 966 ? -15.922 8.248 -36.676 1.00 92.69 966 TRP A CA 1
ATOM 7853 C C . TRP A 1 966 ? -16.377 7.312 -37.799 1.00 92.69 966 TRP A C 1
ATOM 7855 O O . TRP A 1 966 ? -16.122 6.112 -37.750 1.00 92.69 966 TRP A O 1
ATOM 7865 N N . LYS A 1 967 ? -17.057 7.841 -38.825 1.00 92.06 967 LYS A N 1
ATOM 7866 C CA . LYS A 1 967 ? -17.662 7.020 -39.886 1.00 92.06 967 LYS A CA 1
ATOM 7867 C C . LYS A 1 967 ? -16.642 6.140 -40.635 1.00 92.06 967 LYS A C 1
ATOM 7869 O O . LYS A 1 967 ? -16.886 4.941 -40.706 1.00 92.06 967 LYS A O 1
ATOM 7874 N N . PRO A 1 968 ? -15.502 6.658 -41.139 1.00 90.62 968 PRO A N 1
ATOM 7875 C CA . PRO A 1 968 ? -14.469 5.815 -41.745 1.00 90.62 968 PRO A CA 1
ATOM 7876 C C . PRO A 1 968 ? -13.989 4.683 -40.829 1.00 90.62 968 PRO A C 1
ATOM 7878 O O . PRO A 1 968 ? -13.850 3.555 -41.287 1.00 90.62 968 PRO A O 1
ATOM 7881 N N . LEU A 1 969 ? -13.791 4.964 -39.539 1.00 93.31 969 LEU A N 1
ATOM 7882 C CA . LEU A 1 969 ? -13.323 3.985 -38.554 1.00 93.31 969 LEU A CA 1
ATOM 7883 C C . LEU A 1 969 ? -14.359 2.885 -38.294 1.00 93.31 969 LEU A C 1
ATOM 7885 O O . LEU A 1 969 ? -14.014 1.706 -38.305 1.00 93.31 969 LEU A O 1
ATOM 7889 N N . ARG A 1 970 ? -15.636 3.256 -38.132 1.00 92.56 970 ARG A N 1
ATOM 7890 C CA . ARG A 1 970 ? -16.751 2.305 -37.982 1.00 92.56 970 ARG A CA 1
ATOM 7891 C C . ARG A 1 970 ? -16.928 1.429 -39.219 1.00 92.56 970 ARG A C 1
ATOM 7893 O O . ARG A 1 970 ? -17.150 0.229 -39.081 1.00 92.56 970 ARG A O 1
ATOM 7900 N N . ASP A 1 971 ? -16.801 2.010 -40.411 1.00 91.94 971 ASP A N 1
ATOM 7901 C CA . ASP A 1 971 ? -16.858 1.266 -41.671 1.00 91.94 971 ASP A CA 1
ATOM 7902 C C . ASP A 1 971 ? -15.714 0.242 -41.760 1.00 91.94 971 ASP A C 1
ATOM 7904 O O . ASP A 1 971 ? -15.948 -0.902 -42.142 1.00 91.94 971 ASP A O 1
ATOM 7908 N N . ILE A 1 972 ? -14.483 0.646 -41.412 1.00 92.19 972 ILE A N 1
ATOM 7909 C CA . ILE A 1 972 ? -13.313 -0.246 -41.377 1.00 92.19 972 ILE A CA 1
ATOM 7910 C C . ILE A 1 972 ? -13.555 -1.380 -40.381 1.00 92.19 972 ILE A C 1
ATOM 7912 O O . ILE A 1 972 ? -13.407 -2.543 -40.751 1.00 92.19 972 ILE A O 1
ATOM 7916 N N . GLY A 1 973 ? -13.968 -1.047 -39.154 1.00 89.62 973 GLY A N 1
ATOM 7917 C CA . GLY A 1 973 ? -14.257 -2.026 -38.110 1.00 89.62 973 GLY A CA 1
ATOM 7918 C C . GLY A 1 973 ? -15.330 -3.025 -38.545 1.00 89.62 973 GLY A C 1
ATOM 7919 O O . GLY A 1 973 ? -15.116 -4.228 -38.489 1.00 89.62 973 GLY A O 1
ATOM 7920 N N . SER A 1 974 ? -16.450 -2.549 -39.084 1.00 89.69 974 SER A N 1
ATOM 7921 C CA . SER A 1 974 ? -17.544 -3.431 -39.513 1.00 89.69 974 SER A CA 1
ATOM 7922 C C . SER A 1 974 ? -17.107 -4.391 -40.627 1.00 89.69 974 SER A C 1
ATOM 7924 O O . SER A 1 974 ? -17.330 -5.594 -40.520 1.00 89.69 974 SER A O 1
ATOM 7926 N N . LEU A 1 975 ? -16.429 -3.881 -41.665 1.00 90.62 975 LEU A N 1
ATOM 7927 C CA . LEU A 1 975 ? -15.962 -4.693 -42.797 1.00 90.62 975 LEU A CA 1
ATOM 7928 C C . LEU A 1 975 ? -14.901 -5.718 -42.383 1.00 90.62 975 LEU A C 1
ATOM 7930 O O . LEU A 1 975 ? -14.920 -6.855 -42.854 1.00 90.62 975 LEU A O 1
ATOM 7934 N N . ALA A 1 976 ? -13.965 -5.312 -41.523 1.00 89.62 976 ALA A N 1
ATOM 7935 C CA . ALA A 1 976 ? -12.921 -6.191 -41.015 1.00 89.62 976 ALA A CA 1
ATOM 7936 C C . ALA A 1 976 ? -13.521 -7.297 -40.129 1.00 89.62 976 ALA A C 1
ATOM 7938 O O . ALA A 1 976 ? -13.246 -8.473 -40.356 1.00 89.62 976 ALA A O 1
ATOM 7939 N N . ALA A 1 977 ? -14.403 -6.940 -39.190 1.00 87.81 977 ALA A N 1
ATOM 7940 C CA . ALA A 1 977 ? -15.089 -7.886 -38.312 1.00 87.81 977 ALA A CA 1
ATOM 7941 C C . ALA A 1 977 ? -15.911 -8.920 -39.098 1.00 87.81 977 ALA A C 1
ATOM 7943 O O . ALA A 1 977 ? -15.752 -10.122 -38.883 1.00 87.81 977 ALA A O 1
ATOM 7944 N N . GLU A 1 978 ? -16.728 -8.470 -40.056 1.00 88.19 978 GLU A N 1
ATOM 7945 C CA . GLU A 1 978 ? -17.553 -9.344 -40.899 1.00 88.19 978 GLU A CA 1
ATOM 7946 C C . GLU A 1 978 ? -16.693 -10.355 -41.666 1.00 88.19 978 GLU A C 1
ATOM 7948 O O . GLU A 1 978 ? -16.934 -11.562 -41.606 1.00 88.19 978 GLU A O 1
ATOM 7953 N N . LYS A 1 979 ? -15.635 -9.877 -42.332 1.00 88.81 979 LYS A N 1
ATOM 7954 C CA . LYS A 1 979 ? -14.739 -10.738 -43.115 1.00 88.81 979 LYS A CA 1
ATOM 7955 C C . LYS A 1 979 ? -13.949 -11.700 -42.249 1.00 88.81 979 LYS A C 1
ATOM 7957 O O . LYS A 1 979 ? -13.664 -12.816 -42.672 1.00 88.81 979 LYS A O 1
ATOM 7962 N N . ARG A 1 980 ? -13.616 -11.293 -41.030 1.00 85.62 980 ARG A N 1
ATOM 7963 C CA . ARG A 1 980 ? -12.939 -12.161 -40.079 1.00 85.62 980 ARG A CA 1
ATOM 7964 C C . ARG A 1 980 ? -13.829 -13.298 -39.608 1.00 85.62 980 ARG A C 1
ATOM 7966 O O . ARG A 1 980 ? -13.381 -14.440 -39.612 1.00 85.62 980 ARG A O 1
ATOM 7973 N N . ILE A 1 981 ? -15.075 -13.000 -39.244 1.00 84.06 981 ILE A N 1
ATOM 7974 C CA . ILE A 1 981 ? -16.064 -14.021 -38.874 1.00 84.06 981 ILE A CA 1
ATOM 7975 C C . ILE A 1 981 ? -16.286 -14.988 -40.043 1.00 84.06 981 ILE A C 1
ATOM 7977 O O . ILE A 1 981 ? -16.334 -16.194 -39.837 1.00 84.06 981 ILE A O 1
ATOM 7981 N N . GLU A 1 982 ? -16.378 -14.472 -41.271 1.00 86.69 982 GLU A N 1
ATOM 7982 C CA . GLU A 1 982 ? -16.565 -15.290 -42.476 1.00 86.69 982 GLU A CA 1
ATOM 7983 C C . GLU A 1 982 ? -15.387 -16.245 -42.733 1.00 86.69 982 GLU A C 1
ATOM 7985 O O . GLU A 1 982 ? -15.593 -17.364 -43.200 1.00 86.69 982 GLU A O 1
ATOM 7990 N N . TRP A 1 983 ? -14.151 -15.800 -42.485 1.00 87.56 983 TRP A N 1
ATOM 7991 C CA . TRP A 1 983 ? -12.934 -16.519 -42.891 1.00 87.56 983 TRP A CA 1
ATOM 7992 C C . TRP A 1 983 ? -12.260 -17.309 -41.770 1.00 87.56 983 TRP A C 1
ATOM 7994 O O . TRP A 1 983 ? -11.279 -18.010 -42.040 1.00 87.56 983 TRP A O 1
ATOM 8004 N N . SER A 1 984 ? -12.754 -17.185 -40.540 1.00 83.06 984 SER A N 1
ATOM 8005 C CA . SER A 1 984 ? -12.265 -17.940 -39.390 1.00 83.06 984 SER A CA 1
ATOM 8006 C C . SER A 1 984 ? -13.001 -19.267 -39.210 1.00 83.06 984 SER A C 1
ATOM 8008 O O . SER A 1 984 ? -14.104 -19.477 -39.719 1.00 83.06 984 SER A O 1
ATOM 8010 N N . ASP A 1 985 ? -12.366 -20.202 -38.507 1.00 78.81 985 ASP A N 1
ATOM 8011 C CA . ASP A 1 985 ? -13.008 -21.443 -38.091 1.00 78.81 985 ASP A CA 1
ATOM 8012 C C . ASP A 1 985 ? -14.059 -21.208 -36.983 1.00 78.81 985 ASP A C 1
ATOM 8014 O O . ASP A 1 985 ? -14.302 -20.090 -36.528 1.00 78.81 985 ASP A O 1
ATOM 8018 N N . LYS A 1 986 ? -14.702 -22.284 -36.508 1.00 68.75 986 LYS A N 1
ATOM 8019 C CA . LYS A 1 986 ? -15.708 -22.204 -35.428 1.00 68.75 986 LYS A CA 1
ATOM 8020 C C . LYS A 1 986 ? -15.148 -21.672 -34.099 1.00 68.75 986 LYS A C 1
ATOM 8022 O O . LYS A 1 986 ? -15.934 -21.287 -33.233 1.00 68.75 986 LYS A O 1
ATOM 8027 N N . GLU A 1 987 ? -13.827 -21.660 -33.947 1.00 62.22 987 GLU A N 1
ATOM 8028 C CA . GLU A 1 987 ? -13.102 -21.143 -32.788 1.00 62.22 987 GLU A CA 1
ATOM 8029 C C . GLU A 1 987 ? -12.622 -19.692 -33.004 1.00 62.22 987 GLU A C 1
ATOM 8031 O O . GLU A 1 987 ? -12.091 -19.067 -32.086 1.00 62.22 987 GLU A O 1
ATOM 8036 N N . GLY A 1 988 ? -12.839 -19.106 -34.186 1.00 67.50 988 GLY A N 1
ATOM 8037 C CA . GLY A 1 988 ? -12.408 -17.748 -34.520 1.00 67.50 988 GLY A CA 1
ATOM 8038 C C . GLY A 1 988 ? -10.945 -17.638 -34.969 1.00 67.50 988 GLY A C 1
ATOM 8039 O O . GLY A 1 988 ? -10.411 -16.527 -35.012 1.00 67.50 988 GLY A O 1
ATOM 8040 N N . ASP A 1 989 ? -10.286 -18.751 -35.304 1.00 72.31 989 ASP A N 1
ATOM 8041 C CA . ASP A 1 989 ? -8.925 -18.761 -35.848 1.00 72.31 989 ASP A CA 1
ATOM 8042 C C . ASP A 1 989 ? -8.941 -18.589 -37.375 1.00 72.31 989 ASP A C 1
ATOM 8044 O O . ASP A 1 989 ? -9.673 -19.274 -38.088 1.00 72.31 989 ASP A O 1
ATOM 8048 N N . LEU A 1 990 ? -8.123 -17.667 -37.888 1.00 75.56 990 LEU A N 1
ATOM 8049 C CA . LEU A 1 990 ? -7.989 -17.409 -39.324 1.00 75.56 990 LEU A CA 1
ATOM 8050 C C . LEU A 1 990 ? -7.190 -18.502 -40.048 1.00 75.56 990 LEU A C 1
ATOM 8052 O O . LEU A 1 990 ? -7.327 -18.628 -41.266 1.00 75.56 990 LEU A O 1
ATOM 8056 N N . GLY A 1 991 ? -6.347 -19.266 -39.343 1.00 81.25 991 GLY A N 1
ATOM 8057 C CA . GLY A 1 991 ? -5.526 -20.325 -39.936 1.00 81.25 991 GLY A CA 1
ATOM 8058 C C . GLY A 1 991 ? -4.826 -19.884 -41.231 1.00 81.25 991 GLY A C 1
ATOM 8059 O O . GLY A 1 991 ? -4.155 -18.853 -41.277 1.00 81.25 991 GLY A O 1
ATOM 8060 N N . SER A 1 992 ? -5.032 -20.631 -42.320 1.00 81.06 992 SER A N 1
ATOM 8061 C CA . SER A 1 992 ? -4.449 -20.338 -43.640 1.00 81.06 992 SER A CA 1
ATOM 8062 C C . SER A 1 992 ? -5.011 -19.087 -44.336 1.00 81.06 992 SER A C 1
ATOM 8064 O O . SER A 1 992 ? -4.396 -18.592 -45.281 1.00 81.06 992 SER A O 1
ATOM 8066 N N . ASN A 1 993 ? -6.143 -18.536 -43.883 1.00 84.25 993 ASN A N 1
ATOM 8067 C CA . ASN A 1 993 ? -6.715 -17.300 -44.428 1.00 84.25 993 ASN A CA 1
ATOM 8068 C C . ASN A 1 993 ? -6.067 -16.032 -43.856 1.00 84.25 993 ASN A C 1
ATOM 8070 O O . ASN A 1 993 ? -6.363 -14.934 -44.333 1.00 84.25 993 ASN A O 1
ATOM 8074 N N . ARG A 1 994 ? -5.185 -16.154 -42.856 1.00 82.38 994 ARG A N 1
ATOM 8075 C CA . ARG A 1 994 ? -4.593 -15.018 -42.138 1.00 82.38 994 ARG A CA 1
ATOM 8076 C C . ARG A 1 994 ? -3.891 -14.018 -43.060 1.00 82.38 994 ARG A C 1
ATOM 8078 O O . ARG A 1 994 ? -4.199 -12.830 -43.002 1.00 82.38 994 ARG A O 1
ATOM 8085 N N . ASP A 1 995 ? -3.025 -14.483 -43.957 1.00 83.94 995 ASP A N 1
ATOM 8086 C CA . ASP A 1 995 ? -2.288 -13.605 -44.880 1.00 83.94 995 ASP A CA 1
ATOM 8087 C C . ASP A 1 995 ? -3.215 -12.887 -45.864 1.00 83.94 995 ASP A C 1
ATOM 8089 O O . ASP A 1 995 ? -3.020 -11.716 -46.207 1.00 83.94 995 ASP A O 1
ATOM 8093 N N . ASN A 1 996 ? -4.254 -13.589 -46.321 1.00 87.69 996 ASN A N 1
ATOM 8094 C CA . ASN A 1 996 ? -5.272 -13.013 -47.193 1.00 87.69 996 ASN A CA 1
ATOM 8095 C C . ASN A 1 996 ? -6.077 -11.949 -46.444 1.00 87.69 996 ASN A C 1
ATOM 8097 O O . ASN A 1 996 ? -6.342 -10.880 -46.996 1.00 87.69 996 ASN A O 1
ATOM 8101 N N . TYR A 1 997 ? -6.415 -12.210 -45.181 1.00 89.38 997 TYR A N 1
ATOM 8102 C CA . TYR A 1 997 ? -7.097 -11.256 -44.320 1.00 89.38 997 TYR A CA 1
ATOM 8103 C C . TYR A 1 997 ? -6.220 -10.023 -44.048 1.00 89.38 997 TYR A C 1
ATOM 8105 O O . TYR A 1 997 ? -6.694 -8.902 -44.218 1.00 89.38 997 TYR A O 1
ATOM 8113 N N . ARG A 1 998 ? -4.919 -10.184 -43.762 1.00 89.06 998 ARG A N 1
ATOM 8114 C CA . ARG A 1 998 ? -3.966 -9.062 -43.629 1.00 89.06 998 ARG A CA 1
ATOM 8115 C C . ARG A 1 998 ? -3.948 -8.177 -44.880 1.00 89.06 998 ARG A C 1
ATOM 8117 O O . ARG A 1 998 ? -4.072 -6.955 -44.781 1.00 89.06 998 ARG A O 1
ATOM 8124 N N . LYS A 1 999 ? -3.831 -8.779 -46.070 1.00 88.88 999 LYS A N 1
ATOM 8125 C CA . LYS A 1 999 ? -3.849 -8.052 -47.358 1.00 88.88 999 LYS A CA 1
ATOM 8126 C C . LYS A 1 999 ? -5.174 -7.323 -47.589 1.00 88.88 999 LYS A C 1
ATOM 8128 O O . LYS A 1 999 ? -5.177 -6.190 -48.082 1.00 88.88 999 LYS A O 1
ATOM 8133 N N . LEU A 1 1000 ? -6.288 -7.954 -47.221 1.00 91.31 1000 LEU A N 1
ATOM 8134 C CA . LEU A 1 1000 ? -7.616 -7.355 -47.287 1.00 91.31 1000 LEU A CA 1
ATOM 8135 C C . LEU A 1 1000 ? -7.720 -6.139 -46.361 1.00 91.31 1000 LEU A C 1
ATOM 8137 O O . LEU A 1 1000 ? -8.116 -5.075 -46.828 1.00 91.31 1000 LEU A O 1
ATOM 8141 N N . VAL A 1 1001 ? -7.315 -6.261 -45.094 1.00 90.06 1001 VAL A N 1
ATOM 8142 C CA . VAL A 1 1001 ? -7.303 -5.152 -44.125 1.00 90.06 1001 VAL A CA 1
ATOM 8143 C C . VAL A 1 1001 ? -6.458 -3.994 -44.650 1.00 90.06 1001 VAL A C 1
ATOM 8145 O O . VAL A 1 1001 ? -6.940 -2.864 -44.698 1.00 90.06 1001 VAL A O 1
ATOM 8148 N N . GLY A 1 1002 ? -5.248 -4.273 -45.145 1.00 88.31 1002 GLY A N 1
ATOM 8149 C CA . GLY A 1 1002 ? -4.412 -3.259 -45.787 1.00 88.31 1002 GLY A CA 1
ATOM 8150 C C . GLY A 1 1002 ? -5.136 -2.545 -46.934 1.00 88.31 1002 GLY A C 1
ATOM 8151 O O . GLY A 1 1002 ? -5.104 -1.322 -47.014 1.00 88.31 1002 GLY A O 1
ATOM 8152 N N . SER A 1 1003 ? -5.863 -3.281 -47.776 1.00 89.69 1003 SER A N 1
ATOM 8153 C CA . SER A 1 1003 ? -6.649 -2.709 -48.881 1.00 89.69 1003 SER A CA 1
ATOM 8154 C C . SER A 1 1003 ? -7.858 -1.893 -48.401 1.00 89.69 1003 SER A C 1
ATOM 8156 O O . SER A 1 1003 ? -8.171 -0.853 -48.981 1.00 89.69 1003 SER A O 1
ATOM 8158 N N . ILE A 1 1004 ? -8.542 -2.332 -47.338 1.00 90.94 1004 ILE A N 1
ATOM 8159 C CA . ILE A 1 1004 ? -9.656 -1.602 -46.712 1.00 90.94 1004 ILE A CA 1
ATOM 8160 C C . ILE A 1 1004 ? -9.160 -0.247 -46.197 1.00 90.94 1004 ILE A C 1
ATOM 8162 O O . ILE A 1 1004 ? -9.772 0.779 -46.504 1.00 90.94 1004 ILE A O 1
ATOM 8166 N N . LEU A 1 1005 ? -8.035 -0.236 -45.476 1.00 89.56 1005 LEU A N 1
ATOM 8167 C CA . LEU A 1 1005 ? -7.410 0.982 -44.958 1.00 89.56 1005 LEU A CA 1
ATOM 8168 C C . LEU A 1 1005 ? -7.017 1.941 -46.093 1.00 89.56 1005 LEU A C 1
ATOM 8170 O O . LEU A 1 1005 ? -7.359 3.124 -46.048 1.00 89.56 1005 LEU A O 1
ATOM 8174 N N . GLU A 1 1006 ? -6.374 1.426 -47.149 1.00 85.75 1006 GLU A N 1
ATOM 8175 C CA . GLU A 1 1006 ? -5.991 2.225 -48.322 1.00 85.75 1006 GLU A CA 1
ATOM 8176 C C . GLU A 1 1006 ? -7.189 2.896 -49.006 1.00 85.75 1006 GLU A C 1
ATOM 8178 O O . GLU A 1 1006 ? -7.072 4.033 -49.471 1.00 85.75 1006 GLU A O 1
ATOM 8183 N N . ASN A 1 1007 ? -8.328 2.204 -49.071 1.00 87.69 1007 ASN A N 1
ATOM 8184 C CA . ASN A 1 1007 ? -9.533 2.685 -49.742 1.00 87.69 1007 ASN A CA 1
ATOM 8185 C C . ASN A 1 1007 ? -10.355 3.656 -48.884 1.00 87.69 1007 ASN A C 1
ATOM 8187 O O . ASN A 1 1007 ? -10.975 4.575 -49.422 1.00 87.69 1007 ASN A O 1
ATOM 8191 N N . LYS A 1 1008 ? -10.413 3.437 -47.565 1.00 88.19 1008 LYS A N 1
ATOM 8192 C CA . LYS A 1 1008 ? -11.267 4.218 -46.656 1.00 88.19 1008 LYS A CA 1
ATOM 8193 C C . LYS A 1 1008 ? -10.624 5.524 -46.201 1.00 88.19 1008 LYS A C 1
ATOM 8195 O O . LYS A 1 1008 ? -11.355 6.481 -45.938 1.00 88.19 1008 LYS A O 1
ATOM 8200 N N . PHE A 1 1009 ? -9.296 5.594 -46.143 1.00 87.19 1009 PHE A N 1
ATOM 8201 C CA . PHE A 1 1009 ? -8.592 6.825 -45.793 1.00 87.19 1009 PHE A CA 1
ATOM 8202 C C . PHE A 1 1009 ? -8.276 7.688 -47.013 1.00 87.19 1009 PHE A C 1
ATOM 8204 O O . PHE A 1 1009 ? -7.785 7.230 -48.046 1.00 87.19 1009 PHE A O 1
ATOM 8211 N N . SER A 1 1010 ? -8.548 8.981 -46.877 1.00 84.12 1010 SER A N 1
ATOM 8212 C CA . SER A 1 1010 ? -8.292 9.986 -47.903 1.00 84.12 1010 SER A CA 1
ATOM 8213 C C . SER A 1 1010 ? -6.806 10.349 -47.990 1.00 84.12 1010 SER A C 1
ATOM 8215 O O . SER A 1 1010 ? -6.007 10.052 -47.102 1.00 84.12 1010 SER A O 1
ATOM 8217 N N . LYS A 1 1011 ? -6.418 11.056 -49.058 1.00 79.81 1011 LYS A N 1
ATOM 8218 C CA . LYS A 1 1011 ? -5.040 11.553 -49.223 1.00 79.81 1011 LYS A CA 1
ATOM 8219 C C . LYS A 1 1011 ? -4.601 12.480 -48.082 1.00 79.81 1011 LYS A C 1
ATOM 8221 O O . LYS A 1 1011 ? -3.419 12.492 -47.750 1.00 79.81 1011 LYS A O 1
ATOM 8226 N N . SER A 1 1012 ? -5.519 13.261 -47.505 1.00 80.25 1012 SER A N 1
ATOM 8227 C CA . SER A 1 1012 ? -5.218 14.125 -46.358 1.00 80.25 1012 SER A CA 1
ATOM 8228 C C . SER A 1 1012 ? -4.976 13.311 -45.093 1.00 80.25 1012 SER A C 1
ATOM 8230 O O . SER A 1 1012 ? -3.965 13.550 -44.440 1.00 80.25 1012 SER A O 1
ATOM 8232 N N . ASP A 1 1013 ? -5.815 12.305 -44.819 1.00 81.94 1013 ASP A N 1
ATOM 8233 C CA . ASP A 1 1013 ? -5.650 11.418 -43.657 1.00 81.94 1013 ASP A CA 1
ATOM 8234 C C . ASP A 1 1013 ? -4.272 10.731 -43.715 1.00 81.94 1013 ASP A C 1
ATOM 8236 O O . ASP A 1 1013 ? -3.494 10.772 -42.767 1.00 81.94 1013 ASP A O 1
ATOM 8240 N N . LYS A 1 1014 ? -3.900 10.194 -44.887 1.00 80.50 1014 LYS A N 1
ATOM 8241 C CA . LYS A 1 1014 ? -2.594 9.547 -45.105 1.00 80.50 1014 LYS A CA 1
ATOM 8242 C C . LYS A 1 1014 ? -1.413 10.506 -44.910 1.00 80.50 1014 LYS A C 1
ATOM 8244 O O . LYS A 1 1014 ? -0.368 10.123 -44.382 1.00 80.50 1014 LYS A O 1
ATOM 8249 N N . LYS A 1 1015 ? -1.563 11.768 -45.320 1.00 79.50 1015 LYS A N 1
ATOM 8250 C CA . LYS A 1 1015 ? -0.532 12.794 -45.120 1.00 79.50 1015 LYS A CA 1
ATOM 8251 C C . LYS A 1 1015 ? -0.358 13.128 -43.637 1.00 79.50 1015 LYS A C 1
ATOM 8253 O O . LYS A 1 1015 ? 0.780 13.245 -43.185 1.00 79.50 1015 LYS A O 1
ATOM 8258 N N . GLU A 1 1016 ? -1.459 13.271 -42.904 1.00 78.12 1016 GLU A N 1
ATOM 8259 C CA . GLU A 1 1016 ? -1.453 13.539 -41.462 1.00 78.12 1016 GLU A CA 1
ATOM 8260 C C . GLU A 1 1016 ? -0.833 12.370 -40.684 1.00 78.12 1016 GLU A C 1
ATOM 8262 O O . GLU A 1 1016 ? 0.045 12.579 -39.849 1.00 78.12 1016 GLU A O 1
ATOM 8267 N N . LEU A 1 1017 ? -1.163 11.135 -41.069 1.00 76.25 1017 LEU A N 1
ATOM 8268 C CA . LEU A 1 1017 ? -0.648 9.907 -40.464 1.00 76.25 1017 LEU A CA 1
ATOM 8269 C C . LEU A 1 1017 ? 0.763 9.505 -40.927 1.00 76.25 1017 LEU A C 1
ATOM 8271 O O . LEU A 1 1017 ? 1.231 8.442 -40.532 1.00 76.25 1017 LEU A O 1
ATOM 8275 N N . LYS A 1 1018 ? 1.465 10.297 -41.753 1.00 73.50 1018 LYS A N 1
ATOM 8276 C CA . LYS A 1 1018 ? 2.798 9.932 -42.293 1.00 73.50 1018 LYS A CA 1
ATOM 8277 C C . LYS A 1 1018 ? 2.829 8.509 -42.900 1.00 73.50 1018 LYS A C 1
ATOM 8279 O O . LYS A 1 1018 ? 3.802 7.778 -42.726 1.00 73.50 1018 LYS A O 1
ATOM 8284 N N . TRP A 1 1019 ? 1.768 8.158 -43.625 1.00 71.62 1019 TRP A N 1
ATOM 8285 C CA . TRP A 1 1019 ? 1.393 6.806 -44.070 1.00 71.62 1019 TRP A CA 1
ATOM 8286 C C . TRP A 1 1019 ? 2.506 5.978 -44.744 1.00 71.62 1019 TRP A C 1
ATOM 8288 O O . TRP A 1 1019 ? 2.567 4.775 -44.525 1.00 71.62 1019 TRP A O 1
ATOM 8298 N N . ASP A 1 1020 ? 3.410 6.620 -45.501 1.00 63.50 1020 ASP A N 1
ATOM 8299 C CA . ASP A 1 1020 ? 4.418 5.961 -46.356 1.00 63.50 1020 ASP A CA 1
ATOM 8300 C C . ASP A 1 1020 ? 5.890 6.195 -45.923 1.00 63.50 1020 ASP A C 1
ATOM 8302 O O . ASP A 1 1020 ? 6.812 6.074 -46.739 1.00 63.50 1020 ASP A O 1
ATOM 8306 N N . ARG A 1 1021 ? 6.171 6.607 -44.674 1.00 55.34 1021 ARG A N 1
ATOM 8307 C CA . ARG A 1 1021 ? 7.571 6.837 -44.244 1.00 55.34 1021 ARG A CA 1
ATOM 8308 C C . ARG A 1 1021 ? 8.365 5.520 -44.162 1.00 55.34 1021 ARG A C 1
ATOM 8310 O O . ARG A 1 1021 ? 7.933 4.565 -43.540 1.00 55.34 1021 ARG A O 1
ATOM 8317 N N . LYS A 1 1022 ? 9.565 5.507 -44.757 1.00 45.00 1022 LYS A N 1
ATOM 8318 C CA . LYS A 1 1022 ? 10.474 4.349 -44.924 1.00 45.00 1022 LYS A CA 1
ATOM 8319 C C . LYS A 1 1022 ? 11.309 3.949 -43.683 1.00 45.00 1022 LYS A C 1
ATOM 8321 O O . LYS A 1 1022 ? 12.360 3.343 -43.853 1.00 45.00 1022 LYS A O 1
ATOM 8326 N N . ASN A 1 1023 ? 10.861 4.267 -42.468 1.00 45.25 1023 ASN A N 1
ATOM 8327 C CA . ASN A 1 1023 ? 11.515 3.801 -41.232 1.00 45.25 1023 ASN A CA 1
ATOM 8328 C C . ASN A 1 1023 ? 10.595 2.799 -40.509 1.00 45.25 1023 ASN A C 1
ATOM 8330 O O . ASN A 1 1023 ? 9.387 2.835 -40.728 1.00 45.25 1023 ASN A O 1
ATOM 8334 N N . ASN A 1 1024 ? 11.182 1.914 -39.699 1.00 46.25 1024 ASN A N 1
ATOM 8335 C CA . ASN A 1 1024 ? 10.731 0.554 -39.348 1.00 46.25 1024 ASN A CA 1
ATOM 8336 C C . ASN A 1 1024 ? 9.312 0.308 -38.782 1.00 46.25 1024 ASN A C 1
ATOM 8338 O O . ASN A 1 1024 ? 8.974 -0.850 -38.571 1.00 46.25 1024 ASN A O 1
ATOM 8342 N N . PHE A 1 1025 ? 8.422 1.293 -38.642 1.00 57.41 1025 PHE A N 1
ATOM 8343 C CA . PHE A 1 1025 ? 7.007 1.031 -38.348 1.00 57.41 1025 PHE A CA 1
ATOM 8344 C C . PHE A 1 1025 ? 6.132 2.228 -38.761 1.00 57.41 1025 PHE A C 1
ATOM 8346 O O . PHE A 1 1025 ? 6.349 3.353 -38.316 1.00 57.41 1025 PHE A O 1
ATOM 8353 N N . THR A 1 1026 ? 5.158 2.029 -39.656 1.00 72.44 1026 THR A N 1
ATOM 8354 C CA . THR A 1 1026 ? 4.218 3.094 -40.076 1.00 72.44 1026 THR A CA 1
ATOM 8355 C C . THR A 1 1026 ? 2.884 2.945 -39.345 1.00 72.44 1026 THR A C 1
ATOM 8357 O O . THR A 1 1026 ? 2.484 1.823 -39.038 1.00 72.44 1026 THR A O 1
ATOM 8360 N N . HIS A 1 1027 ? 2.120 4.034 -39.158 1.00 81.31 1027 HIS A N 1
ATOM 8361 C CA . HIS A 1 1027 ? 0.749 3.943 -38.616 1.00 81.31 1027 HIS A CA 1
ATOM 8362 C C . HIS A 1 1027 ? -0.148 2.986 -39.423 1.00 81.31 1027 HIS A C 1
ATOM 8364 O O . HIS A 1 1027 ? -1.106 2.428 -38.894 1.00 81.31 1027 HIS A O 1
ATOM 8370 N N . ARG A 1 1028 ? 0.158 2.774 -40.711 1.00 84.12 1028 ARG A N 1
ATOM 8371 C CA . ARG A 1 1028 ? -0.512 1.774 -41.545 1.00 84.12 1028 ARG A CA 1
ATOM 8372 C C . ARG A 1 1028 ? -0.305 0.362 -40.996 1.00 84.12 1028 ARG A C 1
ATOM 8374 O O . ARG A 1 1028 ? -1.287 -0.349 -40.802 1.00 84.12 1028 ARG A O 1
ATOM 8381 N N . GLU A 1 1029 ? 0.941 -0.039 -40.749 1.00 81.00 1029 GLU A N 1
ATOM 8382 C CA . GLU A 1 1029 ? 1.244 -1.363 -40.189 1.00 81.00 1029 GLU A CA 1
ATOM 8383 C C . GLU A 1 1029 ? 0.713 -1.499 -38.756 1.00 81.00 1029 GLU A C 1
ATOM 8385 O O . GLU A 1 1029 ? 0.094 -2.515 -38.443 1.00 81.00 1029 GLU A O 1
ATOM 8390 N N . PHE A 1 1030 ? 0.821 -0.449 -37.933 1.00 84.31 1030 PHE A N 1
ATOM 8391 C CA . PHE A 1 1030 ? 0.226 -0.408 -36.590 1.00 84.31 1030 PHE A CA 1
ATOM 8392 C C . PHE A 1 1030 ? -1.291 -0.680 -36.603 1.00 84.31 1030 PHE A C 1
ATOM 8394 O O . PHE A 1 1030 ? -1.800 -1.482 -35.814 1.00 84.31 1030 PHE A O 1
ATOM 8401 N N . LEU A 1 1031 ? -2.033 -0.051 -37.523 1.00 88.31 1031 LEU A N 1
ATOM 8402 C CA . LEU A 1 1031 ? -3.479 -0.253 -37.665 1.00 88.31 1031 LEU A CA 1
ATOM 8403 C C . LEU A 1 1031 ? -3.829 -1.651 -38.179 1.00 88.31 1031 LEU A C 1
ATOM 8405 O O . LEU A 1 1031 ? -4.768 -2.262 -37.669 1.00 88.31 1031 LEU A O 1
ATOM 8409 N N . ILE A 1 1032 ? -3.085 -2.170 -39.164 1.00 87.44 1032 ILE A N 1
ATOM 8410 C CA . ILE A 1 1032 ? -3.255 -3.553 -39.639 1.00 87.44 1032 ILE A CA 1
ATOM 8411 C C . ILE A 1 1032 ? -3.087 -4.514 -38.463 1.00 87.44 1032 ILE A C 1
ATOM 8413 O O . ILE A 1 1032 ? -3.941 -5.373 -38.245 1.00 87.44 1032 ILE A O 1
ATOM 8417 N N . GLN A 1 1033 ? -2.029 -4.326 -37.675 1.00 82.31 1033 GLN A N 1
ATOM 8418 C CA . GLN A 1 1033 ? -1.732 -5.167 -36.528 1.00 82.31 1033 GLN A CA 1
ATOM 8419 C C . GLN A 1 1033 ? -2.831 -5.102 -35.463 1.00 82.31 1033 GLN A C 1
ATOM 8421 O O . GLN A 1 1033 ? -3.319 -6.137 -35.017 1.00 82.31 1033 GLN A O 1
ATOM 8426 N N . SER A 1 1034 ? -3.286 -3.895 -35.129 1.00 86.25 1034 SER A N 1
ATOM 8427 C CA . SER A 1 1034 ? -4.366 -3.668 -34.162 1.00 86.25 1034 SER A CA 1
ATOM 8428 C C . SER A 1 1034 ? -5.701 -4.293 -34.588 1.00 86.25 1034 SER A C 1
ATOM 8430 O O . SER A 1 1034 ? -6.515 -4.679 -33.753 1.00 86.25 1034 SER A O 1
ATOM 8432 N N . ILE A 1 1035 ? -5.960 -4.402 -35.894 1.00 87.62 1035 ILE A N 1
ATOM 8433 C CA . ILE A 1 1035 ? -7.142 -5.098 -36.425 1.00 87.62 1035 ILE A CA 1
ATOM 8434 C C . ILE A 1 1035 ? -6.958 -6.623 -36.365 1.00 87.62 1035 ILE A C 1
ATOM 8436 O O . ILE A 1 1035 ? -7.924 -7.355 -36.142 1.00 87.62 1035 ILE A O 1
ATOM 8440 N N . LEU A 1 1036 ? -5.736 -7.123 -36.564 1.00 81.44 1036 LEU A N 1
ATOM 8441 C CA . LEU A 1 1036 ? -5.424 -8.554 -36.500 1.00 81.44 1036 LEU A CA 1
ATOM 8442 C C . LEU A 1 1036 ? -5.485 -9.110 -35.074 1.00 81.44 1036 LEU A C 1
ATOM 8444 O O . LEU A 1 1036 ? -5.962 -10.231 -34.881 1.00 81.44 1036 LEU A O 1
ATOM 8448 N N . ASP A 1 1037 ? -5.031 -8.362 -34.075 1.00 78.19 1037 ASP A N 1
ATOM 8449 C CA . ASP A 1 1037 ? -5.051 -8.812 -32.678 1.00 78.19 1037 ASP A CA 1
ATOM 8450 C C . ASP A 1 1037 ? -6.302 -8.402 -31.892 1.00 78.19 1037 ASP A C 1
ATOM 8452 O O . ASP A 1 1037 ? -6.514 -8.933 -30.805 1.00 78.19 1037 ASP A O 1
ATOM 8456 N N . GLY A 1 1038 ? -7.150 -7.550 -32.470 1.00 82.44 1038 GLY A N 1
ATOM 8457 C CA . GLY A 1 1038 ? -8.468 -7.210 -31.939 1.00 82.44 1038 GLY A CA 1
ATOM 8458 C C . GLY A 1 1038 ? -8.525 -5.848 -31.247 1.00 82.44 1038 GLY A C 1
ATOM 8459 O O . GLY A 1 1038 ? -9.596 -5.243 -31.174 1.00 82.44 1038 GLY A O 1
ATOM 8460 N N . THR A 1 1039 ? -7.377 -5.284 -30.849 1.00 86.44 1039 THR A N 1
ATOM 8461 C CA . THR A 1 1039 ? -7.335 -4.057 -30.035 1.00 86.44 1039 THR A CA 1
ATOM 8462 C C . THR A 1 1039 ? -7.954 -2.846 -30.731 1.00 86.44 1039 THR A C 1
ATOM 8464 O O . THR A 1 1039 ? -8.445 -1.944 -30.060 1.00 86.44 1039 THR A O 1
ATOM 8467 N N . PHE A 1 1040 ? -7.964 -2.804 -32.069 1.00 91.31 1040 PHE A N 1
ATOM 8468 C CA . PHE A 1 1040 ? -8.655 -1.755 -32.827 1.00 91.31 1040 PHE A CA 1
ATOM 8469 C C . PHE A 1 1040 ? -10.157 -1.721 -32.514 1.00 91.31 1040 PHE A C 1
ATOM 8471 O O . PHE A 1 1040 ? -10.722 -0.639 -32.359 1.00 91.31 1040 PHE A O 1
ATOM 8478 N N . PHE A 1 1041 ? -10.808 -2.885 -32.422 1.00 90.00 1041 PHE A N 1
ATOM 8479 C CA . PHE A 1 1041 ? -12.246 -2.973 -32.162 1.00 90.00 1041 PHE A CA 1
ATOM 8480 C C . PHE A 1 1041 ? -12.566 -2.564 -30.728 1.00 90.00 1041 PHE A C 1
ATOM 8482 O O . PHE A 1 1041 ? -13.492 -1.784 -30.512 1.00 90.00 1041 PHE A O 1
ATOM 8489 N N . ASP A 1 1042 ? -11.762 -3.018 -29.768 1.00 89.94 1042 ASP A N 1
ATOM 8490 C CA . ASP A 1 1042 ? -11.933 -2.665 -28.361 1.00 89.94 1042 ASP A CA 1
ATOM 8491 C C . ASP A 1 1042 ? -11.654 -1.182 -28.105 1.00 89.94 1042 ASP A C 1
ATOM 8493 O O . ASP A 1 1042 ? -12.426 -0.536 -27.400 1.00 89.94 1042 ASP A O 1
ATOM 8497 N N . ALA A 1 1043 ? -10.627 -0.601 -28.735 1.00 92.69 1043 ALA A N 1
ATOM 8498 C CA . ALA A 1 1043 ? -10.362 0.836 -28.673 1.00 92.69 1043 ALA A CA 1
ATOM 8499 C C . ALA A 1 1043 ? -11.490 1.650 -29.322 1.00 92.69 1043 ALA A C 1
ATOM 8501 O O . ALA A 1 1043 ? -11.941 2.649 -28.760 1.00 92.69 1043 ALA A O 1
ATOM 8502 N N . LEU A 1 1044 ? -11.995 1.211 -30.483 1.00 92.56 1044 LEU A N 1
ATOM 8503 C CA . LEU A 1 1044 ? -13.133 1.850 -31.141 1.00 92.56 1044 LEU A CA 1
ATOM 8504 C C . LEU A 1 1044 ? -14.375 1.800 -30.242 1.00 92.56 1044 LEU A C 1
ATOM 8506 O O . LEU A 1 1044 ? -15.030 2.821 -30.047 1.00 92.56 1044 LEU A O 1
ATOM 8510 N N . LYS A 1 1045 ? -14.678 0.641 -29.652 1.00 91.19 1045 LYS A N 1
ATOM 8511 C CA . LYS A 1 1045 ? -15.793 0.460 -28.717 1.00 91.19 1045 LYS A CA 1
ATOM 8512 C C . LYS A 1 1045 ? -15.630 1.325 -27.470 1.00 91.19 1045 LYS A C 1
ATOM 8514 O O . LYS A 1 1045 ? -16.578 2.017 -27.096 1.00 91.19 1045 LYS A O 1
ATOM 8519 N N . LEU A 1 1046 ? -14.442 1.327 -26.870 1.00 93.00 1046 LEU A N 1
ATOM 8520 C CA . LEU A 1 1046 ? -14.114 2.124 -25.695 1.00 93.00 1046 LEU A CA 1
ATOM 8521 C C . LEU A 1 1046 ? -14.331 3.612 -25.978 1.00 93.00 1046 LEU A C 1
ATOM 8523 O O . LEU A 1 1046 ? -15.228 4.211 -25.391 1.00 93.00 1046 LEU A O 1
ATOM 8527 N N . PHE A 1 1047 ? -13.585 4.198 -26.915 1.00 94.38 1047 PHE A N 1
ATOM 8528 C CA . PHE A 1 1047 ? -13.624 5.644 -27.143 1.00 94.38 1047 PHE A CA 1
ATOM 8529 C C . PHE A 1 1047 ? -14.949 6.123 -27.730 1.00 94.38 1047 PHE A C 1
ATOM 8531 O O . PHE A 1 1047 ? -15.465 7.156 -27.310 1.00 94.38 1047 PHE A O 1
ATOM 8538 N N . ASN A 1 1048 ? -15.514 5.385 -28.690 1.00 91.44 1048 ASN A N 1
ATOM 8539 C CA . ASN A 1 1048 ? -16.690 5.856 -29.409 1.00 91.44 1048 ASN A CA 1
ATOM 8540 C C . ASN A 1 1048 ? -18.025 5.489 -28.751 1.00 91.44 1048 ASN A C 1
ATOM 8542 O O . ASN A 1 1048 ? -18.977 6.243 -28.923 1.00 91.44 1048 ASN A O 1
ATOM 8546 N N . SER A 1 1049 ? -18.132 4.331 -28.092 1.00 89.19 1049 SER A N 1
ATOM 8547 C CA . SER A 1 1049 ? -19.427 3.820 -27.601 1.00 89.19 1049 SER A CA 1
ATOM 8548 C C . SER A 1 1049 ? -19.558 3.858 -26.083 1.00 89.19 1049 SER A C 1
ATOM 8550 O O . SER A 1 1049 ? -20.656 4.078 -25.581 1.00 89.19 1049 SER A O 1
ATOM 8552 N N . ILE A 1 1050 ? -18.466 3.610 -25.352 1.00 92.19 1050 ILE A N 1
ATOM 8553 C CA . ILE A 1 1050 ? -18.486 3.541 -23.885 1.00 92.19 1050 ILE A CA 1
ATOM 8554 C C . ILE A 1 1050 ? -18.198 4.915 -23.280 1.00 92.19 1050 ILE A C 1
ATOM 8556 O O . ILE A 1 1050 ? -18.961 5.379 -22.436 1.00 92.19 1050 ILE A O 1
ATOM 8560 N N . LEU A 1 1051 ? -17.104 5.549 -23.707 1.00 92.06 1051 LEU A N 1
ATOM 8561 C CA . LEU A 1 1051 ? -16.699 6.865 -23.214 1.00 92.06 1051 LEU A CA 1
ATOM 8562 C C . LEU A 1 1051 ? -17.447 8.008 -23.913 1.00 92.06 1051 LEU A C 1
ATOM 8564 O O . LEU A 1 1051 ? -17.517 9.096 -23.360 1.00 92.06 1051 LEU A O 1
ATOM 8568 N N . ASP A 1 1052 ? -17.996 7.752 -25.107 1.00 88.44 1052 ASP A N 1
ATOM 8569 C CA . ASP A 1 1052 ? -18.711 8.736 -25.939 1.00 88.44 1052 ASP A CA 1
ATOM 8570 C C . ASP A 1 1052 ? -17.912 10.041 -26.151 1.00 88.44 1052 ASP A C 1
ATOM 8572 O O . ASP A 1 1052 ? -18.448 11.149 -26.140 1.00 88.44 1052 ASP A O 1
ATOM 8576 N N . ILE A 1 1053 ? -16.593 9.904 -26.329 1.00 86.88 1053 ILE A N 1
ATOM 8577 C CA . ILE A 1 1053 ? -15.677 11.038 -26.484 1.00 86.88 1053 ILE A CA 1
ATOM 8578 C C . ILE A 1 1053 ? -15.839 11.650 -27.881 1.00 86.88 1053 ILE A C 1
ATOM 8580 O O . ILE A 1 1053 ? -15.965 10.941 -28.893 1.00 86.88 1053 ILE A O 1
ATOM 8584 N N . LYS A 1 1054 ? -15.786 12.986 -27.969 1.00 87.75 1054 LYS A N 1
ATOM 8585 C CA . LYS A 1 1054 ? -15.728 13.663 -29.272 1.00 87.75 1054 LYS A CA 1
ATOM 8586 C C . LYS A 1 1054 ? -14.393 13.347 -29.933 1.00 87.75 1054 LYS A C 1
ATOM 8588 O O . LYS A 1 1054 ? -13.344 13.482 -29.318 1.00 87.75 1054 LYS A O 1
ATOM 8593 N N . ILE A 1 1055 ? -14.410 12.941 -31.200 1.00 89.75 1055 ILE A N 1
ATOM 8594 C CA . ILE A 1 1055 ? -13.196 12.452 -31.872 1.00 89.75 1055 ILE A CA 1
ATOM 8595 C C . ILE A 1 1055 ? -12.072 13.494 -31.885 1.00 89.75 1055 ILE A C 1
ATOM 8597 O O . ILE A 1 1055 ? -10.904 13.137 -31.802 1.00 89.75 1055 ILE A O 1
ATOM 8601 N N . GLU A 1 1056 ? -12.413 14.780 -31.927 1.00 86.19 1056 GLU A N 1
ATOM 8602 C CA . GLU A 1 1056 ? -11.457 15.883 -31.893 1.00 86.19 1056 GLU A CA 1
ATOM 8603 C C . GLU A 1 1056 ? -10.696 15.971 -30.561 1.00 86.19 1056 GLU A C 1
ATOM 8605 O O . GLU A 1 1056 ? -9.542 16.394 -30.550 1.00 86.19 1056 GLU A O 1
ATOM 8610 N N . GLU A 1 1057 ? -11.311 15.542 -29.454 1.00 86.38 1057 GLU A N 1
ATOM 8611 C CA . GLU A 1 1057 ? -10.710 15.522 -28.112 1.00 86.38 1057 GLU A CA 1
ATOM 8612 C C . GLU A 1 1057 ? -9.679 14.393 -27.960 1.00 86.38 1057 GLU A C 1
ATOM 8614 O O . GLU A 1 1057 ? -8.823 14.454 -27.084 1.00 86.38 1057 GLU A O 1
ATOM 8619 N N . LEU A 1 1058 ? -9.690 13.396 -28.856 1.00 88.19 1058 LEU A N 1
ATOM 8620 C CA . LEU A 1 1058 ? -8.652 12.361 -28.900 1.00 88.19 1058 LEU A CA 1
ATOM 8621 C C . LEU A 1 1058 ? -7.330 12.872 -29.498 1.00 88.19 1058 LEU A C 1
ATOM 8623 O O . LEU A 1 1058 ? -6.308 12.186 -29.448 1.00 88.19 1058 LEU A O 1
ATOM 8627 N N . LYS A 1 1059 ? -7.324 14.073 -30.091 1.00 80.25 1059 LYS A N 1
ATOM 8628 C CA . LYS A 1 1059 ? -6.129 14.645 -30.708 1.00 80.25 1059 LYS A CA 1
ATOM 8629 C C . LYS A 1 1059 ? -5.151 15.119 -29.627 1.00 80.25 1059 LYS A C 1
ATOM 8631 O O . LYS A 1 1059 ? -5.399 16.123 -28.965 1.00 80.25 1059 LYS A O 1
ATOM 8636 N N . ASN A 1 1060 ? -3.989 14.468 -29.548 1.00 73.06 1060 ASN A N 1
ATOM 8637 C CA . ASN A 1 1060 ? -2.960 14.655 -28.511 1.00 73.06 1060 ASN A CA 1
ATOM 8638 C C . ASN A 1 1060 ? -3.372 14.157 -27.120 1.00 73.06 1060 ASN A C 1
ATOM 8640 O O . ASN A 1 1060 ? -2.997 14.770 -26.129 1.00 73.06 1060 ASN A O 1
ATOM 8644 N N . ILE A 1 1061 ? -4.129 13.066 -27.028 1.00 78.94 1061 ILE A N 1
ATOM 8645 C CA . ILE A 1 1061 ? -4.574 12.535 -25.734 1.00 78.94 1061 ILE A CA 1
ATOM 8646 C C . ILE A 1 1061 ? -3.437 11.979 -24.850 1.00 78.94 1061 ILE A C 1
ATOM 8648 O O . ILE A 1 1061 ? -3.649 11.660 -23.681 1.00 78.94 1061 ILE A O 1
ATOM 8652 N N . SER A 1 1062 ? -2.226 11.860 -25.405 1.00 65.81 1062 SER A N 1
ATOM 8653 C CA . SER A 1 1062 ? -0.992 11.627 -24.644 1.00 65.81 1062 SER A CA 1
ATOM 8654 C C . SER A 1 1062 ? -0.510 12.844 -23.841 1.00 65.81 1062 SER A C 1
ATOM 8656 O O . SER A 1 1062 ? 0.361 12.683 -22.988 1.00 65.81 1062 SER A O 1
ATOM 8658 N N . ARG A 1 1063 ? -1.033 14.048 -24.117 1.00 53.66 1063 ARG A N 1
ATOM 8659 C CA . ARG A 1 1063 ? -0.725 15.309 -23.422 1.00 53.66 1063 ARG A CA 1
ATOM 8660 C C . ARG A 1 1063 ? -1.883 15.736 -22.537 1.00 53.66 1063 ARG A C 1
ATOM 8662 O O . ARG A 1 1063 ? -1.587 16.362 -21.496 1.00 53.66 1063 ARG A O 1
#

Secondary structure (DSSP, 8-state):
-----HHHHHHHHTHHHHHHHHHHHHHTTGGGSSHHHHHHTSTTTTT-TT----GGGHHHHHHHHS-HHHHHHHHHHHHHHHT-EEEETTEEEEHHIIIIISTT----------SSS-PPP-----S--TTSHHHHHHHHHHHHHHHHSTT---PPBTTB-EEE-TTS-EEE--GGGHHHHHHHHHHHHHGGG-TTS-HHHHHHHHHHHHHHHHTTSBS--STTTTTSBHHHHHHHHHHHHHHHHHHHHH-TT--TTTS-TTTTEEEEEEE--HHHHHHT-SSHHHHHHHHHHHHHHHHHHHHIIIIIS---EEEEE-SSEEEEEEETT--HHHHHHHHHHHHHHHHTTSS--EEEEPPSSS-HHHHHHHHHHHHHS---SGGGS-HHHHHH-HHHHHHHTTTSTTEEE-TTTSSSEEETT-TT---HIIIIIIIS-----SB-SSHHHHSB--SSS--B--EEEEEEE--TTTTHHHHGGG-B-THHHHHHHHHHHHHHHHH----HHHHHHHTTSS--HHHHHHHHHHHHHHHHHTT-HHHHHHHHHTTT-HHHHHHHHHH--HHHHHHHHHHHHHHHHH-STTHHHHHHHHHHS-HHHHHHHHTBPP--HHHHHHHHHHHHHHHHHHHHHHHHHS-EEEEEEEEEEESSGGGGGG--PPTTSEEEEEEE-SS-EEEEEEEE-SS-EEE--GGGHHHHHHS---EEEE--GGGSS-EEEEEEEEEEEEEES-EEEEE-SSEEEEEEEGGGHHHHHHHHHHHHHHHHGGGTTTS--EEEEEEE-TT--HHHHHHHHHHHHHHHHH-TT---EEEEEEEEE--TT-SEEEEEEEEGGGTTTS-GGGS-PEEEEEE-B-TTSSB-SSS-EEEE-GGG-TTGGGPEEEEETTEEEEEEEGGG--TT-EEEE---EEEEEEESSTTGGGGTTS---BTTBTTS--SPEESTTHHHHHHHHHHHHHHT-HHHHHHHHHHHHHHHHHHS-TTS--GGGHHHHHHHHHHHHHHHS-HHHHHHTTTT--SS--HHHHHHHHHHHSHHHHHHHIIIIIS---GGGGTTTT-

Organism: Methanohalarchaeum thermophilum (NCBI:txid1903181)

pLDDT: mean 82.18, std 13.51, range [26.14, 98.06]